Protein AF-A0AAJ7N4I5-F1 (afdb_monomer)

Organism: NCBI:txid156304

Structure (mmCIF, N/CA/C/O backbone):
data_AF-A0AAJ7N4I5-F1
#
_entry.id   AF-A0AAJ7N4I5-F1
#
loop_
_atom_site.group_PDB
_atom_site.id
_atom_site.type_symbol
_atom_site.label_atom_id
_atom_site.label_alt_id
_atom_site.label_comp_id
_atom_site.label_asym_id
_atom_site.label_entity_id
_atom_site.label_seq_id
_atom_site.pdbx_PDB_ins_code
_atom_site.Cartn_x
_atom_site.Cartn_y
_atom_site.Cartn_z
_atom_site.occupancy
_atom_site.B_iso_or_equiv
_atom_site.auth_seq_id
_atom_site.auth_comp_id
_atom_site.auth_asym_id
_atom_site.auth_atom_id
_atom_site.pdbx_PDB_model_num
ATOM 1 N N . MET A 1 1 ? 24.559 5.341 -64.062 1.00 32.59 1 MET A N 1
ATOM 2 C CA . MET A 1 1 ? 24.760 5.492 -62.603 1.00 32.59 1 MET A CA 1
ATOM 3 C C . MET A 1 1 ? 23.692 4.681 -61.893 1.00 32.59 1 MET A C 1
ATOM 5 O O . MET A 1 1 ? 22.527 4.837 -62.234 1.00 32.59 1 MET A O 1
ATOM 9 N N . THR A 1 2 ? 24.059 3.809 -60.958 1.00 41.19 2 THR A N 1
ATOM 10 C CA . THR A 1 2 ? 23.101 3.110 -60.087 1.00 41.19 2 THR A CA 1
ATOM 11 C C . THR A 1 2 ? 22.740 4.010 -58.910 1.00 41.19 2 THR A C 1
ATOM 13 O O . THR A 1 2 ? 23.588 4.263 -58.058 1.00 41.19 2 THR A O 1
ATOM 16 N N . THR A 1 3 ? 21.502 4.506 -58.860 1.00 57.00 3 THR A N 1
ATOM 17 C CA . THR A 1 3 ? 20.978 5.213 -57.681 1.00 57.00 3 THR A CA 1
ATOM 18 C C . THR A 1 3 ? 21.032 4.283 -56.470 1.00 57.00 3 THR A C 1
ATOM 20 O O . THR A 1 3 ? 20.543 3.156 -56.554 1.00 57.00 3 THR A O 1
ATOM 23 N N . ASP A 1 4 ? 21.603 4.733 -55.352 1.00 70.44 4 ASP A N 1
ATOM 24 C CA . ASP A 1 4 ? 21.660 3.922 -54.135 1.00 70.44 4 ASP A CA 1
ATOM 25 C C . ASP A 1 4 ? 20.261 3.785 -53.507 1.00 70.44 4 ASP A C 1
ATOM 27 O O . ASP A 1 4 ? 19.720 4.719 -52.910 1.00 70.44 4 ASP A O 1
ATOM 31 N N . ARG A 1 5 ? 19.668 2.596 -53.659 1.00 81.88 5 ARG A N 1
ATOM 32 C CA . ARG A 1 5 ? 18.361 2.237 -53.086 1.00 81.88 5 ARG A CA 1
ATOM 33 C C . ARG A 1 5 ? 18.464 1.582 -51.703 1.00 81.88 5 ARG A C 1
ATOM 35 O O . ARG A 1 5 ? 17.445 1.195 -51.139 1.00 81.88 5 ARG A O 1
ATOM 42 N N . SER A 1 6 ? 19.662 1.473 -51.119 1.00 82.81 6 SER A N 1
ATOM 43 C CA . SER A 1 6 ? 19.845 0.907 -49.773 1.00 82.81 6 SER A CA 1
ATOM 44 C C . SER A 1 6 ? 19.233 1.776 -48.667 1.00 82.81 6 SER A C 1
ATOM 46 O O . SER A 1 6 ? 18.919 1.265 -47.593 1.00 82.81 6 SER A O 1
ATOM 48 N N . GLY A 1 7 ? 18.979 3.065 -48.934 1.00 84.94 7 GLY A N 1
ATOM 49 C CA . GLY A 1 7 ? 18.394 4.013 -47.979 1.00 84.94 7 GLY A CA 1
ATOM 50 C C . GLY A 1 7 ? 17.093 3.538 -47.315 1.00 84.94 7 GLY A C 1
ATOM 51 O O . GLY A 1 7 ? 16.874 3.803 -46.134 1.00 84.94 7 GLY A O 1
ATOM 52 N N . ILE A 1 8 ? 16.261 2.766 -48.026 1.00 89.69 8 ILE A N 1
ATOM 53 C CA . ILE A 1 8 ? 15.018 2.194 -47.482 1.00 89.69 8 ILE A CA 1
ATOM 54 C C . ILE A 1 8 ? 15.264 1.157 -46.367 1.00 89.69 8 ILE A C 1
ATOM 56 O O . ILE A 1 8 ? 14.435 1.004 -45.470 1.00 89.69 8 ILE A O 1
ATOM 60 N N . LEU A 1 9 ? 16.428 0.493 -46.358 1.00 90.06 9 LEU A N 1
ATOM 61 C CA . LEU A 1 9 ? 16.794 -0.517 -45.357 1.00 90.06 9 LEU A CA 1
ATOM 62 C C . LEU A 1 9 ? 16.989 0.094 -43.961 1.00 90.06 9 LEU A C 1
ATOM 64 O O . LEU A 1 9 ? 16.738 -0.572 -42.956 1.00 90.06 9 LEU A O 1
ATOM 68 N N . TYR A 1 10 ? 17.327 1.385 -43.862 1.00 89.19 10 TYR A N 1
ATOM 69 C CA . TYR A 1 10 ? 17.414 2.082 -42.573 1.00 89.19 10 TYR A CA 1
ATOM 70 C C . TYR A 1 10 ? 16.059 2.185 -41.846 1.00 89.19 10 TYR A C 1
ATOM 72 O O . TYR A 1 10 ? 16.040 2.348 -40.628 1.00 89.19 10 TYR A O 1
ATOM 80 N N . LEU A 1 11 ? 14.925 1.985 -42.535 1.00 90.56 11 LEU A N 1
ATOM 81 C CA . LEU A 1 11 ? 13.595 1.897 -41.909 1.00 90.56 11 LEU A CA 1
ATOM 82 C C . LEU A 1 11 ? 13.373 0.587 -41.130 1.00 90.56 11 LEU A C 1
ATOM 84 O O . LEU A 1 11 ? 12.433 0.503 -40.331 1.00 90.56 11 LEU A O 1
ATOM 88 N N . PHE A 1 12 ? 14.229 -0.419 -41.323 1.00 89.75 12 PHE A N 1
ATOM 89 C CA . PHE A 1 12 ? 14.235 -1.667 -40.553 1.00 89.75 12 PHE A CA 1
ATOM 90 C C . PHE A 1 12 ? 15.075 -1.553 -39.270 1.00 89.75 12 PHE A C 1
ATOM 92 O O . PHE A 1 12 ? 14.897 -2.341 -38.343 1.00 89.75 12 PHE A O 1
ATOM 99 N N . VAL A 1 13 ? 15.960 -0.556 -39.176 1.00 85.75 13 VAL A N 1
ATOM 100 C CA . VAL A 1 13 ? 16.849 -0.363 -38.024 1.00 85.75 13 VAL A CA 1
ATOM 101 C C . VAL A 1 13 ? 16.086 0.271 -36.860 1.00 85.75 13 VAL A C 1
ATOM 103 O O . VAL A 1 13 ? 15.562 1.377 -36.980 1.00 85.75 13 VAL A O 1
ATOM 106 N N . ARG A 1 14 ? 16.072 -0.418 -35.709 1.00 81.19 14 ARG A N 1
ATOM 107 C CA . ARG A 1 14 ? 15.436 0.020 -34.446 1.00 81.19 14 ARG A CA 1
ATOM 108 C C . ARG A 1 14 ? 13.974 0.465 -34.663 1.00 81.19 14 ARG A C 1
ATOM 110 O O . ARG A 1 14 ? 13.643 1.641 -34.512 1.00 81.19 14 ARG A O 1
ATOM 117 N N . PRO A 1 15 ? 13.079 -0.475 -35.030 1.00 84.38 15 PRO A N 1
ATOM 118 C CA . PRO A 1 15 ? 11.791 -0.182 -35.665 1.00 84.38 15 PRO A CA 1
ATOM 119 C C . PRO A 1 15 ? 10.742 0.505 -34.777 1.00 84.38 15 PRO A C 1
ATOM 121 O O . PRO A 1 15 ? 9.676 0.871 -35.277 1.00 84.38 15 PRO A O 1
ATOM 124 N N . THR A 1 16 ? 11.013 0.633 -33.479 1.00 79.81 16 THR A N 1
ATOM 125 C CA . THR A 1 16 ? 10.166 1.289 -32.473 1.00 79.81 16 THR A CA 1
ATOM 126 C C . THR A 1 16 ? 10.606 2.717 -32.145 1.00 79.81 16 THR A C 1
ATOM 128 O O . THR A 1 16 ? 9.898 3.400 -31.417 1.00 79.81 16 THR A O 1
ATOM 131 N N . GLU A 1 17 ? 11.765 3.164 -32.632 1.00 80.00 17 GLU A N 1
ATOM 132 C CA . GLU A 1 17 ? 12.244 4.540 -32.457 1.00 80.00 17 GLU A CA 1
ATOM 133 C C . GLU A 1 17 ? 11.735 5.451 -33.587 1.00 80.00 17 GLU A C 1
ATOM 135 O O . GLU A 1 17 ? 11.661 4.977 -34.727 1.00 80.00 17 GLU A O 1
ATOM 140 N N . PRO A 1 18 ? 11.492 6.752 -33.332 1.00 81.62 18 PRO A N 1
ATOM 141 C CA . PRO A 1 18 ? 11.066 7.699 -34.363 1.00 81.62 18 PRO A CA 1
ATOM 142 C C . PRO A 1 18 ? 12.025 7.785 -35.559 1.00 81.62 18 PRO A C 1
ATOM 144 O O . PRO A 1 18 ? 13.232 7.538 -35.432 1.00 81.62 18 PRO A O 1
ATOM 147 N N . VAL A 1 19 ? 11.507 8.145 -36.735 1.00 85.88 19 VAL A N 1
ATOM 148 C CA . VAL A 1 19 ? 12.253 8.082 -38.005 1.00 85.88 19 VAL A CA 1
ATOM 149 C C . VAL A 1 19 ? 13.378 9.121 -38.111 1.00 85.88 19 VAL A C 1
ATOM 151 O O . VAL A 1 19 ? 14.371 8.875 -38.789 1.00 85.88 19 VAL A O 1
ATOM 154 N N . TYR A 1 20 ? 13.262 10.242 -37.394 1.00 81.38 20 TYR A N 1
ATOM 155 C CA . TYR A 1 20 ? 14.259 11.323 -37.339 1.00 81.38 20 TYR A CA 1
ATOM 156 C C . TYR A 1 20 ? 15.452 11.044 -36.402 1.00 81.38 20 TYR A C 1
ATOM 158 O O . TYR A 1 20 ? 16.427 11.791 -36.405 1.00 81.38 20 TYR A O 1
ATOM 166 N N . VAL A 1 21 ? 15.412 9.970 -35.606 1.00 79.38 21 VAL A N 1
ATOM 167 C CA . VAL A 1 21 ? 16.542 9.563 -34.751 1.00 79.38 21 VAL A CA 1
ATOM 168 C C . VAL A 1 21 ? 17.603 8.842 -35.605 1.00 79.38 21 VAL A C 1
ATOM 170 O O . VAL A 1 21 ? 17.228 7.930 -36.344 1.00 79.38 21 VAL A O 1
ATOM 173 N N . PRO A 1 22 ? 18.913 9.156 -35.494 1.00 81.94 22 PRO A N 1
ATOM 174 C CA . PRO A 1 22 ? 19.962 8.533 -36.309 1.00 81.94 22 PRO A CA 1
ATOM 175 C C . PRO A 1 22 ? 19.956 6.995 -36.289 1.00 81.94 22 PRO A C 1
ATOM 177 O O . PRO A 1 22 ? 19.869 6.363 -35.234 1.00 81.94 22 PRO A O 1
ATOM 180 N N . LYS A 1 23 ? 20.084 6.370 -37.461 1.00 82.25 23 LYS A N 1
ATOM 181 C CA . LYS A 1 23 ? 20.000 4.919 -37.677 1.00 82.25 23 LYS A CA 1
ATOM 182 C C . LYS A 1 23 ? 21.357 4.329 -38.086 1.00 82.25 23 LYS A C 1
ATOM 184 O O . LYS A 1 23 ? 22.049 4.869 -38.948 1.00 82.25 23 LYS A O 1
ATOM 189 N N . GLY A 1 24 ? 21.697 3.184 -37.488 1.00 72.75 24 GLY A N 1
ATOM 190 C CA . GLY A 1 24 ? 22.943 2.444 -37.728 1.00 72.75 24 GLY A CA 1
ATOM 191 C C . GLY A 1 24 ? 24.209 3.160 -37.241 1.00 72.75 24 GLY A C 1
ATOM 192 O O . GLY A 1 24 ? 24.180 4.331 -36.862 1.00 72.75 24 GLY A O 1
ATOM 193 N N . ASP A 1 25 ? 25.339 2.457 -37.285 1.00 66.62 25 ASP A N 1
ATOM 194 C CA . ASP A 1 25 ? 26.619 2.938 -36.734 1.00 66.62 25 ASP A CA 1
ATOM 195 C C . ASP A 1 25 ? 27.165 4.156 -37.497 1.00 66.62 25 ASP A C 1
ATOM 197 O O . ASP A 1 25 ? 27.798 5.039 -36.922 1.00 66.62 25 ASP A O 1
ATOM 201 N N . LYS A 1 26 ? 26.824 4.256 -38.790 1.00 64.69 26 LYS A N 1
ATOM 202 C CA . LYS A 1 26 ? 27.118 5.406 -39.663 1.00 64.69 26 LYS A CA 1
ATOM 203 C C . LYS A 1 26 ? 26.285 6.664 -39.357 1.00 64.69 26 LYS A C 1
ATOM 205 O O . LYS A 1 26 ? 26.442 7.649 -40.071 1.00 64.69 26 LYS A O 1
ATOM 210 N N . LYS A 1 27 ? 25.394 6.634 -38.352 1.00 75.19 27 LYS A N 1
ATOM 211 C CA . LYS A 1 27 ? 24.477 7.729 -37.973 1.00 75.19 27 LYS A CA 1
ATOM 212 C C . LYS A 1 27 ? 23.774 8.342 -39.194 1.00 75.19 27 LYS A C 1
ATOM 214 O O . LYS A 1 27 ? 24.071 9.460 -39.607 1.00 75.19 27 LYS A O 1
ATOM 219 N N . VAL A 1 28 ? 22.846 7.592 -39.783 1.00 81.69 28 VAL A N 1
ATOM 220 C CA . VAL A 1 28 ? 22.062 8.047 -40.942 1.00 81.69 28 VAL A CA 1
ATOM 221 C C . VAL A 1 28 ? 20.715 8.610 -40.488 1.00 81.69 28 VAL A C 1
ATOM 223 O O . VAL A 1 28 ? 20.013 7.953 -39.724 1.00 81.69 28 VAL A O 1
ATOM 226 N N . VAL A 1 29 ? 20.329 9.798 -40.953 1.00 84.50 29 VAL A N 1
ATOM 227 C CA . VAL A 1 29 ? 19.008 10.408 -40.697 1.00 84.50 29 VAL A CA 1
ATOM 228 C C . VAL A 1 29 ? 18.234 10.623 -41.989 1.00 84.50 29 VAL A C 1
ATOM 230 O O . VAL A 1 29 ? 18.813 10.817 -43.060 1.00 84.50 29 VAL A O 1
ATOM 233 N N . PHE A 1 30 ? 16.910 10.622 -41.877 1.00 86.12 30 PHE A N 1
ATOM 234 C CA . PHE A 1 30 ? 16.016 11.013 -42.959 1.00 86.12 30 PHE A CA 1
ATOM 235 C C . PHE A 1 30 ? 15.724 12.514 -42.855 1.00 86.12 30 PHE A C 1
ATOM 237 O O . PHE A 1 30 ? 15.180 12.985 -41.857 1.00 86.12 30 PHE A O 1
ATOM 244 N N . ASP A 1 31 ? 16.086 13.263 -43.892 1.00 85.19 31 ASP A N 1
ATOM 245 C CA . ASP A 1 31 ? 15.895 14.711 -43.992 1.00 85.19 31 ASP A CA 1
ATOM 246 C C . ASP A 1 31 ? 14.430 14.995 -44.363 1.00 85.19 31 ASP A C 1
ATOM 248 O O . ASP A 1 31 ? 14.068 15.115 -45.537 1.00 85.19 31 ASP A O 1
ATOM 252 N N . ILE A 1 32 ? 13.563 14.946 -43.346 1.00 84.81 32 ILE A N 1
ATOM 253 C CA . ILE A 1 32 ? 12.103 14.948 -43.491 1.00 84.81 32 ILE A CA 1
ATOM 254 C C . ILE A 1 32 ? 11.488 16.357 -43.492 1.00 84.81 32 ILE A C 1
ATOM 256 O O . ILE A 1 32 ? 11.890 17.213 -42.704 1.00 84.81 32 ILE A O 1
ATOM 260 N N . PRO A 1 33 ? 10.430 16.598 -44.292 1.00 84.31 33 PRO A N 1
ATOM 261 C CA . PRO A 1 33 ? 9.632 17.818 -44.193 1.00 84.31 33 PRO A CA 1
ATOM 262 C C . PRO A 1 33 ? 9.013 17.976 -42.796 1.00 84.31 33 PRO A C 1
ATOM 264 O O . PRO A 1 33 ? 8.490 17.016 -42.232 1.00 84.31 33 PRO A O 1
ATOM 267 N N . SER A 1 34 ? 8.972 19.197 -42.259 1.00 80.50 34 SER A N 1
ATOM 268 C CA . SER A 1 34 ? 8.418 19.475 -40.920 1.00 80.50 34 SER A CA 1
ATOM 269 C C . SER A 1 34 ? 6.975 18.980 -40.734 1.00 80.50 34 SER A C 1
ATOM 271 O O . SER A 1 34 ? 6.629 18.457 -39.679 1.00 80.50 34 SER A O 1
ATOM 273 N N . HIS A 1 35 ? 6.139 19.046 -41.775 1.00 82.19 35 HIS A N 1
ATOM 274 C CA . HIS A 1 35 ? 4.756 18.556 -41.738 1.00 82.19 35 HIS A CA 1
ATOM 275 C C . HIS A 1 35 ? 4.627 17.014 -41.726 1.00 82.19 35 HIS A C 1
ATOM 277 O O . HIS A 1 35 ? 3.550 16.499 -41.395 1.00 82.19 35 HIS A O 1
ATOM 283 N N . TYR A 1 36 ? 5.707 16.273 -42.027 1.00 84.00 36 TYR A N 1
ATOM 284 C CA . TYR A 1 36 ? 5.765 14.807 -41.917 1.00 84.00 36 TYR A CA 1
ATOM 285 C C . TYR A 1 36 ? 5.976 14.351 -40.464 1.00 84.00 36 TYR A C 1
ATOM 287 O O . TYR A 1 36 ? 5.614 13.217 -40.141 1.00 84.00 36 TYR A O 1
ATOM 295 N N . LEU A 1 37 ? 6.473 15.209 -39.565 1.00 81.38 37 LEU A N 1
ATOM 296 C CA . LEU A 1 37 ? 6.566 14.900 -38.132 1.00 81.38 37 LEU A CA 1
ATOM 297 C C . LEU A 1 37 ? 5.181 14.615 -37.515 1.00 81.38 37 LEU A C 1
ATOM 299 O O . LEU A 1 37 ? 4.167 15.117 -38.025 1.00 81.38 37 LEU A O 1
ATOM 303 N N . PRO A 1 38 ? 5.109 13.821 -36.427 1.00 76.56 38 PRO A N 1
ATOM 304 C CA . PRO A 1 38 ? 3.927 13.746 -35.568 1.00 76.56 38 PRO A CA 1
ATOM 305 C C . PRO A 1 38 ? 3.473 15.144 -35.132 1.00 76.56 38 PRO A C 1
ATOM 307 O O . PRO A 1 38 ? 4.304 16.031 -34.953 1.00 76.56 38 PRO A O 1
ATOM 310 N N . GLU A 1 39 ? 2.164 15.337 -34.956 1.00 76.62 39 GLU A N 1
ATOM 311 C CA . GLU A 1 39 ? 1.541 16.651 -34.721 1.00 76.62 39 GLU A CA 1
ATOM 312 C C . GLU A 1 39 ? 2.237 17.453 -33.615 1.00 76.62 39 GLU A C 1
ATOM 314 O O . GLU A 1 39 ? 2.714 18.562 -33.858 1.00 76.62 39 GLU A O 1
ATOM 319 N N . LYS A 1 40 ? 2.428 16.803 -32.464 1.00 70.44 40 LYS A N 1
ATOM 320 C CA . LYS A 1 40 ? 3.150 17.302 -31.292 1.00 70.44 40 LYS A CA 1
ATOM 321 C C . LYS A 1 40 ? 4.560 17.851 -31.533 1.00 70.44 40 LYS A C 1
ATOM 323 O O . LYS A 1 40 ? 5.070 18.655 -30.761 1.00 70.44 40 LYS A O 1
ATOM 328 N N . HIS A 1 41 ? 5.212 17.427 -32.609 1.00 76.44 41 HIS A N 1
ATOM 329 C CA . HIS A 1 41 ? 6.592 17.785 -32.928 1.00 76.44 41 HIS A CA 1
ATOM 330 C C . HIS A 1 41 ? 6.701 18.790 -34.086 1.00 76.44 41 HIS A C 1
ATOM 332 O O . HIS A 1 41 ? 7.778 19.337 -34.321 1.00 76.44 41 HIS A O 1
ATOM 338 N N . ARG A 1 42 ? 5.598 19.099 -34.785 1.00 79.75 42 ARG A N 1
ATOM 339 C CA . ARG A 1 42 ? 5.587 20.024 -35.935 1.00 79.75 42 ARG A CA 1
ATOM 340 C C . ARG A 1 42 ? 5.999 21.445 -35.563 1.00 79.75 42 ARG A C 1
ATOM 342 O O . ARG A 1 42 ? 6.803 22.052 -36.269 1.00 79.75 42 ARG A O 1
ATOM 349 N N . LEU A 1 43 ? 5.472 21.969 -34.455 1.00 74.88 43 LEU A N 1
ATOM 350 C CA . LEU A 1 43 ? 5.714 23.351 -34.021 1.00 74.88 43 LEU A CA 1
ATOM 351 C C . LEU A 1 43 ? 7.174 23.606 -33.617 1.00 74.88 43 LEU A C 1
ATOM 353 O O . LEU A 1 43 ? 7.624 24.744 -33.655 1.00 74.88 43 LEU A O 1
ATOM 357 N N . ARG A 1 44 ? 7.922 22.551 -33.265 1.00 73.12 44 ARG A N 1
ATOM 358 C CA . ARG A 1 44 ? 9.288 22.631 -32.718 1.00 73.12 44 ARG A CA 1
ATOM 359 C C . ARG A 1 44 ? 10.294 21.786 -33.514 1.00 73.12 44 ARG A C 1
ATOM 361 O O . ARG A 1 44 ? 11.312 21.324 -33.004 1.00 73.12 44 ARG A O 1
ATOM 368 N N . HIS A 1 45 ? 10.001 21.596 -34.801 1.00 76.75 45 HIS A N 1
ATOM 369 C CA . HIS A 1 45 ? 10.812 20.814 -35.736 1.00 76.75 45 HIS A CA 1
ATOM 370 C C . HIS A 1 45 ? 12.245 21.349 -35.891 1.00 76.75 45 HIS A C 1
ATOM 372 O O . HIS A 1 45 ? 13.172 20.568 -36.078 1.00 76.75 45 HIS A O 1
ATOM 378 N N . SER A 1 46 ? 12.437 22.666 -35.788 1.00 74.25 46 SER A N 1
ATOM 379 C CA . SER A 1 46 ? 13.743 23.331 -35.863 1.00 74.25 46 SER A CA 1
ATOM 380 C C . SER A 1 46 ? 14.684 22.891 -34.739 1.00 74.25 46 SER A C 1
ATOM 382 O O . SER A 1 46 ? 15.839 22.567 -35.004 1.00 74.25 46 SER A O 1
ATOM 384 N N . GLU A 1 47 ? 14.181 22.815 -33.504 1.00 74.88 47 GLU A N 1
ATOM 385 C CA . GLU A 1 47 ? 14.921 22.326 -32.334 1.00 74.88 47 GLU A CA 1
ATOM 386 C C . GLU A 1 47 ? 15.251 20.827 -32.450 1.00 74.88 47 GLU A C 1
ATOM 388 O O . GLU A 1 47 ? 16.360 20.395 -32.142 1.00 74.88 47 GLU A O 1
ATOM 393 N N . LEU A 1 48 ? 14.301 20.019 -32.935 1.00 73.69 48 LEU A N 1
ATOM 394 C CA . LEU A 1 48 ? 14.515 18.585 -33.156 1.00 73.69 48 LEU A CA 1
ATOM 395 C C . LEU A 1 48 ? 15.588 18.330 -34.223 1.00 73.69 48 LEU A C 1
ATOM 397 O O . LEU A 1 48 ? 16.509 17.541 -34.003 1.00 73.69 48 LEU A O 1
ATOM 401 N N . PHE A 1 49 ? 15.505 19.012 -35.367 1.00 79.38 49 PHE A N 1
ATOM 402 C CA . PHE A 1 49 ? 16.491 18.860 -36.433 1.00 79.38 49 PHE A CA 1
ATOM 403 C C . PHE A 1 49 ? 17.861 19.422 -36.034 1.00 79.38 49 PHE A C 1
ATOM 405 O O . PHE A 1 49 ? 18.865 18.804 -36.378 1.00 79.38 49 PHE A O 1
ATOM 412 N N . SER A 1 50 ? 17.948 20.513 -35.263 1.00 75.00 50 SER A N 1
ATOM 413 C CA . SER A 1 50 ? 19.248 21.001 -34.773 1.00 75.00 50 SER A CA 1
ATOM 414 C C . SER A 1 50 ? 19.925 20.027 -33.800 1.00 75.00 50 SER A C 1
ATOM 416 O O . SER A 1 50 ? 21.152 19.977 -33.754 1.00 75.00 50 SER A O 1
ATOM 418 N N . HIS A 1 51 ? 19.154 19.205 -33.077 1.00 71.62 51 HIS A N 1
ATOM 419 C CA . HIS A 1 51 ? 19.698 18.175 -32.190 1.00 71.62 51 HIS A CA 1
ATOM 420 C C . HIS A 1 51 ? 20.159 16.904 -32.927 1.00 71.62 51 HIS A C 1
ATOM 422 O O . HIS A 1 51 ? 21.203 16.346 -32.590 1.00 71.62 51 HIS A O 1
ATOM 428 N N . PHE A 1 52 ? 19.398 16.426 -33.920 1.00 71.00 52 PHE A N 1
ATOM 429 C CA . PHE A 1 52 ? 19.677 15.142 -34.586 1.00 71.00 52 PHE A CA 1
ATOM 430 C C . PHE A 1 52 ? 20.407 15.249 -35.933 1.00 71.00 52 PHE A C 1
ATOM 432 O O . PHE A 1 52 ? 21.038 14.278 -36.348 1.00 71.00 52 PHE A O 1
ATOM 439 N N . HIS A 1 53 ? 20.314 16.377 -36.644 1.00 71.62 53 HIS A N 1
ATOM 440 C CA . HIS A 1 53 ? 20.816 16.542 -38.017 1.00 71.62 53 HIS A CA 1
ATOM 441 C C . HIS A 1 53 ? 22.106 17.392 -38.073 1.00 71.62 53 HIS A C 1
ATOM 443 O O . HIS A 1 53 ? 22.279 18.199 -38.992 1.00 71.62 53 HIS A O 1
ATOM 449 N N . ASP A 1 54 ? 23.015 17.212 -37.111 1.00 64.56 54 ASP A N 1
ATOM 450 C CA . ASP A 1 54 ? 24.347 17.838 -37.104 1.00 64.56 54 ASP A CA 1
ATOM 451 C C . ASP A 1 54 ? 25.172 17.512 -38.377 1.00 64.56 54 ASP A C 1
ATOM 453 O O . ASP A 1 54 ? 24.922 16.548 -39.103 1.00 64.56 54 ASP A O 1
ATOM 457 N N . SER A 1 55 ? 26.175 18.349 -38.636 1.00 52.66 55 SER A N 1
ATOM 458 C CA . SER A 1 55 ? 27.215 18.238 -39.663 1.00 52.66 55 SER A CA 1
ATOM 459 C C . SER A 1 55 ? 27.875 16.856 -39.799 1.00 52.66 55 SER A C 1
ATOM 461 O O . SER A 1 55 ? 28.280 16.488 -40.900 1.00 52.66 55 SER A O 1
ATOM 463 N N . THR A 1 56 ? 27.954 16.072 -38.718 1.00 52.34 56 THR A N 1
ATOM 464 C CA . THR A 1 56 ? 28.577 14.734 -38.701 1.00 52.34 56 THR A CA 1
ATOM 465 C C . THR A 1 56 ? 27.656 13.587 -39.151 1.00 52.34 56 THR A C 1
ATOM 467 O O . THR A 1 56 ? 28.062 12.423 -39.131 1.00 52.34 56 THR A O 1
ATOM 470 N N . VAL A 1 57 ? 26.412 13.884 -39.541 1.00 64.56 57 VAL A N 1
ATOM 471 C CA . VAL A 1 57 ? 25.327 12.905 -39.728 1.00 64.56 57 VAL A CA 1
ATOM 472 C C . VAL A 1 57 ? 24.957 12.774 -41.213 1.00 64.56 57 VAL A C 1
ATOM 474 O O . VAL A 1 57 ? 24.677 13.766 -41.885 1.00 64.56 57 VAL A O 1
ATOM 477 N N . SER A 1 58 ? 24.922 11.546 -41.742 1.00 78.00 58 SER A N 1
ATOM 478 C CA . SER A 1 58 ? 24.607 11.294 -43.161 1.00 78.00 58 SER A CA 1
ATOM 479 C C . SER A 1 58 ? 23.106 11.440 -43.437 1.00 78.00 58 SER A C 1
ATOM 481 O O . SER A 1 58 ? 22.296 10.822 -42.749 1.00 78.00 58 SER A O 1
ATOM 483 N N . LYS A 1 59 ? 22.714 12.228 -44.449 1.00 82.69 59 LYS A N 1
ATOM 484 C CA . LYS A 1 59 ? 21.309 12.629 -44.673 1.00 82.69 59 LYS A CA 1
ATOM 485 C C . LYS A 1 59 ? 20.703 12.006 -45.934 1.00 82.69 59 LYS A C 1
ATOM 487 O O . LYS A 1 59 ? 21.152 12.285 -47.044 1.00 82.69 59 LYS A O 1
ATOM 492 N N . ILE A 1 60 ? 19.639 11.219 -45.770 1.00 85.44 60 ILE A N 1
ATOM 493 C CA . ILE A 1 60 ? 18.797 10.719 -46.867 1.00 85.44 60 ILE A CA 1
ATOM 494 C C . ILE A 1 60 ? 17.699 11.754 -47.138 1.00 85.44 60 ILE A C 1
ATOM 496 O O . ILE A 1 60 ? 16.823 11.954 -46.297 1.00 85.44 60 ILE A O 1
ATOM 500 N N . LYS A 1 61 ? 17.727 12.405 -48.307 1.00 85.00 61 LYS A N 1
ATOM 501 C CA . LYS A 1 61 ? 16.718 13.406 -48.698 1.00 85.00 61 LYS A CA 1
ATOM 502 C C . LYS A 1 61 ? 15.362 12.767 -48.992 1.00 85.00 61 LYS A C 1
ATOM 504 O O . LYS A 1 61 ? 15.287 11.810 -49.759 1.00 85.00 61 LYS A O 1
ATOM 509 N N . ILE A 1 62 ? 14.294 13.339 -48.434 1.00 89.56 62 ILE A N 1
ATOM 510 C CA . ILE A 1 62 ? 12.918 12.862 -48.610 1.00 89.56 62 ILE A CA 1
ATOM 511 C C . ILE A 1 62 ? 12.141 13.780 -49.556 1.00 89.56 62 ILE A C 1
ATOM 513 O O . ILE A 1 62 ? 12.024 14.986 -49.340 1.00 89.56 62 ILE A O 1
ATOM 517 N N . LYS A 1 63 ? 11.601 13.194 -50.630 1.00 87.56 63 LYS A N 1
ATOM 518 C CA . LYS A 1 63 ? 10.803 13.888 -51.648 1.00 87.56 63 LYS A CA 1
ATOM 519 C C . LYS A 1 63 ? 9.465 14.321 -51.047 1.00 87.56 63 LYS A C 1
ATOM 521 O O . LYS A 1 63 ? 8.737 13.481 -50.520 1.00 87.56 63 LYS A O 1
ATOM 526 N N . GLN A 1 64 ? 9.106 15.597 -51.163 1.00 86.25 64 GLN A N 1
ATOM 527 C CA . GLN A 1 64 ? 7.758 16.046 -50.804 1.00 86.25 64 GLN A CA 1
ATOM 528 C C . GLN A 1 64 ? 6.742 15.509 -51.819 1.00 86.25 64 GLN A C 1
ATOM 530 O O . GLN A 1 64 ? 6.881 15.717 -53.023 1.00 86.25 64 GLN A O 1
ATOM 535 N N . ILE A 1 65 ? 5.735 14.802 -51.312 1.00 86.31 65 ILE A N 1
ATOM 536 C CA . ILE A 1 65 ? 4.641 14.186 -52.073 1.00 86.31 65 ILE A CA 1
ATOM 537 C C . ILE A 1 65 ? 3.306 14.364 -51.342 1.00 86.31 65 ILE A C 1
ATOM 539 O O . ILE A 1 65 ? 3.277 14.576 -50.125 1.00 86.31 65 ILE A O 1
ATOM 543 N N . THR A 1 66 ? 2.201 14.220 -52.078 1.00 85.50 66 THR A N 1
ATOM 544 C CA . THR A 1 66 ? 0.851 14.111 -51.510 1.00 85.50 66 THR A CA 1
ATOM 545 C C . THR A 1 66 ? 0.771 12.900 -50.580 1.00 85.50 66 THR A C 1
ATOM 547 O O . THR A 1 66 ? 1.090 11.779 -50.971 1.00 85.50 66 THR A O 1
ATOM 550 N N . LEU A 1 67 ? 0.353 13.131 -49.337 1.00 85.56 67 LEU A N 1
ATOM 551 C CA . LEU A 1 67 ? 0.331 12.109 -48.293 1.00 85.56 67 LEU A CA 1
ATOM 552 C C . LEU A 1 67 ? -0.878 11.163 -48.446 1.00 85.56 67 LEU A C 1
ATOM 554 O O . LEU A 1 67 ? -1.980 11.638 -48.729 1.00 85.56 67 LEU A O 1
ATOM 558 N N . PRO A 1 68 ? -0.712 9.841 -48.246 1.00 88.62 68 PRO A N 1
ATOM 559 C CA . PRO A 1 68 ? -1.802 8.878 -48.379 1.00 88.62 68 PRO A CA 1
ATOM 560 C C . PRO A 1 68 ? -2.734 8.870 -47.160 1.00 88.62 68 PRO A C 1
ATOM 562 O O . PRO A 1 68 ? -2.334 9.169 -46.035 1.00 88.62 68 PRO A O 1
ATOM 565 N N . ASP A 1 69 ? -3.977 8.436 -47.376 1.00 88.62 69 ASP A N 1
ATOM 566 C CA . ASP A 1 69 ? -4.965 8.244 -46.311 1.00 88.62 69 ASP A CA 1
ATOM 567 C C . ASP A 1 69 ? -4.601 7.056 -45.400 1.00 88.62 69 ASP A C 1
ATOM 569 O O . ASP A 1 69 ? -4.804 5.888 -45.747 1.00 88.62 69 ASP A O 1
ATOM 573 N N . LEU A 1 70 ? -4.093 7.369 -44.205 1.00 91.50 70 LEU A N 1
ATOM 574 C CA . LEU A 1 70 ? -3.736 6.388 -43.179 1.00 91.50 70 LEU A CA 1
ATOM 575 C C . LEU A 1 70 ? -4.869 6.064 -42.186 1.00 91.50 70 LEU A C 1
ATOM 577 O O . LEU A 1 70 ? -4.631 5.289 -41.259 1.00 91.50 70 LEU A O 1
ATOM 581 N N . ARG A 1 71 ? -6.107 6.560 -42.373 1.00 90.31 71 ARG A N 1
ATOM 582 C CA . ARG A 1 71 ? -7.232 6.319 -41.434 1.00 90.31 71 ARG A CA 1
ATOM 583 C C . ARG A 1 71 ? -7.536 4.841 -41.179 1.00 90.31 71 ARG A C 1
ATOM 585 O O . ARG A 1 71 ? -8.063 4.514 -40.122 1.00 90.31 71 ARG A O 1
ATOM 592 N N . ILE A 1 72 ? -7.221 3.948 -42.124 1.00 90.56 72 ILE A N 1
ATOM 593 C CA . ILE A 1 72 ? -7.332 2.488 -41.948 1.00 90.56 72 ILE A CA 1
ATOM 594 C C . ILE A 1 72 ? -6.039 1.893 -41.345 1.00 90.56 72 ILE A C 1
ATOM 596 O O . ILE A 1 72 ? -6.146 1.249 -40.301 1.00 90.56 72 ILE A O 1
ATOM 600 N N . PRO A 1 73 ? -4.828 2.124 -41.903 1.00 92.12 73 PRO A N 1
ATOM 601 C CA . PRO A 1 73 ? -3.558 1.722 -41.284 1.00 92.12 73 PRO A CA 1
ATOM 602 C C . PRO A 1 73 ? -3.379 2.102 -39.803 1.00 92.12 73 PRO A C 1
ATOM 604 O O . PRO A 1 73 ? -2.801 1.325 -39.046 1.00 92.12 73 PRO A O 1
ATOM 607 N N . MET A 1 74 ? -3.893 3.259 -39.376 1.00 91.69 74 MET A N 1
ATOM 608 C CA . MET A 1 74 ? -3.807 3.758 -37.993 1.00 91.69 74 MET A CA 1
ATOM 609 C C . MET A 1 74 ? -4.879 3.187 -37.044 1.00 91.69 74 MET A C 1
ATOM 611 O O . MET A 1 74 ? -4.847 3.483 -35.855 1.00 91.69 74 MET A O 1
ATOM 615 N N . GLN A 1 75 ? -5.808 2.342 -37.516 1.00 90.81 75 GLN A N 1
ATOM 616 C CA . GLN A 1 75 ? -6.771 1.662 -36.630 1.00 90.81 75 GLN A CA 1
ATOM 617 C C . GLN A 1 75 ? -6.146 0.574 -35.749 1.00 90.81 75 GLN A C 1
ATOM 619 O O . GLN A 1 75 ? -6.777 0.134 -34.787 1.00 90.81 75 GLN A O 1
ATOM 624 N N . LEU A 1 76 ? -4.953 0.097 -36.111 1.00 89.50 76 LEU A N 1
ATOM 625 C CA . LEU A 1 76 ? -4.138 -0.754 -35.258 1.00 89.50 76 LEU A CA 1
ATOM 626 C C . LEU A 1 76 ? -3.168 0.151 -34.501 1.00 89.50 76 LEU A C 1
ATOM 628 O O . LEU A 1 76 ? -2.231 0.680 -35.104 1.00 89.50 76 LEU A O 1
ATOM 632 N N . ASP A 1 77 ? -3.390 0.309 -33.196 1.00 85.38 77 ASP A N 1
ATOM 633 C CA . ASP A 1 77 ? -2.507 1.100 -32.336 1.00 85.38 77 ASP A CA 1
ATOM 634 C C . ASP A 1 77 ? -1.044 0.629 -32.452 1.00 85.38 77 ASP A C 1
ATOM 636 O O . ASP A 1 77 ? -0.759 -0.555 -32.669 1.00 85.38 77 ASP A O 1
ATOM 640 N N . ARG A 1 78 ? -0.097 1.559 -32.273 1.00 87.06 78 ARG A N 1
ATOM 641 C CA . ARG A 1 78 ? 1.340 1.314 -32.439 1.00 87.06 78 ARG A CA 1
ATOM 642 C C . ARG A 1 78 ? 1.912 0.243 -31.508 1.00 87.06 78 ARG A C 1
ATOM 644 O O . ARG A 1 78 ? 2.969 -0.299 -31.825 1.00 87.06 78 ARG A O 1
ATOM 651 N N . ARG A 1 79 ? 1.241 -0.081 -30.399 1.00 76.56 79 ARG A N 1
ATOM 652 C CA . ARG A 1 79 ? 1.680 -1.054 -29.386 1.00 76.56 79 ARG A CA 1
ATOM 653 C C . ARG A 1 79 ? 0.807 -2.316 -29.308 1.00 76.56 79 ARG A C 1
ATOM 655 O O . ARG A 1 79 ? 1.190 -3.262 -28.621 1.00 76.56 79 ARG A O 1
ATOM 662 N N . GLN A 1 80 ? -0.315 -2.387 -30.028 1.00 81.38 80 GLN A N 1
ATOM 663 C CA . GLN A 1 80 ? -1.137 -3.604 -30.109 1.00 81.38 80 GLN A CA 1
ATOM 664 C C . GLN A 1 80 ? -0.418 -4.76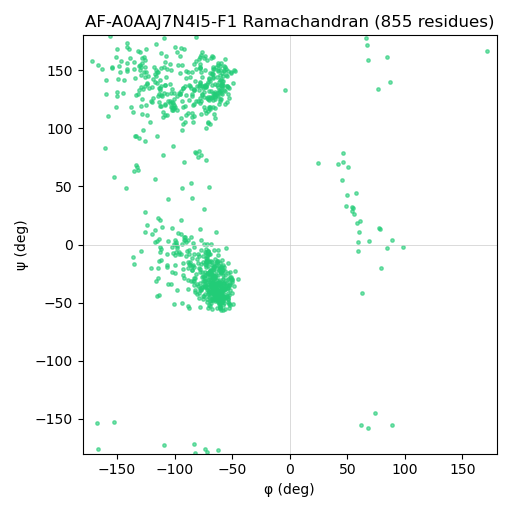1 -30.850 1.00 81.38 80 GLN A C 1
ATOM 666 O O . GLN A 1 80 ? 0.346 -4.518 -31.791 1.00 81.38 80 GLN A O 1
ATOM 671 N N . PRO A 1 81 ? -0.652 -6.040 -30.486 1.00 84.25 81 PRO A N 1
ATOM 672 C CA . PRO A 1 81 ? -0.069 -7.177 -31.201 1.00 84.25 81 PRO A CA 1
ATOM 673 C C . PRO A 1 81 ? -0.602 -7.311 -32.638 1.00 84.25 81 PRO A C 1
ATOM 675 O O . PRO A 1 81 ? -1.763 -7.659 -32.864 1.00 84.25 81 PRO A O 1
ATOM 678 N N . PHE A 1 82 ? 0.260 -7.090 -33.632 1.00 90.62 82 PHE A N 1
ATOM 679 C CA . PHE A 1 82 ? -0.056 -7.400 -35.028 1.00 90.62 82 PHE A CA 1
ATOM 680 C C . PHE A 1 82 ? -0.046 -8.918 -35.265 1.00 90.62 82 PHE A C 1
ATOM 682 O O . PHE A 1 82 ? 0.870 -9.615 -34.832 1.00 90.62 82 PHE A O 1
ATOM 689 N N . SER A 1 83 ? -1.051 -9.430 -35.979 1.00 90.62 83 SER A N 1
ATOM 690 C CA . SER A 1 83 ? -1.163 -10.848 -36.344 1.00 90.62 83 SER A CA 1
ATOM 691 C C . SER A 1 83 ? -2.102 -11.016 -37.534 1.00 90.62 83 SER A C 1
ATOM 693 O O . SER A 1 83 ? -3.232 -10.534 -37.493 1.00 90.62 83 SER A O 1
ATOM 695 N N . LEU A 1 84 ? -1.664 -11.737 -38.569 1.00 90.69 84 LEU A N 1
ATOM 696 C CA . LEU A 1 84 ? -2.465 -12.021 -39.767 1.00 90.69 84 LEU A CA 1
ATOM 697 C C . LEU A 1 84 ? -3.604 -13.022 -39.515 1.00 90.69 84 LEU A C 1
ATOM 699 O O . LEU A 1 84 ? -4.507 -13.147 -40.338 1.00 90.69 84 LEU A O 1
ATOM 703 N N . PHE A 1 85 ? -3.630 -13.707 -38.372 1.00 91.06 85 PHE A N 1
ATOM 704 C CA . PHE A 1 85 ? -4.769 -14.559 -38.027 1.00 91.06 85 PHE A CA 1
ATOM 705 C C . PHE A 1 85 ? -6.014 -13.721 -37.683 1.00 91.06 85 PHE A C 1
ATOM 707 O O . PHE A 1 85 ? -7.133 -14.108 -38.024 1.00 91.06 85 PHE A O 1
ATOM 714 N N . ILE A 1 86 ? -5.830 -12.512 -37.136 1.00 92.25 86 ILE A N 1
ATOM 715 C CA . ILE A 1 86 ? -6.917 -11.586 -36.790 1.00 92.25 86 ILE A CA 1
ATOM 716 C C . ILE A 1 86 ? -7.485 -10.940 -38.076 1.00 92.25 86 ILE A C 1
ATOM 718 O O . ILE A 1 86 ? -6.763 -10.207 -38.763 1.00 92.25 86 ILE A O 1
ATOM 722 N N . PRO A 1 87 ? -8.778 -11.133 -38.422 1.00 93.31 87 PRO A N 1
ATOM 723 C CA . PRO A 1 87 ? -9.341 -10.647 -39.690 1.00 93.31 87 PRO A CA 1
ATOM 724 C C . PRO A 1 87 ? -9.259 -9.125 -39.877 1.00 93.31 87 PRO A C 1
ATOM 726 O O . PRO A 1 87 ? -9.011 -8.652 -40.987 1.00 93.31 87 PRO A O 1
ATOM 729 N N . ARG A 1 88 ? -9.407 -8.347 -38.794 1.00 93.75 88 ARG A N 1
ATOM 730 C CA . ARG A 1 88 ? -9.237 -6.883 -38.818 1.00 93.75 88 ARG A CA 1
ATOM 731 C C . ARG A 1 88 ? -7.811 -6.494 -39.217 1.00 93.75 88 ARG A C 1
ATOM 733 O O . ARG A 1 88 ? -7.629 -5.634 -40.073 1.00 93.75 88 ARG A O 1
ATOM 740 N N . HIS A 1 89 ? -6.806 -7.161 -38.651 1.00 96.12 89 HIS A N 1
ATOM 741 C CA . HIS A 1 89 ? -5.397 -6.870 -38.917 1.00 96.12 89 HIS A CA 1
ATOM 742 C C . HIS A 1 89 ? -4.999 -7.234 -40.353 1.00 96.12 89 HIS A C 1
ATOM 744 O O . HIS A 1 89 ? -4.208 -6.508 -40.945 1.00 96.12 89 HIS A O 1
ATOM 750 N N . ARG A 1 90 ? -5.602 -8.272 -40.959 1.00 95.25 90 ARG A N 1
ATOM 751 C CA . ARG A 1 90 ? -5.449 -8.550 -42.402 1.00 95.25 90 ARG A CA 1
ATOM 752 C C . ARG A 1 90 ? -5.947 -7.406 -43.281 1.00 95.25 90 ARG A C 1
ATOM 754 O O . ARG A 1 90 ? -5.221 -6.994 -44.176 1.00 95.25 90 ARG A O 1
ATOM 761 N N . LYS A 1 91 ? -7.141 -6.860 -43.013 1.00 94.38 91 LYS A N 1
ATOM 762 C CA . LYS A 1 91 ? -7.682 -5.718 -43.780 1.00 94.38 91 LYS A CA 1
ATOM 763 C C . LYS A 1 91 ? -6.798 -4.468 -43.646 1.00 94.38 91 LYS A C 1
ATOM 765 O O . LYS A 1 91 ? -6.557 -3.778 -44.631 1.00 94.38 91 LYS A O 1
ATOM 770 N N . ILE A 1 92 ? -6.275 -4.217 -42.445 1.00 96.25 92 ILE A N 1
ATOM 771 C CA . ILE A 1 92 ? -5.342 -3.114 -42.161 1.00 96.25 92 ILE A CA 1
ATOM 772 C C . ILE A 1 92 ? -3.992 -3.323 -42.881 1.00 96.25 92 ILE A C 1
ATOM 774 O O . ILE A 1 92 ? -3.465 -2.381 -43.469 1.00 96.25 92 ILE A O 1
ATOM 778 N N . ALA A 1 93 ? -3.461 -4.552 -42.892 1.00 96.50 93 ALA A N 1
ATOM 779 C CA . ALA A 1 93 ? -2.224 -4.906 -43.591 1.00 96.50 93 ALA A CA 1
ATOM 780 C C . ALA A 1 93 ? -2.346 -4.802 -45.111 1.00 96.50 93 ALA A C 1
ATOM 782 O O . ALA A 1 93 ? -1.504 -4.156 -45.727 1.00 96.50 93 ALA A O 1
ATOM 783 N N . ALA A 1 94 ? -3.409 -5.364 -45.695 1.00 95.50 94 ALA A N 1
ATOM 784 C CA . ALA A 1 94 ? -3.700 -5.236 -47.120 1.00 95.50 94 ALA A CA 1
ATOM 785 C C . ALA A 1 94 ? -3.731 -3.759 -47.532 1.00 95.50 94 ALA A C 1
ATOM 787 O O . ALA A 1 94 ? -2.984 -3.362 -48.417 1.00 95.50 94 ALA A O 1
ATOM 788 N N . ARG A 1 95 ? -4.460 -2.908 -46.792 1.00 97.00 95 ARG A N 1
ATOM 789 C CA . ARG A 1 95 ? -4.541 -1.480 -47.120 1.00 97.00 95 ARG A CA 1
ATOM 790 C C . ARG A 1 95 ? -3.198 -0.743 -47.044 1.00 97.00 95 ARG A C 1
ATOM 792 O O . ARG A 1 95 ? -2.984 0.188 -47.814 1.00 97.00 95 ARG A O 1
ATOM 799 N N . LEU A 1 96 ? -2.297 -1.127 -46.137 1.00 97.19 96 LEU A N 1
ATOM 800 C CA . LEU A 1 96 ? -0.953 -0.540 -46.083 1.00 97.19 96 LEU A CA 1
ATOM 801 C C . LEU A 1 96 ? -0.051 -1.058 -47.220 1.00 97.19 96 LEU A C 1
ATOM 803 O O . LEU A 1 96 ? 0.733 -0.286 -47.768 1.00 97.19 96 LEU A O 1
ATOM 807 N N . ILE A 1 97 ? -0.202 -2.326 -47.617 1.00 97.44 97 ILE A N 1
ATOM 808 C CA . ILE A 1 97 ? 0.469 -2.897 -48.794 1.00 97.44 97 ILE A CA 1
ATOM 809 C C . ILE A 1 97 ? -0.015 -2.194 -50.070 1.00 97.44 97 ILE A C 1
ATOM 811 O O . ILE A 1 97 ? 0.826 -1.747 -50.841 1.00 97.44 97 ILE A O 1
ATOM 815 N N . ASP A 1 98 ? -1.326 -1.994 -50.258 1.00 96.69 98 ASP A N 1
ATOM 816 C CA . ASP A 1 98 ? -1.893 -1.251 -51.399 1.00 96.69 98 ASP A CA 1
ATOM 817 C C . ASP A 1 98 ? -1.259 0.143 -51.539 1.00 96.69 98 ASP A C 1
ATOM 819 O O . ASP A 1 98 ? -0.912 0.579 -52.637 1.00 96.69 98 ASP A O 1
ATOM 823 N N . ILE A 1 99 ? -1.085 0.840 -50.409 1.00 96.44 99 ILE A N 1
ATOM 824 C CA . ILE A 1 99 ? -0.484 2.177 -50.344 1.00 96.44 99 ILE A CA 1
ATOM 825 C C . ILE A 1 99 ? 0.988 2.149 -50.785 1.00 96.44 99 ILE A C 1
ATOM 827 O O . ILE A 1 99 ? 1.397 3.015 -51.554 1.00 96.44 99 ILE A O 1
ATOM 831 N N . PHE A 1 100 ? 1.780 1.161 -50.355 1.00 96.94 100 PHE A N 1
ATOM 832 C CA . PHE A 1 100 ? 3.180 1.021 -50.780 1.00 96.94 100 PHE A CA 1
ATOM 833 C C . PHE A 1 100 ? 3.323 0.511 -52.228 1.00 96.94 100 PHE A C 1
ATOM 835 O O . PHE A 1 100 ? 4.214 0.952 -52.957 1.00 96.94 100 PHE A O 1
ATOM 842 N N . MET A 1 101 ? 2.446 -0.388 -52.681 1.00 95.62 101 MET A N 1
ATOM 843 C CA . MET A 1 101 ? 2.443 -0.902 -54.056 1.00 95.62 101 MET A CA 1
ATOM 844 C C . MET A 1 101 ? 2.010 0.170 -55.065 1.00 95.62 101 MET A C 1
ATOM 846 O O . MET A 1 101 ? 2.579 0.245 -56.149 1.00 95.62 101 MET A O 1
ATOM 850 N N . GLY A 1 102 ? 1.074 1.051 -54.696 1.00 93.31 102 GLY A N 1
ATOM 851 C CA . GLY A 1 102 ? 0.578 2.134 -55.552 1.00 93.31 102 GLY A CA 1
ATOM 852 C C . GLY A 1 102 ? 1.553 3.295 -55.804 1.00 93.31 102 GLY A C 1
ATOM 853 O O . GLY A 1 102 ? 1.232 4.188 -56.588 1.00 93.31 102 GLY A O 1
ATOM 854 N N . MET A 1 103 ? 2.727 3.324 -55.160 1.00 94.44 103 MET A N 1
ATOM 855 C CA . MET A 1 103 ? 3.720 4.391 -55.359 1.00 94.44 103 MET A CA 1
ATOM 856 C C . MET A 1 103 ? 4.478 4.232 -56.681 1.00 94.44 103 MET A C 1
ATOM 858 O O . MET A 1 103 ? 5.010 3.160 -56.973 1.00 94.44 103 MET A O 1
ATOM 862 N N . LYS A 1 104 ? 4.554 5.300 -57.485 1.00 90.50 104 LYS A N 1
ATOM 863 C CA . LYS A 1 104 ? 5.058 5.224 -58.868 1.00 90.50 104 LYS A CA 1
ATOM 864 C C . LYS A 1 104 ? 6.573 5.052 -58.960 1.00 90.50 104 LYS A C 1
ATOM 866 O O . LYS A 1 104 ? 7.031 4.347 -59.854 1.00 90.50 104 LYS A O 1
ATOM 871 N N . THR A 1 105 ? 7.342 5.657 -58.055 1.00 91.94 105 THR A N 1
ATOM 872 C CA . THR A 1 105 ? 8.810 5.524 -58.022 1.00 91.94 105 THR A CA 1
ATOM 873 C C . THR A 1 105 ? 9.326 5.041 -56.664 1.00 91.94 105 THR A C 1
ATOM 875 O O . THR A 1 105 ? 8.595 5.028 -55.670 1.00 91.94 105 THR A O 1
ATOM 878 N N . TYR A 1 106 ? 10.606 4.662 -56.616 1.00 92.50 106 TYR A N 1
ATOM 879 C CA . TYR A 1 106 ? 11.309 4.317 -55.377 1.00 92.50 106 TYR A CA 1
ATOM 880 C C . TYR A 1 106 ? 11.321 5.492 -54.381 1.00 92.50 106 TYR A C 1
ATOM 882 O O . TYR A 1 106 ? 11.158 5.294 -53.180 1.00 92.50 106 TYR A O 1
ATOM 890 N N . GLU A 1 107 ? 11.458 6.724 -54.873 1.00 91.75 107 GLU A N 1
ATOM 891 C CA . GLU A 1 107 ? 11.460 7.941 -54.058 1.00 91.75 107 GLU A CA 1
ATOM 892 C C . GLU A 1 107 ? 10.070 8.223 -53.467 1.00 91.75 107 GLU A C 1
ATOM 894 O O . GLU A 1 107 ? 9.972 8.616 -52.306 1.00 91.75 107 GLU A O 1
ATOM 899 N N . ASP A 1 108 ? 8.996 7.968 -54.227 1.00 91.88 108 ASP A N 1
ATOM 900 C CA . ASP A 1 108 ? 7.619 8.045 -53.718 1.00 91.88 108 ASP A CA 1
ATOM 901 C C . ASP A 1 108 ? 7.382 7.001 -52.612 1.00 91.88 108 ASP A C 1
ATOM 903 O O . ASP A 1 108 ? 6.856 7.329 -51.545 1.00 91.88 108 ASP A O 1
ATOM 907 N N . LEU A 1 109 ? 7.824 5.753 -52.834 1.00 93.94 109 LEU A N 1
ATOM 908 C CA . LEU A 1 109 ? 7.768 4.684 -51.832 1.00 93.94 109 LEU A CA 1
ATOM 909 C C . LEU A 1 109 ? 8.528 5.078 -50.561 1.00 93.94 109 LEU A C 1
ATOM 911 O O . LEU A 1 109 ? 7.985 4.937 -49.467 1.00 93.94 109 LEU A O 1
ATOM 915 N N . LEU A 1 110 ? 9.761 5.573 -50.695 1.00 93.38 110 LEU A N 1
ATOM 916 C CA . LEU A 1 110 ? 10.607 5.957 -49.568 1.00 93.38 110 LEU A CA 1
ATOM 917 C C . LEU A 1 110 ? 9.953 7.070 -48.738 1.00 93.38 110 LEU A C 1
ATOM 919 O O . LEU A 1 110 ? 9.883 6.954 -47.514 1.00 93.38 110 LEU A O 1
ATOM 923 N N . SER A 1 111 ? 9.408 8.102 -49.389 1.00 92.00 111 SER A N 1
ATOM 924 C CA . SER A 1 111 ? 8.693 9.189 -48.713 1.00 92.00 111 SER A CA 1
ATOM 925 C C . SER A 1 111 ? 7.430 8.721 -47.988 1.00 92.00 111 SER A C 1
ATOM 927 O O . SER A 1 111 ? 7.215 9.104 -46.835 1.00 92.00 111 SER A O 1
ATOM 929 N N . VAL A 1 112 ? 6.614 7.854 -48.604 1.00 93.50 112 VAL A N 1
ATOM 930 C CA . VAL A 1 112 ? 5.440 7.275 -47.930 1.00 93.50 112 VAL A CA 1
ATOM 931 C C . VAL A 1 112 ? 5.852 6.369 -46.770 1.00 93.50 112 VAL A C 1
ATOM 933 O O . VAL A 1 112 ? 5.263 6.457 -45.692 1.00 93.50 112 VAL A O 1
ATOM 936 N N . ALA A 1 113 ? 6.866 5.522 -46.948 1.00 93.69 113 ALA A N 1
ATOM 937 C CA . ALA A 1 113 ? 7.345 4.614 -45.912 1.00 93.69 113 ALA A CA 1
ATOM 938 C C . ALA A 1 113 ? 7.888 5.386 -44.695 1.00 93.69 113 ALA A C 1
ATOM 940 O O . ALA A 1 113 ? 7.538 5.067 -43.558 1.00 93.69 113 ALA A O 1
ATOM 941 N N . VAL A 1 114 ? 8.648 6.461 -44.920 1.00 91.75 114 VAL A N 1
ATOM 942 C CA . VAL A 1 114 ? 9.105 7.385 -43.870 1.00 91.75 114 VAL A CA 1
ATOM 943 C C . VAL A 1 114 ? 7.929 8.064 -43.159 1.00 91.75 114 VAL A C 1
ATOM 945 O O . VAL A 1 114 ? 7.881 8.062 -41.932 1.00 91.75 114 VAL A O 1
ATOM 948 N N . TYR A 1 115 ? 6.932 8.574 -43.890 1.00 91.00 115 TYR A N 1
ATOM 949 C CA . TYR A 1 115 ? 5.745 9.197 -43.288 1.00 91.00 115 TYR A CA 1
ATOM 950 C C . TYR A 1 115 ? 4.900 8.219 -42.447 1.00 91.00 115 TYR A C 1
ATOM 952 O O . TYR A 1 115 ? 4.396 8.577 -41.375 1.00 91.00 115 TYR A O 1
ATOM 960 N N . CYS A 1 116 ? 4.756 6.974 -42.910 1.00 91.75 116 CYS A N 1
ATOM 961 C CA . CYS A 1 116 ? 4.033 5.920 -42.196 1.00 91.75 116 CYS A CA 1
ATOM 962 C C . CYS A 1 116 ? 4.771 5.454 -40.932 1.00 91.75 116 CYS A C 1
ATOM 964 O O . CYS A 1 116 ? 4.119 5.000 -39.987 1.00 91.75 116 CYS A O 1
ATOM 966 N N . ARG A 1 117 ? 6.109 5.562 -40.908 1.00 90.19 117 ARG A N 1
ATOM 967 C CA . ARG A 1 117 ? 7.004 4.944 -39.915 1.00 90.19 117 ARG A CA 1
ATOM 968 C C . ARG A 1 117 ? 6.639 5.230 -38.465 1.00 90.19 117 ARG A C 1
ATOM 970 O O . ARG A 1 117 ? 6.704 4.326 -37.625 1.00 90.19 117 ARG A O 1
ATOM 977 N N . ASP A 1 118 ? 6.216 6.463 -38.213 1.00 87.00 118 ASP A N 1
ATOM 978 C CA . ASP A 1 118 ? 5.925 6.994 -36.880 1.00 87.00 118 ASP A CA 1
ATOM 979 C C . ASP A 1 118 ? 4.418 7.015 -36.566 1.00 87.00 118 ASP A C 1
ATOM 981 O O . ASP A 1 118 ? 4.015 7.404 -35.475 1.00 87.00 118 ASP A O 1
ATOM 985 N N . ARG A 1 119 ? 3.574 6.550 -37.501 1.00 89.44 119 ARG A N 1
ATOM 986 C CA . ARG A 1 119 ? 2.102 6.589 -37.401 1.00 89.44 119 ARG A CA 1
ATOM 987 C C . ARG A 1 119 ? 1.459 5.216 -37.289 1.00 89.44 119 ARG A C 1
ATOM 989 O O . ARG A 1 119 ? 0.558 5.034 -36.478 1.00 89.44 119 ARG A O 1
ATOM 996 N N . VAL A 1 120 ? 1.914 4.247 -38.079 1.00 92.00 120 VAL A N 1
ATOM 997 C CA . VAL A 1 120 ? 1.340 2.891 -38.098 1.00 92.00 120 VAL A CA 1
ATOM 998 C C . VAL A 1 120 ? 2.137 1.952 -37.187 1.00 92.00 120 VAL A C 1
ATOM 1000 O O . VAL A 1 120 ? 3.270 2.251 -36.802 1.00 92.00 120 VAL A O 1
ATOM 1003 N N . ASN A 1 121 ? 1.547 0.819 -36.809 1.00 93.00 121 ASN A N 1
ATOM 1004 C CA . ASN A 1 121 ? 2.184 -0.158 -35.925 1.00 93.00 121 ASN A CA 1
ATOM 1005 C C . ASN A 1 121 ? 3.506 -0.710 -36.508 1.00 93.00 121 ASN A C 1
ATOM 1007 O O . ASN A 1 121 ? 3.501 -1.152 -37.655 1.00 93.00 121 ASN A O 1
ATOM 1011 N N . PRO A 1 122 ? 4.631 -0.743 -35.760 1.00 91.62 122 PRO A N 1
ATOM 1012 C CA . PRO A 1 122 ? 5.928 -1.175 -36.291 1.00 91.62 122 PRO A CA 1
ATOM 1013 C C . PRO A 1 122 ? 5.958 -2.584 -36.893 1.00 91.62 122 PRO A C 1
ATOM 1015 O O . PRO A 1 122 ? 6.688 -2.823 -37.850 1.00 91.62 122 PRO A O 1
ATOM 1018 N N . ASN A 1 123 ? 5.170 -3.522 -36.363 1.00 92.00 123 ASN A N 1
ATOM 1019 C CA . ASN A 1 123 ? 5.121 -4.897 -36.867 1.00 92.00 123 ASN A CA 1
ATOM 1020 C C . ASN A 1 123 ? 4.348 -4.974 -38.189 1.00 92.00 123 ASN A C 1
ATOM 1022 O O . ASN A 1 123 ? 4.811 -5.593 -39.144 1.00 92.00 123 ASN A O 1
ATOM 1026 N N . LEU A 1 124 ? 3.200 -4.292 -38.239 1.00 95.06 124 LEU A N 1
ATOM 1027 C CA . LEU A 1 124 ? 2.406 -4.062 -39.447 1.00 95.06 124 LEU A CA 1
ATOM 1028 C C . LEU A 1 124 ? 3.238 -3.350 -40.527 1.00 95.06 124 LEU A C 1
ATOM 1030 O O . LEU A 1 124 ? 3.215 -3.764 -41.681 1.00 95.06 124 LEU A O 1
ATOM 1034 N N . PHE A 1 125 ? 3.992 -2.316 -40.141 1.00 96.19 125 PHE A N 1
ATOM 1035 C CA . PHE A 1 125 ? 4.866 -1.544 -41.020 1.00 96.19 125 PHE A CA 1
ATOM 1036 C C . PHE A 1 125 ? 5.936 -2.423 -41.664 1.00 96.19 125 PHE A C 1
ATOM 1038 O O . PHE A 1 125 ? 6.020 -2.480 -42.886 1.00 96.19 125 PHE A O 1
ATOM 1045 N N . ILE A 1 126 ? 6.731 -3.130 -40.851 1.00 95.38 126 ILE A N 1
ATOM 1046 C CA . ILE A 1 126 ? 7.816 -3.986 -41.346 1.00 95.38 126 ILE A CA 1
ATOM 1047 C C . ILE A 1 126 ? 7.261 -5.108 -42.225 1.00 95.38 126 ILE A C 1
ATOM 1049 O O . ILE A 1 126 ? 7.833 -5.381 -43.278 1.00 95.38 126 ILE A O 1
ATOM 1053 N N . TYR A 1 127 ? 6.133 -5.719 -41.850 1.00 94.69 127 TYR A N 1
ATOM 1054 C CA . TYR A 1 127 ? 5.473 -6.722 -42.684 1.00 94.69 127 TYR A CA 1
ATOM 1055 C C . TYR A 1 127 ? 5.039 -6.145 -44.041 1.00 94.69 127 TYR A C 1
ATOM 1057 O O . TYR A 1 127 ? 5.446 -6.660 -45.080 1.00 94.69 127 TYR A O 1
ATOM 1065 N N . ALA A 1 128 ? 4.266 -5.055 -44.044 1.00 96.62 128 ALA A N 1
ATOM 1066 C CA . ALA A 1 128 ? 3.752 -4.452 -45.271 1.00 96.62 128 ALA A CA 1
ATOM 1067 C C . ALA A 1 128 ? 4.872 -3.919 -46.179 1.00 96.62 128 ALA A C 1
ATOM 1069 O O . ALA A 1 128 ? 4.806 -4.096 -47.394 1.00 96.62 128 ALA A O 1
ATOM 1070 N N . LEU A 1 129 ? 5.919 -3.318 -45.601 1.00 96.56 129 LEU A N 1
ATOM 1071 C CA . LEU A 1 129 ? 7.080 -2.835 -46.346 1.00 96.56 129 LEU A CA 1
ATOM 1072 C C . LEU A 1 129 ? 7.888 -3.997 -46.938 1.00 96.56 129 LEU A C 1
ATOM 1074 O O . LEU A 1 129 ? 8.285 -3.915 -48.094 1.00 96.56 129 LEU A O 1
ATOM 1078 N N . SER A 1 130 ? 8.078 -5.094 -46.194 1.00 95.19 130 SER A N 1
ATOM 1079 C CA . SER A 1 130 ? 8.762 -6.289 -46.715 1.00 95.19 130 SER A CA 1
ATOM 1080 C C . SER A 1 130 ? 8.005 -6.901 -47.893 1.00 95.19 130 SER A C 1
ATOM 1082 O O . SER A 1 130 ? 8.609 -7.194 -48.919 1.00 95.19 130 SER A O 1
ATOM 1084 N N . VAL A 1 131 ? 6.678 -7.048 -47.778 1.00 94.88 131 VAL A N 1
ATOM 1085 C CA . VAL A 1 131 ? 5.830 -7.553 -48.872 1.00 94.88 131 VAL A CA 1
ATOM 1086 C C . VAL A 1 131 ? 5.903 -6.626 -50.089 1.00 94.88 131 VAL A C 1
ATOM 1088 O O . VAL A 1 131 ? 6.088 -7.105 -51.205 1.00 94.88 131 VAL A O 1
ATOM 1091 N N . ALA A 1 132 ? 5.828 -5.307 -49.889 1.00 95.50 132 ALA A N 1
ATOM 1092 C CA . ALA A 1 132 ? 5.957 -4.351 -50.984 1.00 95.50 132 ALA A CA 1
ATOM 1093 C C . ALA A 1 132 ? 7.337 -4.423 -51.660 1.00 95.50 132 ALA A C 1
ATOM 1095 O O . ALA A 1 132 ? 7.412 -4.474 -52.884 1.00 95.50 132 ALA A O 1
ATOM 1096 N N . MET A 1 133 ? 8.426 -4.493 -50.890 1.00 95.00 133 MET A N 1
ATOM 1097 C CA . MET A 1 133 ? 9.780 -4.607 -51.441 1.00 95.00 133 MET A CA 1
ATOM 1098 C C . MET A 1 133 ? 9.981 -5.903 -52.236 1.00 95.00 133 MET A C 1
ATOM 1100 O O . MET A 1 133 ? 10.543 -5.846 -53.322 1.00 95.00 133 MET A O 1
ATOM 1104 N N . LEU A 1 134 ? 9.476 -7.049 -51.759 1.00 93.75 134 LEU A N 1
ATOM 1105 C CA . LEU A 1 134 ? 9.576 -8.332 -52.475 1.00 93.75 134 LEU A CA 1
ATOM 1106 C C . LEU A 1 134 ? 8.859 -8.330 -53.835 1.00 93.75 134 LEU A C 1
ATOM 1108 O O . LEU A 1 134 ? 9.307 -9.002 -54.762 1.00 93.75 134 LEU A O 1
ATOM 1112 N N . HIS A 1 135 ? 7.746 -7.599 -53.962 1.00 94.25 135 HIS A N 1
ATOM 1113 C CA . HIS A 1 135 ? 6.904 -7.622 -55.164 1.00 94.25 135 HIS A CA 1
ATOM 1114 C C . HIS A 1 135 ? 7.100 -6.429 -56.112 1.00 94.25 135 HIS A C 1
ATOM 1116 O O . HIS A 1 135 ? 6.555 -6.444 -57.217 1.00 94.25 135 HIS A O 1
ATOM 1122 N N . ARG A 1 136 ? 7.875 -5.404 -55.735 1.00 93.50 136 ARG A N 1
ATOM 1123 C CA . ARG A 1 136 ? 8.160 -4.253 -56.605 1.00 93.50 136 ARG A CA 1
ATOM 1124 C C . ARG A 1 136 ? 9.452 -4.442 -57.414 1.00 93.50 136 ARG A C 1
ATOM 1126 O O . ARG A 1 136 ? 10.497 -4.751 -56.839 1.00 93.50 136 ARG A O 1
ATOM 1133 N N . PRO A 1 137 ? 9.453 -4.141 -58.727 1.00 89.19 137 PRO A N 1
ATOM 1134 C CA . PRO A 1 137 ? 10.632 -4.312 -59.582 1.00 89.19 137 PRO A CA 1
ATOM 1135 C C . PRO A 1 137 ? 11.785 -3.345 -59.260 1.00 89.19 137 PRO A C 1
ATOM 1137 O O . PRO A 1 137 ? 12.898 -3.556 -59.732 1.00 89.19 137 PRO A O 1
ATOM 1140 N N . ASP A 1 138 ? 11.545 -2.290 -58.473 1.00 90.81 138 ASP A N 1
ATOM 1141 C CA . ASP A 1 138 ? 12.568 -1.320 -58.066 1.00 90.81 138 ASP A CA 1
ATOM 1142 C C . ASP A 1 138 ? 13.336 -1.708 -56.790 1.00 90.81 138 ASP A C 1
ATOM 1144 O O . ASP A 1 138 ? 14.407 -1.149 -56.541 1.00 90.81 138 ASP A O 1
ATOM 1148 N N . THR A 1 139 ? 12.816 -2.654 -56.002 1.00 91.50 139 THR A N 1
ATOM 1149 C CA . THR A 1 139 ? 13.302 -2.966 -54.645 1.00 91.50 139 THR A CA 1
ATOM 1150 C C . THR A 1 139 ? 13.438 -4.464 -54.339 1.00 91.50 139 THR A C 1
ATOM 1152 O O . THR A 1 139 ? 14.115 -4.798 -53.368 1.00 91.50 139 THR A O 1
ATOM 1155 N N . LYS A 1 140 ? 12.914 -5.359 -55.192 1.00 88.00 140 LYS A N 1
ATOM 1156 C CA . LYS A 1 140 ? 12.993 -6.834 -55.066 1.00 88.00 140 LYS A CA 1
ATOM 1157 C C . LYS A 1 140 ? 14.392 -7.420 -54.840 1.00 88.00 140 LYS A C 1
ATOM 1159 O O . LYS A 1 140 ? 14.518 -8.465 -54.213 1.00 88.00 140 LYS A O 1
ATOM 1164 N N . ASP A 1 141 ? 15.430 -6.758 -55.350 1.00 87.44 141 ASP A N 1
ATOM 1165 C CA . ASP A 1 141 ? 16.818 -7.235 -55.306 1.00 87.44 141 ASP A CA 1
ATOM 1166 C C . ASP A 1 141 ? 17.574 -6.731 -54.051 1.00 87.44 141 ASP A C 1
ATOM 1168 O O . ASP A 1 141 ? 18.773 -6.969 -53.907 1.00 87.44 141 ASP A O 1
ATOM 1172 N N . LEU A 1 142 ? 16.899 -6.014 -53.139 1.00 89.38 142 LEU A N 1
ATOM 1173 C CA . LEU A 1 142 ? 17.483 -5.521 -51.887 1.00 89.38 142 LEU A CA 1
ATOM 1174 C C . LEU A 1 142 ? 17.387 -6.571 -50.760 1.00 89.38 142 LEU A C 1
ATOM 1176 O O . LEU A 1 142 ? 16.317 -7.145 -50.547 1.00 89.38 142 LEU A O 1
ATOM 1180 N N . PRO A 1 143 ? 18.453 -6.780 -49.963 1.00 87.38 143 PRO A N 1
ATOM 1181 C CA . PRO A 1 143 ? 18.446 -7.751 -48.871 1.00 87.38 143 PRO A CA 1
ATOM 1182 C C . PRO A 1 143 ? 17.594 -7.256 -47.691 1.00 87.38 143 PRO A C 1
ATOM 1184 O O . PRO A 1 143 ? 18.038 -6.447 -46.875 1.00 87.38 143 PRO A O 1
ATOM 1187 N N . ILE A 1 144 ? 16.363 -7.760 -47.585 1.00 88.19 144 ILE A N 1
ATOM 1188 C CA . ILE A 1 144 ? 15.462 -7.476 -46.459 1.00 88.19 144 ILE A CA 1
ATOM 1189 C C . ILE A 1 144 ? 16.043 -8.098 -45.173 1.00 88.19 144 ILE A C 1
ATOM 1191 O O . ILE A 1 144 ? 16.271 -9.311 -45.142 1.00 88.19 144 ILE A O 1
ATOM 1195 N N . PRO A 1 145 ? 16.270 -7.321 -44.092 1.00 87.62 145 PRO A N 1
ATOM 1196 C CA . PRO A 1 145 ? 16.838 -7.857 -42.859 1.00 87.62 145 PRO A CA 1
ATOM 1197 C C . PRO A 1 145 ? 15.927 -8.908 -42.199 1.00 87.62 145 PRO A C 1
ATOM 1199 O O . PRO A 1 145 ? 14.717 -8.683 -42.086 1.00 87.62 145 PRO A O 1
ATOM 1202 N N . PRO A 1 146 ? 16.475 -10.035 -41.703 1.00 85.44 146 PRO A N 1
ATOM 1203 C CA . PRO A 1 146 ? 15.682 -11.062 -41.038 1.00 85.44 146 PRO A CA 1
ATOM 1204 C C . PRO A 1 146 ? 15.036 -10.523 -39.756 1.00 85.44 146 PRO A C 1
ATOM 1206 O O . PRO A 1 146 ? 15.632 -9.744 -39.006 1.00 85.44 146 PRO A O 1
ATOM 1209 N N . LEU A 1 147 ? 13.817 -10.986 -39.462 1.00 84.00 147 LEU A N 1
ATOM 1210 C CA . LEU A 1 147 ? 13.025 -10.511 -38.319 1.00 84.00 147 LEU A CA 1
ATOM 1211 C C . LEU A 1 147 ? 13.710 -10.717 -36.957 1.00 84.00 147 LEU A C 1
ATOM 1213 O O . LEU A 1 147 ? 13.380 -10.000 -36.018 1.00 84.00 147 LEU A O 1
ATOM 1217 N N . SER A 1 148 ? 14.682 -11.626 -36.853 1.00 81.94 148 SER A N 1
ATOM 1218 C CA . SER A 1 148 ? 15.517 -11.824 -35.662 1.00 81.94 148 SER A CA 1
ATOM 1219 C C . SER A 1 148 ? 16.493 -10.677 -35.379 1.00 81.94 148 SER A C 1
ATOM 1221 O O . SER A 1 148 ? 16.878 -10.503 -34.228 1.00 81.94 148 SER A O 1
ATOM 1223 N N . LEU A 1 149 ? 16.858 -9.867 -36.379 1.00 82.19 149 LEU A N 1
ATOM 1224 C CA . LEU A 1 149 ? 17.638 -8.634 -36.193 1.00 82.19 149 LEU A CA 1
ATOM 1225 C C . LEU A 1 149 ? 16.739 -7.400 -36.015 1.00 82.19 149 LEU A C 1
ATOM 1227 O O . LEU A 1 149 ? 17.123 -6.448 -35.341 1.00 82.19 149 LEU A O 1
ATOM 1231 N N . VAL A 1 150 ? 15.536 -7.417 -36.599 1.00 82.88 150 VAL A N 1
ATOM 1232 C CA . VAL A 1 150 ? 14.578 -6.294 -36.547 1.00 82.88 150 VAL A CA 1
ATOM 1233 C C . VAL A 1 150 ? 13.765 -6.291 -35.244 1.00 82.88 150 VAL A C 1
ATOM 1235 O O . VAL A 1 150 ? 13.559 -5.236 -34.648 1.00 82.88 150 VAL A O 1
ATOM 1238 N N . PHE A 1 151 ? 13.335 -7.469 -34.784 1.00 82.38 151 PHE A N 1
ATOM 1239 C CA . PHE A 1 151 ? 12.583 -7.704 -33.545 1.00 82.38 151 PHE A CA 1
ATOM 1240 C C . PHE A 1 151 ? 13.213 -8.863 -32.741 1.00 82.38 151 PHE A C 1
ATOM 1242 O O . PHE A 1 151 ? 12.590 -9.920 -32.581 1.00 82.38 151 PHE A O 1
ATOM 1249 N N . PRO A 1 152 ? 14.463 -8.714 -32.252 1.00 80.25 152 PRO A N 1
ATOM 1250 C CA . PRO A 1 152 ? 15.165 -9.769 -31.512 1.00 80.25 152 PRO A CA 1
ATOM 1251 C C . PRO A 1 152 ? 14.424 -10.197 -30.233 1.00 80.25 152 PRO A C 1
ATOM 1253 O O . PRO A 1 152 ? 14.583 -11.326 -29.772 1.00 80.25 152 PRO A O 1
ATOM 1256 N N . ASP A 1 153 ? 13.574 -9.327 -29.683 1.00 72.50 153 ASP A N 1
ATOM 1257 C CA . ASP A 1 153 ? 12.711 -9.555 -28.517 1.00 72.50 153 ASP A CA 1
ATOM 1258 C C . ASP A 1 153 ? 11.693 -10.697 -28.692 1.00 72.50 153 ASP A C 1
ATOM 1260 O O . ASP A 1 153 ? 11.160 -11.197 -27.703 1.00 72.50 153 ASP A O 1
ATOM 1264 N N . LYS A 1 154 ? 11.459 -11.143 -29.933 1.00 77.94 154 LYS A N 1
ATOM 1265 C CA . LYS A 1 154 ? 10.628 -12.314 -30.258 1.00 77.94 154 LYS A CA 1
ATOM 1266 C C . LYS A 1 154 ? 11.390 -13.641 -30.283 1.00 77.94 154 LYS A C 1
ATOM 1268 O O . LYS A 1 154 ? 10.754 -14.689 -30.317 1.00 77.94 154 LYS A O 1
ATOM 1273 N N . TYR A 1 155 ? 12.723 -13.598 -30.316 1.00 81.19 155 TYR A N 1
ATOM 1274 C CA . TYR A 1 155 ? 13.585 -14.766 -30.542 1.00 81.19 155 TYR A CA 1
ATOM 1275 C C . TYR A 1 155 ? 14.561 -15.025 -29.387 1.00 81.19 155 TYR A C 1
ATOM 1277 O O . TYR A 1 155 ? 15.057 -16.139 -29.247 1.00 81.19 155 TYR A O 1
ATOM 1285 N N . LEU A 1 156 ? 14.838 -14.017 -28.553 1.00 81.00 156 LEU A N 1
ATOM 1286 C CA . LEU A 1 156 ? 15.745 -14.110 -27.409 1.00 81.00 156 LEU A CA 1
ATOM 1287 C C . LEU A 1 156 ? 14.997 -13.884 -26.092 1.00 81.00 156 LEU A C 1
ATOM 1289 O O . LEU A 1 156 ? 14.103 -13.042 -25.996 1.00 81.00 156 LEU A O 1
ATOM 1293 N N . ALA A 1 157 ? 15.409 -14.594 -25.040 1.00 68.75 157 ALA A N 1
ATOM 1294 C CA . ALA A 1 157 ? 14.841 -14.428 -23.706 1.00 68.75 157 ALA A CA 1
ATOM 1295 C C . ALA A 1 157 ? 15.018 -12.986 -23.191 1.00 68.75 157 ALA A C 1
ATOM 1297 O O . ALA A 1 157 ? 16.098 -12.398 -23.287 1.00 68.75 157 ALA A O 1
ATOM 1298 N N . ARG A 1 158 ? 13.971 -12.424 -22.572 1.00 64.62 158 ARG A N 1
ATOM 1299 C CA . ARG A 1 158 ? 13.925 -11.012 -22.141 1.00 64.62 158 ARG A CA 1
ATOM 1300 C C . ARG A 1 158 ? 15.116 -10.574 -21.270 1.00 64.62 158 ARG A C 1
ATOM 1302 O O . ARG A 1 158 ? 15.592 -9.448 -21.410 1.00 64.62 158 ARG A O 1
ATOM 1309 N N . GLY A 1 159 ? 15.636 -11.474 -20.430 1.00 56.03 159 GLY A N 1
ATOM 1310 C CA . GLY A 1 159 ? 16.822 -11.266 -19.583 1.00 56.03 159 GLY A CA 1
ATOM 1311 C C . GLY A 1 159 ? 18.167 -11.153 -20.323 1.00 56.03 159 GLY A C 1
ATOM 1312 O O . GLY A 1 159 ? 19.210 -11.011 -19.686 1.00 56.03 159 GLY A O 1
ATOM 1313 N N . VAL A 1 160 ? 18.192 -11.230 -21.657 1.00 69.94 160 VAL A N 1
ATOM 1314 C CA . VAL A 1 160 ? 19.355 -10.839 -22.475 1.00 69.94 160 VAL A CA 1
ATOM 1315 C C . VAL A 1 160 ? 19.391 -9.314 -22.650 1.00 69.94 160 VAL A C 1
ATOM 1317 O O . VAL A 1 160 ? 20.436 -8.692 -22.470 1.00 69.94 160 VAL A O 1
ATOM 1320 N N . PHE A 1 161 ? 18.242 -8.683 -22.913 1.00 66.62 161 PHE A N 1
ATOM 1321 C CA . PHE A 1 161 ? 18.166 -7.251 -23.230 1.00 66.62 161 PHE A CA 1
ATOM 1322 C C . PHE A 1 161 ? 18.422 -6.330 -22.037 1.00 66.62 161 PHE A C 1
ATOM 1324 O O . PHE A 1 161 ? 18.854 -5.199 -22.233 1.00 66.62 161 PHE A O 1
ATOM 1331 N N . SER A 1 162 ? 18.166 -6.772 -20.806 1.00 56.69 162 SER A N 1
ATOM 1332 C CA . SER A 1 162 ? 18.517 -6.007 -19.603 1.00 56.69 162 SER A CA 1
ATOM 1333 C C . SER A 1 162 ? 20.025 -5.969 -19.365 1.00 56.69 162 SER A C 1
ATOM 1335 O O . SER A 1 162 ? 20.557 -4.891 -19.110 1.00 56.69 162 SER A O 1
ATOM 1337 N N . ARG A 1 163 ? 20.723 -7.099 -19.550 1.00 60.34 163 ARG A N 1
ATOM 1338 C CA . ARG A 1 163 ? 22.195 -7.166 -19.508 1.00 60.34 163 ARG A CA 1
ATOM 1339 C C . ARG A 1 163 ? 22.827 -6.286 -20.595 1.00 60.34 163 ARG A C 1
ATOM 1341 O O . ARG A 1 163 ? 23.618 -5.406 -20.279 1.00 60.34 163 ARG A O 1
ATOM 1348 N N . ALA A 1 164 ? 22.369 -6.418 -21.842 1.00 58.19 164 ALA A N 1
ATOM 1349 C CA . ALA A 1 164 ? 22.849 -5.596 -22.959 1.00 58.19 164 ALA A CA 1
ATOM 1350 C C . ALA A 1 164 ? 22.530 -4.088 -22.819 1.00 58.19 164 ALA A C 1
ATOM 1352 O O . ALA A 1 164 ? 23.196 -3.253 -23.427 1.00 58.19 164 ALA A O 1
ATOM 1353 N N . ARG A 1 165 ? 21.510 -3.706 -22.032 1.00 59.69 165 ARG A N 1
ATOM 1354 C CA . ARG A 1 165 ? 21.245 -2.294 -21.695 1.00 59.69 165 ARG A CA 1
ATOM 1355 C C . ARG A 1 165 ? 22.229 -1.768 -20.659 1.00 59.69 165 ARG A C 1
ATOM 1357 O O . ARG A 1 165 ? 22.775 -0.696 -20.880 1.00 59.69 165 ARG A O 1
ATOM 1364 N N . GLU A 1 166 ? 22.467 -2.526 -19.588 1.00 54.16 166 GLU A N 1
ATOM 1365 C CA . GLU A 1 166 ? 23.399 -2.177 -18.505 1.00 54.16 166 GLU A CA 1
ATOM 1366 C C . GLU A 1 166 ? 24.822 -1.919 -19.030 1.00 54.16 166 GLU A C 1
ATOM 1368 O O . GLU A 1 166 ? 25.455 -0.949 -18.632 1.00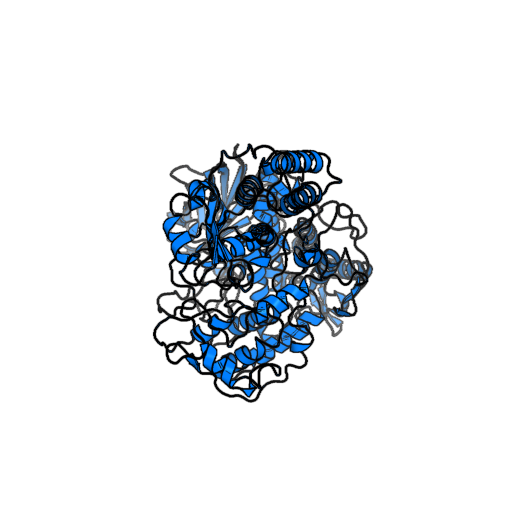 54.16 166 GLU A O 1
ATOM 1373 N N . GLU A 1 167 ? 25.285 -2.711 -20.000 1.00 56.41 167 GLU A N 1
ATOM 1374 C CA . GLU A 1 167 ? 26.592 -2.530 -20.656 1.00 56.41 167 GLU A CA 1
ATOM 1375 C C . GLU A 1 167 ? 26.650 -1.330 -21.620 1.00 56.41 167 GLU A C 1
ATOM 1377 O O . GLU A 1 167 ? 27.733 -0.866 -21.966 1.00 56.41 167 GLU A O 1
ATOM 1382 N N . ALA A 1 168 ? 25.498 -0.804 -22.045 1.00 47.38 168 ALA A N 1
ATOM 1383 C CA . ALA A 1 168 ? 25.395 0.254 -23.048 1.00 47.38 168 ALA A CA 1
ATOM 1384 C C . ALA A 1 168 ? 24.851 1.591 -22.497 1.00 47.38 168 ALA A C 1
ATOM 1386 O O . ALA A 1 168 ? 24.587 2.506 -23.284 1.00 47.38 168 ALA A O 1
ATOM 1387 N N . SER A 1 169 ? 24.618 1.712 -21.187 1.00 45.56 169 SER A N 1
ATOM 1388 C CA . SER A 1 169 ? 24.095 2.920 -20.526 1.00 45.56 169 SER A CA 1
ATOM 1389 C C . SER A 1 169 ? 25.226 3.831 -20.034 1.00 45.56 169 SER A C 1
ATOM 1391 O O . SER A 1 169 ? 25.476 3.948 -18.839 1.00 45.56 169 SER A O 1
ATOM 1393 N N . ILE A 1 170 ? 25.926 4.468 -20.979 1.00 48.25 170 ILE A N 1
ATOM 1394 C CA . ILE A 1 170 ? 27.106 5.310 -20.720 1.00 48.25 170 ILE A CA 1
ATOM 1395 C C . ILE A 1 170 ? 26.911 6.704 -21.373 1.00 48.25 170 ILE A C 1
ATOM 1397 O O . ILE A 1 170 ? 27.084 6.818 -22.590 1.00 48.25 170 ILE A O 1
ATOM 1401 N N . PRO A 1 171 ? 26.484 7.747 -20.619 1.00 40.62 171 PRO A N 1
ATOM 1402 C CA . PRO A 1 171 ? 26.179 9.092 -21.142 1.00 40.62 171 PRO A CA 1
ATOM 1403 C C . PRO A 1 171 ? 27.095 10.225 -20.608 1.00 40.62 171 PRO A C 1
ATOM 1405 O O . PRO A 1 171 ? 27.907 10.026 -19.713 1.00 40.62 171 PRO A O 1
ATOM 1408 N N . ASN A 1 172 ? 26.962 11.439 -21.173 1.00 32.09 172 ASN A N 1
ATOM 1409 C CA . ASN A 1 172 ? 27.973 12.517 -21.110 1.00 32.09 172 ASN A CA 1
ATOM 1410 C C . ASN A 1 172 ? 27.767 13.660 -20.063 1.00 32.09 172 ASN A C 1
ATOM 1412 O O . ASN A 1 172 ? 26.727 13.801 -19.413 1.00 32.09 172 ASN A O 1
ATOM 1416 N N . HIS A 1 173 ? 28.817 14.487 -19.923 1.00 32.03 173 HIS A N 1
ATOM 1417 C CA . HIS A 1 173 ? 29.182 15.419 -18.825 1.00 32.03 173 HIS A CA 1
ATOM 1418 C C . HIS A 1 173 ? 28.260 16.614 -18.458 1.00 32.03 173 HIS A C 1
ATOM 1420 O O . HIS A 1 173 ? 27.192 16.798 -19.041 1.00 32.03 173 HIS A O 1
ATOM 1426 N N . LYS A 1 174 ? 28.739 17.427 -17.480 1.00 32.84 174 LYS A N 1
ATOM 1427 C CA . LYS A 1 174 ? 28.210 18.707 -16.927 1.00 32.84 174 LYS A CA 1
ATOM 1428 C C . LYS A 1 174 ? 27.007 18.539 -15.969 1.00 32.84 174 LYS A C 1
ATOM 1430 O O . LYS A 1 174 ? 26.101 17.792 -16.335 1.00 32.84 174 LYS A O 1
ATOM 1435 N N . THR A 1 175 ? 26.889 19.153 -14.771 1.00 33.31 175 THR A N 1
ATOM 1436 C CA . THR A 1 175 ? 27.776 19.912 -13.813 1.00 33.31 175 THR A CA 1
ATOM 1437 C C . THR A 1 175 ? 26.989 20.023 -12.449 1.00 33.31 175 THR A C 1
ATOM 1439 O O . THR A 1 175 ? 25.899 19.465 -12.404 1.00 33.31 175 THR A O 1
ATOM 1442 N N . ILE A 1 176 ? 27.317 20.668 -11.300 1.00 40.09 176 ILE A N 1
ATOM 1443 C CA . ILE A 1 176 ? 28.392 21.538 -10.736 1.00 40.09 176 ILE A CA 1
ATOM 1444 C C . ILE A 1 176 ? 28.493 21.304 -9.191 1.00 40.09 176 ILE A C 1
ATOM 1446 O O . ILE A 1 176 ? 27.481 20.984 -8.573 1.00 40.09 176 ILE A O 1
ATOM 1450 N N . LYS A 1 177 ? 29.628 21.688 -8.564 1.00 32.03 177 LYS A N 1
ATOM 1451 C CA . LYS A 1 177 ? 29.851 21.971 -7.110 1.00 32.03 177 LYS A CA 1
ATOM 1452 C C . LYS A 1 177 ? 29.771 20.784 -6.120 1.00 32.03 177 LYS A C 1
ATOM 1454 O O . LYS A 1 177 ? 29.203 19.741 -6.404 1.00 32.03 177 LYS A O 1
ATOM 1459 N N . MET A 1 178 ? 30.382 20.958 -4.938 1.00 31.02 178 MET A N 1
ATOM 1460 C CA . MET A 1 178 ? 30.467 19.962 -3.850 1.00 31.02 178 MET A CA 1
ATOM 1461 C C . MET A 1 178 ? 29.746 20.418 -2.571 1.00 31.02 178 MET A C 1
ATOM 1463 O O . MET A 1 178 ? 29.743 21.609 -2.267 1.00 31.02 178 MET A O 1
ATOM 1467 N N . THR A 1 179 ? 29.225 19.460 -1.795 1.00 34.56 179 THR A N 1
ATOM 1468 C CA . THR A 1 179 ? 28.663 19.630 -0.438 1.00 34.56 179 THR A CA 1
ATOM 1469 C C . THR A 1 179 ? 28.923 18.374 0.405 1.00 34.56 179 THR A C 1
ATOM 1471 O O . THR A 1 179 ? 28.946 17.272 -0.139 1.00 34.56 179 THR A O 1
ATOM 1474 N N . THR A 1 180 ? 29.091 18.522 1.722 1.00 41.78 180 THR A N 1
ATOM 1475 C CA . THR A 1 180 ? 29.295 17.418 2.683 1.00 41.78 180 THR A CA 1
ATOM 1476 C C . THR A 1 180 ? 28.056 17.224 3.556 1.00 41.78 180 THR A C 1
ATOM 1478 O O . THR A 1 180 ? 27.766 18.084 4.382 1.00 41.78 180 THR A O 1
ATOM 1481 N N . ASP A 1 181 ? 27.340 16.111 3.382 1.00 62.47 181 ASP A N 1
ATOM 1482 C CA . ASP A 1 181 ? 26.054 15.840 4.041 1.00 62.47 181 ASP A CA 1
ATOM 1483 C C . ASP A 1 181 ? 25.792 14.317 4.178 1.00 62.47 181 ASP A C 1
ATOM 1485 O O . ASP A 1 181 ? 26.276 13.513 3.374 1.00 62.47 181 ASP A O 1
ATOM 1489 N N . ARG A 1 182 ? 25.018 13.913 5.197 1.00 70.94 182 ARG A N 1
ATOM 1490 C CA . ARG A 1 182 ? 24.582 12.526 5.460 1.00 70.94 182 ARG A CA 1
ATOM 1491 C C . ARG A 1 182 ? 23.469 12.045 4.517 1.00 70.94 182 ARG A C 1
ATOM 1493 O O . ARG A 1 182 ? 23.221 10.845 4.443 1.00 70.94 182 ARG A O 1
ATOM 1500 N N . SER A 1 183 ? 22.870 12.930 3.716 1.00 77.19 183 SER A N 1
ATOM 1501 C CA . SER A 1 183 ? 22.020 12.540 2.574 1.00 77.19 183 SER A CA 1
ATOM 1502 C C . SER A 1 183 ? 22.743 11.680 1.523 1.00 77.19 183 SER A C 1
ATOM 1504 O O . SER A 1 183 ? 22.089 11.063 0.685 1.00 77.19 183 SER A O 1
ATOM 1506 N N . GLY A 1 184 ? 24.081 11.578 1.568 1.00 82.19 184 GLY A N 1
ATOM 1507 C CA . GLY A 1 184 ? 24.887 10.795 0.624 1.00 82.19 184 GLY A CA 1
ATOM 1508 C C . GLY A 1 184 ? 24.421 9.345 0.411 1.00 82.19 184 GLY A C 1
ATOM 1509 O O . GLY A 1 184 ? 24.519 8.828 -0.702 1.00 82.19 184 GLY A O 1
ATOM 1510 N N . ILE A 1 185 ? 23.849 8.702 1.434 1.00 88.56 185 ILE A N 1
ATOM 1511 C CA . ILE A 1 185 ? 23.295 7.342 1.337 1.00 88.56 185 ILE A CA 1
ATOM 1512 C C . ILE A 1 185 ? 22.029 7.257 0.459 1.00 88.56 185 ILE A C 1
ATOM 1514 O O . ILE A 1 185 ? 21.774 6.224 -0.160 1.00 88.56 185 ILE A O 1
ATOM 1518 N N . LEU A 1 186 ? 21.271 8.351 0.313 1.00 88.19 186 LEU A N 1
ATOM 1519 C CA . LEU A 1 186 ? 20.038 8.409 -0.486 1.00 88.19 186 LEU A CA 1
ATOM 1520 C C . LEU A 1 186 ? 20.304 8.268 -1.994 1.00 88.19 186 LEU A C 1
ATOM 1522 O O . LEU A 1 186 ? 19.457 7.760 -2.727 1.00 88.19 186 LEU A O 1
ATOM 1526 N N . TYR A 1 187 ? 21.508 8.609 -2.471 1.00 88.12 187 TYR A N 1
ATOM 1527 C CA . TYR A 1 187 ? 21.914 8.353 -3.861 1.00 88.12 187 TYR A CA 1
ATOM 1528 C C . TYR A 1 187 ? 21.979 6.852 -4.208 1.00 88.12 187 TYR A C 1
ATOM 1530 O O . TYR A 1 187 ? 21.972 6.505 -5.389 1.00 88.12 187 TYR A O 1
ATOM 1538 N N . LEU A 1 188 ? 22.001 5.946 -3.219 1.00 91.69 188 LEU A N 1
ATOM 1539 C CA . LEU A 1 188 ? 21.957 4.498 -3.455 1.00 91.69 188 LEU A CA 1
ATOM 1540 C C . LEU A 1 188 ? 20.571 4.014 -3.917 1.00 91.69 188 LEU A C 1
ATOM 1542 O O . LEU A 1 188 ? 20.496 3.003 -4.619 1.00 91.69 188 LEU A O 1
ATOM 1546 N N . PHE A 1 189 ? 19.506 4.750 -3.582 1.00 90.69 189 PHE A N 1
ATOM 1547 C CA . PHE A 1 189 ? 18.128 4.487 -4.015 1.00 90.69 189 PHE A CA 1
ATOM 1548 C C . PHE A 1 189 ? 17.864 4.940 -5.454 1.00 90.69 189 PHE A C 1
ATOM 1550 O O . PHE A 1 189 ? 16.978 4.407 -6.120 1.00 90.69 189 PHE A O 1
ATOM 1557 N N . VAL A 1 190 ? 18.652 5.891 -5.960 1.00 87.94 190 VAL A N 1
ATOM 1558 C CA . VAL A 1 190 ? 18.572 6.337 -7.352 1.00 87.94 190 VAL A CA 1
ATOM 1559 C C . VAL A 1 190 ? 18.990 5.188 -8.272 1.00 87.94 190 VAL A C 1
ATOM 1561 O O . VAL A 1 190 ? 20.062 4.597 -8.109 1.00 87.94 190 VAL A O 1
ATOM 1564 N N . ARG A 1 191 ? 18.130 4.886 -9.249 1.00 88.00 191 ARG A N 1
ATOM 1565 C CA . ARG A 1 191 ? 18.313 3.894 -10.322 1.00 88.00 191 ARG A CA 1
ATOM 1566 C C . ARG A 1 191 ? 18.945 2.575 -9.841 1.00 88.00 191 ARG A C 1
ATOM 1568 O O . ARG A 1 191 ? 20.090 2.275 -10.203 1.00 88.00 191 ARG A O 1
ATOM 1575 N N . PRO A 1 192 ? 18.234 1.754 -9.039 1.00 88.75 192 PRO A N 1
ATOM 1576 C CA . PRO A 1 192 ? 18.816 0.603 -8.331 1.00 88.75 192 PRO A CA 1
ATOM 1577 C C . PRO A 1 192 ? 19.490 -0.451 -9.222 1.00 88.75 192 PRO A C 1
ATOM 1579 O O . PRO A 1 192 ? 20.332 -1.215 -8.754 1.00 88.75 192 PRO A O 1
ATOM 1582 N N . THR A 1 193 ? 19.132 -0.517 -10.509 1.00 87.50 193 THR A N 1
ATOM 1583 C CA . THR A 1 193 ? 19.730 -1.459 -11.466 1.00 87.50 193 THR A CA 1
ATOM 1584 C C . THR A 1 193 ? 21.029 -0.976 -12.109 1.00 87.50 193 THR A C 1
ATOM 1586 O O . THR A 1 193 ? 21.773 -1.826 -12.595 1.00 87.50 193 THR A O 1
ATOM 1589 N N . GLU A 1 194 ? 21.314 0.331 -12.142 1.00 86.00 194 GLU A N 1
ATOM 1590 C CA . GLU A 1 194 ? 22.621 0.843 -12.593 1.00 86.00 194 GLU A CA 1
ATOM 1591 C C . GLU A 1 194 ? 23.732 0.432 -11.615 1.00 86.00 194 GLU A C 1
ATOM 1593 O O . GLU A 1 194 ? 23.454 0.331 -10.418 1.00 86.00 194 GLU A O 1
ATOM 1598 N N . PRO A 1 195 ? 24.994 0.298 -12.055 1.00 86.62 195 PRO A N 1
ATOM 1599 C CA . PRO A 1 195 ? 26.140 0.206 -11.151 1.00 86.62 195 PRO A CA 1
ATOM 1600 C C . PRO A 1 195 ? 26.341 1.467 -10.288 1.00 86.62 195 PRO A C 1
ATOM 1602 O O . PRO A 1 195 ? 25.922 2.572 -10.654 1.00 86.62 195 PRO A O 1
ATOM 1605 N N . VAL A 1 196 ? 27.001 1.320 -9.137 1.00 87.50 196 VAL A N 1
ATOM 1606 C CA . VAL A 1 196 ? 27.190 2.386 -8.133 1.00 87.50 196 VAL A CA 1
ATOM 1607 C C . VAL A 1 196 ? 28.288 3.393 -8.505 1.00 87.50 196 VAL A C 1
ATOM 1609 O O . VAL A 1 196 ? 28.247 4.532 -8.053 1.00 87.50 196 VAL A O 1
ATOM 1612 N N . TYR A 1 197 ? 29.219 3.016 -9.388 1.00 83.19 197 TYR A N 1
ATOM 1613 C CA . TYR A 1 197 ? 30.245 3.913 -9.951 1.00 83.19 197 TYR A CA 1
ATOM 1614 C C . TYR A 1 197 ? 29.732 4.823 -11.086 1.00 83.19 197 TYR A C 1
ATOM 1616 O O . TYR A 1 197 ? 30.437 5.732 -11.515 1.00 83.19 197 TYR A O 1
ATOM 1624 N N . VAL A 1 198 ? 28.510 4.598 -11.583 1.00 84.19 198 VAL A N 1
ATOM 1625 C CA . VAL A 1 198 ? 27.859 5.490 -12.559 1.00 84.19 198 VAL A CA 1
ATOM 1626 C C . VAL A 1 198 ? 27.260 6.695 -11.812 1.00 84.19 198 VAL A C 1
ATOM 1628 O O . VAL A 1 198 ? 26.609 6.471 -10.789 1.00 84.19 198 VAL A O 1
ATOM 1631 N N . PRO A 1 199 ? 27.407 7.945 -12.297 1.00 82.44 199 PRO A N 1
ATOM 1632 C CA . PRO A 1 199 ? 26.837 9.140 -11.665 1.00 82.44 199 PRO A CA 1
ATOM 1633 C C . PRO A 1 199 ? 25.343 9.031 -11.309 1.00 82.44 199 PRO A C 1
ATOM 1635 O O . PRO A 1 199 ? 24.545 8.523 -12.096 1.00 82.44 199 PRO A O 1
ATOM 1638 N N . LYS A 1 200 ? 24.950 9.536 -10.132 1.00 82.25 200 LYS A N 1
ATOM 1639 C CA . LYS A 1 200 ? 23.591 9.443 -9.570 1.00 82.25 200 LYS A CA 1
ATOM 1640 C C . LYS A 1 200 ? 22.939 10.818 -9.391 1.00 82.25 200 LYS A C 1
ATOM 1642 O O . LYS A 1 200 ? 23.570 11.778 -8.946 1.00 82.25 200 LYS A O 1
ATOM 1647 N N . GLY A 1 201 ? 21.644 10.892 -9.703 1.00 74.06 201 GLY A N 1
ATOM 1648 C CA . GLY A 1 201 ? 20.842 12.121 -9.656 1.00 74.06 201 GLY A CA 1
ATOM 1649 C C . GLY A 1 201 ? 21.267 13.169 -10.694 1.00 74.06 201 GLY A C 1
ATOM 1650 O O . GLY A 1 201 ? 22.231 12.986 -11.436 1.00 74.06 201 GLY A O 1
ATOM 1651 N N . ASP A 1 202 ? 20.562 14.300 -10.750 1.00 69.38 202 ASP A N 1
ATOM 1652 C CA . ASP A 1 202 ? 20.824 15.349 -11.760 1.00 69.38 202 ASP A CA 1
ATOM 1653 C C . ASP A 1 202 ? 22.107 16.130 -11.456 1.00 69.38 202 ASP A C 1
ATOM 1655 O O . ASP A 1 202 ? 22.790 16.587 -12.369 1.00 69.38 202 ASP A O 1
ATOM 1659 N N . LYS A 1 203 ? 22.488 16.178 -10.170 1.00 68.62 203 LYS A N 1
ATOM 1660 C CA . LYS A 1 203 ? 23.804 16.620 -9.681 1.00 68.62 203 LYS A CA 1
ATOM 1661 C C . LYS A 1 203 ? 24.961 15.693 -10.107 1.00 68.62 203 LYS A C 1
ATOM 1663 O O . LYS A 1 203 ? 26.112 16.016 -9.828 1.00 68.62 203 LYS A O 1
ATOM 1668 N N . LYS A 1 204 ? 24.671 14.557 -10.766 1.00 75.81 204 LYS A N 1
ATOM 1669 C CA . LYS A 1 204 ? 25.641 13.569 -11.281 1.00 75.81 204 LYS A CA 1
ATOM 1670 C C . LYS A 1 204 ? 26.678 13.143 -10.230 1.00 75.81 204 LYS A C 1
ATOM 1672 O O . LYS A 1 204 ? 27.860 13.037 -10.532 1.00 75.81 204 LYS A O 1
ATOM 1677 N N . VAL A 1 205 ? 26.237 12.908 -8.996 1.00 80.12 205 VAL A N 1
ATOM 1678 C CA . VAL A 1 205 ? 27.114 12.596 -7.857 1.00 80.12 205 VAL A CA 1
ATOM 1679 C C . VAL A 1 205 ? 27.699 11.196 -7.996 1.00 80.12 205 VAL A C 1
ATOM 1681 O O . VAL A 1 205 ? 26.999 10.259 -8.374 1.00 80.12 205 VAL A O 1
ATOM 1684 N N . VAL A 1 206 ? 28.986 11.051 -7.692 1.00 85.12 206 VAL A N 1
ATOM 1685 C CA . VAL A 1 206 ? 29.730 9.790 -7.805 1.00 85.12 206 VAL A CA 1
ATOM 1686 C C . VAL A 1 206 ? 30.244 9.368 -6.436 1.00 85.12 206 VAL A C 1
ATOM 1688 O O . VAL A 1 206 ? 30.681 10.194 -5.636 1.00 85.12 206 VAL A O 1
ATOM 1691 N N . PHE A 1 207 ? 30.223 8.067 -6.168 1.00 87.19 207 PHE A N 1
ATOM 1692 C CA . PHE A 1 207 ? 30.902 7.495 -5.013 1.00 87.19 207 PHE A CA 1
ATOM 1693 C C . PHE A 1 207 ? 32.372 7.237 -5.367 1.00 87.19 207 PHE A C 1
ATOM 1695 O O . PHE A 1 207 ? 32.674 6.594 -6.371 1.00 87.19 207 PHE A O 1
ATOM 1702 N N . ASP A 1 208 ? 33.298 7.729 -4.548 1.00 86.62 208 ASP A N 1
ATOM 1703 C CA . ASP A 1 208 ? 34.739 7.556 -4.748 1.00 86.62 208 ASP A CA 1
ATOM 1704 C C . ASP A 1 208 ? 35.161 6.173 -4.222 1.00 86.62 208 ASP A C 1
ATOM 1706 O O . ASP A 1 208 ? 35.589 6.002 -3.079 1.00 86.62 208 ASP A O 1
ATOM 1710 N N . ILE A 1 209 ? 34.882 5.158 -5.042 1.00 87.12 209 ILE A N 1
ATOM 1711 C CA . ILE A 1 209 ? 34.908 3.734 -4.690 1.00 87.12 209 ILE A CA 1
ATOM 1712 C C . ILE A 1 209 ? 36.338 3.163 -4.782 1.00 87.12 209 ILE A C 1
ATOM 1714 O O . ILE A 1 209 ? 36.989 3.320 -5.816 1.00 87.12 209 ILE A O 1
ATOM 1718 N N . PRO A 1 210 ? 36.823 2.407 -3.776 1.00 86.69 210 PRO A N 1
ATOM 1719 C CA . PRO A 1 210 ? 38.086 1.674 -3.874 1.00 86.69 210 PRO A CA 1
ATOM 1720 C C . PRO A 1 210 ? 38.082 0.690 -5.055 1.00 86.69 210 PRO A C 1
ATOM 1722 O O . PRO A 1 210 ? 37.124 -0.057 -5.235 1.00 86.69 210 PRO A O 1
ATOM 1725 N N . SER A 1 211 ? 39.164 0.596 -5.833 1.00 84.69 211 SER A N 1
ATOM 1726 C CA . SER A 1 211 ? 39.211 -0.272 -7.030 1.00 84.69 211 SER A CA 1
ATOM 1727 C C . SER A 1 211 ? 38.879 -1.748 -6.744 1.00 84.69 211 SER A C 1
ATOM 1729 O O . SER A 1 211 ? 38.230 -2.408 -7.555 1.00 84.69 211 SER A O 1
ATOM 1731 N N . HIS A 1 212 ? 39.231 -2.260 -5.560 1.00 86.12 212 HIS A N 1
ATOM 1732 C CA . HIS A 1 212 ? 38.904 -3.623 -5.131 1.00 86.12 212 HIS A CA 1
ATOM 1733 C C . HIS A 1 212 ? 37.416 -3.828 -4.760 1.00 86.12 212 HIS A C 1
ATOM 1735 O O . HIS A 1 212 ? 36.944 -4.971 -4.751 1.00 86.12 212 HIS A O 1
ATOM 1741 N N . TYR A 1 213 ? 36.649 -2.754 -4.523 1.00 88.38 213 TYR A N 1
ATOM 1742 C CA . TYR A 1 213 ? 35.193 -2.806 -4.317 1.00 88.38 213 TYR A CA 1
ATOM 1743 C C . TYR A 1 213 ? 34.429 -2.984 -5.636 1.00 88.38 213 TYR A C 1
ATOM 1745 O O . TYR A 1 213 ? 33.278 -3.421 -5.602 1.00 88.38 213 TYR A O 1
ATOM 1753 N N . LEU A 1 214 ? 35.039 -2.742 -6.802 1.00 85.62 214 LEU A N 1
ATOM 1754 C CA . LEU A 1 214 ? 34.396 -3.033 -8.087 1.00 85.62 214 LEU A CA 1
ATOM 1755 C C . LEU A 1 214 ? 34.092 -4.538 -8.247 1.00 85.62 214 LEU A C 1
ATOM 1757 O O . LEU A 1 214 ? 34.834 -5.376 -7.714 1.00 85.62 214 LEU A O 1
ATOM 1761 N N . PRO A 1 215 ? 33.024 -4.906 -8.986 1.00 82.94 215 PRO A N 1
ATOM 1762 C CA . PRO A 1 215 ? 32.802 -6.277 -9.438 1.00 82.94 215 PRO A CA 1
ATOM 1763 C C . PRO A 1 215 ? 34.009 -6.802 -10.222 1.00 82.94 215 PRO A C 1
ATOM 1765 O O . PRO A 1 215 ? 34.655 -6.052 -10.952 1.00 82.94 215 PRO A O 1
ATOM 1768 N N . GLU A 1 216 ? 34.302 -8.096 -10.103 1.00 80.88 216 GLU A N 1
ATOM 1769 C CA . GLU A 1 216 ? 35.546 -8.700 -10.600 1.00 80.88 216 GLU A CA 1
ATOM 1770 C C . GLU A 1 216 ? 35.825 -8.416 -12.084 1.00 80.88 216 GLU A C 1
ATOM 1772 O O . GLU A 1 216 ? 36.896 -7.906 -12.414 1.00 80.88 216 GLU A O 1
ATOM 1777 N N . LYS A 1 217 ? 34.807 -8.582 -12.942 1.00 77.69 217 LYS A N 1
ATOM 1778 C CA . LYS A 1 217 ? 34.825 -8.245 -14.381 1.00 77.69 217 LYS A CA 1
ATOM 1779 C C . LYS A 1 217 ? 35.238 -6.801 -14.724 1.00 77.69 217 LYS A C 1
ATOM 1781 O O . LYS A 1 217 ? 35.520 -6.504 -15.881 1.00 77.69 217 LYS A O 1
ATOM 1786 N N . HIS A 1 218 ? 35.239 -5.894 -13.749 1.00 79.88 218 HIS A N 1
ATOM 1787 C CA . HIS A 1 218 ? 35.548 -4.473 -13.914 1.00 79.88 218 HIS A CA 1
ATOM 1788 C C . HIS A 1 218 ? 36.837 -4.038 -13.196 1.00 79.88 218 HIS A C 1
ATOM 1790 O O . HIS A 1 218 ? 37.373 -2.981 -13.520 1.00 79.88 218 HIS A O 1
ATOM 1796 N N . ARG A 1 219 ? 37.392 -4.853 -12.283 1.00 80.75 219 ARG A N 1
ATOM 1797 C CA . ARG A 1 219 ? 38.608 -4.515 -11.512 1.00 80.75 219 ARG A CA 1
ATOM 1798 C C . ARG A 1 219 ? 39.826 -4.242 -12.399 1.00 80.75 219 ARG A C 1
ATOM 1800 O O . ARG A 1 219 ? 40.564 -3.294 -12.148 1.00 80.75 219 ARG A O 1
ATOM 1807 N N . LEU A 1 220 ? 40.012 -5.032 -13.458 1.00 78.69 220 LEU A N 1
ATOM 1808 C CA . LEU A 1 220 ? 41.140 -4.880 -14.390 1.00 78.69 220 LEU A CA 1
ATOM 1809 C C . LEU A 1 220 ? 41.069 -3.590 -15.229 1.00 78.69 220 LEU A C 1
ATOM 1811 O O . LEU A 1 220 ? 42.099 -3.123 -15.697 1.00 78.69 220 LEU A O 1
ATOM 1815 N N . ARG A 1 221 ? 39.879 -2.993 -15.383 1.00 79.88 221 ARG A N 1
ATOM 1816 C CA . ARG A 1 221 ? 39.639 -1.761 -16.164 1.00 79.88 221 ARG A CA 1
ATOM 1817 C C . ARG A 1 221 ? 39.202 -0.585 -15.281 1.00 79.88 221 ARG A C 1
ATOM 1819 O O . ARG A 1 221 ? 38.570 0.353 -15.758 1.00 79.88 221 ARG A O 1
ATOM 1826 N N . HIS A 1 222 ? 39.523 -0.625 -13.985 1.00 78.69 222 HIS A N 1
ATOM 1827 C CA . HIS A 1 222 ? 39.104 0.403 -13.027 1.00 78.69 222 HIS A CA 1
ATOM 1828 C C . HIS A 1 222 ? 39.631 1.801 -13.382 1.00 78.69 222 HIS A C 1
ATOM 1830 O O . HIS A 1 222 ? 38.922 2.778 -13.189 1.00 78.69 222 HIS A O 1
ATOM 1836 N N . SER A 1 223 ? 40.839 1.901 -13.941 1.00 75.94 223 SER A N 1
ATOM 1837 C CA . SER A 1 223 ? 41.431 3.160 -14.405 1.00 75.94 223 SER A CA 1
ATOM 1838 C C . SER A 1 223 ? 40.642 3.774 -15.564 1.00 75.94 223 SER A C 1
ATOM 1840 O O . SER A 1 223 ? 40.360 4.969 -15.543 1.00 75.94 223 SER A O 1
ATOM 1842 N N . GLU A 1 224 ? 40.211 2.967 -16.535 1.00 79.81 224 GLU A N 1
ATOM 1843 C CA . GLU A 1 224 ? 39.365 3.405 -17.653 1.00 79.81 224 GLU A CA 1
ATOM 1844 C C . GLU A 1 224 ? 37.969 3.817 -17.164 1.00 79.81 224 GLU A C 1
ATOM 1846 O O . GLU A 1 224 ? 37.476 4.886 -17.509 1.00 79.81 224 GLU A O 1
ATOM 1851 N N . LEU A 1 225 ? 37.347 3.009 -16.299 1.00 75.75 225 LEU A N 1
ATOM 1852 C CA . LEU A 1 225 ? 36.023 3.299 -15.739 1.00 75.75 225 LEU A CA 1
ATOM 1853 C C . LEU A 1 225 ? 36.033 4.568 -14.872 1.00 75.75 225 LEU A C 1
ATOM 1855 O O . LEU A 1 225 ? 35.168 5.428 -15.023 1.00 75.75 225 LEU A O 1
ATOM 1859 N N . PHE A 1 226 ? 37.022 4.722 -13.991 1.00 79.56 226 PHE A N 1
ATOM 1860 C CA . PHE A 1 226 ? 37.133 5.901 -13.134 1.00 79.56 226 PHE A CA 1
ATOM 1861 C C . PHE A 1 226 ? 37.572 7.146 -13.911 1.00 79.56 226 PHE A C 1
ATOM 1863 O O . PHE A 1 226 ? 37.051 8.217 -13.635 1.00 79.56 226 PHE A O 1
ATOM 1870 N N . SER A 1 227 ? 38.437 7.052 -14.923 1.00 76.12 227 SER A N 1
ATOM 1871 C CA . SER A 1 227 ? 38.718 8.216 -15.787 1.00 76.12 227 SER A CA 1
ATOM 1872 C C . SER A 1 227 ? 37.511 8.629 -16.639 1.00 76.12 227 SER A C 1
ATOM 1874 O O . SER A 1 227 ? 37.363 9.812 -16.933 1.00 76.12 227 SER A O 1
ATOM 1876 N N . HIS A 1 228 ? 36.613 7.696 -16.974 1.00 72.56 228 HIS A N 1
ATOM 1877 C CA . HIS A 1 228 ? 35.371 7.998 -17.688 1.00 72.56 228 HIS A CA 1
ATOM 1878 C C . HIS A 1 228 ? 34.278 8.623 -16.796 1.00 72.56 228 HIS A C 1
ATOM 1880 O O . HIS A 1 228 ? 33.573 9.527 -17.239 1.00 72.56 228 HIS A O 1
ATOM 1886 N N . PHE A 1 229 ? 34.123 8.170 -15.544 1.00 70.31 229 PHE A N 1
ATOM 1887 C CA . PHE A 1 229 ? 33.037 8.623 -14.655 1.00 70.31 229 PHE A CA 1
ATOM 1888 C C . PHE A 1 229 ? 33.470 9.593 -13.536 1.00 70.31 229 PHE A C 1
ATOM 1890 O O . PHE A 1 229 ? 32.699 10.475 -13.161 1.00 70.31 229 PHE A O 1
ATOM 1897 N N . HIS A 1 230 ? 34.682 9.462 -12.986 1.00 67.19 230 HIS A N 1
ATOM 1898 C CA . HIS A 1 230 ? 35.162 10.211 -11.814 1.00 67.19 230 HIS A CA 1
ATOM 1899 C C . HIS A 1 230 ? 35.921 11.490 -12.223 1.00 67.19 230 HIS A C 1
ATOM 1901 O O . HIS A 1 230 ? 37.003 11.771 -11.696 1.00 67.19 230 HIS A O 1
ATOM 1907 N N . ASP A 1 231 ? 35.360 12.301 -13.123 1.00 61.84 231 ASP A N 1
ATOM 1908 C CA . ASP A 1 231 ? 35.928 13.613 -13.468 1.00 61.84 231 ASP A CA 1
ATOM 1909 C C . ASP A 1 231 ? 36.124 14.505 -12.219 1.00 61.84 231 ASP A C 1
ATOM 1911 O O . ASP A 1 231 ? 35.422 14.409 -11.209 1.00 61.84 231 ASP A O 1
ATOM 1915 N N . SER A 1 232 ? 37.119 15.382 -12.303 1.00 48.94 232 SER A N 1
ATOM 1916 C CA . SER A 1 232 ? 37.441 16.461 -11.371 1.00 48.94 232 SER A CA 1
ATOM 1917 C C . SER A 1 232 ? 36.257 17.366 -11.001 1.00 48.94 232 SER A C 1
ATOM 1919 O O . SER A 1 232 ? 36.230 17.893 -9.891 1.00 48.94 232 SER A O 1
ATOM 1921 N N . THR A 1 233 ? 35.275 17.541 -11.896 1.00 45.09 233 THR A N 1
ATOM 1922 C CA . THR A 1 233 ? 34.147 18.474 -11.702 1.00 45.09 233 THR A CA 1
ATOM 1923 C C . THR A 1 233 ? 32.943 17.883 -10.960 1.00 45.09 233 THR A C 1
ATOM 1925 O O . THR A 1 233 ? 32.013 18.616 -10.612 1.00 45.09 233 THR A O 1
ATOM 1928 N N . VAL A 1 234 ? 32.946 16.570 -10.717 1.00 60.72 234 VAL A N 1
ATOM 1929 C CA . VAL A 1 234 ? 31.837 15.833 -10.100 1.00 60.72 234 VAL A CA 1
ATOM 1930 C C . VAL A 1 234 ? 31.873 15.947 -8.573 1.00 60.72 234 VAL A C 1
ATOM 1932 O O . VAL A 1 234 ? 32.933 15.849 -7.957 1.00 60.72 234 VAL A O 1
ATOM 1935 N N . SER A 1 235 ? 30.704 16.088 -7.935 1.00 72.31 235 SER A N 1
ATOM 1936 C CA . SER A 1 235 ? 30.597 15.924 -6.482 1.00 72.31 235 SER A CA 1
ATOM 1937 C C . SER A 1 235 ? 30.878 14.470 -6.097 1.00 72.31 235 SER A C 1
ATOM 1939 O O . SER A 1 235 ? 30.172 13.561 -6.539 1.00 72.31 235 SER A O 1
ATOM 1941 N N . LYS A 1 236 ? 31.926 14.255 -5.295 1.00 79.31 236 LYS A N 1
ATOM 1942 C CA . LYS A 1 236 ? 32.400 12.923 -4.902 1.00 79.31 236 LYS A CA 1
ATOM 1943 C C . LYS A 1 236 ? 32.102 12.629 -3.437 1.00 79.31 236 LYS A C 1
ATOM 1945 O O . LYS A 1 236 ? 32.611 13.308 -2.545 1.00 79.31 236 LYS A O 1
ATOM 1950 N N . ILE A 1 237 ? 31.331 11.574 -3.192 1.00 84.81 237 ILE A N 1
ATOM 1951 C CA . ILE A 1 237 ? 31.112 11.010 -1.858 1.00 84.81 237 ILE A CA 1
ATOM 1952 C C . ILE A 1 237 ? 32.264 10.043 -1.569 1.00 84.81 237 ILE A C 1
ATOM 1954 O O . ILE A 1 237 ? 32.356 8.984 -2.188 1.00 84.81 237 ILE A O 1
ATOM 1958 N N . LYS A 1 238 ? 33.159 10.404 -0.643 1.00 86.56 238 LYS A N 1
ATOM 1959 C CA . LYS A 1 238 ? 34.310 9.564 -0.270 1.00 86.56 238 LYS A CA 1
ATOM 1960 C C . LYS A 1 238 ? 33.866 8.296 0.458 1.00 86.56 238 LYS A C 1
ATOM 1962 O O . LYS A 1 238 ? 33.112 8.378 1.424 1.00 86.56 238 LYS A O 1
ATOM 1967 N N . ILE A 1 239 ? 34.390 7.142 0.044 1.00 90.69 239 ILE A N 1
ATOM 1968 C CA . ILE A 1 239 ? 34.102 5.852 0.679 1.00 90.69 239 ILE A CA 1
ATOM 1969 C C . ILE A 1 239 ? 35.251 5.433 1.599 1.00 90.69 239 ILE A C 1
ATOM 1971 O O . ILE A 1 239 ? 36.380 5.204 1.162 1.00 90.69 239 ILE A O 1
ATOM 1975 N N . LYS A 1 240 ? 34.946 5.310 2.895 1.00 88.94 240 LYS A N 1
ATOM 1976 C CA . LYS A 1 240 ? 35.843 4.756 3.917 1.00 88.94 240 LYS A CA 1
ATOM 1977 C C . LYS A 1 240 ? 36.149 3.294 3.587 1.00 88.94 240 LYS A C 1
ATOM 1979 O O . LYS A 1 240 ? 35.226 2.508 3.402 1.00 88.94 240 LYS A O 1
ATOM 1984 N N . GLN A 1 241 ? 37.420 2.901 3.537 1.00 91.56 241 GLN A N 1
ATOM 1985 C CA . GLN A 1 241 ? 37.770 1.485 3.387 1.00 91.56 241 GLN A CA 1
ATOM 1986 C C . GLN A 1 241 ? 37.531 0.748 4.710 1.00 91.56 241 GLN A C 1
ATOM 1988 O O . GLN A 1 241 ? 38.023 1.172 5.755 1.00 91.56 241 GLN A O 1
ATOM 1993 N N . ILE A 1 242 ? 36.771 -0.345 4.649 1.00 91.75 242 ILE A N 1
ATOM 1994 C CA . ILE A 1 242 ? 36.450 -1.219 5.785 1.00 91.75 242 ILE A CA 1
ATOM 1995 C C . ILE A 1 242 ? 36.797 -2.679 5.476 1.00 91.75 242 ILE A C 1
ATOM 1997 O O . ILE A 1 242 ? 36.886 -3.074 4.309 1.00 91.75 242 ILE A O 1
ATOM 2001 N N . THR A 1 243 ? 36.921 -3.501 6.522 1.00 90.19 243 THR A N 1
ATOM 2002 C CA . THR A 1 243 ? 36.900 -4.964 6.394 1.00 90.19 243 THR A CA 1
ATOM 2003 C C . THR A 1 243 ? 35.552 -5.399 5.821 1.00 90.19 243 THR A C 1
ATOM 2005 O O . THR A 1 243 ? 34.503 -5.118 6.396 1.00 90.19 243 THR A O 1
ATOM 2008 N N . LEU A 1 244 ? 35.579 -6.074 4.673 1.00 91.44 244 LEU A N 1
ATOM 2009 C CA . LEU A 1 244 ? 34.373 -6.478 3.954 1.00 91.44 244 LEU A CA 1
ATOM 2010 C C . LEU A 1 244 ? 33.649 -7.633 4.673 1.00 91.44 244 LEU A C 1
ATOM 2012 O O . LEU A 1 244 ? 34.311 -8.581 5.100 1.00 91.44 244 LEU A O 1
ATOM 2016 N N . PRO A 1 245 ? 32.308 -7.598 4.793 1.00 92.06 245 PRO A N 1
ATOM 2017 C CA . PRO A 1 245 ? 31.545 -8.667 5.429 1.00 92.06 245 PRO A CA 1
ATOM 2018 C C . PRO A 1 245 ? 31.380 -9.886 4.515 1.00 92.06 245 PRO A C 1
ATOM 2020 O O . PRO A 1 245 ? 31.474 -9.807 3.287 1.00 92.06 245 PRO A O 1
ATOM 2023 N N . ASP A 1 246 ? 31.022 -11.014 5.125 1.00 92.94 246 ASP A N 1
ATOM 2024 C CA . ASP A 1 246 ? 30.607 -12.214 4.406 1.00 92.94 246 ASP A CA 1
ATOM 2025 C C . ASP A 1 246 ? 29.222 -12.036 3.754 1.00 92.94 246 ASP A C 1
ATOM 2027 O O . ASP A 1 246 ? 28.186 -12.102 4.423 1.00 92.94 246 ASP A O 1
ATOM 2031 N N . LEU A 1 247 ? 29.218 -11.845 2.431 1.00 94.69 247 LEU A N 1
ATOM 2032 C CA . LEU A 1 247 ? 28.012 -11.744 1.604 1.00 94.69 247 LEU A CA 1
ATOM 2033 C C . LEU A 1 247 ? 27.538 -13.085 1.013 1.00 94.69 247 LEU A C 1
ATOM 2035 O O . LEU A 1 247 ? 26.593 -13.073 0.225 1.00 94.69 247 LEU A O 1
ATOM 2039 N N . ARG A 1 248 ? 28.130 -14.237 1.378 1.00 94.81 248 ARG A N 1
ATOM 2040 C CA . ARG A 1 248 ? 27.774 -15.544 0.779 1.00 94.81 248 ARG A CA 1
ATOM 2041 C C . ARG A 1 248 ? 26.279 -15.854 0.838 1.00 94.81 248 ARG A C 1
ATOM 2043 O O . ARG A 1 248 ? 25.769 -16.414 -0.120 1.00 94.81 248 ARG A O 1
ATOM 2050 N N . ILE A 1 249 ? 25.588 -15.476 1.918 1.00 94.88 249 ILE A N 1
ATOM 2051 C CA . ILE A 1 249 ? 24.132 -15.657 2.073 1.00 94.88 249 ILE A CA 1
ATOM 2052 C C . ILE A 1 249 ? 23.335 -14.594 1.280 1.00 94.88 249 ILE A C 1
ATOM 2054 O O . ILE A 1 249 ? 22.541 -14.997 0.433 1.00 94.88 249 ILE A O 1
ATOM 2058 N N . PRO A 1 250 ? 23.557 -13.267 1.442 1.00 95.62 250 PRO A N 1
ATOM 2059 C CA . PRO A 1 250 ? 22.934 -12.238 0.595 1.00 95.62 250 PRO A CA 1
ATOM 2060 C C . PRO A 1 250 ? 23.064 -12.457 -0.923 1.00 95.62 250 PRO A C 1
ATOM 2062 O O . PRO A 1 250 ? 22.179 -12.058 -1.675 1.00 95.62 250 PRO A O 1
ATOM 2065 N N . MET A 1 251 ? 24.147 -13.096 -1.377 1.00 95.19 251 MET A N 1
ATOM 2066 C CA . MET A 1 251 ? 24.408 -13.406 -2.790 1.00 95.19 251 MET A CA 1
ATOM 2067 C C . MET A 1 251 ? 23.829 -14.756 -3.263 1.00 95.19 251 MET A C 1
ATOM 2069 O O . MET A 1 251 ? 24.022 -15.117 -4.420 1.00 95.19 251 MET A O 1
ATOM 2073 N N . GLN A 1 252 ? 23.090 -15.497 -2.422 1.00 94.75 252 GLN A N 1
ATOM 2074 C CA . GLN A 1 252 ? 22.339 -16.691 -2.854 1.00 94.75 252 GLN A CA 1
ATOM 2075 C C . GLN A 1 252 ? 21.102 -16.360 -3.701 1.00 94.75 252 GLN A C 1
ATOM 2077 O O . GLN A 1 252 ? 20.534 -17.268 -4.308 1.00 94.75 252 GLN A O 1
ATOM 2082 N N . LEU A 1 253 ? 20.664 -15.098 -3.707 1.00 94.94 253 LEU A N 1
ATOM 2083 C CA . LEU A 1 253 ? 19.626 -14.578 -4.591 1.00 94.94 253 LEU A CA 1
ATOM 2084 C C . LEU A 1 253 ? 20.304 -13.803 -5.725 1.00 94.94 253 LEU A C 1
ATOM 2086 O O . LEU A 1 253 ? 20.942 -12.777 -5.475 1.00 94.94 253 LEU A O 1
ATOM 2090 N N . ASP A 1 254 ? 20.165 -14.278 -6.964 1.00 93.06 254 ASP A N 1
ATOM 2091 C CA . ASP A 1 254 ? 20.789 -13.644 -8.128 1.00 93.06 254 ASP A CA 1
ATOM 2092 C C . ASP A 1 254 ? 20.293 -12.201 -8.327 1.00 93.06 254 ASP A C 1
ATOM 2094 O O . ASP A 1 254 ? 19.140 -11.856 -8.037 1.00 93.06 254 ASP A O 1
ATOM 2098 N N . ARG A 1 255 ? 21.154 -11.345 -8.893 1.00 91.44 255 ARG A N 1
ATOM 2099 C CA . ARG A 1 255 ? 20.875 -9.916 -9.099 1.00 91.44 255 ARG A CA 1
ATOM 2100 C C . ARG A 1 255 ? 19.690 -9.650 -10.047 1.00 91.44 255 ARG A C 1
ATOM 2102 O O . ARG A 1 255 ? 19.187 -8.526 -10.084 1.00 91.44 255 ARG A O 1
ATOM 2109 N N . ARG A 1 256 ? 19.225 -10.655 -10.799 1.00 89.88 256 ARG A N 1
ATOM 2110 C CA . ARG A 1 256 ? 18.087 -10.601 -11.732 1.00 89.88 256 ARG A CA 1
ATOM 2111 C C . ARG A 1 256 ? 16.949 -11.577 -11.381 1.00 89.88 256 ARG A C 1
ATOM 2113 O O . ARG A 1 256 ? 16.002 -11.687 -12.157 1.00 89.88 256 ARG A O 1
ATOM 2120 N N . GLN A 1 257 ? 16.972 -12.239 -10.224 1.00 91.88 257 GLN A N 1
ATOM 2121 C CA . GLN A 1 257 ? 15.809 -12.989 -9.723 1.00 91.88 257 GLN A CA 1
ATOM 2122 C C . GLN A 1 257 ? 14.736 -12.053 -9.109 1.00 91.88 257 GLN A C 1
ATOM 2124 O O . GLN A 1 257 ? 15.058 -10.961 -8.634 1.00 91.88 257 GLN A O 1
ATOM 2129 N N . PRO A 1 258 ? 13.444 -12.426 -9.117 1.00 93.06 258 PRO A N 1
ATOM 2130 C CA . PRO A 1 258 ? 12.417 -11.749 -8.318 1.00 93.06 258 PRO A CA 1
ATOM 2131 C C . PRO A 1 258 ? 12.636 -11.938 -6.806 1.00 93.06 258 PRO A C 1
ATOM 2133 O O . PRO A 1 258 ? 13.172 -12.954 -6.377 1.00 93.06 258 PRO A O 1
ATOM 2136 N N . PHE A 1 259 ? 12.202 -10.970 -5.994 1.00 96.56 259 PHE A N 1
ATOM 2137 C CA . PHE A 1 259 ? 12.321 -10.981 -4.528 1.00 96.56 259 PHE A CA 1
ATOM 2138 C C . PHE A 1 259 ? 10.944 -10.820 -3.877 1.00 96.56 259 PHE A C 1
ATOM 2140 O O . PHE A 1 259 ? 10.151 -9.998 -4.327 1.00 96.56 259 PHE A O 1
ATOM 2147 N N . SER A 1 260 ? 10.688 -11.580 -2.814 1.00 96.94 260 SER A N 1
ATOM 2148 C CA . SER A 1 260 ? 9.417 -11.637 -2.080 1.00 96.94 260 SER A CA 1
ATOM 2149 C C . SER A 1 260 ? 9.699 -11.946 -0.613 1.00 96.94 260 SER A C 1
ATOM 2151 O O . SER A 1 260 ? 10.578 -12.758 -0.346 1.00 96.94 260 SER A O 1
ATOM 2153 N N . LEU A 1 261 ? 8.952 -11.354 0.323 1.00 96.19 261 LEU A N 1
ATOM 2154 C CA . LEU A 1 261 ? 9.065 -11.663 1.757 1.00 96.19 261 LEU A CA 1
ATOM 2155 C C . LEU A 1 261 ? 8.236 -12.885 2.180 1.00 96.19 261 LEU A C 1
ATOM 2157 O O . LEU A 1 261 ? 8.548 -13.513 3.189 1.00 96.19 261 LEU A O 1
ATOM 2161 N N . PHE A 1 262 ? 7.244 -13.297 1.387 1.00 96.81 262 PHE A N 1
ATOM 2162 C CA . PHE A 1 262 ? 6.483 -14.517 1.667 1.00 96.81 262 PHE A CA 1
ATOM 2163 C C . PHE A 1 262 ? 7.355 -15.773 1.511 1.00 96.81 262 PHE A C 1
ATOM 2165 O O . PHE A 1 262 ? 7.245 -16.703 2.311 1.00 96.81 262 PHE A O 1
ATOM 2172 N N . ILE A 1 263 ? 8.294 -15.764 0.556 1.00 95.88 263 ILE A N 1
ATOM 2173 C CA . ILE A 1 263 ? 9.245 -16.857 0.301 1.00 95.88 263 ILE A CA 1
ATOM 2174 C C . ILE A 1 263 ? 10.205 -17.049 1.501 1.00 95.88 263 ILE A C 1
ATOM 2176 O O . ILE A 1 263 ? 11.008 -16.150 1.781 1.00 95.88 263 ILE A O 1
ATOM 2180 N N . PRO A 1 264 ? 10.211 -18.216 2.185 1.00 92.19 264 PRO A N 1
ATOM 2181 C CA . PRO A 1 264 ? 11.029 -18.435 3.385 1.00 92.19 264 PRO A CA 1
ATOM 2182 C C . PRO A 1 264 ? 12.536 -18.246 3.160 1.00 92.19 264 PRO A C 1
ATOM 2184 O O . PRO A 1 264 ? 13.211 -17.626 3.986 1.00 92.19 264 PRO A O 1
ATOM 2187 N N . ARG A 1 265 ? 13.070 -18.709 2.019 1.00 94.56 265 ARG A N 1
ATOM 2188 C CA . ARG A 1 265 ? 14.478 -18.503 1.635 1.00 94.56 265 ARG A CA 1
ATOM 2189 C C . ARG A 1 265 ? 14.848 -17.019 1.566 1.00 94.56 265 ARG A C 1
ATOM 2191 O O . ARG A 1 265 ? 15.888 -16.599 2.072 1.00 94.56 265 ARG A O 1
ATOM 2198 N N . HIS A 1 266 ? 13.981 -16.204 0.972 1.00 96.50 266 HIS A N 1
ATOM 2199 C CA . HIS A 1 266 ? 14.211 -14.773 0.796 1.00 96.50 266 HIS A CA 1
ATOM 2200 C C . HIS A 1 266 ? 14.175 -14.003 2.121 1.00 96.50 266 HIS A C 1
ATOM 2202 O O . HIS A 1 266 ? 14.975 -13.082 2.281 1.00 96.50 266 HIS A O 1
ATOM 2208 N N . ARG A 1 267 ? 13.346 -14.410 3.099 1.00 93.75 267 ARG A N 1
ATOM 2209 C CA . ARG A 1 267 ? 13.379 -13.844 4.465 1.00 93.75 267 ARG A CA 1
ATOM 2210 C C . ARG A 1 267 ? 14.749 -14.024 5.114 1.00 93.75 267 ARG A C 1
ATOM 2212 O O . ARG A 1 267 ? 15.323 -13.051 5.591 1.00 93.75 267 ARG A O 1
ATOM 2219 N N . LYS A 1 268 ? 15.308 -15.241 5.072 1.00 92.88 268 LYS A N 1
ATOM 2220 C CA . LYS A 1 268 ? 16.640 -15.562 5.630 1.00 92.88 268 LYS A CA 1
ATOM 2221 C C . LYS A 1 268 ? 17.739 -14.702 4.992 1.00 92.88 268 LYS A C 1
ATOM 2223 O O . LYS A 1 268 ? 18.590 -14.148 5.687 1.00 92.88 268 LYS A O 1
ATOM 2228 N N . ILE A 1 269 ? 17.686 -14.559 3.667 1.00 96.56 269 ILE A N 1
ATOM 2229 C CA . ILE A 1 269 ? 18.612 -13.740 2.871 1.00 96.56 269 ILE A CA 1
ATOM 2230 C C . ILE A 1 269 ? 18.478 -12.243 3.222 1.00 96.56 269 ILE A C 1
ATOM 2232 O O . ILE A 1 269 ? 19.493 -11.559 3.372 1.00 96.56 269 ILE A O 1
ATOM 2236 N N . ALA A 1 270 ? 17.251 -11.743 3.410 1.00 97.06 270 ALA A N 1
ATOM 2237 C CA . ALA A 1 270 ? 16.974 -10.362 3.803 1.00 97.06 270 ALA A CA 1
ATOM 2238 C C . ALA A 1 270 ? 17.413 -10.050 5.238 1.00 97.06 270 ALA A C 1
ATOM 2240 O O . ALA A 1 270 ? 18.160 -9.094 5.437 1.00 97.06 270 ALA A O 1
ATOM 2241 N N . ALA A 1 271 ? 17.030 -10.880 6.212 1.00 94.56 271 ALA A N 1
ATOM 2242 C CA . ALA A 1 271 ? 17.436 -10.743 7.609 1.00 94.56 271 ALA A CA 1
ATOM 2243 C C . ALA A 1 271 ? 18.966 -10.685 7.739 1.00 94.56 271 ALA A C 1
ATOM 2245 O O . ALA A 1 271 ? 19.497 -9.774 8.370 1.00 94.56 271 ALA A O 1
ATOM 2246 N N . ARG A 1 272 ? 19.697 -11.561 7.031 1.00 95.81 272 ARG A N 1
ATOM 2247 C CA . ARG A 1 272 ? 21.166 -11.545 7.049 1.00 95.81 272 ARG A CA 1
ATOM 2248 C C . ARG A 1 272 ? 21.775 -10.270 6.453 1.00 95.81 272 ARG A C 1
ATOM 2250 O O . ARG A 1 272 ? 22.821 -9.834 6.929 1.00 95.81 272 ARG A O 1
ATOM 2257 N N . LEU A 1 273 ? 21.169 -9.670 5.426 1.00 97.31 273 LEU A N 1
ATOM 2258 C CA . LEU A 1 273 ? 21.645 -8.391 4.882 1.00 97.31 273 LEU A CA 1
ATOM 2259 C C . LEU A 1 273 ? 21.320 -7.218 5.826 1.00 97.31 273 LEU A C 1
ATOM 2261 O O . LEU A 1 273 ? 22.149 -6.323 5.987 1.00 97.31 273 LEU A O 1
ATOM 2265 N N . ILE A 1 274 ? 20.164 -7.260 6.496 1.00 96.06 274 ILE A N 1
ATOM 2266 C CA . ILE A 1 274 ? 19.775 -6.296 7.535 1.00 96.06 274 ILE A CA 1
ATOM 2267 C C . ILE A 1 274 ? 20.746 -6.366 8.721 1.00 96.06 274 ILE A C 1
ATOM 2269 O O . ILE A 1 274 ? 21.290 -5.332 9.096 1.00 96.06 274 ILE A O 1
ATOM 2273 N N . ASP A 1 275 ? 21.052 -7.554 9.255 1.00 94.31 275 ASP A N 1
ATOM 2274 C CA . ASP A 1 275 ? 22.029 -7.732 10.345 1.00 94.31 275 ASP A CA 1
ATOM 2275 C C . ASP A 1 275 ? 23.410 -7.148 9.988 1.00 94.31 275 ASP A C 1
ATOM 2277 O O . ASP A 1 275 ? 24.067 -6.540 10.833 1.00 94.31 275 ASP A O 1
ATOM 2281 N N . ILE A 1 276 ? 23.852 -7.291 8.731 1.00 96.06 276 ILE A N 1
ATOM 2282 C CA . ILE A 1 276 ? 25.118 -6.711 8.252 1.00 96.06 276 ILE A CA 1
ATOM 2283 C C . ILE A 1 276 ? 25.072 -5.177 8.287 1.00 96.06 276 ILE A C 1
ATOM 2285 O O . ILE A 1 276 ? 26.031 -4.559 8.742 1.00 96.06 276 ILE A O 1
ATOM 2289 N N . PHE A 1 277 ? 23.977 -4.552 7.847 1.00 96.75 277 PHE A N 1
ATOM 2290 C CA . PHE A 1 277 ? 23.822 -3.092 7.881 1.00 96.75 277 PHE A CA 1
ATOM 2291 C C . PHE A 1 277 ? 23.609 -2.545 9.305 1.00 96.75 277 PHE A C 1
ATOM 2293 O O . PHE A 1 277 ? 24.154 -1.496 9.656 1.00 96.75 277 PHE A O 1
ATOM 2300 N N . MET A 1 278 ? 22.879 -3.262 10.161 1.00 91.56 278 MET A N 1
ATOM 2301 C CA . MET A 1 278 ? 22.702 -2.907 11.574 1.00 91.56 278 MET A CA 1
ATOM 2302 C C . MET A 1 278 ? 24.013 -3.034 12.362 1.00 91.56 278 MET A C 1
ATOM 2304 O O . MET A 1 278 ? 24.315 -2.173 13.183 1.00 91.56 278 MET A O 1
ATOM 2308 N N . GLY A 1 279 ? 24.836 -4.046 12.067 1.00 91.62 279 GLY A N 1
ATOM 2309 C CA . GLY A 1 279 ? 26.117 -4.296 12.737 1.00 91.62 279 GLY A CA 1
ATOM 2310 C C . GLY A 1 279 ? 27.260 -3.323 12.406 1.00 91.62 279 GLY A C 1
ATOM 2311 O O . GLY A 1 279 ? 28.342 -3.447 12.983 1.00 91.62 279 GLY A O 1
ATOM 2312 N N . MET A 1 280 ? 27.070 -2.365 11.491 1.00 93.12 280 MET A N 1
ATOM 2313 C CA . MET A 1 280 ? 28.088 -1.351 11.176 1.00 93.12 280 MET A CA 1
ATOM 2314 C C . MET A 1 280 ? 28.208 -0.299 12.286 1.00 93.12 280 MET A C 1
ATOM 2316 O O . MET A 1 280 ? 27.201 0.184 12.806 1.00 93.12 280 MET A O 1
ATOM 2320 N N . LYS A 1 281 ? 29.436 0.094 12.644 1.00 89.38 281 LYS A N 1
ATOM 2321 C CA . LYS A 1 281 ? 29.679 0.950 13.820 1.00 89.38 281 LYS A CA 1
ATOM 2322 C C . LYS A 1 281 ? 29.324 2.419 13.597 1.00 89.38 281 LYS A C 1
ATOM 2324 O O . LYS A 1 281 ? 28.825 3.049 14.522 1.00 89.38 281 LYS A O 1
ATOM 2329 N N . THR A 1 282 ? 29.562 2.957 12.402 1.00 88.19 282 THR A N 1
ATOM 2330 C CA . THR A 1 282 ? 29.236 4.352 12.058 1.00 88.19 282 THR A CA 1
ATOM 2331 C C . THR A 1 282 ? 28.501 4.460 10.722 1.00 88.19 282 THR A C 1
ATOM 2333 O O . THR A 1 282 ? 28.499 3.521 9.921 1.00 88.19 282 THR A O 1
ATOM 2336 N N . TYR A 1 283 ? 27.926 5.633 10.455 1.00 90.88 283 TYR A N 1
ATOM 2337 C CA . TYR A 1 283 ? 27.317 5.985 9.172 1.00 90.88 283 TYR A CA 1
ATOM 2338 C C . TYR A 1 283 ? 28.279 5.769 7.987 1.00 90.88 283 TYR A C 1
ATOM 2340 O O . TYR A 1 283 ? 27.866 5.296 6.932 1.00 90.88 283 TYR A O 1
ATOM 2348 N N . GLU A 1 284 ? 29.575 6.047 8.151 1.00 91.06 284 GLU A N 1
ATOM 2349 C CA . GLU A 1 284 ? 30.581 5.857 7.098 1.00 91.06 284 GLU A CA 1
ATOM 2350 C C . GLU A 1 284 ? 30.876 4.371 6.838 1.00 91.06 284 GLU A C 1
ATOM 2352 O O . GLU A 1 284 ? 31.141 3.993 5.695 1.00 91.06 284 GLU A O 1
ATOM 2357 N N . ASP A 1 285 ? 30.799 3.522 7.872 1.00 91.88 285 ASP A N 1
ATOM 2358 C CA . ASP A 1 285 ? 30.888 2.063 7.722 1.00 91.88 285 ASP A CA 1
ATOM 2359 C C . ASP A 1 285 ? 29.641 1.517 7.008 1.00 91.88 285 ASP A C 1
ATOM 2361 O O . ASP A 1 285 ? 29.767 0.735 6.063 1.00 91.88 285 ASP A O 1
ATOM 2365 N N . LEU A 1 286 ? 28.444 1.986 7.396 1.00 95.12 286 LEU A N 1
ATOM 2366 C CA . LEU A 1 286 ? 27.174 1.671 6.730 1.00 95.12 286 LEU A CA 1
ATOM 2367 C C . LEU A 1 286 ? 27.206 2.059 5.246 1.00 95.12 286 LEU A C 1
ATOM 2369 O O . LEU A 1 286 ? 26.887 1.244 4.383 1.00 95.12 286 LEU A O 1
ATOM 2373 N N . LEU A 1 287 ? 27.604 3.293 4.943 1.00 95.00 287 LEU A N 1
ATOM 2374 C CA . LEU A 1 287 ? 27.683 3.811 3.582 1.00 95.00 287 LEU A CA 1
ATOM 2375 C C . LEU A 1 287 ? 28.663 2.990 2.733 1.00 95.00 287 LEU A C 1
ATOM 2377 O O . LEU A 1 287 ? 28.357 2.646 1.590 1.00 95.00 287 LEU A O 1
ATOM 2381 N N . SER A 1 288 ? 29.814 2.630 3.306 1.00 94.06 288 SER A N 1
ATOM 2382 C CA . SER A 1 288 ? 30.830 1.817 2.641 1.00 94.06 288 SER A CA 1
ATOM 2383 C C . SER A 1 288 ? 30.343 0.401 2.324 1.00 94.06 288 SER A C 1
ATOM 2385 O O . SER A 1 288 ? 30.436 -0.045 1.173 1.00 94.06 288 SER A O 1
ATOM 2387 N N . VAL A 1 289 ? 29.738 -0.292 3.298 1.00 96.50 289 VAL A N 1
ATOM 2388 C CA . VAL A 1 289 ? 29.191 -1.636 3.065 1.00 96.50 289 VAL A CA 1
ATOM 2389 C C . VAL A 1 289 ? 27.996 -1.607 2.109 1.00 96.50 289 VAL A C 1
ATOM 2391 O O . VAL A 1 289 ? 27.884 -2.480 1.250 1.00 96.50 289 VAL A O 1
ATOM 2394 N N . ALA A 1 290 ? 27.134 -0.589 2.183 1.00 96.75 290 ALA A N 1
ATOM 2395 C CA . ALA A 1 290 ? 25.992 -0.448 1.286 1.00 96.75 290 ALA A CA 1
ATOM 2396 C C . ALA A 1 290 ? 26.450 -0.240 -0.169 1.00 96.75 290 ALA A C 1
ATOM 2398 O O . ALA A 1 290 ? 25.968 -0.931 -1.068 1.00 96.75 290 ALA A O 1
ATOM 2399 N N . VAL A 1 291 ? 27.449 0.620 -0.401 1.00 95.06 291 VAL A N 1
ATOM 2400 C CA . VAL A 1 291 ? 28.098 0.791 -1.714 1.00 95.06 291 VAL A CA 1
ATOM 2401 C C . VAL A 1 291 ? 28.715 -0.519 -2.215 1.00 95.06 291 VAL A C 1
ATOM 2403 O O . VAL A 1 291 ? 28.517 -0.879 -3.375 1.00 95.06 291 VAL A O 1
ATOM 2406 N N . TYR A 1 292 ? 29.402 -1.279 -1.356 1.00 94.44 292 TYR A N 1
ATOM 2407 C CA . TYR A 1 292 ? 29.969 -2.579 -1.732 1.00 94.44 292 TYR A CA 1
ATOM 2408 C C . TYR A 1 292 ? 28.897 -3.624 -2.104 1.00 94.44 292 TYR A C 1
ATOM 2410 O O . TYR A 1 292 ? 29.079 -4.388 -3.060 1.00 94.44 292 TYR A O 1
ATOM 2418 N N . CYS A 1 293 ? 27.774 -3.654 -1.381 1.00 95.44 293 CYS A N 1
ATOM 2419 C CA . CYS A 1 293 ? 26.671 -4.592 -1.604 1.00 95.44 293 CYS A CA 1
ATOM 2420 C C . CYS A 1 293 ? 25.859 -4.294 -2.873 1.00 95.44 293 CYS A C 1
ATOM 2422 O O . CYS A 1 293 ? 25.458 -5.234 -3.561 1.00 95.44 293 CYS A O 1
ATOM 2424 N N . ARG A 1 294 ? 25.612 -3.014 -3.190 1.00 93.06 294 ARG A N 1
ATOM 2425 C CA . ARG A 1 294 ? 24.634 -2.558 -4.204 1.00 93.06 294 ARG A CA 1
ATOM 2426 C C . ARG A 1 294 ? 24.812 -3.172 -5.602 1.00 93.06 294 ARG A C 1
ATOM 2428 O O . ARG A 1 294 ? 23.831 -3.466 -6.286 1.00 93.06 294 ARG A O 1
ATOM 2435 N N . ASP A 1 295 ? 26.055 -3.416 -6.007 1.00 89.56 295 ASP A N 1
ATOM 2436 C CA . ASP A 1 295 ? 26.390 -3.982 -7.323 1.00 89.56 295 ASP A CA 1
ATOM 2437 C C . ASP A 1 295 ? 26.531 -5.520 -7.310 1.00 89.56 295 ASP A C 1
ATOM 2439 O O . ASP A 1 295 ? 26.815 -6.125 -8.345 1.00 89.56 295 ASP A O 1
ATOM 2443 N N . ARG A 1 296 ? 26.336 -6.163 -6.148 1.00 91.81 296 ARG A N 1
ATOM 2444 C CA . ARG A 1 296 ? 26.517 -7.610 -5.921 1.00 91.81 296 ARG A CA 1
ATOM 2445 C C . ARG A 1 296 ? 25.228 -8.343 -5.577 1.00 91.81 296 ARG A C 1
ATOM 2447 O O . ARG A 1 296 ? 25.008 -9.433 -6.092 1.00 91.81 296 ARG A O 1
ATOM 2454 N N . VAL A 1 297 ? 24.408 -7.771 -4.698 1.00 95.62 297 VAL A N 1
ATOM 2455 C CA . VAL A 1 297 ? 23.151 -8.387 -4.243 1.00 95.62 297 VAL A CA 1
ATOM 2456 C C . VAL A 1 297 ? 21.973 -7.940 -5.116 1.00 95.62 297 VAL A C 1
ATOM 2458 O O . VAL A 1 297 ? 22.081 -7.011 -5.919 1.00 95.62 297 VAL A O 1
ATOM 2461 N N . ASN A 1 298 ? 20.829 -8.606 -4.971 1.00 97.06 298 ASN A N 1
ATOM 2462 C CA . ASN A 1 298 ? 19.613 -8.272 -5.708 1.00 97.06 298 ASN A CA 1
ATOM 2463 C C . ASN A 1 298 ? 19.095 -6.845 -5.397 1.00 97.06 298 ASN A C 1
ATOM 2465 O O . ASN A 1 298 ? 19.030 -6.487 -4.222 1.00 97.06 298 ASN A O 1
ATOM 2469 N N . PRO A 1 299 ? 18.681 -6.023 -6.389 1.00 96.12 299 PRO A N 1
ATOM 2470 C CA . PRO A 1 299 ? 18.286 -4.634 -6.137 1.00 96.12 299 PRO A CA 1
ATOM 2471 C C . PRO A 1 299 ? 17.045 -4.478 -5.250 1.00 96.12 299 PRO A C 1
ATOM 2473 O O . PRO A 1 299 ? 16.999 -3.555 -4.442 1.00 96.12 299 PRO A O 1
ATOM 2476 N N . ASN A 1 300 ? 16.050 -5.369 -5.354 1.00 96.75 300 ASN A N 1
ATOM 2477 C CA . ASN A 1 300 ? 14.858 -5.306 -4.497 1.00 96.75 300 ASN A CA 1
ATOM 2478 C C . ASN A 1 300 ? 15.223 -5.617 -3.036 1.00 96.75 300 ASN A C 1
ATOM 2480 O O . ASN A 1 300 ? 14.862 -4.869 -2.131 1.00 96.75 300 ASN A O 1
ATOM 2484 N N . LEU A 1 301 ? 15.993 -6.693 -2.837 1.00 97.62 301 LEU A N 1
ATOM 2485 C CA . LEU A 1 301 ? 16.572 -7.098 -1.552 1.00 97.62 301 LEU A CA 1
ATOM 2486 C C . LEU A 1 301 ? 17.429 -5.978 -0.941 1.00 97.62 301 LEU A C 1
ATOM 2488 O O . LEU A 1 301 ? 17.302 -5.692 0.246 1.00 97.62 301 LEU A O 1
ATOM 2492 N N . PHE A 1 302 ? 18.281 -5.339 -1.749 1.00 98.00 302 PHE A N 1
ATOM 2493 C CA . PHE A 1 302 ? 19.156 -4.246 -1.326 1.00 98.00 302 PHE A CA 1
ATOM 2494 C C . PHE A 1 302 ? 18.358 -3.055 -0.798 1.00 98.00 302 PHE A C 1
ATOM 2496 O O . PHE A 1 302 ? 18.589 -2.617 0.325 1.00 98.00 302 PHE A O 1
AT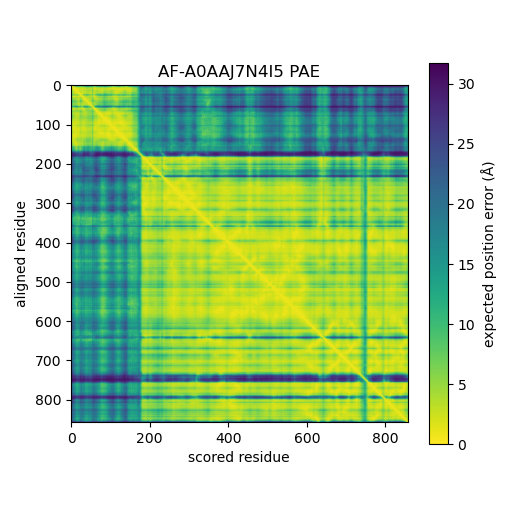OM 2503 N N . ILE A 1 303 ? 17.404 -2.557 -1.592 1.00 96.94 303 ILE A N 1
ATOM 2504 C CA . ILE A 1 303 ? 16.571 -1.409 -1.224 1.00 96.94 303 ILE A CA 1
ATOM 2505 C C . ILE A 1 303 ? 15.728 -1.729 0.012 1.00 96.94 303 ILE A C 1
ATOM 2507 O O . ILE A 1 303 ? 15.665 -0.899 0.914 1.00 96.94 303 ILE A O 1
ATOM 2511 N N . TYR A 1 304 ? 15.142 -2.927 0.105 1.00 96.81 304 TYR A N 1
ATOM 2512 C CA . TYR A 1 304 ? 14.407 -3.354 1.298 1.00 96.81 304 TYR A CA 1
ATOM 2513 C C . TYR A 1 304 ? 15.304 -3.381 2.545 1.00 96.81 304 TYR A C 1
ATOM 2515 O O . TYR A 1 304 ? 15.006 -2.707 3.528 1.00 96.81 304 TYR A O 1
ATOM 2523 N N . ALA A 1 305 ? 16.435 -4.093 2.499 1.00 97.31 305 ALA A N 1
ATOM 2524 C CA . ALA A 1 305 ? 17.327 -4.231 3.648 1.00 97.31 305 ALA A CA 1
ATOM 2525 C C . ALA A 1 305 ? 17.948 -2.892 4.082 1.00 97.31 305 ALA A C 1
ATOM 2527 O O . ALA A 1 305 ? 18.065 -2.631 5.279 1.00 97.31 305 ALA A O 1
ATOM 2528 N N . LEU A 1 306 ? 18.310 -2.029 3.125 1.00 96.31 306 LEU A N 1
ATOM 2529 C CA . LEU A 1 306 ? 18.818 -0.685 3.403 1.00 96.31 306 LEU A CA 1
ATOM 2530 C C . LEU A 1 306 ? 17.731 0.207 4.016 1.00 96.31 306 LEU A C 1
ATOM 2532 O O . LEU A 1 306 ? 18.010 0.911 4.980 1.00 96.31 306 LEU A O 1
ATOM 2536 N N . SER A 1 307 ? 16.492 0.132 3.518 1.00 93.94 307 SER A N 1
ATOM 2537 C CA . SER A 1 307 ? 15.351 0.863 4.087 1.00 93.94 307 SER A CA 1
ATOM 2538 C C . SER A 1 307 ? 15.080 0.442 5.532 1.00 93.94 307 SER A C 1
ATOM 2540 O O . SER A 1 307 ? 14.981 1.298 6.407 1.00 93.94 307 SER A O 1
ATOM 2542 N N . VAL A 1 308 ? 15.035 -0.868 5.813 1.00 92.00 308 VAL A N 1
ATOM 2543 C CA . VAL A 1 308 ? 14.870 -1.375 7.186 1.00 92.00 308 VAL A CA 1
ATOM 2544 C C . VAL A 1 308 ? 16.030 -0.916 8.073 1.00 92.00 308 VAL A C 1
ATOM 2546 O O . VAL A 1 308 ? 15.781 -0.412 9.163 1.00 92.00 308 VAL A O 1
ATOM 2549 N N . ALA A 1 309 ? 17.284 -1.011 7.622 1.00 92.38 309 ALA A N 1
ATOM 2550 C CA . ALA A 1 309 ? 18.419 -0.532 8.410 1.00 92.38 309 ALA A CA 1
ATOM 2551 C C . ALA A 1 309 ? 18.332 0.980 8.695 1.00 92.38 309 ALA A C 1
ATOM 2553 O O . ALA A 1 309 ? 18.529 1.405 9.832 1.00 92.38 309 ALA A O 1
ATOM 2554 N N . MET A 1 310 ? 17.962 1.792 7.700 1.00 89.88 310 MET A N 1
ATOM 2555 C CA . MET A 1 310 ? 17.803 3.237 7.873 1.00 89.88 310 MET A CA 1
ATOM 2556 C C . MET A 1 310 ? 16.670 3.609 8.838 1.00 89.88 310 MET A C 1
ATOM 2558 O O . MET A 1 310 ? 16.822 4.570 9.591 1.00 89.88 310 MET A O 1
ATOM 2562 N N . LEU A 1 311 ? 15.582 2.828 8.882 1.00 85.31 311 LEU A N 1
ATOM 2563 C CA . LEU A 1 311 ? 14.503 3.022 9.855 1.00 85.31 311 LEU A CA 1
ATOM 2564 C C . LEU A 1 311 ? 14.926 2.752 11.309 1.00 85.31 311 LEU A C 1
ATOM 2566 O O . LEU A 1 311 ? 14.361 3.377 12.202 1.00 85.31 311 LEU A O 1
ATOM 2570 N N . HIS A 1 312 ? 15.899 1.869 11.554 1.00 84.75 312 HIS A N 1
ATOM 2571 C CA . HIS A 1 312 ? 16.208 1.368 12.904 1.00 84.75 312 HIS A CA 1
ATOM 2572 C C . HIS A 1 312 ? 17.558 1.832 13.472 1.00 84.75 312 HIS A C 1
ATOM 2574 O O . HIS A 1 312 ? 17.811 1.664 14.665 1.00 84.75 312 HIS A O 1
ATOM 2580 N N . ARG A 1 313 ? 18.450 2.406 12.656 1.00 85.50 313 ARG A N 1
ATOM 2581 C CA . ARG A 1 313 ? 19.737 2.929 13.138 1.00 85.50 313 ARG A CA 1
ATOM 2582 C C . ARG A 1 313 ? 19.625 4.372 13.653 1.00 85.50 313 ARG A C 1
ATOM 2584 O O . ARG A 1 313 ? 19.105 5.233 12.939 1.00 85.50 313 ARG A O 1
ATOM 2591 N N . PRO A 1 314 ? 20.213 4.701 14.821 1.00 83.75 314 PRO A N 1
ATOM 2592 C CA . PRO A 1 314 ? 20.131 6.042 15.404 1.00 83.75 314 PRO A CA 1
ATOM 2593 C C . PRO A 1 314 ? 20.921 7.115 14.634 1.00 83.75 314 PRO A C 1
ATOM 2595 O O . PRO A 1 314 ? 20.705 8.297 14.880 1.00 83.75 314 PRO A O 1
ATOM 2598 N N . ASP A 1 315 ? 21.821 6.735 13.717 1.00 82.75 315 ASP A N 1
ATOM 2599 C CA . ASP A 1 315 ? 22.635 7.655 12.906 1.00 82.75 315 ASP A CA 1
ATOM 2600 C C . ASP A 1 315 ? 22.037 7.987 11.524 1.00 82.75 315 ASP A C 1
ATOM 2602 O O . ASP A 1 315 ? 22.528 8.896 10.851 1.00 82.75 315 ASP A O 1
ATOM 2606 N N . THR A 1 316 ? 20.960 7.301 11.122 1.00 84.31 316 THR A N 1
ATOM 2607 C CA . THR A 1 316 ? 20.234 7.534 9.857 1.00 84.31 316 THR A CA 1
ATOM 2608 C C . THR A 1 316 ? 18.725 7.706 10.015 1.00 84.31 316 THR A C 1
ATOM 2610 O O . THR A 1 316 ? 18.060 8.004 9.026 1.00 84.31 316 THR A O 1
ATOM 2613 N N . LYS A 1 317 ? 18.171 7.522 11.221 1.00 75.75 317 LYS A N 1
ATOM 2614 C CA . LYS A 1 317 ? 16.719 7.498 11.467 1.00 75.75 317 LYS A CA 1
ATOM 2615 C C . LYS A 1 317 ? 15.954 8.726 10.951 1.00 75.75 317 LYS A C 1
ATOM 2617 O O . LYS A 1 317 ? 14.791 8.578 10.580 1.00 75.75 317 LYS A O 1
ATOM 2622 N N . ASP A 1 318 ? 16.600 9.888 10.912 1.00 74.81 318 ASP A N 1
ATOM 2623 C CA . ASP A 1 318 ? 16.006 11.175 10.533 1.00 74.81 318 ASP A CA 1
ATOM 2624 C C . ASP A 1 318 ? 16.114 11.460 9.014 1.00 74.81 318 ASP A C 1
ATOM 2626 O O . ASP A 1 318 ? 15.699 12.518 8.550 1.00 74.81 318 ASP A O 1
ATOM 2630 N N . LEU A 1 319 ? 16.667 10.529 8.220 1.00 77.94 319 LEU A N 1
ATOM 2631 C CA . LEU A 1 319 ? 16.741 10.638 6.758 1.00 77.94 319 LEU A CA 1
ATOM 2632 C C . LEU A 1 319 ? 15.437 10.136 6.098 1.00 77.94 319 LEU A C 1
ATOM 2634 O O . LEU A 1 319 ? 15.020 9.007 6.377 1.00 77.94 319 LEU A O 1
ATOM 2638 N N . PRO A 1 320 ? 14.814 10.902 5.180 1.00 76.12 320 PRO A N 1
ATOM 2639 C CA . PRO A 1 320 ? 13.587 10.484 4.507 1.00 76.12 320 PRO A CA 1
ATOM 2640 C C . PRO A 1 320 ? 13.862 9.344 3.519 1.00 76.12 320 PRO A C 1
ATOM 2642 O O . PRO A 1 320 ? 14.716 9.458 2.636 1.00 76.12 320 PRO A O 1
ATOM 2645 N N . ILE A 1 321 ? 13.114 8.243 3.633 1.00 82.88 321 ILE A N 1
ATOM 2646 C CA . ILE A 1 321 ? 13.218 7.121 2.693 1.00 82.88 321 ILE A CA 1
ATOM 2647 C C . ILE A 1 321 ? 12.468 7.479 1.396 1.00 82.88 321 ILE A C 1
ATOM 2649 O O . ILE A 1 321 ? 11.291 7.840 1.460 1.00 82.88 321 ILE A O 1
ATOM 2653 N N . PRO A 1 322 ? 13.107 7.383 0.212 1.00 84.75 322 PRO A N 1
ATOM 2654 C CA . PRO A 1 322 ? 12.450 7.675 -1.059 1.00 84.75 322 PRO A CA 1
ATOM 2655 C C . PRO A 1 322 ? 11.285 6.702 -1.328 1.00 84.75 322 PRO A C 1
ATOM 2657 O O . PRO A 1 322 ? 11.507 5.488 -1.283 1.00 84.75 322 PRO A O 1
ATOM 2660 N N . PRO A 1 323 ? 10.070 7.188 -1.658 1.00 86.00 323 PRO A N 1
ATOM 2661 C CA . PRO A 1 323 ? 8.920 6.326 -1.925 1.00 86.00 323 PRO A CA 1
ATOM 2662 C C . PRO A 1 323 ? 9.200 5.276 -3.004 1.00 86.00 323 PRO A C 1
ATOM 2664 O O . PRO A 1 323 ? 9.756 5.581 -4.064 1.00 86.00 323 PRO A O 1
ATOM 2667 N N . LEU A 1 324 ? 8.766 4.031 -2.772 1.00 91.00 324 LEU A N 1
ATOM 2668 C CA . LEU A 1 324 ? 9.057 2.911 -3.676 1.00 91.00 324 LEU A CA 1
ATOM 2669 C C . LEU A 1 324 ? 8.491 3.110 -5.097 1.00 91.00 324 LEU A C 1
ATOM 2671 O O . LEU A 1 324 ? 8.983 2.497 -6.039 1.00 91.00 324 LEU A O 1
ATOM 2675 N N . SER A 1 325 ? 7.498 3.984 -5.268 1.00 90.94 325 SER A N 1
ATOM 2676 C CA . SER A 1 325 ? 6.958 4.421 -6.561 1.00 90.94 325 SER A CA 1
ATOM 2677 C C . SER A 1 325 ? 7.998 5.139 -7.422 1.00 90.94 325 SER A C 1
ATOM 2679 O O . SER A 1 325 ? 8.023 4.934 -8.632 1.00 90.94 325 SER A O 1
ATOM 2681 N N . LEU A 1 326 ? 8.897 5.917 -6.813 1.00 87.56 326 LEU A N 1
ATOM 2682 C CA . LEU A 1 326 ? 10.018 6.560 -7.501 1.00 87.56 326 LEU A CA 1
ATOM 2683 C C . LEU A 1 326 ? 11.185 5.589 -7.718 1.00 87.56 326 LEU A C 1
ATOM 2685 O O . LEU A 1 326 ? 11.875 5.688 -8.729 1.00 87.56 326 LEU A O 1
ATOM 2689 N N . VAL A 1 327 ? 11.408 4.652 -6.789 1.00 90.00 327 VAL A N 1
ATOM 2690 C CA . VAL A 1 327 ? 12.546 3.709 -6.805 1.00 90.00 327 VAL A CA 1
ATOM 2691 C C . VAL A 1 327 ? 12.326 2.538 -7.776 1.00 90.00 327 VAL A C 1
ATOM 2693 O O . VAL A 1 327 ? 13.214 2.216 -8.566 1.00 90.00 327 VAL A O 1
ATOM 2696 N N . PHE A 1 328 ? 11.137 1.928 -7.744 1.00 94.12 328 PHE A N 1
ATOM 2697 C CA . PHE A 1 328 ? 10.687 0.828 -8.608 1.00 94.12 328 PHE A CA 1
ATOM 2698 C C . PHE A 1 328 ? 9.267 1.105 -9.150 1.00 94.12 328 PHE A C 1
ATOM 2700 O O . PHE A 1 328 ? 8.310 0.404 -8.793 1.00 94.12 328 PHE A O 1
ATOM 2707 N N . PRO A 1 329 ? 9.092 2.110 -10.034 1.00 93.44 329 PRO A N 1
ATOM 2708 C CA . PRO A 1 329 ? 7.793 2.426 -10.640 1.00 93.44 329 PRO A CA 1
ATOM 2709 C C . PRO A 1 329 ? 7.161 1.239 -11.386 1.00 93.44 329 PRO A C 1
ATOM 2711 O O . PRO A 1 329 ? 5.954 1.227 -11.619 1.00 93.44 329 PRO A O 1
ATOM 2714 N N . ASP A 1 330 ? 7.938 0.219 -11.757 1.00 93.38 330 ASP A N 1
ATOM 2715 C CA . ASP A 1 330 ? 7.482 -0.995 -12.442 1.00 93.38 330 ASP A CA 1
ATOM 2716 C C . ASP A 1 330 ? 6.627 -1.948 -11.592 1.00 93.38 330 ASP A C 1
ATOM 2718 O O . ASP A 1 330 ? 6.014 -2.867 -12.138 1.00 93.38 330 ASP A O 1
ATOM 2722 N N . LYS A 1 331 ? 6.514 -1.695 -10.282 1.00 95.62 331 LYS A N 1
ATOM 2723 C CA . LYS A 1 331 ? 5.495 -2.315 -9.417 1.00 95.62 331 LYS A CA 1
ATOM 2724 C C . LYS A 1 331 ? 4.139 -1.592 -9.462 1.00 95.62 331 LYS A C 1
ATOM 2726 O O . LYS A 1 331 ? 3.120 -2.162 -9.084 1.00 95.62 331 LYS A O 1
ATOM 2731 N N . TYR A 1 332 ? 4.111 -0.349 -9.941 1.00 94.56 332 TYR A N 1
ATOM 2732 C CA . TYR A 1 332 ? 2.946 0.537 -9.853 1.00 94.56 332 TYR A CA 1
ATOM 2733 C C . TYR A 1 332 ? 2.335 0.874 -11.218 1.00 94.56 332 TYR A C 1
ATOM 2735 O O . TYR A 1 332 ? 1.132 1.107 -11.306 1.00 94.56 332 TYR A O 1
ATOM 2743 N N . LEU A 1 333 ? 3.141 0.879 -12.284 1.00 93.12 333 LEU A N 1
ATOM 2744 C CA . LEU A 1 333 ? 2.749 1.351 -13.613 1.00 93.12 333 LEU A CA 1
ATOM 2745 C C . LEU A 1 333 ? 2.747 0.228 -14.657 1.00 93.12 333 LEU A C 1
ATOM 2747 O O . LEU A 1 333 ? 3.663 -0.593 -14.728 1.00 93.12 333 LEU A O 1
ATOM 2751 N N . ALA A 1 334 ? 1.738 0.225 -15.531 1.00 90.62 334 ALA A N 1
ATOM 2752 C CA . ALA A 1 334 ? 1.620 -0.761 -16.599 1.00 90.62 334 ALA A CA 1
ATOM 2753 C C . ALA A 1 334 ? 2.815 -0.711 -17.571 1.00 90.62 334 ALA A C 1
ATOM 2755 O O . ALA A 1 334 ? 3.289 0.356 -17.972 1.00 90.62 334 ALA A O 1
ATOM 2756 N N . ARG A 1 335 ? 3.267 -1.881 -18.040 1.00 84.12 335 ARG A N 1
ATOM 2757 C CA . ARG A 1 335 ? 4.475 -2.050 -18.879 1.00 84.12 335 ARG A CA 1
ATOM 2758 C C . ARG A 1 335 ? 4.559 -1.148 -20.119 1.00 84.12 335 ARG A C 1
ATOM 2760 O O . ARG A 1 335 ? 5.653 -0.823 -20.582 1.00 84.12 335 ARG A O 1
ATOM 2767 N N . GLY A 1 336 ? 3.410 -0.737 -20.663 1.00 83.69 336 GLY A N 1
ATOM 2768 C CA . GLY A 1 336 ? 3.320 0.152 -21.824 1.00 83.69 336 GLY A CA 1
ATOM 2769 C C . GLY A 1 336 ? 3.878 1.555 -21.562 1.00 83.69 336 GLY A C 1
ATOM 2770 O O . GLY A 1 336 ? 4.417 2.173 -22.487 1.00 83.69 336 GLY A O 1
ATOM 2771 N N . VAL A 1 337 ? 3.817 2.032 -20.312 1.00 89.19 337 VAL A N 1
ATOM 2772 C CA . VAL A 1 337 ? 4.345 3.334 -19.874 1.00 89.19 337 VAL A CA 1
ATOM 2773 C C . VAL A 1 337 ? 5.853 3.396 -20.113 1.00 89.19 337 VAL A C 1
ATOM 2775 O O . VAL A 1 337 ? 6.316 4.254 -20.863 1.00 89.19 337 VAL A O 1
ATOM 2778 N N . PHE A 1 338 ? 6.616 2.411 -19.628 1.00 87.88 338 PHE A N 1
ATOM 2779 C CA . PHE A 1 338 ? 8.077 2.352 -19.805 1.00 87.88 338 PHE A CA 1
ATOM 2780 C C . PHE A 1 338 ? 8.532 2.263 -21.265 1.00 87.88 338 PHE A C 1
ATOM 2782 O O . PHE A 1 338 ? 9.691 2.551 -21.569 1.00 87.88 338 PHE A O 1
ATOM 2789 N N . SER A 1 339 ? 7.647 1.869 -22.185 1.00 83.75 339 SER A N 1
ATOM 2790 C CA . SER A 1 339 ? 7.951 1.901 -23.616 1.00 83.75 339 SER A CA 1
ATOM 2791 C C . SER A 1 339 ? 7.843 3.303 -24.217 1.00 83.75 339 SER A C 1
ATOM 2793 O O . SER A 1 339 ? 8.610 3.596 -25.122 1.00 83.75 339 SER A O 1
ATOM 2795 N N . ARG A 1 340 ? 6.933 4.171 -23.736 1.00 84.88 340 ARG A N 1
ATOM 2796 C CA . ARG A 1 340 ? 6.899 5.599 -24.136 1.00 84.88 340 ARG A CA 1
ATOM 2797 C C . ARG A 1 340 ? 7.887 6.439 -23.333 1.00 84.88 340 ARG A C 1
ATOM 2799 O O . ARG A 1 340 ? 8.513 7.313 -23.902 1.00 84.88 340 ARG A O 1
ATOM 2806 N N . ALA A 1 341 ? 8.160 6.087 -22.080 1.00 87.25 341 ALA A N 1
ATOM 2807 C CA . ALA A 1 341 ? 9.195 6.745 -21.283 1.00 87.25 341 ALA A CA 1
ATOM 2808 C C . ALA A 1 341 ? 10.589 6.677 -21.948 1.00 87.25 341 ALA A C 1
ATOM 2810 O O . ALA A 1 341 ? 11.326 7.654 -21.938 1.00 87.25 341 ALA A O 1
ATOM 2811 N N . ARG A 1 342 ? 10.923 5.559 -22.614 1.00 83.69 342 ARG A N 1
ATOM 2812 C CA . ARG A 1 342 ? 12.139 5.425 -23.449 1.00 83.69 342 ARG A CA 1
ATOM 2813 C C . ARG A 1 342 ? 12.064 6.177 -24.786 1.00 83.69 342 ARG A C 1
ATOM 2815 O O . ARG A 1 342 ? 13.102 6.570 -25.305 1.00 83.69 342 ARG A O 1
ATOM 2822 N N . GLU A 1 343 ? 10.864 6.344 -25.339 1.00 81.12 343 GLU A N 1
ATOM 2823 C CA . GLU A 1 343 ? 10.594 7.075 -26.586 1.00 81.12 343 GLU A CA 1
ATOM 2824 C C . GLU A 1 343 ? 10.801 8.582 -26.342 1.00 81.12 343 GLU A C 1
ATOM 2826 O O . GLU A 1 343 ? 11.691 9.178 -26.947 1.00 81.12 343 GLU A O 1
ATOM 2831 N N . GLU A 1 344 ? 10.118 9.155 -25.345 1.00 83.50 344 GLU A N 1
ATOM 2832 C CA . GLU A 1 344 ? 10.284 10.552 -24.911 1.00 83.50 344 GLU A CA 1
ATOM 2833 C C . GLU A 1 344 ? 11.689 10.842 -24.366 1.00 83.50 344 GLU A C 1
ATOM 2835 O O . GLU A 1 344 ? 12.228 11.920 -24.592 1.00 83.50 344 GLU A O 1
ATOM 2840 N N . ALA A 1 345 ? 12.350 9.891 -23.696 1.00 82.00 345 ALA A N 1
ATOM 2841 C CA . ALA A 1 345 ? 13.723 10.113 -23.242 1.00 82.00 345 ALA A CA 1
ATOM 2842 C C . ALA A 1 345 ? 14.717 10.331 -24.390 1.00 82.00 345 ALA A C 1
ATOM 2844 O O . ALA A 1 345 ? 15.676 11.082 -24.215 1.00 82.00 345 ALA A O 1
ATOM 2845 N N . SER A 1 346 ? 14.482 9.725 -25.561 1.00 77.06 346 SER A N 1
ATOM 2846 C CA . SER A 1 346 ? 15.316 9.964 -26.746 1.00 77.06 346 SER A CA 1
ATOM 2847 C C . SER A 1 346 ? 15.217 11.404 -27.268 1.00 77.06 346 SER A C 1
ATOM 2849 O O . SER A 1 346 ? 16.111 11.854 -27.978 1.00 77.06 346 SER A O 1
ATOM 2851 N N . ILE A 1 347 ? 14.163 12.133 -26.886 1.00 79.12 347 ILE A N 1
ATOM 2852 C CA . ILE A 1 347 ? 13.896 13.525 -27.246 1.00 79.12 347 ILE A CA 1
ATOM 2853 C C . ILE A 1 347 ? 14.610 14.462 -26.242 1.00 79.12 347 ILE A C 1
ATOM 2855 O O . ILE A 1 347 ? 14.688 14.137 -25.047 1.00 79.12 347 ILE A O 1
ATOM 2859 N N . PRO A 1 348 ? 15.142 15.626 -26.678 1.00 77.62 348 PRO A N 1
ATOM 2860 C CA . PRO A 1 348 ? 15.746 16.611 -25.778 1.00 77.62 348 PRO A CA 1
ATOM 2861 C C . PRO A 1 348 ? 14.803 17.038 -24.650 1.00 77.62 348 PRO A C 1
ATOM 2863 O O . PRO A 1 348 ? 13.600 17.160 -24.854 1.00 77.62 348 PRO A O 1
ATOM 2866 N N . VAL A 1 349 ? 15.349 17.296 -23.458 1.00 78.94 349 VAL A N 1
ATOM 2867 C CA . VAL A 1 349 ? 14.573 17.519 -22.219 1.00 78.94 349 VAL A CA 1
ATOM 2868 C C . VAL A 1 349 ? 13.507 18.609 -22.369 1.00 78.94 349 VAL A C 1
ATOM 2870 O O . VAL A 1 349 ? 12.382 18.435 -21.915 1.00 78.94 349 VAL A O 1
ATOM 2873 N N . ASN A 1 350 ? 13.839 19.708 -23.047 1.00 78.94 350 ASN A N 1
ATOM 2874 C CA . ASN A 1 350 ? 12.946 20.846 -23.263 1.00 78.94 350 ASN A CA 1
ATOM 2875 C C . ASN A 1 350 ? 11.817 20.574 -24.280 1.00 78.94 350 ASN A C 1
ATOM 2877 O O . ASN A 1 350 ? 10.962 21.437 -24.463 1.00 78.94 350 ASN A O 1
ATOM 2881 N N . LEU A 1 351 ? 11.840 19.430 -24.971 1.00 79.50 351 LEU A N 1
ATOM 2882 C CA . LEU A 1 351 ? 10.926 19.011 -26.043 1.00 79.50 351 LEU A CA 1
ATOM 2883 C C . LEU A 1 351 ? 10.037 17.811 -25.658 1.00 79.50 351 LEU A C 1
ATOM 2885 O O . LEU A 1 351 ? 9.232 17.375 -26.481 1.00 79.50 351 LEU A O 1
ATOM 2889 N N . ARG A 1 352 ? 10.199 17.257 -24.449 1.00 84.50 352 ARG A N 1
ATOM 2890 C CA . ARG A 1 352 ? 9.435 16.092 -23.973 1.00 84.50 352 ARG A CA 1
ATOM 2891 C C . ARG A 1 352 ? 8.031 16.482 -23.530 1.00 84.50 352 ARG A C 1
ATOM 2893 O O . ARG A 1 352 ? 7.821 17.583 -23.029 1.00 84.50 352 ARG A O 1
ATOM 2900 N N . GLU A 1 353 ? 7.104 15.539 -23.633 1.00 86.62 353 GLU A N 1
ATOM 2901 C CA . GLU A 1 353 ? 5.751 15.673 -23.087 1.00 86.62 353 GLU A CA 1
ATOM 2902 C C . GLU A 1 353 ? 5.540 14.785 -21.857 1.00 86.62 353 GLU A C 1
ATOM 2904 O O . GLU A 1 353 ? 6.204 13.756 -21.692 1.00 86.62 353 GLU A O 1
ATOM 2909 N N . THR A 1 354 ? 4.571 15.152 -21.013 1.00 89.00 354 THR A N 1
ATOM 2910 C CA . THR A 1 354 ? 4.080 14.259 -19.961 1.00 89.00 354 THR A CA 1
ATOM 2911 C C . THR A 1 354 ? 3.342 13.069 -20.582 1.00 89.00 354 THR A C 1
ATOM 2913 O O . THR A 1 354 ? 2.548 13.206 -21.508 1.00 89.00 354 THR A O 1
ATOM 2916 N N . ILE A 1 355 ? 3.598 11.876 -20.052 1.00 90.25 355 ILE A N 1
ATOM 2917 C CA . ILE A 1 355 ? 3.009 10.621 -20.516 1.00 90.25 355 ILE A CA 1
ATOM 2918 C C . ILE A 1 355 ? 1.731 10.315 -19.721 1.00 90.25 355 ILE A C 1
ATOM 2920 O O . ILE A 1 355 ? 1.806 9.829 -18.592 1.00 90.25 355 ILE A O 1
ATOM 2924 N N . ASP A 1 356 ? 0.559 10.533 -20.318 1.00 88.75 356 ASP A N 1
ATOM 2925 C CA . ASP A 1 356 ? -0.729 10.254 -19.662 1.00 88.75 356 ASP A CA 1
ATOM 2926 C C . ASP A 1 356 ? -0.977 8.747 -19.495 1.00 88.75 356 ASP A C 1
ATOM 2928 O O . ASP A 1 356 ? -1.046 7.996 -20.475 1.00 88.75 356 ASP A O 1
ATOM 2932 N N . ILE A 1 357 ? -1.100 8.276 -18.257 1.00 87.00 357 ILE A N 1
ATOM 2933 C CA . ILE A 1 357 ? -1.449 6.897 -17.900 1.00 87.00 357 ILE A CA 1
ATOM 2934 C C . ILE A 1 357 ? -2.971 6.758 -17.945 1.00 87.00 357 ILE A C 1
ATOM 2936 O O . ILE A 1 357 ? -3.689 7.584 -17.390 1.00 87.00 357 ILE A O 1
ATOM 2940 N N . SER A 1 358 ? -3.479 5.699 -18.582 1.00 81.75 358 SER A N 1
ATOM 2941 C CA . SER A 1 358 ? -4.916 5.433 -18.551 1.00 81.75 358 SER A CA 1
ATOM 2942 C C . SER A 1 358 ? -5.306 4.869 -17.181 1.00 81.75 358 SER A C 1
ATOM 2944 O O . SER A 1 358 ? -4.659 3.968 -16.647 1.00 81.75 358 SER A O 1
ATOM 2946 N N . LYS A 1 359 ? -6.403 5.390 -16.627 1.00 75.94 359 LYS A N 1
ATOM 2947 C CA . LYS A 1 359 ? -7.006 4.948 -15.359 1.00 75.94 359 LYS A CA 1
ATOM 2948 C C . LYS A 1 359 ? -7.485 3.481 -15.388 1.00 75.94 359 LYS A C 1
ATOM 2950 O O . LYS A 1 359 ? -7.775 2.916 -14.339 1.00 75.94 359 LYS A O 1
ATOM 2955 N N . TYR A 1 360 ? -7.578 2.872 -16.574 1.00 80.56 360 TYR A N 1
ATOM 2956 C CA . TYR A 1 360 ? -8.236 1.587 -16.826 1.00 80.56 360 TYR A CA 1
ATOM 2957 C C . TYR A 1 360 ? -7.386 0.677 -17.738 1.00 80.56 360 TYR A C 1
ATOM 2959 O O . TYR A 1 360 ? -7.777 0.331 -18.850 1.00 80.56 360 TYR A O 1
ATOM 2967 N N . ASP A 1 361 ? -6.193 0.288 -17.269 1.00 83.00 361 ASP A N 1
ATOM 2968 C CA . ASP A 1 361 ? -5.233 -0.526 -18.045 1.00 83.00 361 ASP A CA 1
ATOM 2969 C C . ASP A 1 361 ? -5.359 -2.053 -17.818 1.00 83.00 361 ASP A C 1
ATOM 2971 O O . ASP A 1 361 ? -4.893 -2.858 -18.635 1.00 83.00 361 ASP A O 1
ATOM 2975 N N . THR A 1 362 ? -5.958 -2.496 -16.707 1.00 93.38 362 THR A N 1
ATOM 2976 C CA . THR A 1 362 ? -5.960 -3.913 -16.288 1.00 93.38 362 THR A CA 1
ATOM 2977 C C . THR A 1 362 ? -7.110 -4.749 -16.843 1.00 93.38 362 THR A C 1
ATOM 2979 O O . THR A 1 362 ? -6.908 -5.940 -17.096 1.00 93.38 362 THR A O 1
ATOM 2982 N N . ALA A 1 363 ? -8.279 -4.169 -17.092 1.00 94.88 363 ALA A N 1
ATOM 2983 C CA . ALA A 1 363 ? -9.418 -4.847 -17.706 1.00 94.88 363 ALA A CA 1
ATOM 2984 C C . ALA A 1 363 ? -10.302 -3.824 -18.447 1.00 94.88 363 ALA A C 1
ATOM 2986 O O . ALA A 1 363 ? -9.801 -2.824 -18.946 1.00 94.88 363 ALA A O 1
ATOM 2987 N N . THR A 1 364 ? -11.597 -4.108 -18.576 1.00 93.31 364 THR A N 1
ATOM 2988 C CA . THR A 1 364 ? -12.632 -3.192 -19.088 1.00 93.31 364 THR A CA 1
ATOM 2989 C C . THR A 1 364 ? -13.894 -3.401 -18.250 1.00 93.31 364 THR A C 1
ATOM 2991 O O . THR A 1 364 ? -13.964 -4.399 -17.536 1.00 93.31 364 THR A O 1
ATOM 2994 N N . ASP A 1 365 ? -14.914 -2.550 -18.373 1.00 91.88 365 ASP A N 1
ATOM 2995 C CA . ASP A 1 365 ? -16.159 -2.641 -17.580 1.00 91.88 365 ASP A CA 1
ATOM 2996 C C . ASP A 1 365 ? -16.992 -3.929 -17.786 1.00 91.88 365 ASP A C 1
ATOM 2998 O O . ASP A 1 365 ? -17.985 -4.143 -17.089 1.00 91.88 365 ASP A O 1
ATOM 3002 N N . VAL A 1 366 ? -16.590 -4.803 -18.719 1.00 93.88 366 VAL A N 1
ATOM 3003 C CA . VAL A 1 366 ? -17.093 -6.186 -18.837 1.00 93.88 366 VAL A CA 1
ATOM 3004 C C . VAL A 1 366 ? -16.672 -7.039 -17.629 1.00 93.88 366 VAL A C 1
ATOM 3006 O O . VAL A 1 366 ? -17.409 -7.930 -17.217 1.00 93.88 366 VAL A O 1
ATOM 3009 N N . GLU A 1 367 ? -15.506 -6.754 -17.043 1.00 96.75 367 GLU A N 1
ATOM 3010 C CA . GLU A 1 367 ? -15.053 -7.329 -15.777 1.00 96.75 367 GLU A CA 1
ATOM 3011 C C . GLU A 1 367 ? -15.639 -6.513 -14.617 1.00 96.75 367 GLU A C 1
ATOM 3013 O O . GLU A 1 367 ? -15.300 -5.344 -14.419 1.00 96.75 367 GLU A O 1
ATOM 3018 N N . VAL A 1 368 ? -16.527 -7.121 -13.831 1.00 96.31 368 VAL A N 1
ATOM 3019 C CA . VAL A 1 368 ? -17.253 -6.431 -12.753 1.00 96.31 368 VAL A CA 1
ATOM 3020 C C . VAL A 1 368 ? -16.324 -5.948 -11.637 1.00 96.31 368 VAL A C 1
ATOM 3022 O O . VAL A 1 368 ? -16.551 -4.872 -11.082 1.00 96.31 368 VAL A O 1
ATOM 3025 N N . GLU A 1 369 ? -15.231 -6.667 -11.366 1.00 97.44 369 GLU A N 1
ATOM 3026 C CA . GLU A 1 369 ? -14.210 -6.265 -10.389 1.00 97.44 369 GLU A CA 1
ATOM 3027 C C . GLU A 1 369 ? -13.340 -5.092 -10.877 1.00 97.44 369 GLU A C 1
ATOM 3029 O O . GLU A 1 369 ? -12.621 -4.468 -10.088 1.00 97.44 369 GLU A O 1
ATOM 3034 N N . HIS A 1 370 ? -13.415 -4.720 -12.161 1.00 96.88 370 HIS A N 1
ATOM 3035 C CA . HIS A 1 370 ? -12.713 -3.549 -12.690 1.00 96.88 370 HIS A CA 1
ATOM 3036 C C . HIS A 1 370 ? -13.309 -2.228 -12.184 1.00 96.88 370 HIS A C 1
ATOM 3038 O O . HIS A 1 370 ? -12.590 -1.238 -12.060 1.00 96.88 370 HIS A O 1
ATOM 3044 N N . ARG A 1 371 ? -14.587 -2.209 -11.775 1.00 97.06 371 ARG A N 1
ATOM 3045 C CA . ARG A 1 371 ? -15.244 -0.991 -11.265 1.00 97.06 371 ARG A CA 1
ATOM 3046 C C . ARG A 1 371 ? -14.541 -0.375 -10.052 1.00 97.06 371 ARG A C 1
ATOM 3048 O O . ARG A 1 371 ? -14.595 0.839 -9.885 1.00 97.06 371 ARG A O 1
ATOM 3055 N N . VAL A 1 372 ? -13.879 -1.199 -9.233 1.00 97.81 372 VAL A N 1
ATOM 3056 C CA . VAL A 1 372 ? -13.089 -0.795 -8.050 1.00 97.81 372 VAL A CA 1
ATOM 3057 C C . VAL A 1 372 ? -11.570 -0.803 -8.301 1.00 97.81 372 VAL A C 1
ATOM 3059 O O . VAL A 1 372 ? -10.782 -0.697 -7.362 1.00 97.81 372 VAL A O 1
ATOM 3062 N N . ALA A 1 373 ? -11.131 -0.880 -9.566 1.00 97.75 373 ALA A N 1
ATOM 3063 C CA . ALA A 1 373 ? -9.713 -0.806 -9.937 1.00 97.75 373 ALA A CA 1
ATOM 3064 C C . ALA A 1 373 ? -9.044 0.483 -9.437 1.00 97.75 373 ALA A C 1
ATOM 3066 O O . ALA A 1 373 ? -7.925 0.421 -8.947 1.00 97.75 373 ALA A O 1
ATOM 3067 N N . TYR A 1 374 ? -9.755 1.619 -9.449 1.00 97.62 374 TYR A N 1
ATOM 3068 C CA . TYR A 1 374 ? -9.252 2.905 -8.935 1.00 97.62 374 TYR A CA 1
ATOM 3069 C C . TYR A 1 374 ? -8.824 2.873 -7.457 1.00 97.62 374 TYR A C 1
ATOM 3071 O O . TYR A 1 374 ? -8.137 3.785 -7.021 1.00 97.62 374 TYR A O 1
ATOM 3079 N N . TRP A 1 375 ? -9.257 1.867 -6.688 1.00 98.19 375 TRP A N 1
ATOM 3080 C CA . TRP A 1 375 ? -8.855 1.656 -5.299 1.00 98.19 375 TRP A CA 1
ATOM 3081 C C . TRP A 1 375 ? -7.786 0.563 -5.216 1.00 98.19 375 TRP A C 1
ATOM 3083 O O . TRP A 1 375 ? -6.709 0.792 -4.674 1.00 98.19 375 TRP A O 1
ATOM 3093 N N . ARG A 1 376 ? -8.037 -0.609 -5.827 1.00 98.44 376 ARG A N 1
ATOM 3094 C CA . ARG A 1 376 ? -7.090 -1.747 -5.839 1.00 98.44 376 ARG A CA 1
ATOM 3095 C C . ARG A 1 376 ? -5.720 -1.366 -6.411 1.00 98.44 376 ARG A C 1
ATOM 3097 O O . ARG A 1 376 ? -4.682 -1.845 -5.959 1.00 98.44 376 ARG A O 1
ATOM 3104 N N . GLU A 1 377 ? -5.721 -0.532 -7.444 1.00 97.81 377 GLU A N 1
ATOM 3105 C CA . GLU A 1 377 ? -4.557 -0.202 -8.265 1.00 97.81 377 GLU A CA 1
ATOM 3106 C C . GLU A 1 377 ? -4.005 1.209 -7.979 1.00 97.81 377 GLU A C 1
ATOM 3108 O O . GLU A 1 377 ? -3.015 1.598 -8.610 1.00 97.81 377 GLU A O 1
ATOM 3113 N N . ASP A 1 378 ? -4.576 1.931 -6.999 1.00 97.62 378 ASP A N 1
ATOM 3114 C CA . ASP A 1 378 ? -4.067 3.224 -6.517 1.00 97.62 378 ASP A CA 1
ATOM 3115 C C . ASP A 1 378 ? -2.632 3.095 -5.992 1.00 97.62 378 ASP A C 1
ATOM 3117 O O . ASP A 1 378 ? -2.256 2.131 -5.314 1.00 97.62 378 ASP A O 1
ATOM 3121 N N . ILE A 1 379 ? -1.806 4.083 -6.330 1.00 95.94 379 ILE A N 1
ATOM 3122 C CA . ILE A 1 379 ? -0.377 4.051 -6.027 1.00 95.94 379 ILE A CA 1
ATOM 3123 C C . ILE A 1 379 ? -0.136 4.349 -4.540 1.00 95.94 379 ILE A C 1
ATOM 3125 O O . ILE A 1 379 ? 0.718 3.704 -3.939 1.00 95.94 379 ILE A O 1
ATOM 3129 N N . GLY A 1 380 ? -0.918 5.242 -3.924 1.00 95.56 380 GLY A N 1
ATOM 3130 C CA . GLY A 1 380 ? -0.807 5.584 -2.504 1.00 95.56 380 GLY A CA 1
ATOM 3131 C C . GLY A 1 380 ? -1.224 4.446 -1.572 1.00 95.56 380 GLY A C 1
ATOM 3132 O O . GLY A 1 380 ? -0.526 4.165 -0.602 1.00 95.56 380 GLY A O 1
ATOM 3133 N N . ILE A 1 381 ? -2.304 3.730 -1.890 1.00 98.00 381 ILE A N 1
ATOM 3134 C CA . ILE A 1 381 ? -2.777 2.572 -1.115 1.00 98.00 381 ILE A CA 1
ATOM 3135 C C . ILE A 1 381 ? -1.746 1.432 -1.159 1.00 98.00 381 ILE A C 1
ATOM 3137 O O . ILE A 1 381 ? -1.374 0.888 -0.119 1.00 98.00 381 ILE A O 1
ATOM 3141 N N . ASN A 1 382 ? -1.214 1.112 -2.345 1.00 98.19 382 ASN A N 1
ATOM 3142 C CA . ASN A 1 382 ? -0.172 0.087 -2.478 1.00 98.19 382 ASN A CA 1
ATOM 3143 C C . ASN A 1 382 ? 1.154 0.522 -1.806 1.00 98.19 382 ASN A C 1
ATOM 3145 O O . ASN A 1 382 ? 1.858 -0.317 -1.242 1.00 98.19 382 ASN A O 1
ATOM 3149 N N . LEU A 1 383 ? 1.479 1.824 -1.804 1.00 95.25 383 LEU A N 1
ATOM 3150 C CA . LEU A 1 383 ? 2.604 2.374 -1.036 1.00 95.25 383 LEU A CA 1
ATOM 3151 C C . LEU A 1 383 ? 2.385 2.262 0.476 1.00 95.25 383 LEU A C 1
ATOM 3153 O O . LEU A 1 383 ? 3.327 1.901 1.176 1.00 95.25 383 LEU A O 1
ATOM 3157 N N . HIS A 1 384 ? 1.185 2.551 0.988 1.00 96.25 384 HIS A N 1
ATOM 3158 C CA . HIS A 1 384 ? 0.864 2.432 2.412 1.00 96.25 384 HIS A CA 1
ATOM 3159 C C . HIS A 1 384 ? 1.103 1.004 2.912 1.00 96.25 384 HIS A C 1
ATOM 3161 O O . HIS A 1 384 ? 1.864 0.810 3.856 1.00 96.25 384 HIS A O 1
ATOM 3167 N N . HIS A 1 385 ? 0.536 0.004 2.233 1.00 98.19 385 HIS A N 1
ATOM 3168 C CA . HIS A 1 385 ? 0.689 -1.409 2.595 1.00 98.19 385 HIS A CA 1
ATOM 3169 C C . HIS A 1 385 ? 2.151 -1.892 2.497 1.00 98.19 385 HIS A C 1
ATOM 3171 O O . HIS A 1 385 ? 2.619 -2.630 3.369 1.00 98.19 385 HIS A O 1
ATOM 3177 N N . TRP A 1 386 ? 2.928 -1.418 1.511 1.00 95.88 386 TRP A N 1
ATOM 3178 C CA . TRP A 1 386 ? 4.369 -1.696 1.472 1.00 95.88 386 TRP A CA 1
ATOM 3179 C C . TRP A 1 386 ? 5.131 -1.059 2.646 1.00 95.88 386 TRP A C 1
ATOM 3181 O O . TRP A 1 386 ? 5.921 -1.745 3.294 1.00 95.88 386 TRP A O 1
ATOM 3191 N N . HIS A 1 387 ? 4.890 0.222 2.953 1.00 92.69 387 HIS A N 1
ATOM 3192 C CA . HIS A 1 387 ? 5.547 0.900 4.076 1.00 92.69 387 HIS A CA 1
ATOM 3193 C C . HIS A 1 387 ? 5.119 0.331 5.435 1.00 92.69 387 HIS A C 1
ATOM 3195 O O . HIS A 1 387 ? 5.948 0.250 6.338 1.00 92.69 387 HIS A O 1
ATOM 3201 N N . TRP A 1 388 ? 3.872 -0.120 5.583 1.00 95.25 388 TRP A N 1
ATOM 3202 C CA . TRP A 1 388 ? 3.402 -0.763 6.809 1.00 95.25 388 TRP A CA 1
ATOM 3203 C C . TRP A 1 388 ? 4.206 -2.034 7.102 1.00 95.25 388 TRP A C 1
ATOM 3205 O O . TRP A 1 388 ? 4.819 -2.146 8.162 1.00 95.25 388 TRP A O 1
ATOM 3215 N N . HIS A 1 389 ? 4.333 -2.936 6.123 1.00 95.88 389 HIS A N 1
ATOM 3216 C CA . HIS A 1 389 ? 5.159 -4.141 6.260 1.00 95.88 389 HIS A CA 1
ATOM 3217 C C . HIS A 1 389 ? 6.678 -3.872 6.286 1.00 95.88 389 HIS A C 1
ATOM 3219 O O . HIS A 1 389 ? 7.441 -4.750 6.685 1.00 95.88 389 HIS A O 1
ATOM 3225 N N . LEU A 1 390 ? 7.136 -2.680 5.885 1.00 91.62 390 LEU A N 1
ATOM 3226 C CA . LEU A 1 390 ? 8.523 -2.232 6.064 1.00 91.62 390 LEU A CA 1
ATOM 3227 C C . LEU A 1 390 ? 8.803 -1.795 7.515 1.00 91.62 390 LEU A C 1
ATOM 3229 O O . LEU A 1 390 ? 9.891 -2.051 8.032 1.00 91.62 390 LEU A O 1
ATOM 3233 N N . VAL A 1 391 ? 7.836 -1.138 8.167 1.00 90.56 391 VAL A N 1
ATOM 3234 C CA . VAL A 1 391 ? 7.916 -0.711 9.577 1.00 90.56 391 VAL A CA 1
ATOM 3235 C C . VAL A 1 391 ? 7.660 -1.886 10.529 1.00 90.56 391 VAL A C 1
ATOM 3237 O O . VAL A 1 391 ? 8.342 -2.006 11.548 1.00 90.56 391 VAL A O 1
ATOM 3240 N N . TYR A 1 392 ? 6.733 -2.781 10.172 1.00 93.56 392 TYR A N 1
ATOM 3241 C CA . TYR A 1 392 ? 6.310 -3.946 10.956 1.00 93.56 392 TYR A CA 1
ATOM 3242 C C . TYR A 1 392 ? 6.614 -5.291 10.253 1.00 93.56 392 TYR A C 1
ATOM 3244 O O . TYR A 1 392 ? 5.696 -6.093 10.047 1.00 93.56 392 TYR A O 1
ATOM 3252 N N . PRO A 1 393 ? 7.882 -5.572 9.879 1.00 92.81 393 PRO A N 1
ATOM 3253 C CA . PRO A 1 393 ? 8.250 -6.802 9.181 1.00 92.81 393 PRO A CA 1
ATOM 3254 C C . PRO A 1 393 ? 8.067 -8.026 10.084 1.00 92.81 393 PRO A C 1
ATOM 3256 O O . PRO A 1 393 ? 8.346 -7.966 11.277 1.00 92.81 393 PRO A O 1
ATOM 3259 N N . HIS A 1 394 ? 7.644 -9.154 9.513 1.00 91.81 394 HIS A N 1
ATOM 3260 C CA . HIS A 1 394 ? 7.286 -10.355 10.280 1.00 91.81 394 HIS A CA 1
ATOM 3261 C C . HIS A 1 394 ? 8.474 -11.269 10.638 1.00 91.81 394 HIS A C 1
ATOM 3263 O O . HIS A 1 394 ? 8.402 -12.023 11.607 1.00 91.81 394 HIS A O 1
ATOM 3269 N N . ASP A 1 395 ? 9.586 -11.185 9.899 1.00 90.75 395 ASP A N 1
ATOM 3270 C CA . ASP A 1 395 ? 10.818 -11.950 10.134 1.00 90.75 395 ASP A CA 1
ATOM 3271 C C . ASP A 1 395 ? 12.055 -11.055 9.942 1.00 90.75 395 ASP A C 1
ATOM 3273 O O . ASP A 1 395 ? 12.287 -10.527 8.852 1.00 90.75 395 ASP A O 1
ATOM 3277 N N . SER A 1 396 ? 12.849 -10.876 11.002 1.00 90.62 396 SER A N 1
ATOM 3278 C CA . SER A 1 396 ? 14.114 -10.122 11.013 1.00 90.62 396 SER A CA 1
ATOM 3279 C C . SER A 1 396 ? 14.869 -10.414 12.326 1.00 90.62 396 SER A C 1
ATOM 3281 O O . SER A 1 396 ? 14.674 -11.461 12.941 1.00 90.62 396 SER A O 1
ATOM 3283 N N . ASN A 1 397 ? 15.711 -9.490 12.789 1.00 89.19 397 ASN A N 1
ATOM 3284 C CA . ASN A 1 397 ? 16.192 -9.466 14.168 1.00 89.19 397 ASN A CA 1
ATOM 3285 C C . ASN A 1 397 ? 15.033 -9.147 15.142 1.00 89.19 397 ASN A C 1
ATOM 3287 O O . ASN A 1 397 ? 14.148 -8.352 14.811 1.00 89.19 397 ASN A O 1
ATOM 3291 N N . ILE A 1 398 ? 15.039 -9.707 16.358 1.00 90.44 398 ILE A N 1
ATOM 3292 C CA . ILE A 1 398 ? 13.952 -9.501 17.335 1.00 90.44 398 ILE A CA 1
ATOM 3293 C C . ILE A 1 398 ? 13.784 -8.024 17.726 1.00 90.44 398 ILE A C 1
ATOM 3295 O O . ILE A 1 398 ? 12.660 -7.573 17.919 1.00 90.44 398 ILE A O 1
ATOM 3299 N N . THR A 1 399 ? 14.868 -7.243 17.749 1.00 88.50 399 THR A N 1
ATOM 3300 C CA . THR A 1 399 ? 14.835 -5.790 18.014 1.00 88.50 399 THR A CA 1
ATOM 3301 C C . THR A 1 399 ? 14.153 -4.974 16.909 1.00 88.50 399 THR A C 1
ATOM 3303 O O . THR A 1 399 ? 13.809 -3.816 17.125 1.00 88.50 399 THR A O 1
ATOM 3306 N N . ILE A 1 400 ? 13.945 -5.568 15.730 1.00 90.12 400 ILE A N 1
ATOM 3307 C CA . ILE A 1 400 ? 13.276 -4.949 14.580 1.00 90.12 400 ILE A CA 1
ATOM 3308 C C . ILE A 1 400 ? 11.803 -5.375 14.517 1.00 90.12 400 ILE A C 1
ATOM 3310 O O . ILE A 1 400 ? 10.945 -4.542 14.223 1.00 90.12 400 ILE A O 1
ATOM 3314 N N . VAL A 1 401 ? 11.495 -6.645 14.812 1.00 94.19 401 VAL A N 1
ATOM 3315 C CA . VAL A 1 401 ? 10.118 -7.175 14.744 1.00 94.19 401 VAL A CA 1
ATOM 3316 C C . VAL A 1 401 ? 9.299 -6.874 16.004 1.00 94.19 401 VAL A C 1
ATOM 3318 O O . VAL A 1 401 ? 8.100 -6.620 15.897 1.00 94.19 401 VAL A O 1
ATOM 3321 N N . ASN A 1 402 ? 9.915 -6.872 17.191 1.00 96.00 402 ASN A N 1
ATOM 3322 C CA . ASN A 1 402 ? 9.213 -6.686 18.464 1.00 96.00 402 ASN A CA 1
ATOM 3323 C C . ASN A 1 402 ? 8.846 -5.212 18.718 1.00 96.00 402 ASN A C 1
ATOM 3325 O O . ASN A 1 402 ? 9.509 -4.508 19.479 1.00 96.00 402 ASN A O 1
ATOM 3329 N N . LYS A 1 403 ? 7.792 -4.752 18.038 1.00 93.94 403 LYS A N 1
ATOM 3330 C CA . LYS A 1 403 ? 7.147 -3.448 18.234 1.00 93.94 403 LYS A CA 1
ATOM 3331 C C . LYS A 1 403 ? 5.843 -3.601 19.006 1.00 93.94 403 LYS A C 1
ATOM 3333 O O . LYS A 1 403 ? 5.162 -4.617 18.880 1.00 93.94 403 LYS A O 1
ATOM 3338 N N . ASP A 1 404 ? 5.495 -2.558 19.756 1.00 95.81 404 ASP A N 1
ATOM 3339 C CA . ASP A 1 404 ? 4.285 -2.505 20.574 1.00 95.81 404 ASP A CA 1
ATOM 3340 C C . ASP A 1 404 ? 3.027 -2.847 19.760 1.00 95.81 404 ASP A C 1
ATOM 3342 O O . ASP A 1 404 ? 2.780 -2.254 18.707 1.00 95.81 404 ASP A O 1
ATOM 3346 N N . ARG A 1 405 ? 2.265 -3.832 20.255 1.00 97.44 405 ARG A N 1
ATOM 3347 C CA . ARG A 1 405 ? 0.949 -4.264 19.747 1.00 97.44 405 ARG A CA 1
ATOM 3348 C C . ARG A 1 405 ? 0.887 -4.510 18.229 1.00 97.44 405 ARG A C 1
ATOM 3350 O O . ARG A 1 405 ? -0.133 -4.261 17.583 1.00 97.44 405 ARG A O 1
ATOM 3357 N N . ARG A 1 406 ? 1.986 -4.978 17.620 1.00 97.75 406 ARG A N 1
ATOM 3358 C CA . ARG A 1 406 ? 2.094 -5.086 16.153 1.00 97.75 406 ARG A CA 1
ATOM 3359 C C . ARG A 1 406 ? 1.268 -6.209 15.517 1.00 97.75 406 ARG A C 1
ATOM 3361 O O . ARG A 1 406 ? 1.012 -6.153 14.318 1.00 97.75 406 ARG A O 1
ATOM 3368 N N . GLY A 1 407 ? 0.850 -7.211 16.287 1.00 98.50 407 GLY A N 1
ATOM 3369 C CA . GLY A 1 407 ? -0.109 -8.234 15.868 1.00 98.50 407 GLY A CA 1
ATOM 3370 C C . GLY A 1 407 ? -1.546 -7.708 15.906 1.00 98.50 407 GLY A C 1
ATOM 3371 O O . GLY A 1 407 ? -2.312 -7.947 14.975 1.00 98.50 407 GLY A O 1
ATOM 3372 N N . GLU A 1 408 ? -1.895 -6.906 16.914 1.00 98.81 408 GLU A N 1
ATOM 3373 C CA . GLU A 1 408 ? -3.185 -6.205 16.942 1.00 98.81 408 GLU A CA 1
ATOM 3374 C C . GLU A 1 408 ? -3.266 -5.171 15.810 1.00 98.81 408 GLU A C 1
ATOM 3376 O O . GLU A 1 408 ? -4.294 -5.067 15.143 1.00 98.81 408 GLU A O 1
ATOM 3381 N N . LEU A 1 409 ? -2.165 -4.469 15.524 1.00 98.50 409 LEU A N 1
ATOM 3382 C CA . LEU A 1 409 ? -2.078 -3.540 14.398 1.00 98.50 409 LEU A CA 1
ATOM 3383 C C . LEU A 1 409 ? -2.121 -4.260 13.039 1.00 98.50 409 LEU A C 1
ATOM 3385 O O . LEU A 1 409 ? -2.712 -3.728 12.101 1.00 98.50 409 LEU A O 1
ATOM 3389 N N . PHE A 1 410 ? -1.556 -5.474 12.934 1.00 98.75 410 PHE A N 1
ATOM 3390 C CA . PHE A 1 410 ? -1.711 -6.334 11.752 1.00 98.75 410 PHE A CA 1
ATOM 3391 C C . PHE A 1 410 ? -3.188 -6.662 11.503 1.00 98.75 410 PHE A C 1
ATOM 3393 O O . PHE A 1 410 ? -3.653 -6.505 10.375 1.00 98.75 410 PHE A O 1
ATOM 3400 N N . TYR A 1 411 ? -3.929 -7.060 12.544 1.00 98.69 411 TYR A N 1
ATOM 3401 C CA . TYR A 1 411 ? -5.384 -7.223 12.470 1.00 98.69 411 TYR A CA 1
ATOM 3402 C C . TYR A 1 411 ? -6.059 -5.913 12.042 1.00 98.69 411 TYR A C 1
ATOM 3404 O O . TYR A 1 411 ? -6.773 -5.887 11.043 1.00 98.69 411 TYR A O 1
ATOM 3412 N N . TYR A 1 412 ? -5.823 -4.817 12.767 1.00 98.75 412 TYR A N 1
ATOM 3413 C CA . TYR A 1 412 ? -6.635 -3.611 12.637 1.00 98.75 412 TYR A CA 1
ATOM 3414 C C . TYR A 1 412 ? -6.433 -2.873 11.313 1.00 98.75 412 TYR A C 1
ATOM 3416 O O . TYR A 1 412 ? -7.410 -2.452 10.693 1.00 98.75 412 TYR A O 1
ATOM 3424 N N . MET A 1 413 ? -5.189 -2.755 10.840 1.00 98.62 413 MET A N 1
ATOM 3425 C CA . MET A 1 413 ? -4.891 -2.118 9.555 1.00 98.62 413 MET A CA 1
ATOM 3426 C C . MET A 1 413 ? -5.591 -2.867 8.408 1.00 98.62 413 MET A C 1
ATOM 3428 O O . MET A 1 413 ? -6.263 -2.244 7.582 1.00 98.62 413 MET A O 1
ATOM 3432 N N . HIS A 1 414 ? -5.547 -4.205 8.413 1.00 98.81 414 HIS A N 1
ATOM 3433 C CA . HIS A 1 414 ? -6.252 -5.021 7.425 1.00 98.81 414 HIS A CA 1
ATOM 3434 C C . HIS A 1 414 ? -7.779 -5.005 7.617 1.00 98.81 414 HIS A C 1
ATOM 3436 O O . HIS A 1 414 ? -8.502 -4.882 6.632 1.00 98.81 414 HIS A O 1
ATOM 3442 N N . GLN A 1 415 ? -8.303 -5.027 8.846 1.00 98.69 415 GLN A N 1
ATOM 3443 C CA . GLN A 1 415 ? -9.744 -4.903 9.115 1.00 98.69 415 GLN A CA 1
ATOM 3444 C C . GLN A 1 415 ? -10.299 -3.579 8.561 1.00 98.69 415 GLN A C 1
ATOM 3446 O O . GLN A 1 415 ? -11.305 -3.567 7.849 1.00 98.69 415 GLN A O 1
ATOM 3451 N N . GLN A 1 416 ? -9.604 -2.466 8.801 1.00 98.75 416 GLN A N 1
ATOM 3452 C CA . GLN A 1 416 ? -9.979 -1.148 8.289 1.00 98.75 416 GLN A CA 1
ATOM 3453 C C . GLN A 1 416 ? -9.853 -1.053 6.766 1.00 98.75 416 GLN A C 1
ATOM 3455 O O . GLN A 1 416 ? -10.720 -0.482 6.102 1.00 98.75 416 GLN A O 1
ATOM 3460 N N . MET A 1 417 ? -8.823 -1.672 6.189 1.00 98.38 417 MET A N 1
ATOM 3461 C CA . MET A 1 417 ? -8.667 -1.837 4.744 1.00 98.38 417 MET A CA 1
ATOM 3462 C C . MET A 1 417 ? -9.841 -2.622 4.130 1.00 98.38 417 MET A C 1
ATOM 3464 O O . MET A 1 417 ? -10.375 -2.218 3.093 1.00 98.38 417 MET A O 1
ATOM 3468 N N . MET A 1 418 ? -10.307 -3.685 4.793 1.00 98.50 418 MET A N 1
ATOM 3469 C CA . MET A 1 418 ? -11.464 -4.482 4.376 1.00 98.50 418 MET A CA 1
ATOM 3470 C C . MET A 1 418 ? -12.793 -3.730 4.529 1.00 98.50 418 MET A C 1
ATOM 3472 O O . MET A 1 418 ? -13.638 -3.797 3.630 1.00 98.50 418 MET A O 1
ATOM 3476 N N . ALA A 1 419 ? -12.979 -2.967 5.608 1.00 98.75 419 ALA A N 1
ATOM 3477 C CA . ALA A 1 419 ? -14.135 -2.092 5.804 1.00 98.75 419 ALA A CA 1
ATOM 3478 C C . ALA A 1 419 ? -14.204 -1.004 4.714 1.00 98.75 419 ALA A C 1
ATOM 3480 O O . ALA A 1 419 ? -15.233 -0.850 4.049 1.00 98.75 419 ALA A O 1
ATOM 3481 N N . ARG A 1 420 ? -13.078 -0.323 4.445 1.00 98.81 420 ARG A N 1
ATOM 3482 C CA . ARG A 1 420 ? -12.936 0.673 3.367 1.00 98.81 420 ARG A CA 1
ATOM 3483 C C . ARG A 1 420 ? -13.239 0.063 1.996 1.00 98.81 420 ARG A C 1
ATOM 3485 O O . ARG A 1 420 ? -14.087 0.593 1.281 1.00 98.81 420 ARG A O 1
ATOM 3492 N N . TYR A 1 421 ? -12.642 -1.081 1.655 1.00 98.81 421 TYR A N 1
ATOM 3493 C CA . TYR A 1 421 ? -12.900 -1.761 0.380 1.00 98.81 421 TYR A CA 1
ATOM 3494 C C . TYR A 1 421 ? -14.371 -2.178 0.214 1.00 98.81 421 TYR A C 1
ATOM 3496 O O . TYR A 1 421 ? -14.954 -1.987 -0.853 1.00 98.81 421 TYR A O 1
ATOM 3504 N N . ASN A 1 422 ? -15.021 -2.689 1.266 1.00 98.69 422 ASN A N 1
ATOM 3505 C CA . ASN A 1 422 ? -16.444 -3.032 1.216 1.00 98.69 422 ASN A CA 1
ATOM 3506 C C . ASN A 1 422 ? -17.345 -1.804 0.984 1.00 98.69 422 ASN A C 1
ATOM 3508 O O . ASN A 1 422 ? -18.298 -1.897 0.206 1.00 98.69 422 ASN A O 1
ATOM 3512 N N . CYS A 1 423 ? -17.022 -0.643 1.561 1.00 98.31 423 CYS A N 1
ATOM 3513 C CA . CYS A 1 423 ? -17.714 0.612 1.250 1.00 98.31 423 CYS A CA 1
ATOM 3514 C C . CYS A 1 423 ? -17.595 0.983 -0.239 1.00 98.31 423 CYS A C 1
ATOM 3516 O O . CYS A 1 423 ? -18.598 1.338 -0.861 1.00 98.31 423 CYS A O 1
ATOM 3518 N N . GLU A 1 424 ? -16.420 0.822 -0.856 1.00 98.62 424 GLU A N 1
ATOM 3519 C CA . GLU A 1 424 ? -16.238 1.061 -2.298 1.00 98.62 424 GLU A CA 1
ATOM 3520 C C . GLU A 1 424 ? -17.043 0.086 -3.167 1.00 98.62 424 GLU A C 1
ATOM 3522 O O . GLU A 1 424 ? -17.608 0.479 -4.193 1.00 98.62 424 GLU A O 1
ATOM 3527 N N . ARG A 1 425 ? -17.154 -1.184 -2.762 1.00 98.56 425 ARG A N 1
ATOM 3528 C CA . ARG A 1 425 ? -17.993 -2.172 -3.462 1.00 98.56 425 ARG A CA 1
ATOM 3529 C C . ARG A 1 425 ? -19.459 -1.728 -3.477 1.00 98.56 425 ARG A C 1
ATOM 3531 O O . ARG A 1 425 ? -20.046 -1.623 -4.557 1.00 98.56 425 ARG A O 1
ATOM 3538 N N . LEU A 1 426 ? -19.999 -1.337 -2.318 1.00 98.12 426 LEU A N 1
ATOM 3539 C CA . LEU A 1 426 ? -21.362 -0.799 -2.183 1.00 98.12 426 LEU A CA 1
ATOM 3540 C C . LEU A 1 426 ? -21.569 0.506 -2.980 1.00 98.12 426 LEU A C 1
ATOM 3542 O O . LEU A 1 426 ? -22.650 0.727 -3.543 1.00 98.12 426 LEU A O 1
ATOM 3546 N N . CYS A 1 427 ? -20.534 1.346 -3.094 1.00 97.81 427 CYS A N 1
ATOM 3547 C CA . CYS A 1 427 ? -20.534 2.532 -3.956 1.00 97.81 427 CYS A CA 1
ATOM 3548 C C . CYS A 1 427 ? -20.673 2.163 -5.446 1.00 97.81 427 CYS A C 1
ATOM 3550 O O . CYS A 1 427 ? -21.515 2.724 -6.145 1.00 97.81 427 CYS A O 1
ATOM 3552 N N . ASN A 1 428 ? -19.934 1.158 -5.928 1.00 97.25 428 ASN A N 1
ATOM 3553 C CA . ASN A 1 428 ? -19.883 0.776 -7.349 1.00 97.25 428 ASN A CA 1
ATOM 3554 C C . ASN A 1 428 ? -20.857 -0.359 -7.742 1.00 97.25 428 ASN A C 1
ATOM 3556 O O . ASN A 1 428 ? -20.690 -1.010 -8.783 1.00 97.25 428 ASN A O 1
ATOM 3560 N N . ARG A 1 429 ? -21.909 -0.568 -6.935 1.00 95.38 429 ARG A N 1
ATOM 3561 C CA . ARG A 1 429 ? -22.974 -1.565 -7.161 1.00 95.38 429 ARG A CA 1
ATOM 3562 C C . ARG A 1 429 ? -22.418 -2.996 -7.282 1.00 95.38 429 ARG A C 1
ATOM 3564 O O . ARG A 1 429 ? -22.795 -3.745 -8.183 1.00 95.38 429 ARG A O 1
ATOM 3571 N N . LEU A 1 430 ? -21.497 -3.336 -6.381 1.00 97.12 430 LEU A N 1
ATOM 3572 C CA . LEU A 1 430 ? -21.000 -4.683 -6.101 1.00 97.12 430 LEU A CA 1
ATOM 3573 C C . LEU A 1 430 ? -21.402 -5.059 -4.666 1.00 97.12 430 LEU A C 1
ATOM 3575 O O . LEU A 1 430 ? -21.467 -4.192 -3.795 1.00 97.12 430 LEU A O 1
ATOM 3579 N N . GLY A 1 431 ? -21.646 -6.344 -4.404 1.00 96.69 431 GLY A N 1
ATOM 3580 C CA . GLY A 1 431 ? -21.858 -6.815 -3.031 1.00 96.69 431 GLY A CA 1
ATOM 3581 C C . GLY A 1 431 ? -20.566 -6.852 -2.218 1.00 96.69 431 GLY A C 1
ATOM 3582 O O . GLY A 1 431 ? -19.483 -6.863 -2.811 1.00 96.69 431 GLY A O 1
ATOM 3583 N N . ARG A 1 432 ? -20.661 -6.907 -0.881 1.00 97.75 432 ARG A N 1
ATOM 3584 C CA . ARG A 1 432 ? -19.519 -7.173 0.010 1.00 97.75 432 ARG A CA 1
ATOM 3585 C C . ARG A 1 432 ? -18.715 -8.383 -0.463 1.00 97.75 432 ARG A C 1
ATOM 3587 O O . ARG A 1 432 ? -19.225 -9.303 -1.102 1.00 97.75 432 ARG A O 1
ATOM 3594 N N . VAL A 1 433 ? -17.424 -8.352 -0.166 1.00 97.69 433 VAL A N 1
ATOM 3595 C CA . VAL A 1 433 ? -16.475 -9.396 -0.553 1.00 97.69 433 VAL A CA 1
ATOM 3596 C C . VAL A 1 433 ? -16.895 -10.776 -0.015 1.00 97.69 433 VAL A C 1
ATOM 3598 O O . VAL A 1 433 ? -17.223 -10.931 1.160 1.00 97.69 433 VAL A O 1
ATOM 3601 N N . LYS A 1 434 ? -16.869 -11.811 -0.867 1.00 97.81 434 LYS A N 1
ATOM 3602 C CA . LYS A 1 434 ? -17.064 -13.202 -0.423 1.00 97.81 434 LYS A CA 1
ATOM 3603 C C . LYS A 1 434 ? -15.752 -13.715 0.174 1.00 97.81 434 LYS A C 1
ATOM 3605 O O . LYS A 1 434 ? -14.747 -13.748 -0.535 1.00 97.81 434 LYS A O 1
ATOM 3610 N N . ARG A 1 435 ? -15.762 -14.188 1.424 1.00 97.62 435 ARG A N 1
ATOM 3611 C CA . ARG A 1 435 ? -14.612 -14.871 2.052 1.00 97.62 435 ARG A CA 1
ATOM 3612 C C . ARG A 1 435 ? -14.078 -16.012 1.165 1.00 97.62 435 ARG A C 1
ATOM 3614 O O . ARG A 1 435 ? -14.842 -16.646 0.426 1.00 97.62 435 ARG A O 1
ATOM 3621 N N . PHE A 1 436 ? -12.777 -16.286 1.206 1.00 97.81 436 PHE A N 1
ATOM 3622 C CA . PHE A 1 436 ? -12.171 -17.448 0.545 1.00 97.81 436 PHE A CA 1
ATOM 3623 C C . PHE A 1 436 ? -11.897 -18.544 1.582 1.00 97.81 436 PHE A C 1
ATOM 3625 O O . PHE A 1 436 ? -10.808 -18.618 2.136 1.00 97.81 436 PHE A O 1
ATOM 3632 N N . ILE A 1 437 ? -12.924 -19.354 1.869 1.00 96.12 437 ILE A N 1
ATOM 3633 C CA . ILE A 1 437 ? -12.921 -20.368 2.947 1.00 96.12 437 ILE A CA 1
ATOM 3634 C C . ILE A 1 437 ? -12.709 -21.811 2.461 1.00 96.12 437 ILE A C 1
ATOM 3636 O O . ILE A 1 437 ? -12.251 -22.650 3.229 1.00 96.12 437 ILE A O 1
ATOM 3640 N N . ASN A 1 438 ? -13.029 -22.103 1.194 1.00 96.44 438 ASN A N 1
ATOM 3641 C CA . ASN A 1 438 ? -12.754 -23.391 0.562 1.00 96.44 438 ASN A CA 1
ATOM 3642 C C . ASN A 1 438 ? -11.650 -23.205 -0.480 1.00 96.44 438 ASN A C 1
ATOM 3644 O O . ASN A 1 438 ? -11.860 -22.585 -1.521 1.00 96.44 438 ASN A O 1
ATOM 3648 N N . TRP A 1 439 ? -10.470 -23.740 -0.185 1.00 97.69 439 TRP A N 1
ATOM 3649 C CA . TRP A 1 439 ? -9.260 -23.546 -0.988 1.00 97.69 439 TRP A CA 1
ATOM 3650 C C . TRP A 1 439 ? -9.117 -24.561 -2.121 1.00 97.69 439 TRP A C 1
ATOM 3652 O O . TRP A 1 439 ? -8.222 -24.436 -2.951 1.00 97.69 439 TRP A O 1
ATOM 3662 N N . ARG A 1 440 ? -10.031 -25.536 -2.184 1.00 97.00 440 ARG A N 1
ATOM 3663 C CA . ARG A 1 440 ? -10.104 -26.568 -3.225 1.00 97.00 440 ARG A CA 1
ATOM 3664 C C . ARG A 1 440 ? -11.143 -26.232 -4.308 1.00 97.00 440 ARG A C 1
ATOM 3666 O O . ARG A 1 440 ? -11.223 -26.925 -5.317 1.00 97.00 440 ARG A O 1
ATOM 3673 N N . GLU A 1 441 ? -11.916 -25.157 -4.124 1.00 96.25 441 GLU A N 1
ATOM 3674 C CA . GLU A 1 441 ? -12.808 -24.588 -5.143 1.00 96.25 441 GLU A CA 1
ATOM 3675 C C . GLU A 1 441 ? -12.032 -23.765 -6.198 1.00 96.25 441 GLU A C 1
ATOM 3677 O O . GLU A 1 441 ? -11.041 -23.108 -5.866 1.00 96.25 441 GLU A O 1
ATOM 3682 N N . PRO A 1 442 ? -12.494 -23.724 -7.464 1.00 98.06 442 PRO A N 1
ATOM 3683 C CA . PRO A 1 442 ? -11.983 -22.789 -8.464 1.00 98.06 442 PRO A CA 1
ATOM 3684 C C . PRO A 1 442 ? -12.205 -21.329 -8.055 1.00 98.06 442 PRO A C 1
ATOM 3686 O O . PRO A 1 442 ? -13.313 -20.934 -7.697 1.00 98.06 442 PRO A O 1
ATOM 3689 N N . ILE A 1 443 ? -11.167 -20.503 -8.180 1.00 98.25 443 ILE A N 1
ATOM 3690 C CA . ILE A 1 443 ? -11.224 -19.057 -7.949 1.00 98.25 443 ILE A CA 1
ATOM 3691 C C . ILE A 1 443 ? -11.886 -18.387 -9.168 1.00 98.25 443 ILE A C 1
ATOM 3693 O O . ILE A 1 443 ? -11.289 -18.397 -10.250 1.00 98.25 443 ILE A O 1
ATOM 3697 N N . PRO A 1 444 ? -13.096 -17.803 -9.055 1.00 97.12 444 PRO A N 1
ATOM 3698 C CA . PRO A 1 444 ? -13.765 -17.188 -10.199 1.00 97.12 444 PRO A CA 1
ATOM 3699 C C . PRO A 1 444 ? -13.123 -15.854 -10.606 1.00 97.12 444 PRO A C 1
ATOM 3701 O O . PRO A 1 444 ? -13.095 -15.537 -11.794 1.00 97.12 444 PRO A O 1
ATOM 3704 N N . GLU A 1 445 ? -12.567 -15.087 -9.664 1.00 97.81 445 GLU A N 1
ATOM 3705 C CA . GLU A 1 445 ? -11.948 -13.793 -9.955 1.00 97.81 445 GLU A CA 1
ATOM 3706 C C . GLU A 1 445 ? -10.601 -13.978 -10.671 1.00 97.81 445 GLU A C 1
ATOM 3708 O O . GLU A 1 445 ? -9.620 -14.446 -10.081 1.00 97.81 445 GLU A O 1
ATOM 3713 N N . ALA A 1 446 ? -10.520 -13.570 -11.937 1.00 97.88 446 ALA A N 1
ATOM 3714 C CA . ALA A 1 446 ? -9.261 -13.498 -12.674 1.00 97.88 446 ALA A CA 1
ATOM 3715 C C . ALA A 1 446 ? -8.491 -12.212 -12.340 1.00 97.88 446 ALA A C 1
ATOM 3717 O O . ALA A 1 446 ? -9.082 -11.202 -11.957 1.00 97.88 446 ALA A O 1
ATOM 3718 N N . TYR A 1 447 ? -7.174 -12.205 -12.559 1.00 98.50 447 TYR A N 1
ATOM 3719 C CA . TYR A 1 447 ? -6.411 -10.959 -12.564 1.00 98.50 447 TYR A CA 1
ATOM 3720 C C . TYR A 1 447 ? -5.194 -11.000 -13.495 1.00 98.50 447 TYR A C 1
ATOM 3722 O O . TYR A 1 447 ? -4.383 -11.925 -13.464 1.00 98.50 447 TYR A O 1
ATOM 3730 N N . PHE A 1 448 ? -5.060 -9.961 -14.327 1.00 98.00 448 PHE A N 1
ATOM 3731 C CA . PHE A 1 448 ? -4.019 -9.822 -15.349 1.00 98.00 448 PHE A CA 1
ATOM 3732 C C . PHE A 1 448 ? -3.266 -8.491 -15.152 1.00 98.00 448 PHE A C 1
ATOM 3734 O O . PHE A 1 448 ? -3.644 -7.494 -15.776 1.00 98.00 448 PHE A O 1
ATOM 3741 N N . PRO A 1 449 ? -2.192 -8.447 -14.341 1.00 96.44 449 PRO A N 1
ATOM 3742 C CA . PRO A 1 449 ? -1.669 -7.209 -13.743 1.00 96.44 449 PRO A CA 1
ATOM 3743 C C . PRO A 1 449 ? -1.041 -6.189 -14.707 1.00 96.44 449 PRO A C 1
ATOM 3745 O O . PRO A 1 449 ? -0.853 -5.041 -14.328 1.00 96.44 449 PRO A O 1
ATOM 3748 N N . LYS A 1 450 ? -0.674 -6.583 -15.936 1.00 95.19 450 LYS A N 1
ATOM 3749 C CA . LYS A 1 450 ? 0.024 -5.748 -16.952 1.00 95.19 450 LYS A CA 1
ATOM 3750 C C . LYS A 1 450 ? 1.394 -5.170 -16.542 1.00 95.19 450 LYS A C 1
ATOM 3752 O O . LYS A 1 450 ? 2.007 -4.464 -17.347 1.00 95.19 450 LYS A O 1
ATOM 3757 N N . LEU A 1 451 ? 1.885 -5.478 -15.344 1.00 94.56 451 LEU A N 1
ATOM 3758 C CA . LEU A 1 451 ? 3.214 -5.112 -14.855 1.00 94.56 451 LEU A CA 1
ATOM 3759 C C . LEU A 1 451 ? 4.303 -6.000 -15.493 1.00 94.56 451 LEU A C 1
ATOM 3761 O O . LEU A 1 451 ? 4.112 -7.205 -15.670 1.00 94.56 451 LEU A O 1
ATOM 3765 N N . ASP A 1 452 ? 5.472 -5.417 -15.765 1.00 90.94 452 ASP A N 1
ATOM 3766 C CA . ASP A 1 452 ? 6.697 -6.111 -16.197 1.00 90.94 452 ASP A CA 1
ATOM 3767 C C . ASP A 1 452 ? 7.846 -5.648 -15.282 1.00 90.94 452 ASP A C 1
ATOM 3769 O O . ASP A 1 452 ? 8.170 -4.463 -15.287 1.00 90.94 452 ASP A O 1
ATOM 3773 N N . SER A 1 453 ? 8.493 -6.552 -14.538 1.00 91.06 453 SER A N 1
ATOM 3774 C CA . SER A 1 453 ? 9.614 -6.188 -13.658 1.00 91.06 453 SER A CA 1
ATOM 3775 C C . SER A 1 453 ? 10.841 -5.745 -14.460 1.00 91.06 453 SER A C 1
ATOM 3777 O O . SER A 1 453 ? 11.353 -6.492 -15.300 1.00 91.06 453 SER A O 1
ATOM 3779 N N . LEU A 1 454 ? 11.376 -4.563 -14.157 1.00 88.38 454 LEU A N 1
ATOM 3780 C CA . LEU A 1 454 ? 12.611 -4.038 -14.748 1.00 88.38 454 LEU A CA 1
ATOM 3781 C C . LEU A 1 454 ? 13.860 -4.722 -14.177 1.00 88.38 454 LEU A C 1
ATOM 3783 O O . LEU A 1 454 ? 14.836 -4.916 -14.904 1.00 88.38 454 LEU A O 1
ATOM 3787 N N . VAL A 1 455 ? 13.820 -5.140 -12.906 1.00 89.81 455 VAL A N 1
ATOM 3788 C CA . VAL A 1 455 ? 14.911 -5.893 -12.266 1.00 89.81 455 VAL A CA 1
ATOM 3789 C C . VAL A 1 455 ? 15.043 -7.280 -12.893 1.00 89.81 455 VAL A C 1
ATOM 3791 O O . VAL A 1 455 ? 16.117 -7.610 -13.401 1.00 89.81 455 VAL A O 1
ATOM 3794 N N . ALA A 1 456 ? 13.953 -8.058 -12.907 1.00 88.81 456 ALA A N 1
ATOM 3795 C CA . ALA A 1 456 ? 13.956 -9.456 -13.350 1.00 88.81 456 ALA A CA 1
ATOM 3796 C C . ALA A 1 456 ? 13.678 -9.652 -14.851 1.00 88.81 456 ALA A C 1
ATOM 3798 O O . ALA A 1 456 ? 13.853 -10.744 -15.387 1.00 88.81 456 ALA A O 1
ATOM 3799 N N . SER A 1 457 ? 13.268 -8.596 -15.562 1.00 87.94 457 SER A N 1
ATOM 3800 C CA . SER A 1 457 ? 12.957 -8.620 -17.004 1.00 87.94 457 SER A CA 1
ATOM 3801 C C . SER A 1 457 ? 11.811 -9.566 -17.406 1.00 87.94 457 SER A C 1
ATOM 3803 O O . SER A 1 457 ? 11.698 -9.933 -18.577 1.00 87.94 457 SER A O 1
ATOM 3805 N N . ARG A 1 458 ? 10.945 -9.949 -16.462 1.00 87.25 458 ARG A N 1
ATOM 3806 C CA . ARG A 1 458 ? 9.777 -10.822 -16.671 1.00 87.25 458 ARG A CA 1
ATOM 3807 C C . ARG A 1 458 ? 8.467 -10.053 -16.493 1.00 87.25 458 ARG A C 1
ATOM 3809 O O . ARG A 1 458 ? 8.407 -9.085 -15.742 1.00 87.25 458 ARG A O 1
ATOM 3816 N N . THR A 1 459 ? 7.419 -10.502 -17.176 1.00 90.69 459 THR A N 1
ATOM 3817 C CA . THR A 1 459 ? 6.025 -10.189 -16.819 1.00 90.69 459 THR A CA 1
ATOM 3818 C C . THR A 1 459 ? 5.728 -10.651 -15.400 1.00 90.69 459 THR A C 1
ATOM 3820 O O . THR A 1 459 ? 6.193 -11.721 -15.016 1.00 90.69 459 THR A O 1
ATOM 3823 N N . TRP A 1 460 ? 4.893 -9.920 -14.665 1.00 95.75 460 TRP A N 1
ATOM 3824 C CA . TRP A 1 460 ? 4.224 -10.501 -13.501 1.00 95.75 460 TRP A CA 1
ATOM 3825 C C . TRP A 1 460 ? 3.167 -11.511 -13.985 1.00 95.75 460 TRP A C 1
ATOM 3827 O O . TRP A 1 460 ? 2.329 -11.132 -14.815 1.00 95.75 460 TRP A O 1
ATOM 3837 N N . PRO A 1 461 ? 3.194 -12.776 -13.524 1.00 97.06 461 PRO A N 1
ATOM 3838 C CA . PRO A 1 461 ? 2.196 -13.774 -13.894 1.00 97.06 461 PRO A CA 1
ATOM 3839 C C . PRO A 1 461 ? 0.761 -13.349 -13.565 1.00 97.06 461 PRO A C 1
ATOM 3841 O O . PRO A 1 461 ? 0.505 -12.607 -12.614 1.00 97.06 461 PRO A O 1
ATOM 3844 N N . ALA A 1 462 ? -0.176 -13.839 -14.373 1.00 97.12 462 ALA A N 1
ATOM 3845 C CA . ALA A 1 462 ? -1.608 -13.597 -14.240 1.00 97.12 462 ALA A CA 1
ATOM 3846 C C . ALA A 1 462 ? -2.326 -14.845 -13.711 1.00 97.12 462 ALA A C 1
ATOM 3848 O O . ALA A 1 462 ? -1.915 -15.967 -14.011 1.00 97.12 462 ALA A O 1
ATOM 3849 N N . ARG A 1 463 ? -3.441 -14.653 -12.998 1.00 98.00 463 ARG A N 1
ATOM 3850 C CA . ARG A 1 463 ? -4.357 -15.739 -12.626 1.00 98.00 463 ARG A CA 1
ATOM 3851 C C . ARG A 1 463 ? -5.559 -15.736 -13.584 1.00 98.00 463 ARG A C 1
ATOM 3853 O O . ARG A 1 463 ? -6.288 -14.742 -13.605 1.00 98.00 463 ARG A O 1
ATOM 3860 N N . PRO A 1 464 ? -5.792 -16.801 -14.370 1.00 97.19 464 PRO A N 1
ATOM 3861 C CA . PRO A 1 464 ? -7.002 -16.928 -15.181 1.00 97.19 464 PRO A CA 1
ATOM 3862 C C . PRO A 1 464 ? -8.231 -17.263 -14.316 1.00 97.19 464 PRO A C 1
ATOM 3864 O O . PRO A 1 464 ? -8.099 -17.773 -13.203 1.00 97.19 464 PRO A O 1
ATOM 3867 N N . THR A 1 465 ? -9.429 -17.020 -14.854 1.00 96.94 465 THR A N 1
ATOM 3868 C CA . THR A 1 465 ? -10.705 -17.479 -14.277 1.00 96.94 465 THR A CA 1
ATOM 3869 C C . THR A 1 465 ? -10.675 -18.986 -14.027 1.00 96.94 465 THR A C 1
ATOM 3871 O O . THR A 1 465 ? -10.261 -19.749 -14.899 1.00 96.94 465 THR A O 1
ATOM 3874 N N . GLY A 1 466 ? -11.149 -19.424 -12.861 1.00 96.88 466 GLY A N 1
ATOM 3875 C CA . GLY A 1 466 ? -11.257 -20.840 -12.513 1.00 96.88 466 GLY A CA 1
ATOM 3876 C C . GLY A 1 466 ? -9.937 -21.500 -12.102 1.00 96.88 466 GLY A C 1
ATOM 3877 O O . GLY A 1 466 ? -9.869 -22.726 -12.051 1.00 96.88 466 GLY A O 1
ATOM 3878 N N . ALA A 1 467 ? -8.888 -20.727 -11.805 1.00 97.69 467 ALA A N 1
ATOM 3879 C CA . ALA A 1 467 ? -7.659 -21.273 -11.234 1.00 97.69 467 ALA A CA 1
ATOM 3880 C C . ALA A 1 467 ? -7.939 -21.930 -9.867 1.00 97.69 467 ALA A C 1
ATOM 3882 O O . ALA A 1 467 ? -8.576 -21.326 -9.007 1.00 97.69 467 ALA A O 1
ATOM 3883 N N . VAL A 1 468 ? -7.454 -23.155 -9.664 1.00 97.81 468 VAL A N 1
ATOM 3884 C CA . VAL A 1 468 ? -7.602 -23.921 -8.413 1.00 97.81 468 VAL A CA 1
ATOM 3885 C C . VAL A 1 468 ? -6.245 -23.971 -7.719 1.00 97.81 468 VAL A C 1
ATOM 3887 O O . VAL A 1 468 ? -5.237 -24.195 -8.395 1.00 97.81 468 VAL A O 1
ATOM 3890 N N . LEU A 1 469 ? -6.204 -23.784 -6.396 1.00 98.06 469 LEU A N 1
ATOM 3891 C CA . LEU A 1 469 ? -4.966 -23.969 -5.638 1.00 98.06 469 LEU A CA 1
ATOM 3892 C C . LEU A 1 469 ? -4.495 -25.427 -5.686 1.00 98.06 469 LEU A C 1
ATOM 3894 O O . LEU A 1 469 ? -5.278 -26.362 -5.862 1.00 98.06 469 LEU A O 1
ATOM 3898 N N . ARG A 1 470 ? -3.183 -25.602 -5.557 1.00 97.25 470 ARG A N 1
ATOM 3899 C CA . ARG A 1 470 ? -2.493 -26.891 -5.568 1.00 97.25 470 ARG A CA 1
ATOM 3900 C C . ARG A 1 470 ? -1.377 -26.852 -4.542 1.00 97.25 470 ARG A C 1
ATOM 3902 O O . ARG A 1 470 ? -0.877 -25.773 -4.225 1.00 97.25 470 ARG A O 1
ATOM 3909 N N . ASP A 1 471 ? -0.997 -28.029 -4.080 1.00 98.25 471 ASP A N 1
ATOM 3910 C CA . ASP A 1 471 ? 0.127 -28.230 -3.174 1.00 98.25 471 ASP A CA 1
ATOM 3911 C C . ASP A 1 471 ? 1.414 -27.691 -3.823 1.00 98.25 471 ASP A C 1
ATOM 3913 O O . ASP A 1 471 ? 1.642 -27.858 -5.029 1.00 98.25 471 ASP A O 1
ATOM 3917 N N . VAL A 1 472 ? 2.214 -26.961 -3.046 1.00 97.94 472 VAL A N 1
ATOM 3918 C CA . VAL A 1 472 ? 3.360 -26.191 -3.543 1.00 97.94 472 VAL A CA 1
ATOM 3919 C C . VAL A 1 472 ? 4.632 -26.984 -3.270 1.00 97.94 472 VAL A C 1
ATOM 3921 O O . VAL A 1 472 ? 4.897 -27.354 -2.132 1.00 97.94 472 VAL A O 1
ATOM 3924 N N . ASN A 1 473 ? 5.436 -27.235 -4.303 1.00 97.19 473 ASN A N 1
ATOM 3925 C CA . ASN A 1 473 ? 6.681 -28.009 -4.227 1.00 97.19 473 ASN A CA 1
ATOM 3926 C C . ASN A 1 473 ? 7.799 -27.261 -4.962 1.00 97.19 473 ASN A C 1
ATOM 3928 O O . ASN A 1 473 ? 8.259 -27.652 -6.036 1.00 97.19 473 ASN A O 1
ATOM 3932 N N . ARG A 1 474 ? 8.188 -26.108 -4.414 1.00 95.06 474 ARG A N 1
ATOM 3933 C CA . ARG A 1 474 ? 9.156 -25.184 -5.015 1.00 95.06 474 ARG A CA 1
ATOM 3934 C C . ARG A 1 474 ? 10.438 -25.194 -4.199 1.00 95.06 474 ARG A C 1
ATOM 3936 O O . ARG A 1 474 ? 10.754 -24.253 -3.471 1.00 95.06 474 ARG A O 1
ATOM 3943 N N . GLN A 1 475 ? 11.220 -26.257 -4.389 1.00 90.31 475 GLN A N 1
ATOM 3944 C CA . GLN A 1 475 ? 12.523 -26.457 -3.741 1.00 90.31 475 GLN A CA 1
ATOM 3945 C C . GLN A 1 475 ? 13.472 -25.257 -3.916 1.00 90.31 475 GLN A C 1
ATOM 3947 O O . GLN A 1 475 ? 14.205 -24.914 -2.993 1.00 90.31 475 GLN A O 1
ATOM 3952 N N . VAL A 1 476 ? 13.420 -24.574 -5.068 1.00 88.38 476 VAL A N 1
ATOM 3953 C CA . VAL A 1 476 ? 14.207 -23.355 -5.338 1.00 88.38 476 VAL A CA 1
ATOM 3954 C C . VAL A 1 476 ? 13.883 -22.196 -4.388 1.00 88.38 476 VAL A C 1
ATOM 3956 O O . VAL A 1 476 ? 14.773 -21.411 -4.066 1.00 88.38 476 VAL A O 1
ATOM 3959 N N . ASP A 1 477 ? 12.644 -22.119 -3.904 1.00 90.94 477 ASP A N 1
ATOM 3960 C CA . ASP A 1 477 ? 12.128 -21.066 -3.025 1.00 90.94 477 ASP A CA 1
ATOM 3961 C C . ASP A 1 477 ? 12.142 -21.501 -1.536 1.00 90.94 477 ASP A C 1
ATOM 3963 O O . ASP A 1 477 ? 11.774 -20.729 -0.651 1.00 90.94 477 ASP A O 1
ATOM 3967 N N . GLU A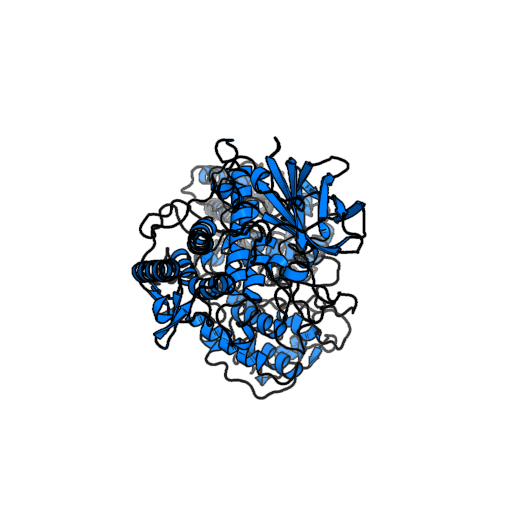 1 478 ? 12.581 -22.735 -1.242 1.00 90.81 478 GLU A N 1
ATOM 3968 C CA . GLU A 1 478 ? 12.404 -23.426 0.052 1.00 90.81 478 GLU A CA 1
ATOM 3969 C C . GLU A 1 478 ? 10.929 -23.483 0.509 1.00 90.81 478 GLU A C 1
ATOM 3971 O O . GLU A 1 478 ? 10.632 -23.447 1.704 1.00 90.81 478 GLU A O 1
ATOM 3976 N N . ALA A 1 479 ? 9.995 -23.566 -0.445 1.00 91.75 479 ALA A N 1
ATOM 3977 C CA . ALA A 1 479 ? 8.555 -23.583 -0.199 1.00 91.75 479 ALA A CA 1
ATOM 3978 C C . ALA A 1 479 ? 7.948 -24.924 -0.639 1.00 91.75 479 ALA A C 1
ATOM 3980 O O . ALA A 1 479 ? 7.590 -25.096 -1.803 1.00 91.75 479 ALA A O 1
ATOM 3981 N N . ASN A 1 480 ? 7.840 -25.861 0.308 1.00 95.19 480 ASN A N 1
ATOM 3982 C CA . ASN A 1 480 ? 7.201 -27.164 0.124 1.00 95.19 480 ASN A CA 1
ATOM 3983 C C . ASN A 1 480 ? 6.097 -27.324 1.185 1.00 95.19 480 ASN A C 1
ATOM 3985 O O . ASN A 1 480 ? 6.430 -27.385 2.369 1.00 95.19 480 ASN A O 1
ATOM 3989 N N . PHE A 1 481 ? 4.821 -27.327 0.788 1.00 97.00 481 PHE A N 1
ATOM 3990 C CA . PHE A 1 481 ? 3.670 -27.476 1.691 1.00 97.00 481 PHE A CA 1
ATOM 3991 C C . PHE A 1 481 ? 2.392 -27.864 0.939 1.00 97.00 481 PHE A C 1
ATOM 3993 O O . PHE A 1 481 ? 2.186 -27.451 -0.207 1.00 97.00 481 PHE A O 1
ATOM 4000 N N . ASP A 1 482 ? 1.499 -28.576 1.620 1.00 97.38 482 ASP A N 1
ATOM 4001 C CA . ASP A 1 482 ? 0.211 -28.986 1.067 1.00 97.38 482 ASP A CA 1
ATOM 4002 C C . ASP A 1 482 ? -0.891 -27.975 1.415 1.00 97.38 482 ASP A C 1
ATOM 4004 O O . ASP A 1 482 ? -0.870 -27.320 2.461 1.00 97.38 482 ASP A O 1
ATOM 4008 N N . ILE A 1 483 ? -1.950 -27.909 0.604 1.00 98.19 483 ILE A N 1
ATOM 4009 C CA . ILE A 1 483 ? -3.179 -27.175 0.962 1.00 98.19 483 ILE A CA 1
ATOM 4010 C C . ILE A 1 483 ? -3.799 -27.758 2.247 1.00 98.19 483 ILE A C 1
ATOM 4012 O O . ILE A 1 483 ? -4.452 -27.041 3.006 1.00 98.19 483 ILE A O 1
ATOM 4016 N N . GLN A 1 484 ? -3.524 -29.034 2.549 1.00 98.19 484 GLN A N 1
ATOM 4017 C CA . GLN A 1 484 ? -3.922 -29.663 3.809 1.00 98.19 484 GLN A CA 1
ATOM 4018 C C . GLN A 1 484 ? -3.143 -29.145 5.032 1.00 98.19 484 GLN A C 1
ATOM 4020 O O . GLN A 1 484 ? -3.671 -29.197 6.141 1.00 98.19 484 GLN A O 1
ATOM 4025 N N . ASP A 1 485 ? -1.923 -28.618 4.875 1.00 98.06 485 ASP A N 1
ATOM 4026 C CA . ASP A 1 485 ? -1.209 -27.983 5.992 1.00 98.06 485 ASP A CA 1
ATOM 4027 C C . ASP A 1 485 ? -1.894 -26.672 6.394 1.00 98.06 485 ASP A C 1
ATOM 4029 O O . ASP A 1 485 ? -2.102 -26.434 7.584 1.00 98.06 485 ASP A O 1
ATOM 4033 N N . LEU A 1 486 ? -2.351 -25.881 5.411 1.00 98.31 486 LEU A N 1
ATOM 4034 C CA . LEU A 1 486 ? -3.155 -24.678 5.656 1.00 98.31 486 LEU A CA 1
ATOM 4035 C C . LEU A 1 486 ? -4.446 -25.018 6.414 1.00 98.31 486 LEU A C 1
ATOM 4037 O O . LEU A 1 486 ? -4.803 -24.331 7.372 1.00 98.31 486 LEU A O 1
ATOM 4041 N N . GLU A 1 487 ? -5.151 -26.075 5.990 1.00 98.56 487 GLU A N 1
ATOM 4042 C CA . GLU A 1 487 ? -6.400 -26.531 6.625 1.00 98.56 487 GLU A CA 1
ATOM 4043 C C . GLU A 1 487 ? -6.139 -26.928 8.086 1.00 98.56 487 GLU A C 1
ATOM 4045 O O . GLU A 1 487 ? -6.839 -26.479 8.993 1.00 98.56 487 GLU A O 1
ATOM 4050 N N . ARG A 1 488 ? -5.055 -27.673 8.329 1.00 98.38 488 ARG A N 1
ATOM 4051 C CA . ARG A 1 488 ? -4.634 -28.115 9.666 1.00 98.38 488 ARG A CA 1
ATOM 4052 C C . ARG A 1 488 ? -4.212 -26.954 10.574 1.00 98.38 488 ARG A C 1
ATOM 4054 O O . ARG A 1 488 ? -4.423 -27.031 11.782 1.00 98.38 488 ARG A O 1
ATOM 4061 N N . TRP A 1 489 ? -3.616 -25.893 10.027 1.00 98.62 489 TRP A N 1
ATOM 4062 C CA . TRP A 1 489 ? -3.278 -24.676 10.776 1.00 98.62 489 TRP A CA 1
ATOM 4063 C C . TRP A 1 489 ? -4.522 -23.862 11.137 1.00 98.62 489 TRP A C 1
ATOM 4065 O O . TRP A 1 489 ? -4.680 -23.499 12.300 1.00 98.62 489 TRP A O 1
ATOM 4075 N N . ARG A 1 490 ? -5.436 -23.644 10.181 1.00 98.44 490 ARG A N 1
ATOM 4076 C CA . ARG A 1 490 ? -6.738 -22.991 10.411 1.00 98.44 490 ARG A CA 1
ATOM 4077 C C . ARG A 1 490 ? -7.506 -23.658 11.552 1.00 98.44 490 ARG A C 1
ATOM 4079 O O . ARG A 1 490 ? -7.943 -22.973 12.471 1.00 98.44 490 ARG A O 1
ATOM 4086 N N . ASP A 1 491 ? -7.637 -24.981 11.510 1.00 98.44 491 ASP A N 1
ATOM 4087 C CA . ASP A 1 491 ? -8.466 -25.713 12.473 1.00 98.44 491 ASP A CA 1
ATOM 4088 C C . ASP A 1 491 ? -7.886 -25.639 13.899 1.00 98.44 491 ASP A C 1
ATOM 4090 O O . ASP A 1 491 ? -8.627 -25.428 14.857 1.00 98.44 491 ASP A O 1
ATOM 4094 N N . ARG A 1 492 ? -6.551 -25.676 14.038 1.00 98.44 492 ARG A N 1
ATOM 4095 C CA . ARG A 1 492 ? -5.844 -25.447 15.315 1.00 98.44 492 ARG A CA 1
ATOM 4096 C C . ARG A 1 492 ? -5.953 -24.010 15.828 1.00 98.44 492 ARG A C 1
ATOM 4098 O O . ARG A 1 492 ? -5.930 -23.792 17.036 1.00 98.44 492 ARG A O 1
ATOM 4105 N N . ILE A 1 493 ? -6.030 -23.026 14.932 1.00 98.62 493 ILE A N 1
ATOM 4106 C CA . ILE A 1 493 ? -6.222 -21.618 15.305 1.00 98.62 493 ILE A CA 1
ATOM 4107 C C . ILE A 1 493 ? -7.644 -21.416 15.846 1.00 98.62 493 ILE A C 1
ATOM 4109 O O . ILE A 1 493 ? -7.792 -20.845 16.924 1.00 98.62 493 ILE A O 1
ATOM 4113 N N . TYR A 1 494 ? -8.672 -21.963 15.186 1.00 98.56 494 TYR A N 1
ATOM 4114 C CA . TYR A 1 494 ? -10.036 -21.965 15.729 1.00 98.56 494 TYR A CA 1
ATOM 4115 C C . TYR A 1 494 ? -10.135 -22.728 17.063 1.00 98.56 494 TYR A C 1
ATOM 4117 O O . TYR A 1 494 ? -10.787 -22.248 17.986 1.00 98.56 494 TYR A O 1
ATOM 4125 N N . GLU A 1 495 ? -9.454 -23.870 17.221 1.00 98.06 495 GLU A N 1
ATOM 4126 C CA . GLU A 1 495 ? -9.386 -24.589 18.506 1.00 98.06 495 GLU A CA 1
ATOM 4127 C C . GLU A 1 495 ? -8.785 -23.719 19.627 1.00 98.06 495 GLU A C 1
ATOM 4129 O O . GLU A 1 495 ? -9.323 -23.668 20.736 1.00 98.06 495 GLU A O 1
ATOM 4134 N N . ALA A 1 496 ? -7.703 -22.987 19.349 1.00 98.06 496 ALA A N 1
ATOM 4135 C CA . ALA A 1 496 ? -7.075 -22.101 20.327 1.00 98.06 496 ALA A CA 1
ATOM 4136 C C . ALA A 1 496 ? -7.955 -20.891 20.698 1.00 98.06 496 ALA A C 1
ATOM 4138 O O . ALA A 1 496 ? -7.994 -20.506 21.868 1.00 98.06 496 ALA A O 1
ATOM 4139 N N . ILE A 1 497 ? -8.698 -20.334 19.732 1.00 98.38 497 ILE A N 1
ATOM 4140 C CA . ILE A 1 497 ? -9.695 -19.277 19.970 1.00 98.38 497 ILE A CA 1
ATOM 4141 C C . ILE A 1 497 ? -10.821 -19.810 20.866 1.00 98.38 497 ILE A C 1
ATOM 4143 O O . ILE A 1 497 ? -11.061 -19.269 21.944 1.00 98.38 497 ILE A O 1
ATOM 4147 N N . HIS A 1 498 ? -11.466 -20.917 20.485 1.00 97.00 498 HIS A N 1
ATOM 4148 C CA . HIS A 1 498 ? -12.612 -21.464 21.223 1.00 97.00 498 HIS A CA 1
ATOM 4149 C C . HIS A 1 498 ? -12.243 -22.051 22.597 1.00 97.00 498 HIS A C 1
ATOM 4151 O O . HIS A 1 498 ? -13.098 -22.136 23.476 1.00 97.00 498 HIS A O 1
ATOM 4157 N N . THR A 1 499 ? -10.978 -22.431 22.816 1.00 96.50 499 THR A N 1
ATOM 4158 C CA . THR A 1 499 ? -10.452 -22.820 24.141 1.00 96.50 499 THR A CA 1
ATOM 4159 C C . THR A 1 499 ? -9.770 -21.667 24.893 1.00 96.50 499 THR A C 1
ATOM 4161 O O . THR A 1 499 ? -9.139 -21.896 25.931 1.00 96.50 499 THR A O 1
ATOM 4164 N N . GLY A 1 500 ? -9.875 -20.432 24.385 1.00 96.88 500 GLY A N 1
ATOM 4165 C CA . GLY A 1 500 ? -9.383 -19.203 25.016 1.00 96.88 500 GLY A CA 1
ATOM 4166 C C . GLY A 1 500 ? -7.883 -19.186 25.322 1.00 96.88 500 GLY A C 1
ATOM 4167 O O . GLY A 1 500 ? -7.443 -18.425 26.185 1.00 96.88 500 GLY A O 1
ATOM 4168 N N . SER A 1 501 ? -7.082 -20.056 24.699 1.00 97.50 501 SER A N 1
ATOM 4169 C CA . SER A 1 501 ? -5.663 -20.209 25.026 1.00 97.50 501 SER A CA 1
ATOM 4170 C C . SER A 1 501 ? -4.845 -20.865 23.915 1.00 97.50 501 SER A C 1
ATOM 4172 O O . SER A 1 501 ? -5.268 -21.828 23.281 1.00 97.50 501 SER A O 1
ATOM 4174 N N . VAL A 1 502 ? -3.618 -20.377 23.735 1.00 97.81 502 VAL A N 1
ATOM 4175 C CA . VAL A 1 502 ? -2.623 -20.924 22.803 1.00 97.81 502 VAL A CA 1
ATOM 4176 C C . VAL A 1 502 ? -1.515 -21.643 23.570 1.00 97.81 502 VAL A C 1
ATOM 4178 O O . VAL A 1 502 ? -1.100 -21.225 24.646 1.00 97.81 502 VAL A O 1
ATOM 4181 N N . ILE A 1 503 ? -1.010 -22.735 23.009 1.00 97.62 503 ILE A N 1
ATOM 4182 C CA . ILE A 1 503 ? 0.109 -23.518 23.555 1.00 97.62 503 ILE A CA 1
ATOM 4183 C C . ILE A 1 503 ? 1.436 -23.041 22.945 1.00 97.62 503 ILE A C 1
ATOM 4185 O O . ILE A 1 503 ? 1.583 -23.055 21.720 1.00 97.62 503 ILE A O 1
ATOM 4189 N N . ASN A 1 504 ? 2.405 -22.644 23.778 1.00 96.81 504 ASN A N 1
ATOM 4190 C CA . ASN A 1 504 ? 3.731 -22.197 23.329 1.00 96.81 504 ASN A CA 1
ATOM 4191 C C . ASN A 1 504 ? 4.703 -23.365 23.035 1.00 96.81 504 ASN A C 1
ATOM 4193 O O . ASN A 1 504 ? 4.348 -24.538 23.165 1.00 96.81 504 ASN A O 1
ATOM 4197 N N . THR A 1 505 ? 5.941 -23.072 22.623 1.00 96.56 505 THR A N 1
ATOM 4198 C CA . THR A 1 505 ? 6.964 -24.091 22.291 1.00 96.56 505 THR A CA 1
ATOM 4199 C C . THR A 1 505 ? 7.409 -24.991 23.450 1.00 96.56 505 THR A C 1
ATOM 4201 O O . THR A 1 505 ? 8.008 -26.032 23.188 1.00 96.56 505 THR A O 1
ATOM 4204 N N . LYS A 1 506 ? 7.108 -24.646 24.708 1.00 96.44 506 LYS A N 1
ATOM 4205 C CA . LYS A 1 506 ? 7.373 -25.494 25.885 1.00 96.44 506 LYS A CA 1
ATOM 4206 C C . LYS A 1 506 ? 6.162 -26.333 26.319 1.00 96.44 506 LYS A C 1
ATOM 4208 O O . LYS A 1 506 ? 6.286 -27.129 27.244 1.00 96.44 506 LYS A O 1
ATOM 4213 N N . GLY A 1 507 ? 4.991 -26.128 25.711 1.00 94.25 507 GLY A N 1
ATOM 4214 C CA . GLY A 1 507 ? 3.727 -26.723 26.161 1.00 94.25 507 GLY A CA 1
ATOM 4215 C C . GLY A 1 507 ? 2.958 -25.897 27.204 1.00 94.25 507 GLY A C 1
ATOM 4216 O O . GLY A 1 507 ? 1.916 -26.345 27.676 1.00 94.25 507 GLY A O 1
ATOM 4217 N N . GLU A 1 508 ? 3.424 -24.694 27.560 1.00 96.50 508 GLU A N 1
ATOM 4218 C CA . GLU A 1 508 ? 2.713 -23.798 28.483 1.00 96.50 508 GLU A CA 1
ATOM 4219 C C . GLU A 1 508 ? 1.491 -23.180 27.764 1.00 96.50 508 GLU A C 1
ATOM 4221 O O . GLU A 1 508 ? 1.607 -22.734 26.617 1.00 96.50 508 GLU A O 1
ATOM 4226 N N . ARG A 1 509 ? 0.322 -23.129 28.424 1.00 96.50 509 ARG A N 1
ATOM 4227 C CA . ARG A 1 509 ? -0.865 -22.412 27.916 1.00 96.50 509 ARG A CA 1
ATOM 4228 C C . ARG A 1 509 ? -0.757 -20.917 28.226 1.00 96.50 509 ARG A C 1
ATOM 4230 O O . ARG A 1 509 ? -0.669 -20.532 29.388 1.00 96.50 509 ARG A O 1
ATOM 4237 N N . ILE A 1 510 ? -0.837 -20.091 27.189 1.00 96.81 510 ILE A N 1
ATOM 4238 C CA . ILE A 1 510 ? -0.970 -18.634 27.260 1.00 96.81 510 ILE A CA 1
ATOM 4239 C C . ILE A 1 510 ? -2.449 -18.296 27.003 1.00 96.81 510 ILE A C 1
ATOM 4241 O O . ILE A 1 510 ? -2.967 -18.686 25.953 1.00 96.81 510 ILE A O 1
ATOM 4245 N N . PRO A 1 511 ? -3.157 -17.610 27.918 1.00 97.00 511 PRO A N 1
ATOM 4246 C CA . PRO A 1 511 ? -4.548 -17.219 27.699 1.00 97.00 511 PRO A CA 1
ATOM 4247 C C . PRO A 1 511 ? -4.660 -16.117 26.637 1.00 97.00 511 PRO A C 1
ATOM 4249 O O . PRO A 1 511 ? -3.846 -15.194 26.597 1.00 97.00 511 PRO A O 1
ATOM 4252 N N . LEU A 1 512 ? -5.703 -16.178 25.810 1.00 96.69 512 LEU A N 1
ATOM 4253 C CA . LEU A 1 512 ? -6.061 -15.113 24.873 1.00 96.69 512 LEU A CA 1
ATOM 4254 C C . LEU A 1 512 ? -6.868 -14.041 25.622 1.00 96.69 512 LEU A C 1
ATOM 4256 O O . LEU A 1 512 ? -8.095 -14.021 25.588 1.00 96.69 512 LEU A O 1
ATOM 4260 N N . THR A 1 513 ? -6.163 -13.180 26.360 1.00 94.38 513 THR A N 1
ATOM 4261 C CA . THR A 1 513 ? -6.773 -12.148 27.216 1.00 94.38 513 THR A CA 1
ATOM 4262 C C . THR A 1 513 ? -7.513 -11.078 26.406 1.00 94.38 513 THR A C 1
ATOM 4264 O O . THR A 1 513 ? -7.240 -10.854 25.226 1.00 94.38 513 THR A O 1
ATOM 4267 N N . GLU A 1 514 ? -8.407 -10.345 27.074 1.00 91.94 514 GLU A N 1
ATOM 4268 C CA . GLU A 1 514 ? -9.127 -9.193 26.510 1.00 91.94 514 GLU A CA 1
ATOM 4269 C C . GLU A 1 514 ? -8.198 -8.114 25.918 1.00 91.94 514 GLU A C 1
ATOM 4271 O O . GLU A 1 514 ? -8.570 -7.428 24.963 1.00 91.94 514 GLU A O 1
ATOM 4276 N N . LYS A 1 515 ? -6.994 -7.973 26.484 1.00 90.69 515 LYS A N 1
ATOM 4277 C CA . LYS A 1 515 ? -6.003 -6.962 26.112 1.00 90.69 515 LYS A CA 1
ATOM 4278 C C . LYS A 1 515 ? -4.995 -7.477 25.084 1.00 90.69 515 LYS A C 1
ATOM 4280 O O . LYS A 1 515 ? -4.764 -6.829 24.071 1.00 90.69 515 LYS A O 1
ATOM 4285 N N . ASP A 1 516 ? -4.395 -8.632 25.352 1.00 94.19 516 ASP A N 1
ATOM 4286 C CA . ASP A 1 516 ? -3.194 -9.112 24.659 1.00 94.19 516 ASP A CA 1
ATOM 4287 C C . ASP A 1 516 ? -3.512 -10.262 23.686 1.00 94.19 516 ASP A C 1
ATOM 4289 O O . ASP A 1 516 ? -2.738 -10.545 22.773 1.00 94.19 516 ASP A O 1
ATOM 4293 N N . GLY A 1 517 ? -4.675 -10.914 23.830 1.00 97.31 517 GLY A N 1
ATOM 4294 C CA . GLY A 1 517 ? -5.067 -12.070 23.023 1.00 97.31 517 GLY A CA 1
ATOM 4295 C C . GLY A 1 517 ? -5.142 -11.776 21.525 1.00 97.31 517 GLY A C 1
ATOM 4296 O O . GLY A 1 517 ? -4.694 -12.592 20.727 1.00 97.31 517 GLY A O 1
ATOM 4297 N N . ILE A 1 518 ? -5.630 -10.593 21.133 1.00 98.38 518 ILE A N 1
ATOM 4298 C CA . ILE A 1 518 ? -5.666 -10.178 19.720 1.00 98.38 518 ILE A CA 1
ATOM 4299 C C . ILE A 1 518 ? -4.258 -9.924 19.148 1.00 98.38 518 ILE A C 1
ATOM 4301 O O . ILE A 1 518 ? -4.027 -10.193 17.972 1.00 98.38 518 ILE A O 1
ATOM 4305 N N . ASP A 1 519 ? -3.292 -9.491 19.966 1.00 98.62 519 ASP A N 1
ATOM 4306 C CA . ASP A 1 519 ? -1.904 -9.311 19.525 1.00 98.62 519 ASP A CA 1
ATOM 4307 C C . ASP A 1 519 ? -1.170 -10.648 19.372 1.00 98.62 519 ASP A C 1
ATOM 4309 O O . ASP A 1 519 ? -0.534 -10.906 18.346 1.00 98.62 519 ASP A O 1
ATOM 4313 N N . VAL A 1 520 ? -1.333 -11.544 20.350 1.00 98.56 520 VAL A N 1
ATOM 4314 C CA . VAL A 1 520 ? -0.840 -12.927 20.274 1.00 98.56 520 VAL A CA 1
ATOM 4315 C C . VAL A 1 520 ? -1.416 -13.626 19.040 1.00 98.56 520 VAL A C 1
ATOM 4317 O O . VAL A 1 520 ? -0.668 -14.231 18.271 1.00 98.56 520 VAL A O 1
ATOM 4320 N N . LEU A 1 521 ? -2.723 -13.490 18.801 1.00 98.44 521 LEU A N 1
ATOM 4321 C CA . LEU A 1 521 ? -3.407 -14.061 17.644 1.00 98.44 521 LEU A CA 1
ATOM 4322 C C . LEU A 1 521 ? -2.934 -13.429 16.322 1.00 98.44 521 LEU A C 1
ATOM 4324 O O . LEU A 1 521 ? -2.695 -14.148 15.354 1.00 98.44 521 LEU A O 1
ATOM 4328 N N . GLY A 1 522 ? -2.711 -12.112 16.279 1.00 98.56 522 GLY A N 1
ATOM 4329 C CA . GLY A 1 522 ? -2.159 -11.414 15.112 1.00 98.56 522 GLY A CA 1
ATOM 4330 C C . GLY A 1 522 ? -0.768 -11.908 14.719 1.00 98.56 522 GLY A C 1
ATOM 4331 O O . GLY A 1 522 ? -0.499 -12.182 13.548 1.00 98.56 522 GLY A O 1
ATOM 4332 N N . ASN A 1 523 ? 0.098 -12.113 15.713 1.00 98.69 523 ASN A N 1
ATOM 4333 C CA . ASN A 1 523 ? 1.415 -12.710 15.507 1.00 98.69 523 ASN A CA 1
ATOM 4334 C C . ASN A 1 523 ? 1.340 -14.192 15.092 1.00 98.69 523 ASN A C 1
ATOM 4336 O O . ASN A 1 523 ? 2.225 -14.651 14.370 1.00 98.69 523 ASN A O 1
ATOM 4340 N N . ILE A 1 524 ? 0.290 -14.925 15.484 1.00 98.69 524 ILE A N 1
ATOM 4341 C CA . ILE A 1 524 ? 0.032 -16.305 15.042 1.00 98.69 524 ILE A CA 1
ATOM 4342 C C . ILE A 1 524 ? -0.422 -16.376 13.580 1.00 98.69 524 ILE A C 1
ATOM 4344 O O . ILE A 1 524 ? 0.126 -17.186 12.836 1.00 98.69 524 ILE A O 1
ATOM 4348 N N . LEU A 1 525 ? -1.407 -15.573 13.160 1.00 98.19 525 LEU A N 1
ATOM 4349 C CA . LEU A 1 525 ? -2.004 -15.722 11.826 1.00 98.19 525 LEU A CA 1
ATOM 4350 C C . LEU A 1 525 ? -1.064 -15.311 10.694 1.00 98.19 525 LEU A C 1
ATOM 4352 O O . LEU A 1 525 ? -1.061 -15.980 9.660 1.00 98.19 525 LEU A O 1
ATOM 4356 N N . GLU A 1 526 ? -0.309 -14.218 10.867 1.00 98.44 526 GLU A N 1
ATOM 4357 C CA . GLU A 1 526 ? 0.476 -13.600 9.790 1.00 98.44 526 GLU A CA 1
ATOM 4358 C C . GLU A 1 526 ? 1.415 -14.590 9.067 1.00 98.44 526 GLU A C 1
ATOM 4360 O O . GLU A 1 526 ? 1.299 -14.722 7.851 1.00 98.44 526 GLU A O 1
ATOM 4365 N N . SER A 1 527 ? 2.317 -15.340 9.708 1.00 96.94 527 SER A N 1
ATOM 4366 C CA . SER A 1 527 ? 2.763 -15.296 11.111 1.00 96.94 527 SER A CA 1
ATOM 4367 C C . SER A 1 527 ? 4.058 -14.490 11.267 1.00 96.94 527 SER A C 1
ATOM 4369 O O . SER A 1 527 ? 4.896 -14.460 10.359 1.00 96.94 527 SER A O 1
ATOM 4371 N N . SER A 1 528 ? 4.296 -13.929 12.453 1.00 97.12 528 SER A N 1
ATOM 4372 C CA . SER A 1 528 ? 5.570 -13.288 12.799 1.00 97.12 528 SER A CA 1
ATOM 4373 C C . SER A 1 528 ? 6.492 -14.218 13.595 1.00 97.12 528 SER A C 1
ATOM 4375 O O . SER A 1 528 ? 6.064 -15.234 14.149 1.00 97.12 528 SER A O 1
ATOM 4377 N N . MET A 1 529 ? 7.772 -13.854 13.713 1.00 95.38 529 MET A N 1
ATOM 4378 C CA . MET A 1 529 ? 8.726 -14.544 14.594 1.00 95.38 529 MET A CA 1
ATOM 4379 C C . MET A 1 529 ? 8.356 -14.479 16.090 1.00 95.38 529 MET A C 1
ATOM 4381 O O . MET A 1 529 ? 8.995 -15.152 16.895 1.00 95.38 529 MET A O 1
ATOM 4385 N N . LEU A 1 530 ? 7.354 -13.671 16.461 1.00 97.38 530 LEU A N 1
ATOM 4386 C CA . LEU A 1 530 ? 6.812 -13.555 17.820 1.00 97.38 530 LEU A CA 1
ATOM 4387 C C . LEU A 1 530 ? 5.663 -14.551 18.074 1.00 97.38 530 LEU A C 1
ATOM 4389 O O . LEU A 1 530 ? 5.178 -14.644 19.199 1.00 97.38 530 LEU A O 1
ATOM 4393 N N . SER A 1 531 ? 5.223 -15.302 17.054 1.00 97.81 531 SER A N 1
ATOM 4394 C CA . SER A 1 531 ? 4.246 -16.386 17.208 1.00 97.81 531 SER A CA 1
ATOM 4395 C C . SER A 1 531 ? 4.726 -17.393 18.267 1.00 97.81 531 SER A C 1
ATOM 4397 O O . SER A 1 531 ? 5.806 -17.975 18.107 1.00 97.81 531 SER A O 1
ATOM 4399 N N . PRO A 1 532 ? 3.944 -17.660 19.333 1.00 97.62 532 PRO A N 1
ATOM 4400 C CA . PRO A 1 532 ? 4.385 -18.477 20.462 1.00 97.62 532 PRO A CA 1
ATOM 4401 C C . PRO A 1 532 ? 4.642 -19.943 20.095 1.00 97.62 532 PRO A C 1
ATOM 4403 O O . PRO A 1 532 ? 5.318 -20.634 20.860 1.00 97.62 532 PRO A O 1
ATOM 4406 N N . ASN A 1 533 ? 4.115 -20.435 18.961 1.00 97.88 533 ASN A N 1
ATOM 4407 C CA . ASN A 1 533 ? 4.435 -21.765 18.436 1.00 97.88 533 ASN A CA 1
ATOM 4408 C C . ASN A 1 533 ? 4.119 -21.932 16.929 1.00 97.88 533 ASN A C 1
ATOM 4410 O O . ASN A 1 533 ? 3.099 -22.519 16.554 1.00 97.88 533 ASN A O 1
ATOM 4414 N N . ARG A 1 534 ? 5.037 -21.502 16.049 1.00 96.00 534 ARG A N 1
ATOM 4415 C CA . ARG A 1 534 ? 4.950 -21.751 14.590 1.00 96.00 534 ARG A CA 1
ATOM 4416 C C . ARG A 1 534 ? 4.842 -23.239 14.205 1.00 96.00 534 ARG A C 1
ATOM 4418 O O . ARG A 1 534 ? 4.307 -23.537 13.145 1.00 96.00 534 ARG A O 1
ATOM 4425 N N . ASN A 1 535 ? 5.270 -24.188 15.047 1.00 95.88 535 ASN A N 1
ATOM 4426 C CA . ASN A 1 535 ? 5.142 -25.623 14.739 1.00 95.88 535 ASN A CA 1
ATOM 4427 C C . ASN A 1 535 ? 3.697 -26.137 14.906 1.00 95.88 535 ASN A C 1
ATOM 4429 O O . ASN A 1 535 ? 3.304 -27.107 14.253 1.00 95.88 535 ASN A O 1
ATOM 4433 N N . ILE A 1 536 ? 2.897 -25.501 15.771 1.00 97.19 536 ILE A N 1
ATOM 4434 C CA . ILE A 1 536 ? 1.473 -25.825 15.941 1.00 97.19 536 ILE A CA 1
ATOM 4435 C C . ILE A 1 536 ? 0.625 -25.024 14.947 1.00 97.19 536 ILE A C 1
ATOM 4437 O O . ILE A 1 536 ? -0.127 -25.633 14.183 1.00 97.19 536 ILE A O 1
ATOM 4441 N N . TYR A 1 537 ? 0.762 -23.695 14.927 1.00 98.19 537 TYR A N 1
ATOM 4442 C CA . TYR A 1 537 ? -0.149 -22.801 14.192 1.00 98.19 537 TYR A CA 1
ATOM 4443 C C . TYR A 1 537 ? 0.341 -22.382 12.797 1.00 98.19 537 TYR A C 1
ATOM 4445 O O . TYR A 1 537 ? -0.422 -21.792 12.038 1.00 98.19 537 TYR A O 1
ATOM 4453 N N . GLY A 1 538 ? 1.586 -22.702 12.436 1.00 97.00 538 GLY A N 1
ATOM 4454 C CA . GLY A 1 538 ? 2.113 -22.479 11.091 1.00 97.00 538 GLY A CA 1
ATOM 4455 C C . GLY A 1 538 ? 2.429 -21.025 10.750 1.00 97.00 538 GLY A C 1
ATOM 4456 O O . GLY A 1 538 ? 2.908 -20.261 11.586 1.00 97.00 538 GLY A O 1
ATOM 4457 N N . ASP A 1 539 ? 2.195 -20.688 9.480 1.00 97.19 539 ASP A N 1
ATOM 4458 C CA . ASP A 1 539 ? 2.479 -19.388 8.859 1.00 97.19 539 ASP A CA 1
ATOM 4459 C C . ASP A 1 539 ? 1.350 -19.018 7.869 1.00 97.19 539 ASP A C 1
ATOM 4461 O O . ASP A 1 539 ? 1.582 -18.741 6.690 1.00 97.19 539 ASP A O 1
ATOM 4465 N N . LEU A 1 540 ? 0.100 -19.140 8.344 1.00 98.44 540 LEU A N 1
ATOM 4466 C CA . LEU A 1 540 ? -1.110 -19.305 7.527 1.00 98.44 540 LEU A CA 1
ATOM 4467 C C . LEU A 1 540 ? -1.322 -18.196 6.486 1.00 98.44 540 LEU A C 1
ATOM 4469 O O . LEU A 1 540 ? -1.439 -18.508 5.299 1.00 98.44 540 LEU A O 1
ATOM 4473 N N . HIS A 1 541 ? -1.360 -16.921 6.889 1.00 98.75 541 HIS A N 1
ATOM 4474 C CA . HIS A 1 541 ? -1.596 -15.802 5.966 1.00 98.75 541 HIS A CA 1
ATOM 4475 C C . HIS A 1 541 ? -0.509 -15.722 4.877 1.00 98.75 541 HIS A C 1
ATOM 4477 O O . HIS A 1 541 ? -0.838 -15.661 3.687 1.00 98.75 541 HIS A O 1
ATOM 4483 N N . ASN A 1 542 ? 0.766 -15.807 5.268 1.00 98.31 542 ASN A N 1
ATOM 4484 C CA . ASN A 1 542 ? 1.918 -15.767 4.367 1.00 98.31 542 ASN A CA 1
ATOM 4485 C C . ASN A 1 542 ? 1.926 -16.935 3.369 1.00 98.31 542 ASN A C 1
ATOM 4487 O O . ASN A 1 542 ? 2.220 -16.750 2.185 1.00 98.31 542 ASN A O 1
ATOM 4491 N N . PHE A 1 543 ? 1.585 -18.145 3.817 1.00 98.06 543 PHE A N 1
ATOM 4492 C CA . PHE A 1 543 ? 1.550 -19.323 2.950 1.00 98.06 543 PHE A CA 1
ATOM 4493 C C . PHE A 1 543 ? 0.311 -19.338 2.036 1.00 98.06 543 PHE A C 1
ATOM 4495 O O . PHE A 1 543 ? 0.401 -19.798 0.897 1.00 98.06 543 PHE A O 1
ATOM 4502 N N . GLY A 1 544 ? -0.805 -18.728 2.449 1.00 98.38 544 GLY A N 1
ATOM 4503 C CA . GLY A 1 544 ? -1.920 -18.419 1.548 1.00 98.38 544 GLY A CA 1
ATOM 4504 C C . GLY A 1 544 ? -1.511 -17.472 0.413 1.00 98.38 544 GLY A C 1
ATOM 4505 O O . GLY A 1 544 ? -1.800 -17.745 -0.753 1.00 98.38 544 GLY A O 1
ATOM 4506 N N . HIS A 1 545 ? -0.743 -16.417 0.718 1.00 98.69 545 HIS A N 1
ATOM 4507 C CA . HIS A 1 545 ? -0.123 -15.551 -0.297 1.00 98.69 545 HIS A CA 1
ATOM 4508 C C . HIS A 1 545 ? 0.839 -16.322 -1.226 1.00 98.69 545 HIS A C 1
ATOM 4510 O O . HIS A 1 545 ? 0.827 -16.103 -2.443 1.00 98.69 545 HIS A O 1
ATOM 4516 N N . MET A 1 546 ? 1.624 -17.274 -0.704 1.00 97.50 546 MET A N 1
ATOM 4517 C CA . MET A 1 546 ? 2.457 -18.166 -1.528 1.00 97.50 546 MET A CA 1
ATOM 4518 C C . MET A 1 546 ? 1.626 -19.032 -2.483 1.00 97.50 546 MET A C 1
ATOM 4520 O O . MET A 1 546 ? 1.893 -19.029 -3.686 1.00 97.50 546 MET A O 1
ATOM 4524 N N . ALA A 1 547 ? 0.597 -19.728 -1.993 1.00 98.25 547 ALA A N 1
ATOM 4525 C CA . ALA A 1 547 ? -0.255 -20.582 -2.822 1.00 98.25 547 ALA A CA 1
ATOM 4526 C C . ALA A 1 547 ? -0.991 -19.768 -3.905 1.00 98.25 547 ALA A C 1
ATOM 4528 O O . ALA A 1 547 ? -0.949 -20.107 -5.089 1.00 98.25 547 ALA A O 1
ATOM 4529 N N . LEU A 1 548 ? -1.593 -18.633 -3.528 1.00 98.56 548 LEU A N 1
ATOM 4530 C CA . LEU A 1 548 ? -2.314 -17.740 -4.444 1.00 98.56 548 LEU A CA 1
ATOM 4531 C C . LEU A 1 548 ? -1.411 -17.100 -5.505 1.00 98.56 548 LEU A C 1
ATOM 4533 O O . LEU A 1 548 ? -1.849 -16.886 -6.636 1.00 98.56 548 LEU A O 1
ATOM 4537 N N . SER A 1 549 ? -0.154 -16.799 -5.169 1.00 98.12 549 SER A N 1
ATOM 4538 C CA . SER A 1 549 ? 0.797 -16.206 -6.114 1.00 98.12 549 SER A CA 1
ATOM 4539 C C . SER A 1 549 ? 1.475 -17.231 -7.030 1.00 98.12 549 SER A C 1
ATOM 4541 O O . SER A 1 549 ? 1.801 -16.890 -8.168 1.00 98.12 549 SER A O 1
ATOM 4543 N N . THR A 1 550 ? 1.642 -18.481 -6.589 1.00 97.75 550 THR A N 1
ATOM 4544 C CA . THR A 1 550 ? 2.294 -19.560 -7.360 1.00 97.75 550 THR A CA 1
ATOM 4545 C C . THR A 1 550 ? 1.322 -20.512 -8.067 1.00 97.75 550 THR A C 1
ATOM 4547 O O . THR A 1 550 ? 1.772 -21.380 -8.805 1.00 97.75 550 THR A O 1
ATOM 4550 N N . VAL A 1 551 ? 0.002 -20.305 -7.952 1.00 97.81 551 VAL A N 1
ATOM 4551 C CA . VAL A 1 551 ? -1.088 -21.136 -8.527 1.00 97.81 551 VAL A CA 1
ATOM 4552 C C . VAL A 1 551 ? -0.941 -21.537 -10.012 1.00 97.81 551 VAL A C 1
ATOM 4554 O O . VAL A 1 551 ? -1.530 -22.520 -10.455 1.00 97.81 551 VAL A O 1
ATOM 4557 N N . HIS A 1 552 ? -0.159 -20.793 -10.796 1.00 97.56 552 HIS A N 1
ATOM 4558 C CA . HIS A 1 552 ? 0.090 -21.040 -12.220 1.00 97.56 552 HIS A CA 1
ATOM 4559 C C . HIS A 1 552 ? 1.344 -21.902 -12.505 1.00 97.56 552 HIS A C 1
ATOM 4561 O O . HIS A 1 552 ? 1.487 -22.402 -13.618 1.00 97.56 552 HIS A O 1
ATOM 4567 N N . ASP A 1 553 ? 2.240 -22.068 -11.527 1.00 97.88 553 ASP A N 1
ATOM 4568 C CA . ASP A 1 553 ? 3.492 -22.845 -11.592 1.00 97.88 553 ASP A CA 1
ATOM 4569 C C . ASP A 1 553 ? 3.883 -23.373 -10.181 1.00 97.88 553 ASP A C 1
ATOM 4571 O O . ASP A 1 553 ? 4.944 -23.024 -9.649 1.00 97.88 553 ASP A O 1
ATOM 4575 N N . PRO A 1 554 ? 3.019 -24.165 -9.509 1.00 97.62 554 PRO A N 1
ATOM 4576 C CA . PRO A 1 554 ? 3.161 -24.493 -8.083 1.00 97.62 554 PRO A CA 1
ATOM 4577 C C . PRO A 1 554 ? 4.309 -25.465 -7.765 1.00 97.62 554 PRO A C 1
ATOM 4579 O O . PRO A 1 554 ? 4.652 -25.635 -6.602 1.00 97.62 554 PRO A O 1
ATOM 4582 N N . ASP A 1 555 ? 4.933 -26.081 -8.770 1.00 96.69 555 ASP A N 1
ATOM 4583 C CA . ASP A 1 555 ? 6.084 -26.988 -8.634 1.00 96.69 555 ASP A CA 1
ATOM 4584 C C . ASP A 1 555 ? 7.301 -26.554 -9.476 1.00 96.69 555 ASP A C 1
ATOM 4586 O O . ASP A 1 555 ? 8.218 -27.332 -9.729 1.00 96.69 555 ASP A O 1
ATOM 4590 N N . HIS A 1 556 ? 7.313 -25.294 -9.924 1.00 96.44 556 HIS A N 1
ATOM 4591 C CA . HIS A 1 556 ? 8.378 -24.677 -10.724 1.00 96.44 556 HIS A CA 1
ATOM 4592 C C . HIS A 1 556 ? 8.667 -25.331 -12.095 1.00 96.44 556 HIS A C 1
ATOM 4594 O O . HIS A 1 556 ? 9.650 -24.978 -12.755 1.00 96.44 556 HIS A O 1
ATOM 4600 N N . ARG A 1 557 ? 7.815 -26.250 -12.578 1.00 95.88 557 ARG A N 1
ATOM 4601 C CA . ARG A 1 557 ? 8.001 -26.957 -13.862 1.00 95.88 557 ARG A CA 1
ATOM 4602 C C . ARG A 1 557 ? 8.069 -26.030 -15.082 1.00 95.88 557 ARG A C 1
ATOM 4604 O O . ARG A 1 557 ? 8.621 -26.416 -16.112 1.00 95.88 557 ARG A O 1
ATOM 4611 N N . HIS A 1 558 ? 7.498 -24.828 -14.992 1.00 95.50 558 HIS A N 1
ATOM 4612 C CA . HIS A 1 558 ? 7.504 -23.818 -16.053 1.00 95.50 558 HIS A CA 1
ATOM 4613 C C . HIS A 1 558 ? 8.566 -22.727 -15.843 1.00 95.50 558 HIS A C 1
ATOM 4615 O O . HIS A 1 558 ? 8.675 -21.811 -16.658 1.00 95.50 558 HIS A O 1
ATOM 4621 N N . LEU A 1 559 ? 9.390 -22.849 -14.795 1.00 94.00 559 LEU A N 1
ATOM 4622 C CA . LEU A 1 559 ? 10.434 -21.896 -14.416 1.00 94.00 559 LEU A CA 1
ATOM 4623 C C . LEU A 1 559 ? 9.907 -20.464 -14.218 1.00 94.00 559 LEU A C 1
ATOM 4625 O O . LEU A 1 559 ? 10.636 -19.501 -14.484 1.00 94.00 559 LEU A O 1
ATOM 4629 N N . GLU A 1 560 ? 8.658 -20.302 -13.777 1.00 94.38 560 GLU A N 1
ATOM 4630 C CA . GLU A 1 560 ? 8.046 -19.008 -13.473 1.00 94.38 560 GLU A CA 1
ATOM 4631 C C . GLU A 1 560 ? 8.161 -18.645 -11.985 1.00 94.38 560 GLU A C 1
ATOM 4633 O O . GLU A 1 560 ? 8.624 -19.417 -11.135 1.00 94.38 560 GLU A O 1
ATOM 4638 N N . SER A 1 561 ? 7.826 -17.390 -11.692 1.00 92.12 561 SER A N 1
ATOM 4639 C CA . SER A 1 561 ? 7.908 -16.782 -10.363 1.00 92.12 561 SER A CA 1
ATOM 4640 C C . SER A 1 561 ? 6.516 -16.546 -9.770 1.00 92.12 561 SER A C 1
ATOM 4642 O O . SER A 1 561 ? 5.516 -16.971 -10.327 1.00 92.12 561 SER A O 1
ATOM 4644 N N . PHE A 1 562 ? 6.429 -15.861 -8.638 1.00 96.69 562 PHE A N 1
ATOM 4645 C CA . PHE A 1 562 ? 5.159 -15.473 -8.031 1.00 96.69 562 PHE A CA 1
ATOM 4646 C C . PHE A 1 562 ? 4.434 -14.384 -8.850 1.00 96.69 562 PHE A C 1
ATOM 4648 O O . PHE A 1 562 ? 5.050 -13.469 -9.398 1.00 96.69 562 PHE A O 1
ATOM 4655 N N . GLY A 1 563 ? 3.101 -14.467 -8.913 1.00 98.06 563 GLY A N 1
ATOM 4656 C CA . GLY A 1 563 ? 2.219 -13.370 -9.329 1.00 98.06 563 GLY A CA 1
ATOM 4657 C C . GLY A 1 563 ? 2.125 -12.260 -8.271 1.00 98.06 563 GLY A C 1
ATOM 4658 O O . GLY A 1 563 ? 2.746 -12.343 -7.214 1.00 98.06 563 GLY A O 1
ATOM 4659 N N . VAL A 1 564 ? 1.318 -11.223 -8.523 1.00 98.50 564 VAL A N 1
ATOM 4660 C CA . VAL A 1 564 ? 1.275 -10.000 -7.681 1.00 98.50 564 VAL A CA 1
ATOM 4661 C C . VAL A 1 564 ? 0.939 -10.219 -6.201 1.00 98.50 564 VAL A C 1
ATOM 4663 O O . VAL A 1 564 ? 1.388 -9.437 -5.369 1.00 98.50 564 VAL A O 1
ATOM 4666 N N . MET A 1 565 ? 0.222 -11.294 -5.852 1.00 98.62 565 MET A N 1
ATOM 4667 C CA . MET A 1 565 ? -0.013 -11.695 -4.455 1.00 98.62 565 MET A CA 1
ATOM 4668 C C . MET A 1 565 ? 1.286 -11.986 -3.680 1.00 98.62 565 MET A C 1
ATOM 4670 O O . MET A 1 565 ? 1.278 -11.965 -2.455 1.00 98.62 565 MET A O 1
ATOM 4674 N N . GLY A 1 566 ? 2.401 -12.232 -4.374 1.00 97.88 566 GLY A N 1
ATOM 4675 C CA . GLY A 1 566 ? 3.704 -12.538 -3.788 1.00 97.88 566 GLY A CA 1
ATOM 4676 C C . GLY A 1 566 ? 4.563 -11.322 -3.422 1.00 97.88 566 GLY A C 1
ATOM 4677 O O . GLY A 1 566 ? 5.717 -11.515 -3.053 1.00 97.88 566 GLY A O 1
ATOM 4678 N N . ASP A 1 567 ? 4.069 -10.086 -3.513 1.00 98.25 567 ASP A N 1
ATOM 4679 C CA . ASP A 1 567 ? 4.820 -8.883 -3.117 1.00 98.25 567 ASP A CA 1
ATOM 4680 C C . ASP A 1 567 ? 3.885 -7.835 -2.500 1.00 98.25 567 ASP A C 1
ATOM 4682 O O . ASP A 1 567 ? 2.858 -7.478 -3.080 1.00 98.25 567 ASP A O 1
ATOM 4686 N N . ASN A 1 568 ? 4.252 -7.312 -1.328 1.00 96.69 568 ASN A N 1
ATOM 4687 C CA . ASN A 1 568 ? 3.437 -6.363 -0.568 1.00 96.69 568 ASN A CA 1
ATOM 4688 C C . ASN A 1 568 ? 3.202 -5.052 -1.342 1.00 96.69 568 ASN A C 1
ATOM 4690 O O . ASN A 1 568 ? 2.172 -4.416 -1.159 1.00 96.69 568 ASN A O 1
ATOM 4694 N N . ALA A 1 569 ? 4.093 -4.671 -2.261 1.00 97.38 569 ALA A N 1
ATOM 4695 C CA . ALA A 1 569 ? 3.889 -3.502 -3.122 1.00 97.38 569 ALA A CA 1
ATOM 4696 C C . ALA A 1 569 ? 2.895 -3.737 -4.284 1.00 97.38 569 ALA A C 1
ATOM 4698 O O . ALA A 1 569 ? 2.611 -2.802 -5.035 1.00 97.38 569 ALA A O 1
ATOM 4699 N N . THR A 1 570 ? 2.389 -4.965 -4.473 1.00 98.25 570 THR A N 1
ATOM 4700 C CA . THR A 1 570 ? 1.456 -5.302 -5.568 1.00 98.25 570 THR A CA 1
ATOM 4701 C C . THR A 1 570 ? 0.253 -6.158 -5.173 1.00 98.25 570 THR A C 1
ATOM 4703 O O . THR A 1 570 ? -0.697 -6.221 -5.950 1.00 98.25 570 THR A O 1
ATOM 4706 N N . ALA A 1 571 ? 0.265 -6.819 -4.013 1.00 98.69 571 ALA A N 1
ATOM 4707 C CA . ALA A 1 571 ? -0.765 -7.777 -3.602 1.00 98.69 571 ALA A CA 1
ATOM 4708 C C . ALA A 1 571 ? -2.186 -7.188 -3.624 1.00 98.69 571 ALA A C 1
ATOM 4710 O O . ALA A 1 571 ? -3.082 -7.781 -4.224 1.00 98.69 571 ALA A O 1
ATOM 4711 N N . MET A 1 572 ? -2.370 -5.974 -3.094 1.00 98.56 572 MET A N 1
ATOM 4712 C CA . MET A 1 572 ? -3.659 -5.267 -3.080 1.00 98.56 572 MET A CA 1
ATOM 4713 C C . MET A 1 572 ? -4.258 -5.013 -4.473 1.00 98.56 572 MET A C 1
ATOM 4715 O O . MET A 1 572 ? -5.464 -4.792 -4.601 1.00 98.56 572 MET A O 1
ATOM 4719 N N . ARG A 1 573 ? -3.458 -5.072 -5.543 1.00 98.56 573 ARG A N 1
ATOM 4720 C CA . ARG A 1 573 ? -3.971 -4.931 -6.913 1.00 98.56 573 ARG A CA 1
ATOM 4721 C C . ARG A 1 573 ? -4.923 -6.063 -7.293 1.00 98.56 573 ARG A C 1
ATOM 4723 O O . ARG A 1 573 ? -5.778 -5.864 -8.149 1.00 98.56 573 ARG A O 1
ATOM 4730 N N . ASP A 1 574 ? -4.800 -7.233 -6.678 1.00 98.75 574 ASP A N 1
ATOM 4731 C CA . ASP A 1 574 ? -5.548 -8.430 -7.047 1.00 98.75 574 ASP A CA 1
ATOM 4732 C C . ASP A 1 574 ? -6.889 -8.546 -6.287 1.00 98.75 574 ASP A C 1
ATOM 4734 O O . ASP A 1 574 ? -6.887 -8.501 -5.057 1.00 98.75 574 ASP A O 1
ATOM 4738 N N . PRO A 1 575 ? -8.043 -8.760 -6.954 1.00 98.69 575 PRO A N 1
ATOM 4739 C CA . PRO A 1 575 ? -9.315 -9.046 -6.281 1.00 98.69 575 PRO A CA 1
ATOM 4740 C C . PRO A 1 575 ? -9.263 -10.192 -5.251 1.00 98.69 575 PRO A C 1
ATOM 4742 O O . PRO A 1 575 ? -10.034 -10.174 -4.290 1.00 98.69 575 PRO A O 1
ATOM 4745 N N . ILE A 1 576 ? -8.359 -11.171 -5.404 1.00 98.69 576 ILE A N 1
ATOM 4746 C CA . ILE A 1 576 ? -8.254 -12.300 -4.463 1.00 98.69 576 ILE A CA 1
ATOM 4747 C C . ILE A 1 576 ? -7.632 -11.907 -3.118 1.00 98.69 576 ILE A C 1
ATOM 4749 O O . ILE A 1 576 ? -7.928 -12.560 -2.119 1.00 98.69 576 ILE A O 1
ATOM 4753 N N . PHE A 1 577 ? -6.845 -10.822 -3.067 1.00 98.88 577 PHE A N 1
ATOM 4754 C CA . PHE A 1 577 ? -6.281 -10.273 -1.828 1.00 98.88 577 PHE A CA 1
ATOM 4755 C C . PHE A 1 577 ? -7.384 -10.037 -0.799 1.00 98.88 577 PHE A C 1
ATOM 4757 O O . PHE A 1 577 ? -7.341 -10.560 0.308 1.00 98.88 577 PHE A O 1
ATOM 4764 N N . TYR A 1 578 ? -8.441 -9.346 -1.218 1.00 98.81 578 TYR A N 1
ATOM 4765 C CA . TYR A 1 578 ? -9.593 -9.010 -0.387 1.00 98.81 578 TYR A CA 1
ATOM 4766 C C . TYR A 1 578 ? -10.379 -10.237 0.051 1.00 98.81 578 TYR A C 1
ATOM 4768 O O . TYR A 1 578 ? -10.927 -10.255 1.144 1.00 98.81 578 TYR A O 1
ATOM 4776 N N . ARG A 1 579 ? -10.455 -11.279 -0.782 1.00 98.75 579 ARG A N 1
ATOM 4777 C CA . ARG A 1 579 ? -11.149 -12.518 -0.409 1.00 98.75 579 ARG A CA 1
ATOM 4778 C C . ARG A 1 579 ? -10.346 -13.352 0.589 1.00 98.75 579 ARG A C 1
ATOM 4780 O O . ARG A 1 579 ? -10.954 -14.023 1.423 1.00 98.75 579 ARG A O 1
ATOM 4787 N N . TRP A 1 580 ? -9.015 -13.291 0.512 1.00 98.88 580 TRP A N 1
ATOM 4788 C CA . TRP A 1 580 ? -8.104 -13.876 1.495 1.00 98.88 580 TRP A CA 1
ATOM 4789 C C . TRP A 1 580 ? -8.145 -13.104 2.815 1.00 98.88 580 TRP A C 1
ATOM 4791 O O . TRP A 1 580 ? -8.453 -13.683 3.852 1.00 98.88 580 TRP A O 1
ATOM 4801 N N . HIS A 1 581 ? -7.965 -11.784 2.773 1.00 98.81 581 HIS A N 1
ATOM 4802 C CA . HIS A 1 581 ? -8.034 -10.921 3.954 1.00 98.81 581 HIS A CA 1
ATOM 4803 C C . HIS A 1 581 ? -9.427 -10.878 4.592 1.00 98.81 581 HIS A C 1
ATOM 4805 O O . HIS A 1 581 ? -9.518 -10.790 5.806 1.00 98.81 581 HIS A O 1
ATOM 4811 N N . ALA A 1 582 ? -10.510 -11.084 3.835 1.00 98.75 582 ALA A N 1
ATOM 4812 C CA . ALA A 1 582 ? -11.846 -11.305 4.401 1.00 98.75 582 ALA A CA 1
ATOM 4813 C C . ALA A 1 582 ? -11.998 -12.638 5.155 1.00 98.75 582 ALA A C 1
ATOM 4815 O O . ALA A 1 582 ? -12.906 -12.758 5.966 1.00 98.75 582 ALA A O 1
ATOM 4816 N N . PHE A 1 583 ? -11.174 -13.652 4.872 1.00 98.69 583 PHE A N 1
ATOM 4817 C CA . PHE A 1 583 ? -11.096 -14.862 5.699 1.00 98.69 583 PHE A CA 1
ATOM 4818 C C . PHE A 1 583 ? -10.185 -14.635 6.920 1.00 98.69 583 PHE A C 1
ATOM 4820 O O . PHE A 1 583 ? -10.526 -15.059 8.016 1.00 98.69 583 PHE A O 1
ATOM 4827 N N . ILE A 1 584 ? -9.066 -13.922 6.759 1.00 98.75 584 ILE A N 1
ATOM 4828 C CA . ILE A 1 584 ? -8.148 -13.607 7.866 1.00 98.75 584 ILE A CA 1
ATOM 4829 C C . ILE A 1 584 ? -8.806 -12.686 8.914 1.00 98.75 584 ILE A C 1
ATOM 4831 O O . ILE A 1 584 ? -8.737 -12.9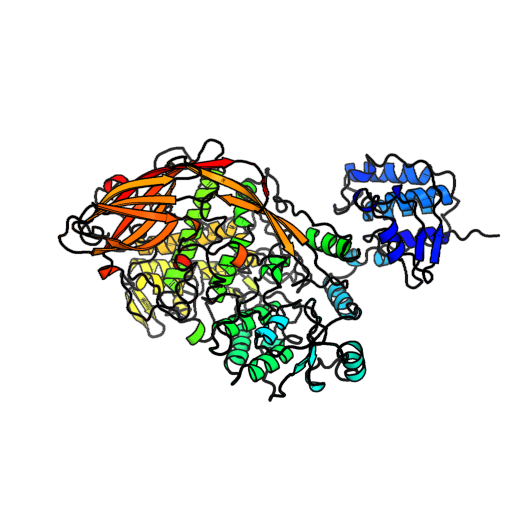91 10.101 1.00 98.75 584 ILE A O 1
ATOM 4835 N N . ASP A 1 585 ? -9.501 -11.621 8.494 1.00 98.62 585 ASP A N 1
ATOM 4836 C CA . ASP A 1 585 ? -10.324 -10.768 9.371 1.00 98.62 585 ASP A CA 1
ATOM 4837 C C . ASP A 1 585 ? -11.389 -11.593 10.098 1.00 98.62 585 ASP A C 1
ATOM 4839 O O . ASP A 1 585 ? -11.504 -11.514 11.309 1.00 98.62 585 ASP A O 1
ATOM 4843 N N . ASP A 1 586 ? -12.107 -12.462 9.392 1.00 98.06 586 ASP A N 1
ATOM 4844 C CA . ASP A 1 586 ? -13.150 -13.324 9.957 1.00 98.06 586 ASP A CA 1
ATOM 4845 C C . ASP A 1 586 ? -12.633 -14.258 11.070 1.00 98.06 586 ASP A C 1
ATOM 4847 O O . ASP A 1 586 ? -13.284 -14.374 12.104 1.00 98.06 586 ASP A O 1
ATOM 4851 N N . VAL A 1 587 ? -11.418 -14.811 10.957 1.00 98.56 587 VAL A N 1
ATOM 4852 C CA . VAL A 1 587 ? -10.773 -15.547 12.067 1.00 98.56 587 VAL A CA 1
ATOM 4853 C C . VAL A 1 587 ? -10.452 -14.629 13.261 1.00 98.56 587 VAL A C 1
ATOM 4855 O O . VAL A 1 587 ? -10.569 -15.055 14.410 1.00 98.56 587 VAL A O 1
ATOM 4858 N N . PHE A 1 588 ? -10.088 -13.361 13.032 1.00 98.56 588 PHE A N 1
ATOM 4859 C CA . PHE A 1 588 ? -9.949 -12.379 14.116 1.00 98.56 588 PHE A CA 1
ATOM 4860 C C . PHE A 1 588 ? -11.302 -11.958 14.715 1.00 98.56 588 PHE A C 1
ATOM 4862 O O . PHE A 1 588 ? -11.372 -11.716 15.921 1.00 98.56 588 PHE A O 1
ATOM 4869 N N . GLN A 1 589 ? -12.372 -11.895 13.914 1.00 97.56 589 GLN A N 1
ATOM 4870 C CA . GLN A 1 589 ? -13.724 -11.588 14.385 1.00 97.56 589 GLN A CA 1
ATOM 4871 C C . GLN A 1 589 ? -14.271 -12.697 15.289 1.00 97.56 589 GLN A C 1
ATOM 4873 O O . GLN A 1 589 ? -14.823 -12.374 16.333 1.00 97.56 589 GLN A O 1
ATOM 4878 N N . GLU A 1 590 ? -14.044 -13.976 14.969 1.00 97.44 590 GLU A N 1
ATOM 4879 C CA . GLU A 1 590 ? -14.413 -15.093 15.857 1.00 97.44 590 GLU A CA 1
ATOM 4880 C C . GLU A 1 590 ? -13.738 -14.958 17.240 1.00 97.44 590 GLU A C 1
ATOM 4882 O O . GLU A 1 590 ? -14.384 -15.180 18.260 1.00 97.44 590 GLU A O 1
ATOM 4887 N N . HIS A 1 591 ? -12.484 -14.481 17.323 1.00 97.69 591 HIS A N 1
ATOM 4888 C CA . HIS A 1 591 ? -11.874 -14.122 18.619 1.00 97.69 591 HIS A CA 1
ATOM 4889 C C . HIS A 1 591 ? -12.519 -12.885 19.258 1.00 97.69 591 HIS A C 1
ATOM 4891 O O . HIS A 1 591 ? -12.878 -12.924 20.436 1.00 97.69 591 HIS A O 1
ATOM 4897 N N . LYS A 1 592 ? -12.715 -11.792 18.507 1.00 97.50 592 LYS A N 1
ATOM 4898 C CA . LYS A 1 592 ? -13.368 -10.566 19.014 1.00 97.50 592 LYS A CA 1
ATOM 4899 C C . LYS A 1 592 ? -14.782 -10.809 19.550 1.00 97.50 592 LYS A C 1
ATOM 4901 O O . LYS A 1 592 ? -15.186 -10.127 20.491 1.00 97.50 592 LYS A O 1
ATOM 4906 N N . ASP A 1 593 ? -15.492 -11.792 19.011 1.00 95.31 593 ASP A N 1
ATOM 4907 C CA . ASP A 1 593 ? -16.836 -12.178 19.433 1.00 95.31 593 ASP A CA 1
ATOM 4908 C C . ASP A 1 593 ? -16.842 -13.082 20.688 1.00 95.31 593 ASP A C 1
ATOM 4910 O O . ASP A 1 593 ? -17.883 -13.196 21.337 1.00 95.31 593 ASP A O 1
ATOM 4914 N N . THR A 1 594 ? -15.690 -13.632 21.113 1.00 95.44 594 THR A N 1
ATOM 4915 C CA . THR A 1 594 ? -15.534 -14.251 22.452 1.00 95.44 594 THR A CA 1
ATOM 4916 C C . THR A 1 594 ? -15.308 -13.234 23.578 1.00 95.44 594 THR A C 1
ATOM 4918 O O . THR A 1 594 ? -15.446 -13.581 24.754 1.00 95.44 594 THR A O 1
ATOM 4921 N N . LEU A 1 595 ? -14.950 -11.984 23.255 1.00 96.00 595 LEU A N 1
ATOM 4922 C CA . LEU A 1 595 ? -14.604 -10.974 24.258 1.00 96.00 595 LEU A CA 1
ATOM 4923 C C . LEU A 1 595 ? -15.835 -10.442 25.013 1.00 96.00 595 LEU A C 1
ATOM 4925 O O . LEU A 1 595 ? -16.919 -10.318 24.435 1.00 96.00 595 LEU A O 1
ATOM 4929 N N . PRO A 1 596 ? -15.679 -10.030 26.289 1.00 95.88 596 PRO A N 1
ATOM 4930 C CA . PRO A 1 596 ? -16.752 -9.373 27.019 1.00 95.88 596 PRO A CA 1
ATOM 4931 C C . PRO A 1 596 ? -17.176 -8.079 26.313 1.00 95.88 596 PRO A C 1
ATOM 4933 O O . PRO A 1 596 ? -16.355 -7.238 25.926 1.00 95.88 596 PRO A O 1
ATOM 4936 N N . LYS A 1 597 ? -18.492 -7.927 26.162 1.00 96.25 597 LYS A N 1
ATOM 4937 C CA . LYS A 1 597 ? -19.149 -6.733 25.623 1.00 96.25 597 LYS A CA 1
ATOM 4938 C C . LYS A 1 597 ? -18.801 -5.525 26.488 1.00 96.25 597 LYS A C 1
ATOM 4940 O O . LYS A 1 597 ? -18.865 -5.623 27.711 1.00 96.25 597 LYS A O 1
ATOM 4945 N N . TYR A 1 598 ? -18.499 -4.387 25.866 1.00 97.38 598 TYR A N 1
ATOM 4946 C CA . TYR A 1 598 ? -18.229 -3.165 26.621 1.00 97.38 598 TYR A CA 1
ATOM 4947 C C . TYR A 1 598 ? -19.444 -2.743 27.459 1.00 97.38 598 TYR A C 1
ATOM 4949 O O . TYR A 1 598 ? -20.570 -2.705 26.952 1.00 97.38 598 TYR A O 1
ATOM 4957 N N . THR A 1 599 ? -19.217 -2.426 28.735 1.00 96.25 599 THR A N 1
ATOM 4958 C CA . THR A 1 599 ? -20.281 -2.007 29.662 1.00 96.25 599 THR A CA 1
ATOM 4959 C C . THR A 1 599 ? -20.768 -0.579 29.363 1.00 96.25 599 THR A C 1
ATOM 4961 O O . THR A 1 599 ? -20.381 0.033 28.365 1.00 96.25 599 THR A O 1
ATOM 4964 N N . VAL A 1 600 ? -21.676 -0.023 30.174 1.00 95.44 600 VAL A N 1
ATOM 4965 C CA . VAL A 1 600 ? -22.043 1.400 30.031 1.00 95.44 600 VAL A CA 1
ATOM 4966 C C . VAL A 1 600 ? -20.907 2.278 30.549 1.00 95.44 600 VAL A C 1
ATOM 4968 O O . VAL A 1 600 ? -20.515 3.224 29.880 1.00 95.44 600 VAL A O 1
ATOM 4971 N N . GLU A 1 601 ? -20.319 1.899 31.678 1.00 94.88 601 GLU A N 1
ATOM 4972 C CA . GLU A 1 601 ? -19.252 2.605 32.392 1.00 94.88 601 GLU A CA 1
ATOM 4973 C C . GLU A 1 601 ? -17.951 2.645 31.584 1.00 94.88 601 GLU A C 1
ATOM 4975 O O . GLU A 1 601 ? -17.238 3.639 31.620 1.00 94.88 601 GLU A O 1
ATOM 4980 N N . GLN A 1 602 ? -17.659 1.589 30.815 1.00 95.69 602 GLN A N 1
ATOM 4981 C CA . GLN A 1 602 ? -16.505 1.559 29.913 1.00 95.69 602 GLN A CA 1
ATOM 4982 C C . GLN A 1 602 ? -16.667 2.470 28.687 1.00 95.69 602 GLN A C 1
ATOM 4984 O O . GLN A 1 602 ? -15.649 2.840 28.107 1.00 95.69 602 GLN A O 1
ATOM 4989 N N . LEU A 1 603 ? -17.907 2.774 28.271 1.00 97.25 603 LEU A N 1
ATOM 4990 C CA . LEU A 1 603 ? -18.234 3.520 27.045 1.00 97.25 603 LEU A CA 1
ATOM 4991 C C . LEU A 1 603 ? -18.624 4.983 27.296 1.00 97.25 603 LEU A C 1
ATOM 4993 O O . LEU A 1 603 ? -18.349 5.826 26.444 1.00 97.25 603 LEU A O 1
ATOM 4997 N N . ASP A 1 604 ? -19.278 5.292 28.414 1.00 96.31 604 ASP A N 1
ATOM 4998 C CA . ASP A 1 604 ? -19.713 6.647 28.762 1.00 96.31 604 ASP A CA 1
ATOM 4999 C C . ASP A 1 604 ? -18.547 7.522 29.264 1.00 96.31 604 ASP A C 1
ATOM 5001 O O . ASP A 1 604 ? -17.467 7.036 29.592 1.00 96.31 604 ASP A O 1
ATOM 5005 N N . PHE A 1 605 ? -18.754 8.837 29.325 1.00 97.44 605 PHE A N 1
ATOM 5006 C CA . PHE A 1 605 ? -17.788 9.784 29.888 1.00 97.44 605 PHE A CA 1
ATOM 5007 C C . PHE A 1 605 ? -18.553 10.743 30.798 1.00 97.44 605 PHE A C 1
ATOM 5009 O O . PHE A 1 605 ? -19.147 11.718 30.341 1.00 97.44 605 PHE A O 1
ATOM 5016 N N . LEU A 1 606 ? -18.602 10.415 32.093 1.00 95.94 606 LEU A N 1
ATOM 5017 C CA . LEU A 1 606 ? -19.595 10.978 33.009 1.00 95.94 606 LEU A CA 1
ATOM 5018 C C . LEU A 1 606 ? -19.573 12.518 33.044 1.00 95.94 606 LEU A C 1
ATOM 5020 O O . LEU A 1 606 ? -18.569 13.154 33.385 1.00 95.94 606 LEU A O 1
ATOM 5024 N N . GLY A 1 607 ? -20.724 13.103 32.711 1.00 95.75 607 GLY A N 1
ATOM 5025 C CA . GLY A 1 607 ? -20.937 14.548 32.634 1.00 95.75 607 GLY A CA 1
ATOM 5026 C C . GLY A 1 607 ? -20.536 15.194 31.302 1.00 95.75 607 GLY A C 1
ATOM 5027 O O . GLY A 1 607 ? -20.767 16.387 31.148 1.00 95.75 607 GLY A O 1
ATOM 5028 N N . VAL A 1 608 ? -19.984 14.454 30.338 1.00 98.12 608 VAL A N 1
ATOM 5029 C CA . VAL A 1 608 ? -19.633 14.957 29.000 1.00 98.12 608 VAL A CA 1
ATOM 5030 C C . VAL A 1 608 ? -20.678 14.501 27.981 1.00 98.12 608 VAL A C 1
ATOM 5032 O O . VAL A 1 608 ? -20.874 13.311 27.759 1.00 98.12 608 VAL A O 1
ATOM 5035 N N . GLU A 1 609 ? -21.357 15.457 27.348 1.00 98.19 609 GLU A N 1
ATOM 5036 C CA . GLU A 1 609 ? -22.519 15.209 26.489 1.00 98.19 609 GLU A CA 1
ATOM 5037 C C . GLU A 1 609 ? -22.363 15.881 25.121 1.00 98.19 609 GLU A C 1
ATOM 5039 O O . GLU A 1 609 ? -22.168 17.096 25.047 1.00 98.19 609 GLU A O 1
ATOM 5044 N N . ILE A 1 610 ? -22.482 15.128 24.021 1.00 98.38 610 ILE A N 1
ATOM 5045 C CA . ILE A 1 610 ? -22.395 15.710 22.672 1.00 98.38 610 ILE A CA 1
ATOM 5046 C C . ILE A 1 610 ? -23.760 16.282 22.258 1.00 98.38 610 ILE A C 1
ATOM 5048 O O . ILE A 1 610 ? -24.692 15.557 21.887 1.00 98.38 610 ILE A O 1
ATOM 5052 N N . ALA A 1 611 ? -23.869 17.609 22.280 1.00 97.50 611 ALA A N 1
ATOM 5053 C CA . ALA A 1 611 ? -25.071 18.346 21.912 1.00 97.50 611 ALA A CA 1
ATOM 5054 C C . ALA A 1 611 ? -25.359 18.257 20.403 1.00 97.50 611 ALA A C 1
ATOM 5056 O O . ALA A 1 611 ? -26.470 17.878 20.024 1.00 97.50 611 ALA A O 1
ATOM 5057 N N . ASP A 1 612 ? -24.360 18.508 19.550 1.00 97.69 612 ASP A N 1
ATOM 5058 C CA . ASP A 1 612 ? -24.494 18.471 18.086 1.00 97.69 612 ASP A CA 1
ATOM 5059 C C . ASP A 1 612 ? -23.202 18.024 17.378 1.00 97.69 612 ASP A C 1
ATOM 5061 O O . ASP A 1 612 ? -22.100 18.221 17.897 1.00 97.69 612 ASP A O 1
ATOM 5065 N N . ILE A 1 613 ? -23.346 17.445 16.179 1.00 97.88 613 ILE A N 1
ATOM 5066 C CA . ILE A 1 613 ? -22.241 17.198 15.245 1.00 97.88 613 ILE A CA 1
ATOM 5067 C C . ILE A 1 613 ? -22.616 17.630 13.826 1.00 97.88 613 ILE A C 1
ATOM 5069 O O . ILE A 1 613 ? -23.618 17.196 13.256 1.00 97.88 613 ILE A O 1
ATOM 5073 N N . LYS A 1 614 ? -21.748 18.438 13.219 1.00 96.00 614 LYS A N 1
ATOM 5074 C CA . LYS A 1 614 ? -21.899 18.944 11.856 1.00 96.00 614 LYS A CA 1
ATOM 5075 C C . LYS A 1 614 ? -20.627 18.688 11.059 1.00 96.00 614 LYS A C 1
ATOM 5077 O O . LYS A 1 614 ? -19.525 18.966 11.522 1.00 96.00 614 LYS A O 1
ATOM 5082 N N . LEU A 1 615 ? -20.784 18.220 9.828 1.00 97.00 615 LEU A N 1
ATOM 5083 C CA . LEU A 1 615 ? -19.734 18.211 8.814 1.00 97.00 615 LEU A CA 1
ATOM 5084 C C . LEU A 1 615 ? -20.020 19.344 7.819 1.00 97.00 615 LEU A C 1
ATOM 5086 O O . LEU A 1 615 ? -21.176 19.554 7.458 1.00 97.00 615 LEU A O 1
ATOM 5090 N N . THR A 1 616 ? -19.008 20.096 7.385 1.00 97.19 616 THR A N 1
ATOM 5091 C CA . THR A 1 616 ? -19.184 21.181 6.400 1.00 97.19 616 THR A CA 1
ATOM 5092 C C . THR A 1 616 ? -18.147 21.089 5.281 1.00 97.19 616 THR A C 1
ATOM 5094 O O . THR A 1 616 ? -16.949 21.011 5.553 1.00 97.19 616 THR A O 1
ATOM 5097 N N . THR A 1 617 ? -18.605 21.136 4.026 1.00 95.44 617 THR A N 1
ATOM 5098 C CA . THR A 1 617 ? -17.771 21.077 2.812 1.00 95.44 617 THR A CA 1
ATOM 5099 C C . THR A 1 617 ? -18.257 22.130 1.819 1.00 95.44 617 THR A C 1
ATOM 5101 O O . THR A 1 617 ? -19.373 22.012 1.317 1.00 95.44 617 THR A O 1
ATOM 5104 N N . ASN A 1 618 ? -17.446 23.156 1.530 1.00 91.12 618 ASN A N 1
ATOM 5105 C CA . ASN A 1 618 ? -17.837 24.318 0.710 1.00 91.12 618 ASN A CA 1
ATOM 5106 C C . ASN A 1 618 ? -19.229 24.859 1.104 1.00 91.12 618 ASN A C 1
ATOM 5108 O O . ASN A 1 618 ? -20.158 24.869 0.296 1.00 91.12 618 ASN A O 1
ATOM 5112 N N . ASP A 1 619 ? -19.379 25.185 2.392 1.00 88.88 619 ASP A N 1
ATOM 5113 C CA . ASP A 1 619 ? -20.612 25.621 3.071 1.00 88.88 619 ASP A CA 1
ATOM 5114 C C . ASP A 1 619 ? -21.807 24.645 3.053 1.00 88.88 619 ASP A C 1
ATOM 5116 O O . ASP A 1 619 ? -22.788 24.862 3.769 1.00 88.88 619 ASP A O 1
ATOM 5120 N N . GLN A 1 620 ? -21.729 23.517 2.337 1.00 93.81 620 GLN A N 1
ATOM 5121 C CA . GLN A 1 620 ? -22.771 22.489 2.358 1.00 93.81 620 GLN A CA 1
ATOM 5122 C C . GLN A 1 620 ? -22.681 21.652 3.647 1.00 93.81 620 GLN A C 1
ATOM 5124 O O . GLN A 1 620 ? -21.631 21.058 3.918 1.00 93.81 620 GLN A O 1
ATOM 5129 N N . PRO A 1 621 ? -23.761 21.564 4.448 1.00 96.00 621 PRO A N 1
ATOM 5130 C CA . PRO A 1 621 ? -23.790 20.729 5.639 1.00 96.00 621 PRO A CA 1
ATOM 5131 C C . PRO A 1 621 ? -23.957 19.249 5.271 1.00 96.00 621 PRO A C 1
ATOM 5133 O O . PRO A 1 621 ? -24.799 18.890 4.450 1.00 96.00 621 PRO A O 1
ATOM 5136 N N . ASN A 1 622 ? -23.192 18.386 5.934 1.00 96.88 622 ASN A N 1
ATOM 5137 C CA . ASN A 1 622 ? -23.302 16.925 5.911 1.00 96.88 622 ASN A CA 1
ATOM 5138 C C . ASN A 1 622 ? -23.228 16.279 4.507 1.00 96.88 622 ASN A C 1
ATOM 5140 O O . ASN A 1 622 ? -23.712 15.165 4.289 1.00 96.88 622 ASN A O 1
ATOM 5144 N N . VAL A 1 623 ? -22.569 16.946 3.555 1.00 97.75 623 VAL A N 1
ATOM 5145 C CA . VAL A 1 623 ? -22.245 16.410 2.226 1.00 97.75 623 VAL A CA 1
ATOM 5146 C C . VAL A 1 623 ? -20.733 16.292 2.097 1.00 97.75 623 VAL A C 1
ATOM 5148 O O . VAL A 1 623 ? -20.028 17.268 2.301 1.00 97.75 623 VAL A O 1
ATOM 5151 N N . LEU A 1 624 ? -20.246 15.114 1.712 1.00 98.25 624 LEU A N 1
ATOM 5152 C CA . LEU A 1 624 ? -18.850 14.882 1.347 1.00 98.25 624 LEU A CA 1
ATOM 5153 C C . LEU A 1 624 ? -18.743 14.813 -0.176 1.00 98.25 624 LEU A C 1
ATOM 5155 O O . LEU A 1 624 ? -19.401 13.983 -0.801 1.00 98.25 624 LEU A O 1
ATOM 5159 N N . ASN A 1 625 ? -17.924 15.676 -0.776 1.00 97.69 625 ASN A N 1
ATOM 5160 C CA . ASN A 1 625 ? -17.760 15.755 -2.228 1.00 97.69 625 ASN A CA 1
ATOM 5161 C C . ASN A 1 625 ? -16.452 15.084 -2.665 1.00 97.69 625 ASN A C 1
ATOM 5163 O O . ASN A 1 625 ? -15.388 15.356 -2.111 1.00 97.69 625 ASN A O 1
ATOM 5167 N N . THR A 1 626 ? -16.543 14.213 -3.669 1.00 98.38 626 THR A N 1
ATOM 5168 C CA . THR A 1 626 ? -15.425 13.425 -4.215 1.00 98.38 626 THR A CA 1
ATOM 5169 C C . THR A 1 626 ? -15.365 13.546 -5.734 1.00 98.38 626 THR A C 1
ATOM 5171 O O . THR A 1 626 ? -16.386 13.771 -6.387 1.00 98.38 626 THR A O 1
ATOM 5174 N N . PHE A 1 627 ? -14.166 13.441 -6.302 1.00 97.88 627 PHE A N 1
ATOM 5175 C CA . PHE A 1 627 ? -13.897 13.675 -7.724 1.00 97.88 627 PHE A CA 1
ATOM 5176 C C . PHE A 1 627 ? -12.629 12.942 -8.187 1.00 97.88 627 PHE A C 1
ATOM 5178 O O . PHE A 1 627 ? -11.978 12.255 -7.399 1.00 97.88 627 PHE A O 1
ATOM 5185 N N . TRP A 1 628 ? -12.278 13.054 -9.470 1.00 97.62 628 TRP A N 1
ATOM 5186 C CA . TRP A 1 628 ? -10.982 12.596 -9.975 1.00 97.62 628 TRP A CA 1
ATOM 5187 C C . TRP A 1 628 ? -9.958 13.735 -9.925 1.00 97.62 628 TRP A C 1
ATOM 5189 O O . TRP A 1 628 ? -10.260 14.839 -10.372 1.00 97.62 628 TRP A O 1
ATOM 5199 N N . THR A 1 629 ? -8.734 13.461 -9.477 1.00 95.31 629 THR A N 1
ATOM 5200 C CA . THR A 1 629 ? -7.586 14.365 -9.650 1.00 95.31 629 THR A CA 1
ATOM 5201 C C . THR A 1 629 ? -6.566 13.744 -10.591 1.00 95.31 629 THR A C 1
ATOM 5203 O O . THR A 1 629 ? -6.342 12.533 -10.558 1.00 95.31 629 THR A O 1
ATOM 5206 N N . GLU A 1 630 ? -5.961 14.570 -11.442 1.00 93.12 630 GLU A N 1
ATOM 5207 C CA . GLU A 1 630 ? -4.759 14.212 -12.194 1.00 93.12 630 GLU A CA 1
ATOM 5208 C C . GLU A 1 630 ? -3.516 14.806 -11.532 1.00 93.12 630 GLU A C 1
ATOM 5210 O O . GLU A 1 630 ? -3.472 16.006 -11.268 1.00 93.12 630 GLU A O 1
ATOM 5215 N N . SER A 1 631 ? -2.511 13.955 -11.321 1.00 90.62 631 SER A N 1
ATOM 5216 C CA . SER A 1 631 ? -1.228 14.289 -10.693 1.00 90.62 631 SER A CA 1
ATOM 5217 C C . SER A 1 631 ? -0.061 13.777 -11.544 1.00 90.62 631 SER A C 1
ATOM 5219 O O . SER A 1 631 ? -0.214 12.810 -12.297 1.00 90.62 631 SER A O 1
ATOM 5221 N N . GLU A 1 632 ? 1.115 14.404 -11.439 1.00 89.38 632 GLU A N 1
ATOM 5222 C CA . GLU A 1 632 ? 2.317 14.029 -12.204 1.00 89.38 632 GLU A CA 1
ATOM 5223 C C . GLU A 1 632 ? 3.414 13.369 -11.334 1.00 89.38 632 GLU A C 1
ATOM 5225 O O . GLU A 1 632 ? 3.512 13.607 -10.135 1.00 89.38 632 GLU A O 1
ATOM 5230 N N . MET A 1 633 ? 4.258 12.523 -11.939 1.00 86.62 633 MET A N 1
ATOM 5231 C CA . MET A 1 633 ? 5.375 11.811 -11.288 1.00 86.62 633 MET A CA 1
ATOM 5232 C C . MET A 1 633 ? 6.571 11.684 -12.247 1.00 86.62 633 MET A C 1
ATOM 5234 O O . MET A 1 633 ? 6.376 11.415 -13.430 1.00 86.62 633 MET A O 1
ATOM 5238 N N . ASP A 1 634 ? 7.811 11.824 -11.769 1.00 85.44 634 ASP A N 1
ATOM 5239 C CA . ASP A 1 634 ? 9.025 11.674 -12.593 1.00 85.44 634 ASP A CA 1
ATOM 5240 C C . ASP A 1 634 ? 9.674 10.282 -12.467 1.00 85.44 634 ASP A C 1
ATOM 5242 O O . ASP A 1 634 ? 10.204 9.905 -11.421 1.00 85.44 634 ASP A O 1
ATOM 5246 N N . LEU A 1 635 ? 9.700 9.529 -13.572 1.00 87.38 635 LEU A N 1
ATOM 5247 C CA . LEU A 1 635 ? 10.265 8.175 -13.627 1.00 87.38 635 LEU A CA 1
ATOM 5248 C C . LEU A 1 635 ? 11.800 8.124 -13.638 1.00 87.38 635 LEU A C 1
ATOM 5250 O O . LEU A 1 635 ? 12.377 7.050 -13.445 1.00 87.38 635 LEU A O 1
ATOM 5254 N N . SER A 1 636 ? 12.481 9.241 -13.910 1.00 82.81 636 SER A N 1
ATOM 5255 C CA . SER A 1 636 ? 13.938 9.256 -14.130 1.00 82.81 636 SER A CA 1
ATOM 5256 C C . SER A 1 636 ? 14.774 9.014 -12.860 1.00 82.81 636 SER A C 1
ATOM 5258 O O . SER A 1 636 ? 15.989 8.797 -12.960 1.00 82.81 636 SER A O 1
ATOM 5260 N N . TYR A 1 637 ? 14.117 8.994 -11.690 1.00 83.62 637 TYR A N 1
ATOM 5261 C CA . TYR A 1 637 ? 14.686 8.606 -10.397 1.00 83.62 637 TYR A CA 1
ATOM 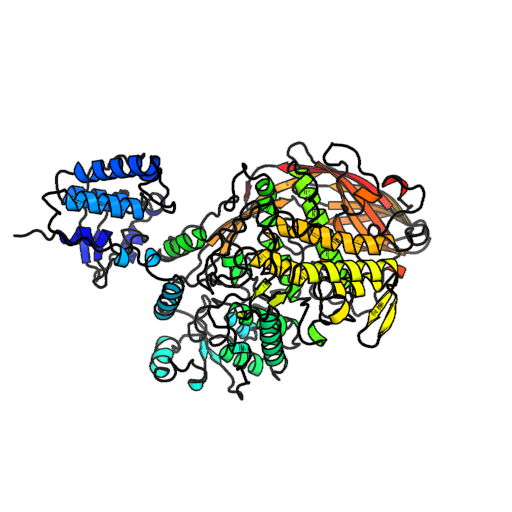5262 C C . TYR A 1 637 ? 15.006 7.103 -10.330 1.00 83.62 637 TYR A C 1
ATOM 5264 O O . TYR A 1 637 ? 16.129 6.731 -9.996 1.00 83.62 637 TYR A O 1
ATOM 5272 N N . GLY A 1 638 ? 14.041 6.231 -10.642 1.00 83.19 638 GLY A N 1
ATOM 5273 C CA . GLY A 1 638 ? 14.193 4.771 -10.550 1.00 83.19 638 GLY A CA 1
ATOM 5274 C C . GLY A 1 638 ? 14.642 4.109 -11.850 1.00 83.19 638 GLY A C 1
ATOM 5275 O O . GLY A 1 638 ? 15.284 3.059 -11.826 1.00 83.19 638 GLY A O 1
ATOM 5276 N N . VAL A 1 639 ? 14.345 4.727 -12.996 1.00 82.56 639 VAL A N 1
ATOM 5277 C CA . VAL A 1 639 ? 14.593 4.143 -14.319 1.00 82.56 639 VAL A CA 1
ATOM 5278 C C . VAL A 1 639 ? 15.697 4.902 -15.052 1.00 82.56 639 VAL A C 1
ATOM 5280 O O . VAL A 1 639 ? 15.630 6.120 -15.223 1.00 82.56 639 VAL A O 1
ATOM 5283 N N . ASP A 1 640 ? 16.703 4.170 -15.541 1.00 70.88 640 ASP A N 1
ATOM 5284 C CA . ASP A 1 640 ? 17.621 4.710 -16.542 1.00 70.88 640 ASP A CA 1
ATOM 5285 C C . ASP A 1 640 ? 16.994 4.697 -17.944 1.00 70.88 640 ASP A C 1
ATOM 5287 O O . ASP A 1 640 ? 16.410 3.705 -18.396 1.00 70.88 640 ASP A O 1
ATOM 5291 N N . PHE A 1 641 ? 17.188 5.808 -18.648 1.00 64.62 641 PHE A N 1
ATOM 5292 C CA . PHE A 1 641 ? 16.779 6.015 -20.030 1.00 64.62 641 PHE A CA 1
ATOM 5293 C C . PHE A 1 641 ? 17.941 6.452 -20.946 1.00 64.62 641 PHE A C 1
ATOM 5295 O O . PHE A 1 641 ? 17.697 6.846 -22.086 1.00 64.62 641 PHE A O 1
ATOM 5302 N N . LYS A 1 642 ? 19.196 6.387 -20.473 1.00 63.69 642 LYS A N 1
ATOM 5303 C CA . LYS A 1 642 ? 20.441 6.900 -21.086 1.00 63.69 642 LYS A CA 1
ATOM 5304 C C . LYS A 1 642 ? 20.512 8.415 -21.273 1.00 63.69 642 LYS A C 1
ATOM 5306 O O . LYS A 1 642 ? 21.551 9.010 -21.015 1.00 63.69 642 LYS A O 1
ATOM 5311 N N . ALA A 1 643 ? 19.432 9.057 -21.702 1.00 63.53 643 ALA A N 1
ATOM 5312 C CA . ALA A 1 643 ? 19.321 10.506 -21.661 1.00 63.53 643 ALA A CA 1
ATOM 5313 C C . ALA A 1 643 ? 18.992 10.973 -20.234 1.00 63.53 643 ALA A C 1
ATOM 5315 O O . ALA A 1 643 ? 18.177 10.367 -19.537 1.00 63.53 643 ALA A O 1
ATOM 5316 N N . HIS A 1 644 ? 19.615 12.070 -19.804 1.00 65.12 644 HIS A N 1
ATOM 5317 C CA . HIS A 1 644 ? 19.312 12.715 -18.524 1.00 65.12 644 HIS A CA 1
ATOM 5318 C C . HIS A 1 644 ? 18.062 13.617 -18.620 1.00 65.12 644 HIS A C 1
ATOM 5320 O O . HIS A 1 644 ? 17.462 13.763 -19.691 1.00 65.12 644 HIS A O 1
ATOM 5326 N N . GLY A 1 645 ? 17.680 14.222 -17.491 1.00 73.12 645 GLY A N 1
ATOM 5327 C CA . GLY A 1 645 ? 16.489 15.064 -17.342 1.00 73.12 645 GLY A CA 1
ATOM 5328 C C . GLY A 1 645 ? 15.205 14.266 -17.066 1.00 73.12 645 GLY A C 1
ATOM 5329 O O . GLY A 1 645 ? 15.173 13.063 -17.343 1.00 73.12 645 GLY A O 1
ATOM 5330 N N . PRO A 1 646 ? 14.156 14.926 -16.542 1.00 81.06 646 PRO A N 1
ATOM 5331 C CA . PRO A 1 646 ? 12.925 14.283 -16.088 1.00 81.06 646 PRO A CA 1
ATOM 5332 C C . PRO A 1 646 ? 12.167 13.553 -17.203 1.00 81.06 646 PRO A C 1
ATOM 5334 O O . PRO A 1 646 ? 12.255 13.912 -18.382 1.00 81.06 646 PRO A O 1
ATOM 5337 N N . ILE A 1 647 ? 11.390 12.545 -16.802 1.00 86.69 647 ILE A N 1
ATOM 5338 C CA . ILE A 1 647 ? 10.416 11.825 -17.630 1.00 86.69 647 ILE A CA 1
ATOM 5339 C C . ILE A 1 647 ? 9.106 11.769 -16.845 1.00 86.69 647 ILE A C 1
ATOM 5341 O O . ILE A 1 647 ? 8.898 10.866 -16.031 1.00 86.69 647 ILE A O 1
ATOM 5345 N N . ARG A 1 648 ? 8.246 12.768 -17.062 1.00 89.19 648 ARG A N 1
ATOM 5346 C CA . ARG A 1 648 ? 6.983 12.912 -16.335 1.00 89.19 648 ARG A CA 1
ATOM 5347 C C . ARG A 1 648 ? 5.921 11.948 -16.879 1.00 89.19 648 ARG A C 1
ATOM 5349 O O . ARG A 1 648 ? 5.756 11.807 -18.091 1.00 89.19 648 ARG A O 1
ATOM 5356 N N . VAL A 1 649 ? 5.176 11.312 -15.982 1.00 90.81 649 VAL A N 1
ATOM 5357 C CA . VAL A 1 649 ? 3.907 10.625 -16.263 1.00 90.81 649 VAL A CA 1
ATOM 5358 C C . VAL A 1 649 ? 2.775 11.341 -15.536 1.00 90.81 649 VAL A C 1
ATOM 5360 O O . VAL A 1 649 ? 3.009 11.859 -14.449 1.00 90.81 649 VAL A O 1
ATOM 5363 N N . ARG A 1 650 ? 1.563 11.336 -16.097 1.00 92.12 650 ARG A N 1
ATOM 5364 C CA . ARG A 1 650 ? 0.340 11.810 -15.427 1.00 92.12 650 ARG A CA 1
ATOM 5365 C C . ARG A 1 650 ? -0.536 10.619 -15.075 1.00 92.12 650 ARG A C 1
ATOM 5367 O O . ARG A 1 650 ? -0.666 9.716 -15.897 1.00 92.12 650 ARG A O 1
ATOM 5374 N N . PHE A 1 651 ? -1.125 10.596 -13.887 1.00 92.19 651 PHE A N 1
ATOM 5375 C CA . PHE A 1 651 ? -2.033 9.537 -13.448 1.00 92.19 651 PHE A CA 1
ATOM 5376 C C . PHE A 1 651 ? -3.279 10.126 -12.787 1.00 92.19 651 PHE A C 1
ATOM 5378 O O . PHE A 1 651 ? -3.202 11.126 -12.076 1.00 92.19 651 PHE A O 1
ATOM 5385 N N . THR A 1 652 ? -4.428 9.491 -13.020 1.00 94.12 652 THR A N 1
ATOM 5386 C CA . THR A 1 652 ? -5.703 9.876 -12.407 1.00 94.12 652 THR A CA 1
ATOM 5387 C C . THR A 1 652 ? -5.967 9.039 -11.156 1.00 94.12 652 THR A C 1
ATOM 5389 O O . THR A 1 652 ? -5.945 7.810 -11.230 1.00 94.12 652 THR A O 1
ATOM 5392 N N . HIS A 1 653 ? -6.289 9.679 -10.035 1.00 95.44 653 HIS A N 1
ATOM 5393 C CA . HIS A 1 653 ? -6.695 9.030 -8.782 1.00 95.44 653 HIS A CA 1
ATOM 5394 C C . HIS A 1 653 ? -7.993 9.645 -8.235 1.00 95.44 653 HIS A C 1
ATOM 5396 O O . HIS A 1 653 ? -8.437 10.698 -8.699 1.00 95.44 653 HIS A O 1
ATOM 5402 N N . LEU A 1 654 ? -8.643 8.971 -7.280 1.00 97.69 654 LEU A N 1
ATOM 5403 C CA . LEU A 1 654 ? -9.758 9.557 -6.523 1.00 97.69 654 LEU A CA 1
ATOM 5404 C C . LEU A 1 654 ? -9.228 10.702 -5.644 1.00 97.69 654 LEU A C 1
ATOM 5406 O O . LEU A 1 654 ? -8.065 10.683 -5.242 1.00 97.69 654 LEU A O 1
ATOM 5410 N N . ASN A 1 655 ? -10.064 11.692 -5.354 1.00 97.62 655 ASN A N 1
ATOM 5411 C CA . ASN A 1 655 ? -9.782 12.735 -4.377 1.00 97.62 655 ASN A CA 1
ATOM 5412 C C . ASN A 1 655 ? -11.083 13.239 -3.725 1.00 97.62 655 ASN A C 1
ATOM 5414 O O . ASN A 1 655 ? -12.184 12.933 -4.198 1.00 97.62 655 ASN A O 1
ATOM 5418 N N . HIS A 1 656 ? -10.967 14.023 -2.652 1.00 97.44 656 HIS A N 1
ATOM 5419 C CA . HIS A 1 656 ? -12.095 14.635 -1.951 1.00 97.44 656 HIS A CA 1
ATOM 5420 C C . HIS A 1 656 ? -11.872 16.135 -1.712 1.00 97.44 656 HIS A C 1
ATOM 5422 O O . HIS A 1 656 ? -10.741 16.602 -1.620 1.00 97.44 656 HIS A O 1
ATOM 5428 N N . THR A 1 657 ? -12.955 16.906 -1.591 1.00 97.19 657 THR A N 1
ATOM 5429 C CA . THR A 1 657 ? -12.875 18.305 -1.138 1.00 97.19 657 THR A CA 1
ATOM 5430 C C . THR A 1 657 ? -12.522 18.322 0.347 1.00 97.19 657 THR A C 1
ATOM 5432 O O . THR A 1 657 ? -13.053 17.503 1.100 1.00 97.19 657 THR A O 1
ATOM 5435 N N . GLU A 1 658 ? -11.660 19.239 0.794 1.00 97.44 658 GLU A N 1
ATOM 5436 C CA . GLU A 1 658 ? -11.412 19.431 2.228 1.00 97.44 658 GLU A CA 1
ATOM 5437 C C . GLU A 1 658 ? -12.698 19.792 2.983 1.00 97.44 658 GLU A C 1
ATOM 5439 O O . GLU A 1 658 ? -13.608 20.431 2.448 1.00 97.44 658 GLU A O 1
ATOM 5444 N N . PHE A 1 659 ? -12.791 19.354 4.236 1.00 98.31 659 PHE A N 1
ATOM 5445 C CA . PHE A 1 659 ? -13.989 19.530 5.046 1.00 98.31 659 PHE A CA 1
ATOM 5446 C C . PHE A 1 659 ? -13.670 19.718 6.528 1.00 98.31 659 PHE A C 1
ATOM 5448 O O . PHE A 1 659 ? -12.608 19.328 7.015 1.00 98.31 659 PHE A O 1
ATOM 5455 N N . LEU A 1 660 ? -14.615 20.330 7.240 1.00 98.38 660 LEU A N 1
ATOM 5456 C CA . LEU A 1 660 ? -14.515 20.637 8.662 1.00 98.38 660 LEU A CA 1
ATOM 5457 C C . LEU A 1 660 ? -15.535 19.809 9.451 1.00 98.38 660 LEU A C 1
ATOM 5459 O O . LEU A 1 660 ? -16.726 19.829 9.129 1.00 98.38 660 LEU A O 1
ATOM 5463 N N . TYR A 1 661 ? -15.081 19.133 10.504 1.00 98.56 661 TYR A N 1
ATOM 5464 C CA . TYR A 1 661 ? -15.946 18.681 11.588 1.00 98.56 661 TYR A CA 1
ATOM 5465 C C . TYR A 1 661 ? -16.146 19.829 12.580 1.00 98.56 661 TYR A C 1
ATOM 5467 O O . TYR A 1 661 ? -15.179 20.457 13.015 1.00 98.56 661 TYR A O 1
ATOM 5475 N N . THR A 1 662 ? -17.390 20.058 12.986 1.00 98.38 662 THR A N 1
ATOM 5476 C CA . THR A 1 662 ? -17.754 20.889 14.133 1.00 98.38 662 THR A CA 1
ATOM 5477 C C . THR A 1 662 ? -18.511 20.014 15.125 1.00 98.38 662 THR A C 1
ATOM 5479 O O . THR A 1 662 ? -19.529 19.418 14.772 1.00 98.38 662 THR A O 1
ATOM 5482 N N . ILE A 1 663 ? -18.012 19.921 16.355 1.00 98.62 663 ILE A N 1
ATOM 5483 C CA . ILE A 1 663 ? -18.603 19.124 17.436 1.00 98.62 663 ILE A CA 1
ATOM 5484 C C . ILE A 1 663 ? -18.922 20.082 18.582 1.00 98.62 663 ILE A C 1
ATOM 5486 O O . ILE A 1 663 ? -18.027 20.774 19.071 1.00 98.62 663 ILE A O 1
ATOM 5490 N N . VAL A 1 664 ? -20.183 20.126 19.008 1.00 98.50 664 VAL A N 1
ATOM 5491 C CA . VAL A 1 664 ? -20.617 20.899 20.178 1.00 98.50 664 VAL A CA 1
ATOM 5492 C C . VAL A 1 664 ? -20.810 19.926 21.333 1.00 98.50 664 VAL A C 1
ATOM 5494 O O . VAL A 1 664 ? -21.627 19.008 21.244 1.00 98.50 664 VAL A O 1
ATOM 5497 N N . VAL A 1 665 ? -20.043 20.103 22.407 1.00 98.44 665 VAL A N 1
ATOM 5498 C CA . VAL A 1 665 ? -20.033 19.212 23.574 1.00 98.44 665 VAL A CA 1
ATOM 5499 C C . VAL A 1 665 ? -20.150 20.019 24.864 1.00 98.44 665 VAL A C 1
ATOM 5501 O O . VAL A 1 665 ? -19.448 21.007 25.061 1.00 98.44 665 VAL A O 1
ATOM 5504 N N . ASN A 1 666 ? -21.039 19.591 25.754 1.00 98.25 666 ASN A N 1
ATOM 5505 C CA . ASN A 1 666 ? -21.246 20.189 27.064 1.00 98.25 666 ASN A CA 1
ATOM 5506 C C . ASN A 1 666 ? -20.532 19.353 28.133 1.00 98.25 666 ASN A C 1
ATOM 5508 O O . ASN A 1 666 ? -20.844 18.175 28.310 1.00 98.25 666 ASN A O 1
ATOM 5512 N N . ASN A 1 667 ? -19.590 19.956 28.855 1.00 98.12 667 ASN A N 1
ATOM 5513 C CA . ASN A 1 667 ? -18.997 19.377 30.055 1.00 98.12 667 ASN A CA 1
ATOM 5514 C C . ASN A 1 667 ? -19.768 19.888 31.280 1.00 98.12 667 ASN A C 1
ATOM 5516 O O . ASN A 1 667 ? -19.523 20.984 31.780 1.00 98.12 667 ASN A O 1
ATOM 5520 N N . ARG A 1 668 ? -20.692 19.069 31.780 1.00 97.00 668 ARG A N 1
ATOM 5521 C CA . ARG A 1 668 ? -21.514 19.328 32.971 1.00 97.00 668 ARG A CA 1
ATOM 5522 C C . ARG A 1 668 ? -20.738 19.187 34.295 1.00 97.00 668 ARG A C 1
ATOM 5524 O O . ARG A 1 668 ? -21.339 19.338 35.355 1.00 97.00 668 ARG A O 1
ATOM 5531 N N . ASN A 1 669 ? -19.439 18.865 34.262 1.00 95.88 669 ASN A N 1
ATOM 5532 C CA . ASN A 1 669 ? -18.579 18.845 35.449 1.00 95.88 669 ASN A CA 1
ATOM 5533 C C . ASN A 1 669 ? -18.085 20.264 35.789 1.00 95.88 669 ASN A C 1
ATOM 5535 O O . ASN A 1 669 ? -17.863 21.080 34.899 1.00 95.88 669 ASN A O 1
ATOM 5539 N N . ASN A 1 670 ? -17.816 20.526 37.071 1.00 95.62 670 ASN A N 1
ATOM 5540 C CA . ASN A 1 670 ? -17.272 21.812 37.539 1.00 95.62 670 ASN A CA 1
ATOM 5541 C C . ASN A 1 670 ? -15.783 22.025 37.192 1.00 95.62 670 ASN A C 1
ATOM 5543 O O . ASN A 1 670 ? -15.245 23.101 37.440 1.00 95.62 670 ASN A O 1
ATOM 5547 N N . GLU A 1 671 ? -15.112 21.011 36.641 1.00 96.31 671 GLU A N 1
ATOM 5548 C CA . GLU A 1 671 ? -13.673 21.001 36.362 1.00 96.31 671 GLU A CA 1
ATOM 5549 C C . GLU A 1 671 ? -13.388 20.661 34.888 1.00 96.31 671 GLU A C 1
ATOM 5551 O O . GLU A 1 671 ? -14.183 19.950 34.253 1.00 96.31 671 GLU A O 1
ATOM 5556 N N . PRO A 1 672 ? -12.259 21.127 34.318 1.00 97.25 672 PRO A N 1
ATOM 5557 C CA . PRO A 1 672 ? -11.859 20.746 32.971 1.00 97.25 672 PRO A CA 1
ATOM 5558 C C . PRO A 1 672 ? -11.590 19.238 32.869 1.00 97.25 672 PRO A C 1
ATOM 5560 O O . PRO A 1 672 ? -10.826 18.683 33.657 1.00 97.25 672 PRO A O 1
ATOM 5563 N N . ARG A 1 673 ? -12.173 18.567 31.870 1.00 97.38 673 ARG A N 1
ATOM 5564 C CA . ARG A 1 673 ? -11.968 17.129 31.617 1.00 97.38 673 ARG A CA 1
ATOM 5565 C C . ARG A 1 673 ? -11.225 16.928 30.299 1.00 97.38 673 ARG A C 1
ATOM 5567 O O . ARG A 1 673 ? -11.561 17.548 29.293 1.00 97.38 673 ARG A O 1
ATOM 5574 N N . LYS A 1 674 ? -10.217 16.053 30.284 1.00 97.69 674 LYS A N 1
ATOM 5575 C CA . LYS A 1 674 ? -9.511 15.655 29.055 1.00 97.69 674 LYS A CA 1
ATOM 5576 C C . LYS A 1 674 ? -10.173 14.405 28.475 1.00 97.69 674 LYS A C 1
ATOM 5578 O O . LYS A 1 674 ? -10.455 13.471 29.218 1.00 97.69 674 LYS A O 1
ATOM 5583 N N . GLY A 1 675 ? -10.407 14.385 27.167 1.00 97.81 675 GLY A N 1
ATOM 5584 C CA . GLY A 1 675 ? -11.015 13.253 26.465 1.00 97.81 675 GLY A CA 1
ATOM 5585 C C . GLY A 1 675 ? -10.369 12.979 25.112 1.00 97.81 675 GLY A C 1
ATOM 5586 O O . GLY A 1 675 ? -9.608 13.805 24.603 1.00 97.81 675 GLY A O 1
ATOM 5587 N N . THR A 1 676 ? -10.692 11.835 24.515 1.00 98.56 676 THR A N 1
ATOM 5588 C CA . THR A 1 676 ? -10.256 11.473 23.157 1.00 98.56 676 THR A CA 1
ATOM 5589 C C . THR A 1 676 ? -11.446 11.492 22.214 1.00 98.56 676 THR A C 1
ATOM 5591 O O . THR A 1 676 ? -12.356 10.673 22.336 1.00 98.56 676 THR A O 1
ATOM 5594 N N . VAL A 1 677 ? -11.435 12.415 21.254 1.00 98.75 677 VAL A N 1
ATOM 5595 C CA . VAL A 1 677 ? -12.392 12.444 20.147 1.00 98.75 677 VAL A CA 1
ATOM 5596 C C . VAL A 1 677 ? -12.063 11.291 19.201 1.00 98.75 677 VAL A C 1
ATOM 5598 O O . VAL A 1 677 ? -10.927 11.166 18.741 1.00 98.75 677 VAL A O 1
ATOM 5601 N N . ARG A 1 678 ? -13.057 10.454 18.901 1.00 98.75 678 ARG A N 1
ATOM 5602 C CA . ARG A 1 678 ? -12.968 9.306 17.988 1.00 98.75 678 ARG A CA 1
ATOM 5603 C C . ARG A 1 678 ? -14.054 9.455 16.924 1.00 98.75 678 ARG A C 1
ATOM 5605 O O . ARG A 1 678 ? -15.235 9.528 17.268 1.00 98.75 678 ARG A O 1
ATOM 5612 N N . ILE A 1 679 ? -13.666 9.532 15.652 1.00 98.88 679 ILE A N 1
ATOM 5613 C CA . ILE A 1 679 ? -14.571 9.797 14.525 1.00 98.88 679 ILE A CA 1
ATOM 5614 C C . ILE A 1 679 ? -14.560 8.616 13.555 1.00 98.88 679 ILE A C 1
ATOM 5616 O O . ILE A 1 679 ? -13.509 8.233 13.039 1.00 98.88 679 ILE A O 1
ATOM 5620 N N . PHE A 1 680 ? -15.747 8.089 13.257 1.00 98.88 680 PHE A N 1
ATOM 5621 C CA . PHE A 1 680 ? -15.962 7.010 12.294 1.00 98.88 680 PHE A CA 1
ATOM 5622 C C . PHE A 1 680 ? -17.057 7.387 11.289 1.00 98.88 680 PHE A C 1
ATOM 5624 O O . PHE A 1 680 ? -17.982 8.133 11.620 1.00 98.88 680 PHE A O 1
ATOM 5631 N N . ILE A 1 681 ? -17.007 6.824 10.079 1.00 98.62 681 ILE A N 1
ATOM 5632 C CA . ILE A 1 681 ? -18.183 6.756 9.195 1.00 98.62 681 ILE A CA 1
ATOM 5633 C C . ILE A 1 681 ? -18.487 5.305 8.818 1.00 98.62 681 ILE A C 1
ATOM 5635 O O . ILE A 1 681 ? -17.573 4.510 8.620 1.00 98.62 681 ILE A O 1
ATOM 5639 N N . GLY A 1 682 ? -19.766 4.958 8.684 1.00 97.94 682 GLY A N 1
ATOM 5640 C CA . GLY A 1 682 ? -20.204 3.626 8.250 1.00 97.94 682 GLY A CA 1
ATOM 5641 C C . GLY A 1 682 ? -21.324 3.697 7.209 1.00 97.94 682 GLY A C 1
ATOM 5642 O O . GLY A 1 682 ? -22.097 4.658 7.212 1.00 97.94 682 GLY A O 1
ATOM 5643 N N . PRO A 1 683 ? -21.449 2.719 6.296 1.00 97.75 683 PRO A N 1
ATOM 5644 C CA . PRO A 1 683 ? -22.545 2.679 5.333 1.00 97.75 683 PRO A CA 1
ATOM 5645 C C . PRO A 1 683 ? -23.877 2.483 6.070 1.00 97.75 683 PRO A C 1
ATOM 5647 O O . PRO A 1 683 ? -23.956 1.705 7.022 1.00 97.75 683 PRO A O 1
ATOM 5650 N N . LYS A 1 684 ? -24.930 3.196 5.654 1.00 96.06 684 LYS A N 1
ATOM 5651 C CA . LYS A 1 684 ? -26.252 3.107 6.301 1.00 96.06 684 LYS A CA 1
ATOM 5652 C C . LYS A 1 684 ? -27.045 1.870 5.860 1.00 96.06 684 LYS A C 1
ATOM 5654 O O . LYS A 1 684 ? -27.785 1.284 6.648 1.00 96.06 684 LYS A O 1
ATOM 5659 N N . GLU A 1 685 ? -26.898 1.503 4.591 1.00 95.31 685 GLU A N 1
ATOM 5660 C CA . GLU A 1 685 ? -27.740 0.546 3.869 1.00 95.31 685 GLU A CA 1
ATOM 5661 C C . GLU A 1 685 ? -26.871 -0.521 3.180 1.00 95.31 685 GLU A C 1
ATOM 5663 O O . GLU A 1 685 ? -25.756 -0.233 2.732 1.00 95.31 685 GLU A O 1
ATOM 5668 N N . ASP A 1 686 ? -27.382 -1.750 3.110 1.00 94.25 686 ASP A N 1
ATOM 5669 C CA . ASP A 1 686 ? -26.707 -2.917 2.538 1.00 94.25 686 ASP A CA 1
ATOM 5670 C C . ASP A 1 686 ? -26.843 -3.014 1.004 1.00 94.25 686 ASP A C 1
ATOM 5672 O O . ASP A 1 686 ? -27.350 -2.114 0.331 1.00 94.25 686 ASP A O 1
ATOM 5676 N N . GLU A 1 687 ? -26.403 -4.136 0.425 1.00 93.31 687 GLU A N 1
ATOM 5677 C CA . GLU A 1 687 ? -26.498 -4.429 -1.014 1.00 93.31 687 GLU A CA 1
ATOM 5678 C C . GLU A 1 687 ? -27.907 -4.298 -1.608 1.00 93.31 687 GLU A C 1
ATOM 5680 O O . GLU A 1 687 ? -28.054 -4.112 -2.816 1.00 93.31 687 GLU A O 1
ATOM 5685 N N . ARG A 1 688 ? -28.934 -4.449 -0.770 1.00 93.38 688 ARG A N 1
ATOM 5686 C CA . ARG A 1 688 ? -30.353 -4.495 -1.130 1.00 93.38 688 ARG A CA 1
ATOM 5687 C C . ARG A 1 688 ? -31.056 -3.166 -0.833 1.00 93.38 688 ARG A C 1
ATOM 5689 O O . ARG A 1 688 ? -32.249 -3.055 -1.096 1.00 93.38 688 ARG A O 1
ATOM 5696 N N . GLY A 1 689 ? -30.345 -2.184 -0.270 1.00 91.69 689 GLY A N 1
ATOM 5697 C CA . GLY A 1 689 ? -30.927 -0.948 0.258 1.00 91.69 689 GLY A CA 1
ATOM 5698 C C . GLY A 1 689 ? -31.573 -1.108 1.640 1.00 91.69 689 GLY A C 1
ATOM 5699 O O . GLY A 1 689 ? -32.314 -0.226 2.067 1.00 91.69 689 GLY A O 1
ATOM 5700 N N . MET A 1 690 ? -31.328 -2.218 2.347 1.00 95.19 690 MET A N 1
ATOM 5701 C CA . MET A 1 690 ? -31.876 -2.440 3.688 1.00 95.19 690 MET A CA 1
ATOM 5702 C C . MET A 1 690 ? -30.944 -1.847 4.755 1.00 95.19 690 MET A C 1
ATOM 5704 O O . MET A 1 690 ? -29.733 -2.047 4.658 1.00 95.19 690 MET A O 1
ATOM 5708 N N . PRO A 1 691 ? -31.454 -1.160 5.796 1.00 95.44 691 PRO A N 1
ATOM 5709 C CA . PRO A 1 691 ? -30.616 -0.661 6.885 1.00 95.44 691 PRO A CA 1
ATOM 5710 C C . PRO A 1 691 ? -29.847 -1.783 7.595 1.00 95.44 691 PRO A C 1
ATOM 5712 O O . PRO A 1 691 ? -30.422 -2.828 7.908 1.00 95.44 691 PRO A O 1
ATOM 5715 N N . PHE A 1 692 ? -28.565 -1.556 7.887 1.00 95.38 692 PHE A N 1
ATOM 5716 C CA . PHE A 1 692 ? -27.756 -2.510 8.652 1.00 95.38 692 PHE A CA 1
ATOM 5717 C C . PHE A 1 692 ? -28.199 -2.607 10.123 1.00 95.38 692 PHE A C 1
ATOM 5719 O O . PHE A 1 692 ? -28.591 -1.615 10.742 1.00 95.38 692 PHE A O 1
ATOM 5726 N N . THR A 1 693 ? -28.061 -3.796 10.719 1.00 95.44 693 THR A N 1
ATOM 5727 C CA . THR A 1 693 ? -28.041 -3.937 12.187 1.00 95.44 693 THR A CA 1
ATOM 5728 C C . THR A 1 693 ? -26.664 -3.561 12.740 1.00 95.44 693 THR A C 1
ATOM 5730 O O . THR A 1 693 ? -25.672 -3.614 12.013 1.00 95.44 693 THR A O 1
ATOM 5733 N N . TYR A 1 694 ? -26.567 -3.233 14.035 1.00 95.69 694 TYR A N 1
ATOM 5734 C CA . TYR A 1 694 ? -25.287 -2.861 14.662 1.00 95.69 694 TYR A CA 1
ATOM 5735 C C . TYR A 1 694 ? -24.187 -3.902 14.397 1.00 95.69 694 TYR A C 1
ATOM 5737 O O . TYR A 1 694 ? -23.133 -3.553 13.876 1.00 95.69 694 TYR A O 1
ATOM 5745 N N . SER A 1 695 ? -24.437 -5.187 14.676 1.00 94.00 695 SER A N 1
ATOM 5746 C CA . SER A 1 695 ? -23.431 -6.249 14.500 1.00 94.00 695 SER A CA 1
ATOM 5747 C C . SER A 1 695 ? -23.014 -6.472 13.040 1.00 94.00 695 SER A C 1
ATOM 5749 O O . SER A 1 695 ? -21.949 -7.026 12.796 1.00 94.00 695 SER A O 1
ATOM 5751 N N . GLN A 1 696 ? -23.812 -6.027 12.062 1.00 93.62 696 GLN A N 1
ATOM 5752 C CA . GLN A 1 696 ? -23.419 -6.009 10.647 1.00 93.62 696 GLN A CA 1
ATOM 5753 C C . GLN A 1 696 ? -22.646 -4.736 10.272 1.00 93.62 696 GLN A C 1
ATOM 5755 O O . GLN A 1 696 ? -21.794 -4.780 9.387 1.00 93.62 696 GLN A O 1
ATOM 5760 N N . GLN A 1 697 ? -22.951 -3.611 10.925 1.00 96.69 697 GLN A N 1
ATOM 5761 C CA . GLN A 1 697 ? -22.345 -2.307 10.664 1.00 96.69 697 GLN A CA 1
ATOM 5762 C C . GLN A 1 697 ? -21.000 -2.115 11.381 1.00 96.69 697 GLN A C 1
ATOM 5764 O O . GLN A 1 697 ? -20.156 -1.401 10.848 1.00 96.69 697 GLN A O 1
ATOM 5769 N N . LYS A 1 698 ? -20.765 -2.757 12.542 1.00 96.12 698 LYS A N 1
ATOM 5770 C CA . LYS A 1 698 ? -19.545 -2.569 13.360 1.00 96.12 698 LYS A CA 1
ATOM 5771 C C . LYS A 1 698 ? -18.267 -2.794 12.534 1.00 96.12 698 LYS A C 1
ATOM 5773 O O . LYS A 1 698 ? -17.411 -1.920 12.468 1.00 96.12 698 LYS A O 1
ATOM 5778 N N . ASN A 1 699 ? -18.223 -3.886 11.765 1.00 96.31 699 ASN A N 1
ATOM 5779 C CA . ASN A 1 699 ? -17.091 -4.253 10.901 1.00 96.31 699 ASN A CA 1
ATOM 5780 C C . ASN A 1 699 ? -17.028 -3.444 9.584 1.00 96.31 699 ASN A C 1
ATOM 5782 O O . ASN A 1 699 ? -16.185 -3.716 8.733 1.00 96.31 699 ASN A O 1
ATOM 5786 N N . LEU A 1 700 ? -17.921 -2.465 9.396 1.00 98.06 700 LEU A N 1
ATOM 5787 C CA . LEU A 1 700 ? -17.947 -1.520 8.273 1.00 98.06 700 LEU A CA 1
ATOM 5788 C C . LEU A 1 700 ? -17.756 -0.060 8.731 1.00 98.06 700 LEU A C 1
ATOM 5790 O O . LEU A 1 700 ? -17.794 0.843 7.893 1.00 98.06 700 LEU A O 1
ATOM 5794 N N . MET A 1 701 ? -17.548 0.182 10.031 1.00 98.50 701 MET A N 1
ATOM 5795 C CA . MET A 1 701 ? -17.143 1.487 10.550 1.00 98.50 701 MET A CA 1
ATOM 5796 C C . MET A 1 701 ? -15.675 1.738 10.211 1.00 98.50 701 MET A C 1
ATOM 5798 O O . MET A 1 701 ? -14.787 1.024 10.680 1.00 98.50 701 MET A O 1
ATOM 5802 N N . ILE A 1 702 ? -15.421 2.760 9.395 1.00 98.56 702 ILE A N 1
ATOM 5803 C CA . ILE A 1 702 ? -14.068 3.178 9.031 1.00 98.56 702 ILE A CA 1
ATOM 5804 C C . ILE A 1 702 ? -13.637 4.355 9.908 1.00 98.56 702 ILE A C 1
ATOM 5806 O O . ILE A 1 702 ? -14.364 5.343 10.022 1.00 98.56 702 ILE A O 1
ATOM 5810 N N . GLU A 1 703 ? -12.473 4.241 10.548 1.00 98.88 703 GLU A N 1
ATOM 5811 C CA . GLU A 1 703 ? -11.860 5.314 11.334 1.00 98.88 703 GLU A CA 1
ATOM 5812 C C . GLU A 1 703 ? -11.491 6.460 10.392 1.00 98.88 703 GLU A C 1
ATOM 5814 O O . GLU A 1 703 ? -10.898 6.247 9.327 1.00 98.88 703 GLU A O 1
ATOM 5819 N N . MET A 1 704 ? -11.875 7.673 10.778 1.00 98.75 704 MET A N 1
ATOM 5820 C CA . MET A 1 704 ? -11.666 8.895 10.004 1.00 98.75 704 MET A CA 1
ATOM 5821 C C . MET A 1 704 ? -10.751 9.882 10.721 1.00 98.75 704 MET A C 1
ATOM 5823 O O . MET A 1 704 ? -10.044 10.628 10.046 1.00 98.75 704 MET A O 1
ATOM 5827 N N . ASP A 1 705 ? -10.763 9.906 12.056 1.00 98.56 705 ASP A N 1
ATOM 5828 C CA . ASP A 1 705 ? -9.838 10.684 12.884 1.00 98.56 705 ASP A CA 1
ATOM 5829 C C . ASP A 1 705 ? -9.894 10.237 14.356 1.00 98.56 705 ASP A C 1
ATOM 5831 O O . ASP A 1 705 ? -10.929 9.760 14.834 1.00 98.56 705 ASP A O 1
ATOM 5835 N N . LYS A 1 706 ? -8.797 10.452 15.084 1.00 97.75 706 LYS A N 1
ATOM 5836 C CA . LYS A 1 706 ? -8.661 10.187 16.520 1.00 97.75 706 LYS A CA 1
ATOM 5837 C C . LYS A 1 706 ? -7.655 11.152 17.148 1.00 97.75 706 LYS A C 1
ATOM 5839 O O . LYS A 1 706 ? -6.483 11.139 16.769 1.00 97.75 706 LYS A O 1
ATOM 5844 N N . PHE A 1 707 ? -8.093 11.978 18.099 1.00 96.81 707 PHE A N 1
ATOM 5845 C CA . PHE A 1 707 ? -7.263 13.022 18.719 1.00 96.81 707 PHE A CA 1
ATOM 5846 C C . PHE A 1 707 ? -7.729 13.390 20.136 1.00 96.81 707 PHE A C 1
ATOM 5848 O O . PHE A 1 707 ? -8.903 13.264 20.472 1.00 96.81 707 PHE A O 1
ATOM 5855 N N . ALA A 1 708 ? -6.808 13.866 20.977 1.00 96.19 708 ALA A N 1
ATOM 5856 C CA . ALA A 1 708 ? -7.119 14.308 22.337 1.00 96.19 708 ALA A CA 1
ATOM 5857 C C . ALA A 1 708 ? -7.608 15.768 22.377 1.00 96.19 708 ALA A C 1
ATOM 5859 O O . ALA A 1 708 ? -7.151 16.605 21.599 1.00 96.19 708 ALA A O 1
ATOM 5860 N N . VAL A 1 709 ? -8.492 16.084 23.325 1.00 97.62 709 VAL A N 1
ATOM 5861 C CA . VAL A 1 709 ? -9.044 17.427 23.563 1.00 97.62 709 VAL A CA 1
ATOM 5862 C C . VAL A 1 709 ? -9.199 17.697 25.064 1.00 97.62 709 VAL A C 1
ATOM 5864 O O . VAL A 1 709 ? -9.424 16.774 25.847 1.00 97.62 709 VAL A O 1
ATOM 5867 N N . THR A 1 710 ? -9.104 18.963 25.472 1.00 98.12 710 THR A N 1
ATOM 5868 C CA . THR A 1 710 ? -9.424 19.416 26.837 1.00 98.12 710 THR A CA 1
ATOM 5869 C C . THR A 1 710 ? -10.728 20.205 26.806 1.00 98.12 710 THR A C 1
ATOM 5871 O O . THR A 1 710 ? -10.811 21.217 26.114 1.00 98.12 710 THR A O 1
ATOM 5874 N N . LEU A 1 711 ? -11.730 19.749 27.555 1.00 98.12 711 LEU A N 1
ATOM 5875 C CA . LEU A 1 711 ? -13.057 20.352 27.648 1.00 98.12 711 LEU A CA 1
ATOM 5876 C C . LEU A 1 711 ? -13.148 21.203 28.916 1.00 98.12 711 LEU A C 1
ATOM 5878 O O . LEU A 1 711 ? -13.044 20.675 30.022 1.00 98.12 711 LEU A O 1
ATOM 5882 N N . GLN A 1 712 ? -13.368 22.507 28.771 1.00 98.19 712 GLN A N 1
ATOM 5883 C CA . GLN A 1 712 ? -13.662 23.404 29.895 1.00 98.19 712 GLN A CA 1
ATOM 5884 C C . GLN A 1 712 ? -15.080 23.141 30.433 1.00 98.19 712 GLN A C 1
ATOM 5886 O O . GLN A 1 712 ? -15.890 22.582 29.696 1.00 98.19 712 GLN A O 1
ATOM 5891 N N . PRO A 1 713 ? -15.421 23.509 31.680 1.00 98.25 713 PRO A N 1
ATOM 5892 C CA . PRO A 1 713 ? -16.802 23.461 32.168 1.00 98.25 713 PRO A CA 1
ATOM 5893 C C . PRO A 1 713 ? -17.775 24.233 31.259 1.00 98.25 713 PRO A C 1
ATOM 5895 O O . PRO A 1 713 ? -17.475 25.348 30.832 1.00 98.25 713 PRO A O 1
ATOM 5898 N N . GLY A 1 714 ? -18.946 23.655 30.984 1.00 97.56 714 GLY A N 1
ATOM 5899 C CA . GLY A 1 714 ? -19.957 24.208 30.076 1.00 97.56 714 GLY A CA 1
ATOM 5900 C C . GLY A 1 714 ? -19.785 23.798 28.607 1.00 97.56 714 GLY A C 1
ATOM 5901 O O . GLY A 1 714 ? -19.229 22.743 28.289 1.00 97.56 714 GLY A O 1
ATOM 5902 N N . GLU A 1 715 ? -20.311 24.616 27.692 1.00 98.31 715 GLU A N 1
ATOM 5903 C CA . GLU A 1 715 ? -20.281 24.343 26.250 1.00 98.31 715 GLU A CA 1
ATOM 5904 C C . GLU A 1 715 ? -18.887 24.573 25.647 1.00 98.31 715 GLU A C 1
ATOM 5906 O O . GLU A 1 715 ? -18.266 25.619 25.827 1.00 98.31 715 GLU A O 1
ATOM 5911 N N . ASN A 1 716 ? -18.416 23.592 24.879 1.00 98.44 716 ASN A N 1
ATOM 5912 C CA . ASN A 1 716 ? -17.190 23.643 24.096 1.00 98.44 716 ASN A CA 1
ATOM 5913 C C . ASN A 1 716 ? -17.532 23.386 22.624 1.00 98.44 716 ASN A C 1
ATOM 5915 O O . ASN A 1 716 ? -18.240 22.429 22.297 1.00 98.44 716 ASN A O 1
ATOM 5919 N N . LYS A 1 717 ? -16.963 24.195 21.728 1.00 98.31 717 LYS A N 1
ATOM 5920 C CA . LYS A 1 717 ? -17.034 23.998 20.278 1.00 98.31 717 LYS A CA 1
ATOM 5921 C C . LYS A 1 717 ? -15.675 23.519 19.772 1.00 98.31 717 LYS A C 1
ATOM 5923 O O . LYS A 1 717 ? -14.709 24.276 19.788 1.00 98.31 717 LYS A O 1
ATOM 5928 N N . ILE A 1 718 ? -15.607 22.271 19.323 1.00 98.50 718 ILE A N 1
ATOM 5929 C CA . ILE A 1 718 ? -14.407 21.675 18.727 1.00 98.50 718 ILE A CA 1
ATOM 5930 C C . ILE A 1 718 ? -14.516 21.811 17.208 1.00 98.50 718 ILE A C 1
ATOM 5932 O O . ILE A 1 718 ? -15.529 21.426 16.621 1.00 98.50 718 ILE A O 1
ATOM 5936 N N . GLU A 1 719 ? -13.468 22.324 16.569 1.00 98.25 719 GLU A N 1
ATOM 5937 C CA . GLU A 1 719 ? -13.332 22.377 15.112 1.00 98.25 719 GLU A CA 1
ATOM 5938 C C . GLU A 1 719 ? -12.091 21.596 14.680 1.00 98.25 719 GLU A C 1
ATOM 5940 O O . GLU A 1 719 ? -11.041 21.696 15.313 1.00 98.25 719 GLU A O 1
ATOM 5945 N N . ARG A 1 720 ? -12.224 20.783 13.627 1.00 98.06 720 ARG A N 1
ATOM 5946 C CA . ARG A 1 720 ? -11.184 19.843 13.186 1.00 98.06 720 ARG A CA 1
ATOM 5947 C C . ARG A 1 720 ? -11.250 19.630 11.677 1.00 98.06 720 ARG A C 1
ATOM 5949 O O . ARG A 1 720 ? -12.319 19.311 11.153 1.00 98.06 720 ARG A O 1
ATOM 5956 N N . LYS A 1 721 ? -10.137 19.802 10.965 1.00 98.00 721 LYS A N 1
ATOM 5957 C CA . LYS A 1 721 ? -10.077 19.688 9.499 1.00 98.00 721 LYS A CA 1
ATOM 5958 C C . LYS A 1 721 ? -9.769 18.263 9.052 1.00 98.00 721 LYS A C 1
ATOM 5960 O O . LYS A 1 721 ? -8.987 17.550 9.677 1.00 98.00 721 LYS A O 1
ATOM 5965 N N . SER A 1 722 ? -10.284 17.886 7.885 1.00 97.56 722 SER A N 1
ATOM 5966 C CA . SER A 1 722 ? -9.988 16.607 7.227 1.00 97.56 722 SER A CA 1
ATOM 5967 C C . SER A 1 722 ? -8.502 16.373 6.926 1.00 97.56 722 SER A C 1
ATOM 5969 O O . SER A 1 722 ? -8.094 15.231 6.742 1.00 97.56 722 SER A O 1
ATOM 5971 N N . THR A 1 723 ? -7.707 17.444 6.848 1.00 95.81 723 THR A N 1
ATOM 5972 C CA . THR A 1 723 ? -6.256 17.433 6.599 1.00 95.81 723 THR A CA 1
ATOM 5973 C C . THR A 1 723 ? -5.405 17.191 7.844 1.00 95.81 723 THR A C 1
ATOM 5975 O O . THR A 1 723 ? -4.202 16.984 7.721 1.00 95.81 723 THR A O 1
ATOM 5978 N N . GLU A 1 724 ? -6.004 17.186 9.037 1.00 95.56 724 GLU A N 1
ATOM 5979 C CA . GLU A 1 724 ? -5.299 16.935 10.301 1.00 95.56 724 GLU A CA 1
ATOM 5980 C C . GLU A 1 724 ? -5.452 15.486 10.803 1.00 95.56 724 GLU A C 1
ATOM 5982 O O . GLU A 1 724 ? -4.982 15.168 11.899 1.00 95.56 724 GLU A O 1
ATOM 5987 N N . SER A 1 725 ? -6.141 14.628 10.039 1.00 96.69 725 SER A N 1
ATOM 5988 C CA . SER A 1 725 ? -6.518 13.270 10.447 1.00 96.69 725 SER A CA 1
ATOM 5989 C C . SER A 1 725 ? -5.315 12.422 10.866 1.00 96.69 725 SER A C 1
ATOM 5991 O O . SER A 1 725 ? -4.328 12.296 10.140 1.00 96.69 725 SER A O 1
ATOM 5993 N N . SER A 1 726 ? -5.427 11.759 12.019 1.00 95.62 726 SER A N 1
ATOM 5994 C CA . SER A 1 726 ? -4.422 10.796 12.491 1.00 95.62 726 SER A CA 1
ATOM 5995 C C . SER A 1 726 ? -4.386 9.481 11.697 1.00 95.62 726 SER A C 1
ATOM 5997 O O . SER A 1 726 ? -3.478 8.675 11.898 1.00 95.62 726 SER A O 1
ATOM 5999 N N . VAL A 1 727 ? -5.311 9.268 10.755 1.00 97.00 727 VAL A N 1
ATOM 6000 C CA . VAL A 1 727 ? -5.342 8.094 9.864 1.00 97.00 727 VAL A CA 1
ATOM 6001 C C . VAL A 1 727 ? -4.428 8.279 8.645 1.00 97.00 727 VAL A C 1
ATOM 6003 O O . VAL A 1 727 ? -3.872 7.305 8.127 1.00 97.00 727 VAL A O 1
ATOM 6006 N N . THR A 1 728 ? -4.251 9.517 8.175 1.00 95.56 728 THR A N 1
ATOM 6007 C CA . THR A 1 728 ? -3.672 9.808 6.856 1.00 95.56 728 THR A CA 1
ATOM 6008 C C . THR A 1 728 ? -2.292 10.462 6.891 1.00 95.56 728 THR A C 1
ATOM 6010 O O . THR A 1 728 ? -1.837 10.974 7.912 1.00 95.56 728 THR A O 1
ATOM 6013 N N . ILE A 1 729 ? -1.618 10.442 5.737 1.00 90.75 729 ILE A N 1
ATOM 6014 C CA . ILE A 1 729 ? -0.451 11.276 5.419 1.00 90.75 729 ILE A CA 1
ATOM 6015 C C . ILE A 1 729 ? -0.761 12.212 4.234 1.00 90.75 729 ILE A C 1
ATOM 6017 O O . ILE A 1 729 ? -1.496 11.813 3.320 1.00 90.75 729 ILE A O 1
ATOM 6021 N N . PRO A 1 730 ? -0.196 13.438 4.203 1.00 88.75 730 PRO A N 1
ATOM 6022 C CA . PRO A 1 730 ? -0.368 14.373 3.090 1.00 88.75 730 PRO A CA 1
ATOM 6023 C C . PRO A 1 730 ? 0.076 13.801 1.738 1.00 88.75 730 PRO A C 1
ATOM 6025 O O . PRO A 1 730 ? 0.992 12.979 1.665 1.00 88.75 730 PRO A O 1
ATOM 6028 N N . PHE A 1 731 ? -0.511 14.302 0.645 1.00 85.50 731 PHE A N 1
ATOM 6029 C CA . PHE A 1 731 ? -0.187 13.854 -0.716 1.00 85.50 731 PHE A CA 1
ATOM 6030 C C . PHE A 1 731 ? 1.322 13.928 -1.012 1.00 85.50 731 PHE A C 1
ATOM 6032 O O . PHE A 1 731 ? 1.904 12.935 -1.447 1.00 85.50 731 PHE A O 1
ATOM 6039 N N . LYS A 1 732 ? 1.978 15.039 -0.646 1.00 80.56 732 LYS A N 1
ATOM 6040 C CA . LYS A 1 732 ? 3.428 15.254 -0.815 1.00 80.56 732 LYS A CA 1
ATOM 6041 C C . LYS A 1 732 ? 4.337 14.256 -0.075 1.00 80.56 732 LYS A C 1
ATOM 6043 O O . LYS A 1 732 ? 5.472 14.039 -0.489 1.00 80.56 732 LYS A O 1
ATOM 6048 N N . ASN A 1 733 ? 3.850 13.602 0.987 1.00 73.50 733 ASN A N 1
ATOM 6049 C CA . ASN A 1 733 ? 4.588 12.520 1.657 1.00 73.50 733 ASN A CA 1
ATOM 6050 C C . ASN A 1 733 ? 4.570 11.224 0.824 1.00 73.50 733 ASN A C 1
ATOM 6052 O O . ASN A 1 733 ? 5.492 10.415 0.899 1.00 73.50 733 ASN A O 1
ATOM 6056 N N . THR A 1 734 ? 3.520 11.034 0.020 1.00 68.75 734 THR A N 1
ATOM 6057 C CA . THR A 1 734 ? 3.338 9.873 -0.868 1.00 68.75 734 THR A CA 1
ATOM 6058 C C . THR A 1 734 ? 3.986 10.111 -2.239 1.00 68.75 734 THR A C 1
ATOM 6060 O O . THR A 1 734 ? 4.604 9.207 -2.808 1.00 68.75 734 THR A O 1
ATOM 6063 N N . PHE A 1 735 ? 3.880 11.342 -2.747 1.00 77.31 735 PHE A N 1
ATOM 6064 C CA . PHE A 1 735 ? 4.405 11.802 -4.031 1.00 77.31 735 PHE A CA 1
ATOM 6065 C C . PHE A 1 735 ? 5.119 13.153 -3.838 1.00 77.31 735 PHE A C 1
ATOM 6067 O O . PHE A 1 735 ? 4.458 14.188 -3.868 1.00 77.31 735 PHE A O 1
ATOM 6074 N N . PRO A 1 736 ? 6.446 13.166 -3.613 1.00 68.94 736 PRO A N 1
ATOM 6075 C CA . PRO A 1 736 ? 7.209 14.402 -3.465 1.00 68.94 736 PRO A CA 1
ATOM 6076 C C . PRO A 1 736 ? 7.079 15.319 -4.686 1.00 68.94 736 PRO A C 1
ATOM 6078 O O . PRO A 1 736 ? 7.098 14.841 -5.824 1.00 68.94 736 PRO A O 1
ATOM 6081 N N . ASP A 1 737 ? 6.983 16.624 -4.435 1.00 60.72 737 ASP A N 1
ATOM 6082 C CA . ASP A 1 737 ? 6.756 17.641 -5.461 1.00 60.72 737 ASP A CA 1
ATOM 6083 C C . ASP A 1 737 ? 7.864 17.657 -6.530 1.00 60.72 737 ASP A C 1
ATOM 6085 O O . ASP A 1 737 ? 9.050 17.464 -6.252 1.00 60.72 737 ASP A O 1
ATOM 6089 N N . LEU A 1 738 ? 7.479 17.887 -7.790 1.00 57.31 738 LEU A N 1
ATOM 6090 C CA . LEU A 1 738 ? 8.386 17.727 -8.937 1.00 57.31 738 LEU A CA 1
ATOM 6091 C C . LEU A 1 738 ? 9.483 18.792 -9.016 1.00 57.31 738 LEU A C 1
ATOM 6093 O O . LEU A 1 738 ? 10.567 18.513 -9.534 1.00 57.31 738 LEU A O 1
ATOM 6097 N N . ASP A 1 739 ? 9.189 19.992 -8.518 1.00 45.66 739 ASP A N 1
ATOM 6098 C CA . ASP A 1 739 ? 10.103 21.132 -8.539 1.00 45.66 739 ASP A CA 1
ATOM 6099 C C . ASP A 1 739 ? 10.812 21.321 -7.182 1.00 45.66 739 ASP A C 1
ATOM 6101 O O . ASP A 1 739 ? 11.890 21.924 -7.128 1.00 45.66 739 ASP A O 1
ATOM 6105 N N . ASP A 1 740 ? 10.289 20.721 -6.101 1.00 45.09 740 ASP A N 1
ATOM 6106 C CA . ASP A 1 740 ? 10.943 20.698 -4.790 1.00 45.09 740 ASP A CA 1
ATOM 6107 C C . ASP A 1 740 ? 12.040 19.625 -4.757 1.00 45.09 740 ASP A C 1
ATOM 6109 O O . ASP A 1 740 ? 11.891 18.522 -4.230 1.00 45.09 740 ASP A O 1
ATOM 6113 N N . LYS A 1 741 ? 13.159 19.962 -5.415 1.00 45.97 741 LYS A N 1
ATOM 6114 C CA . LYS A 1 741 ? 14.520 19.461 -5.157 1.00 45.97 741 LYS A CA 1
ATOM 6115 C C . LYS A 1 741 ? 14.570 18.082 -4.465 1.00 45.97 741 LYS A C 1
ATOM 6117 O O . LYS A 1 741 ? 15.041 18.006 -3.335 1.00 45.97 741 LYS A O 1
ATOM 6122 N N . ARG A 1 742 ? 14.184 17.004 -5.175 1.00 51.75 742 ARG A N 1
ATOM 6123 C CA . ARG A 1 742 ? 14.287 15.556 -4.821 1.00 51.75 742 ARG A CA 1
ATOM 6124 C C . ARG A 1 742 ? 15.011 15.258 -3.485 1.00 51.75 742 ARG A C 1
ATOM 6126 O O . ARG A 1 742 ? 16.165 15.678 -3.386 1.00 51.75 742 ARG A O 1
ATOM 6133 N N . PRO A 1 743 ? 14.494 14.390 -2.577 1.00 47.72 743 PRO A N 1
ATOM 6134 C CA . PRO A 1 743 ? 14.873 14.244 -1.139 1.00 47.72 743 PRO A CA 1
ATOM 6135 C C . PRO A 1 743 ? 16.360 13.990 -0.791 1.00 47.72 743 PRO A C 1
ATOM 6137 O O . PRO A 1 743 ? 16.760 13.929 0.362 1.00 47.72 743 PRO A O 1
ATOM 6140 N N . ILE A 1 744 ? 17.182 13.857 -1.820 1.00 49.16 744 ILE A N 1
ATOM 6141 C CA . ILE A 1 744 ? 18.637 13.931 -1.895 1.00 49.16 744 ILE A CA 1
ATOM 6142 C C . ILE A 1 744 ? 19.210 15.312 -1.481 1.00 49.16 744 ILE A C 1
ATOM 6144 O O . ILE A 1 744 ? 20.397 15.412 -1.170 1.00 49.16 744 ILE A O 1
ATOM 6148 N N . ASN A 1 745 ? 18.433 16.400 -1.534 1.00 41.91 745 ASN A N 1
ATOM 6149 C CA . ASN A 1 745 ? 18.930 17.747 -1.229 1.00 41.91 745 ASN A CA 1
ATOM 6150 C C . ASN A 1 745 ? 18.763 18.097 0.254 1.00 41.91 745 ASN A C 1
ATOM 6152 O O . ASN A 1 745 ? 17.671 18.453 0.682 1.00 41.91 745 ASN A O 1
ATOM 6156 N N . GLY A 1 746 ? 19.867 18.080 1.005 1.00 38.84 746 GLY A N 1
ATOM 6157 C CA . GLY A 1 746 ? 19.944 18.562 2.389 1.00 38.84 746 GLY A CA 1
ATOM 6158 C C . GLY A 1 746 ? 19.843 20.084 2.551 1.00 38.84 746 GLY A C 1
ATOM 6159 O O . GLY A 1 746 ? 20.668 20.681 3.239 1.00 38.84 746 GLY A O 1
ATOM 6160 N N . ASP A 1 747 ? 18.847 20.722 1.930 1.00 33.19 747 ASP A N 1
ATOM 6161 C CA . ASP A 1 747 ? 18.323 21.979 2.467 1.00 33.19 747 ASP A CA 1
ATOM 6162 C C . ASP A 1 747 ? 17.579 21.620 3.764 1.00 33.19 747 ASP A C 1
ATOM 6164 O O . ASP A 1 747 ? 16.625 20.839 3.756 1.00 33.19 747 ASP A O 1
ATOM 6168 N N . SER A 1 748 ? 18.040 22.145 4.902 1.00 31.72 748 SER A N 1
ATOM 6169 C CA . SER A 1 748 ? 17.625 21.730 6.254 1.00 31.72 748 SER A CA 1
ATOM 6170 C C . SER A 1 748 ? 16.225 22.217 6.671 1.00 31.72 748 SER A C 1
ATOM 6172 O O . SER A 1 748 ? 15.983 22.498 7.843 1.00 31.72 748 SER A O 1
ATOM 6174 N N . SER A 1 749 ? 15.323 22.362 5.701 1.00 31.47 749 SER A N 1
ATOM 6175 C CA . SER A 1 749 ? 13.920 22.759 5.841 1.00 31.47 749 SER A CA 1
ATOM 6176 C C . SER A 1 749 ? 12.937 21.631 5.506 1.00 31.47 749 SER A C 1
ATOM 6178 O O . SER A 1 749 ? 11.734 21.816 5.677 1.00 31.47 749 SER A O 1
ATOM 6180 N N . VAL A 1 750 ? 13.416 20.463 5.052 1.00 36.66 750 VAL A N 1
ATOM 6181 C CA . VAL A 1 750 ? 12.598 19.239 5.027 1.00 36.66 750 VAL A CA 1
ATOM 6182 C C . VAL A 1 750 ? 12.287 18.877 6.480 1.00 36.66 750 VAL A C 1
ATOM 6184 O O . VAL A 1 750 ? 13.192 18.526 7.237 1.00 36.66 750 VAL A O 1
ATOM 6187 N N . SER A 1 751 ? 11.030 19.050 6.894 1.00 36.47 751 SER A N 1
ATOM 6188 C CA . SER A 1 751 ? 10.664 18.984 8.310 1.00 36.47 751 SER A CA 1
ATOM 6189 C C . SER A 1 751 ? 10.795 17.575 8.892 1.00 36.47 751 SER A C 1
ATOM 6191 O O . SER A 1 751 ? 10.761 16.566 8.184 1.00 36.47 751 SER A O 1
ATOM 6193 N N . SER A 1 752 ? 10.875 17.506 10.221 1.00 36.00 752 SER A N 1
ATOM 6194 C CA . SER A 1 752 ? 10.934 16.279 11.029 1.00 36.00 752 SER A CA 1
ATOM 6195 C C . SER A 1 752 ? 9.682 15.385 10.951 1.00 36.00 752 SER A C 1
ATOM 6197 O O . SER A 1 752 ? 9.538 14.442 11.729 1.00 36.00 752 SER A O 1
ATOM 6199 N N . ASP A 1 753 ? 8.763 15.667 10.026 1.00 43.44 753 ASP A N 1
ATOM 6200 C CA . ASP A 1 753 ? 7.390 15.153 10.010 1.00 43.44 753 ASP A CA 1
ATOM 6201 C C . ASP A 1 753 ? 7.100 14.284 8.781 1.00 43.44 753 ASP A C 1
ATOM 6203 O O . ASP A 1 753 ? 5.946 13.951 8.499 1.00 43.44 753 ASP A O 1
ATOM 6207 N N . PHE A 1 754 ? 8.148 13.889 8.049 1.00 50.19 754 PHE A N 1
ATOM 6208 C CA . PHE A 1 754 ? 8.046 13.005 6.890 1.00 50.19 754 PHE A CA 1
ATOM 6209 C C . PHE A 1 754 ? 7.748 11.551 7.303 1.00 50.19 754 PHE A C 1
ATOM 6211 O O . PHE A 1 754 ? 8.591 10.656 7.223 1.00 50.19 754 PHE A O 1
ATOM 6218 N N . CYS A 1 755 ? 6.517 11.300 7.747 1.00 64.31 755 CYS A N 1
ATOM 6219 C CA . CYS A 1 755 ? 5.983 9.951 7.881 1.00 64.31 755 CYS A CA 1
ATOM 6220 C C . CYS A 1 755 ? 5.766 9.345 6.487 1.00 64.31 755 CYS A C 1
ATOM 6222 O O . CYS A 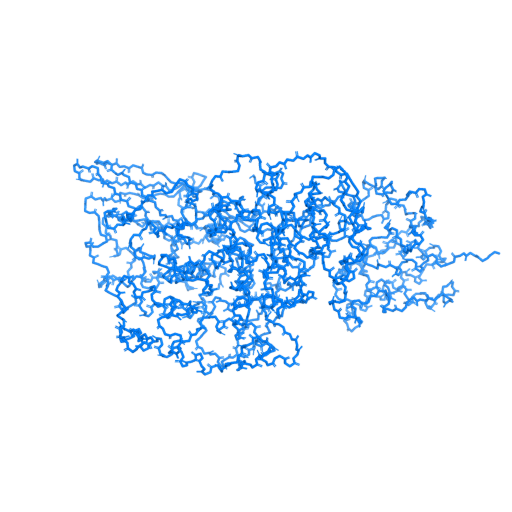1 755 ? 4.960 9.858 5.708 1.00 64.31 755 CYS A O 1
ATOM 6224 N N . SER A 1 756 ? 6.463 8.246 6.182 1.00 70.88 756 SER A N 1
ATOM 6225 C CA . SER A 1 756 ? 6.265 7.460 4.948 1.00 70.88 756 SER A CA 1
ATOM 6226 C C . SER A 1 756 ? 5.169 6.391 5.083 1.00 70.88 756 SER A C 1
ATOM 6228 O O . SER A 1 756 ? 4.712 5.848 4.083 1.00 70.88 756 SER A O 1
ATOM 6230 N N . CYS A 1 757 ? 4.745 6.078 6.312 1.00 84.06 757 CYS A N 1
ATOM 6231 C CA . CYS A 1 757 ? 3.632 5.174 6.599 1.00 84.06 757 CYS A CA 1
ATOM 6232 C C . CYS A 1 757 ? 2.403 5.988 7.023 1.00 84.06 757 CYS A C 1
ATOM 6234 O O . CYS A 1 757 ? 2.458 6.737 7.993 1.00 84.06 757 CYS A O 1
ATOM 6236 N N . GLY A 1 758 ? 1.297 5.806 6.305 1.00 90.81 758 GLY A N 1
ATOM 6237 C CA . GLY A 1 758 ? -0.041 6.289 6.650 1.00 90.81 758 GLY A CA 1
ATOM 6238 C C . GLY A 1 758 ? -0.994 6.068 5.481 1.00 90.81 758 GLY A C 1
ATOM 6239 O O . GLY A 1 758 ? -0.533 5.771 4.376 1.00 90.81 758 GLY A O 1
ATOM 6240 N N . TRP A 1 759 ? -2.304 6.181 5.697 1.00 97.06 759 TRP A N 1
ATOM 6241 C CA . TRP A 1 759 ? -3.266 6.084 4.596 1.00 97.06 759 TRP A CA 1
ATOM 6242 C C . TRP A 1 759 ? -3.137 7.321 3.679 1.00 97.06 759 TRP A C 1
ATOM 6244 O O . TRP A 1 759 ? -2.942 8.428 4.185 1.00 97.06 759 TRP A O 1
ATOM 6254 N N . PRO A 1 760 ? -3.224 7.211 2.344 1.00 96.62 760 PRO A N 1
ATOM 6255 C CA . PRO A 1 760 ? -3.145 8.393 1.486 1.00 96.62 760 PRO A CA 1
ATOM 6256 C C . PRO A 1 760 ? -4.350 9.323 1.707 1.00 96.62 760 PRO A C 1
ATOM 6258 O O . PRO A 1 760 ? -5.499 8.882 1.628 1.00 96.62 760 PRO A O 1
ATOM 6261 N N . GLN A 1 761 ? -4.097 10.620 1.940 1.00 96.31 761 GLN A N 1
ATOM 6262 C CA . GLN A 1 761 ? -5.143 11.629 2.184 1.00 96.31 761 GLN A CA 1
ATOM 6263 C C . GLN A 1 761 ? -6.260 11.607 1.129 1.00 96.31 761 GLN A C 1
ATOM 6265 O O . GLN A 1 761 ? -7.436 11.665 1.478 1.00 96.31 761 GLN A O 1
ATOM 6270 N N . HIS A 1 762 ? -5.911 11.461 -0.154 1.00 97.19 762 HIS A N 1
ATOM 6271 C CA . HIS A 1 762 ? -6.874 11.468 -1.262 1.00 97.19 762 HIS A CA 1
ATOM 6272 C C . HIS A 1 762 ? -7.862 10.284 -1.245 1.00 97.19 762 HIS A C 1
ATOM 6274 O O . HIS A 1 762 ? -8.881 10.333 -1.929 1.00 97.19 762 HIS A O 1
ATOM 6280 N N . MET A 1 763 ? -7.607 9.261 -0.417 1.00 98.19 763 MET A N 1
ATOM 6281 C CA . MET A 1 763 ? -8.482 8.104 -0.178 1.00 98.19 763 MET A CA 1
ATOM 6282 C C . MET A 1 763 ? -9.101 8.095 1.237 1.00 98.19 763 MET A C 1
ATOM 6284 O O . MET A 1 763 ? -9.590 7.051 1.683 1.00 98.19 763 MET A O 1
ATOM 6288 N N . LEU A 1 764 ? -9.064 9.211 1.984 1.00 98.44 764 LEU A N 1
ATOM 6289 C CA . LEU A 1 764 ? -9.685 9.315 3.316 1.00 98.44 764 LEU A CA 1
ATOM 6290 C C . LEU A 1 764 ? -11.188 9.000 3.262 1.00 98.44 764 LEU A C 1
ATOM 6292 O O . LEU A 1 764 ? -11.699 8.271 4.113 1.00 98.44 764 LEU A O 1
ATOM 6296 N N . VAL A 1 765 ? -11.873 9.524 2.246 1.00 98.56 765 VAL A N 1
ATOM 6297 C CA . VAL A 1 765 ? -13.318 9.394 2.022 1.00 98.56 765 VAL A CA 1
ATOM 6298 C C . VAL A 1 765 ? -13.577 8.339 0.931 1.00 98.56 765 VAL A C 1
ATOM 6300 O O . VAL A 1 765 ? -12.916 8.402 -0.106 1.00 98.56 765 VAL A O 1
ATOM 6303 N N . PRO A 1 766 ? -14.527 7.395 1.107 1.00 98.38 766 PRO A N 1
ATOM 6304 C CA . PRO A 1 766 ? -14.921 6.462 0.046 1.00 98.38 766 PRO A CA 1
ATOM 6305 C C . PRO A 1 766 ? -15.455 7.186 -1.196 1.00 98.38 766 PRO A C 1
ATOM 6307 O O . PRO A 1 766 ? -16.005 8.276 -1.074 1.00 98.38 766 PRO A O 1
ATOM 6310 N N . LYS A 1 767 ? -15.401 6.581 -2.389 1.00 98.56 767 LYS A N 1
ATOM 6311 C CA . LYS A 1 767 ? -15.839 7.250 -3.635 1.00 98.56 767 LYS A CA 1
ATOM 6312 C C . LYS A 1 767 ? -17.286 7.757 -3.622 1.00 98.56 767 LYS A C 1
ATOM 6314 O O . LYS A 1 767 ? -17.589 8.742 -4.281 1.00 98.56 767 LYS A O 1
ATOM 6319 N N . GLY A 1 768 ? -18.212 7.081 -2.946 1.00 97.94 768 GLY A N 1
ATOM 6320 C CA . GLY A 1 768 ? -19.633 7.444 -2.987 1.00 97.94 768 GLY A CA 1
ATOM 6321 C C . GLY A 1 768 ? -20.298 7.213 -4.355 1.00 97.94 768 GLY A C 1
ATOM 6322 O O . GLY A 1 768 ? -19.863 6.384 -5.158 1.00 97.94 768 GLY A O 1
ATOM 6323 N N . LYS A 1 769 ? -21.407 7.918 -4.608 1.00 96.81 769 LYS A N 1
ATOM 6324 C CA . LYS A 1 769 ? -22.269 7.741 -5.798 1.00 96.81 769 LYS A CA 1
ATOM 6325 C C . LYS A 1 769 ? -22.658 9.087 -6.416 1.00 96.81 769 LYS A C 1
ATOM 6327 O O . LYS A 1 769 ? -22.690 10.091 -5.707 1.00 96.81 769 LYS A O 1
ATOM 6332 N N . LYS A 1 770 ? -23.014 9.118 -7.708 1.00 96.62 770 LYS A N 1
ATOM 6333 C CA . LYS A 1 770 ? -23.512 10.341 -8.386 1.00 96.62 770 LYS A CA 1
ATOM 6334 C C . LYS A 1 770 ? -24.843 10.792 -7.778 1.00 96.62 770 LYS A C 1
ATOM 6336 O O . LYS A 1 770 ? -25.048 11.964 -7.495 1.00 96.62 770 LYS A O 1
ATOM 6341 N N . GLU A 1 771 ? -25.699 9.817 -7.498 1.00 95.06 771 GLU A N 1
ATOM 6342 C CA . GLU A 1 771 ? -26.957 9.929 -6.759 1.00 95.06 771 GLU A CA 1
ATOM 6343 C C . GLU A 1 771 ? -26.780 10.191 -5.244 1.00 95.06 771 GLU A C 1
ATOM 6345 O O . GLU A 1 771 ? -27.757 10.453 -4.547 1.00 95.06 771 GLU A O 1
ATOM 6350 N N . GLY A 1 772 ? -25.543 10.160 -4.733 1.00 96.25 772 GLY A N 1
ATOM 6351 C CA . GLY A 1 772 ? -25.220 10.211 -3.307 1.00 96.25 772 GLY A CA 1
ATOM 6352 C C . GLY A 1 772 ? -25.223 8.833 -2.635 1.00 96.25 772 GLY A C 1
ATOM 6353 O O . GLY A 1 772 ? -26.057 7.974 -2.915 1.00 96.25 772 GLY A O 1
ATOM 6354 N N . PHE A 1 773 ? -24.260 8.601 -1.743 1.00 97.81 773 PHE A N 1
ATOM 6355 C CA . PHE A 1 773 ? -24.165 7.396 -0.919 1.00 97.81 773 PHE A CA 1
ATOM 6356 C C . PHE A 1 773 ? -24.375 7.757 0.553 1.00 97.81 773 PHE A C 1
ATOM 6358 O O . PHE A 1 773 ? -23.667 8.612 1.085 1.00 97.81 773 PHE A O 1
ATOM 6365 N N . ARG A 1 774 ? -25.369 7.137 1.197 1.00 97.62 774 ARG A N 1
ATOM 6366 C CA . ARG A 1 774 ? -25.778 7.459 2.570 1.00 97.62 774 ARG A CA 1
ATOM 6367 C C . ARG A 1 774 ? -24.898 6.728 3.575 1.00 97.62 774 ARG A C 1
ATOM 6369 O O . ARG A 1 774 ? -24.869 5.495 3.615 1.00 97.62 774 ARG A O 1
ATOM 6376 N N . MET A 1 775 ? -24.218 7.496 4.412 1.00 98.06 775 MET A N 1
ATOM 6377 C CA . MET A 1 775 ? -23.389 6.997 5.502 1.00 98.06 775 MET A CA 1
ATOM 6378 C C . MET A 1 775 ? -23.820 7.642 6.821 1.00 98.06 775 MET A C 1
ATOM 6380 O O . MET A 1 775 ? -24.470 8.687 6.847 1.00 98.06 775 MET A O 1
ATOM 6384 N N . GLN A 1 776 ? -23.476 7.000 7.928 1.00 97.62 776 GLN A N 1
ATOM 6385 C CA . GLN A 1 776 ? -23.663 7.536 9.268 1.00 97.62 776 GLN A CA 1
ATOM 6386 C C . GLN A 1 776 ? -22.310 8.008 9.790 1.00 97.62 776 GLN A C 1
ATOM 6388 O O . GLN A 1 776 ? -21.371 7.218 9.844 1.00 97.62 776 GLN A O 1
ATOM 6393 N N . LEU A 1 777 ? -22.223 9.288 10.147 1.00 98.44 777 LEU A N 1
ATOM 6394 C CA . LEU A 1 777 ? -21.104 9.868 10.878 1.00 98.44 777 LEU A CA 1
ATOM 6395 C C . LEU A 1 777 ? -21.320 9.600 12.361 1.00 98.44 777 LEU A C 1
ATOM 6397 O O . LEU A 1 777 ? -22.336 10.014 12.914 1.00 98.44 777 LEU A O 1
ATOM 6401 N N . PHE A 1 778 ? -20.373 8.915 12.987 1.00 98.75 778 PHE A N 1
ATOM 6402 C CA . PHE A 1 778 ? -20.352 8.646 14.416 1.00 98.75 778 PHE A CA 1
ATOM 6403 C C . PHE A 1 778 ? -19.190 9.404 15.057 1.00 98.75 778 PHE A C 1
ATOM 6405 O O . PHE A 1 778 ? -18.060 9.357 14.567 1.00 98.75 778 PHE A O 1
ATOM 6412 N N . VAL A 1 779 ? -19.474 10.080 16.167 1.00 98.81 779 VAL A N 1
ATOM 6413 C CA . VAL A 1 779 ? -18.474 10.750 17.001 1.00 98.81 779 VAL A CA 1
ATOM 6414 C C . VAL A 1 779 ? -18.657 10.288 18.438 1.00 98.81 779 VAL A C 1
ATOM 6416 O O . VAL A 1 779 ? -19.775 10.270 18.952 1.00 98.81 779 VAL A O 1
ATOM 6419 N N . MET A 1 780 ? -17.547 9.953 19.083 1.00 98.81 780 MET A N 1
ATOM 6420 C CA . MET A 1 780 ? -17.451 9.636 20.505 1.00 98.81 780 MET A CA 1
ATOM 6421 C C . MET A 1 780 ? -16.380 10.515 21.147 1.00 98.81 780 MET A C 1
ATOM 6423 O O . MET A 1 780 ? -15.383 10.835 20.499 1.00 98.81 780 MET A O 1
ATOM 6427 N N . ILE A 1 781 ? -16.553 10.859 22.423 1.00 98.75 781 ILE A N 1
ATOM 6428 C CA . ILE A 1 781 ? -15.477 11.394 23.263 1.00 98.75 781 ILE A CA 1
ATOM 6429 C C . ILE A 1 781 ? -15.312 10.466 24.472 1.00 98.75 781 ILE A C 1
ATOM 6431 O O . ILE A 1 781 ? -16.161 10.457 25.358 1.00 98.75 781 ILE A O 1
ATOM 6435 N N . SER A 1 782 ? -14.256 9.654 24.508 1.00 98.44 782 SER A N 1
ATOM 6436 C CA . SER A 1 782 ? -13.930 8.803 25.668 1.00 98.44 782 SER A CA 1
ATOM 6437 C C . SER A 1 782 ? -13.152 9.579 26.736 1.00 98.44 782 SER A C 1
ATOM 6439 O O . SER A 1 782 ? -12.489 10.566 26.408 1.00 98.44 782 SER A O 1
ATOM 6441 N N . ASP A 1 783 ? -13.217 9.145 28.002 1.00 97.62 783 ASP A N 1
ATOM 6442 C CA . ASP A 1 783 ? -12.366 9.701 29.063 1.00 97.62 783 ASP A CA 1
ATOM 6443 C C . ASP A 1 783 ? -10.894 9.381 28.762 1.00 97.62 783 ASP A C 1
ATOM 6445 O O . ASP A 1 783 ? -10.528 8.225 28.535 1.00 97.62 783 ASP A O 1
ATOM 6449 N N . TYR A 1 784 ? -10.045 10.412 28.758 1.00 96.38 784 TYR A N 1
ATOM 6450 C CA . TYR A 1 784 ? -8.630 10.264 28.423 1.00 96.38 784 TYR A CA 1
ATOM 6451 C C . TYR A 1 784 ? -7.860 9.442 29.467 1.00 96.38 784 TYR A C 1
ATOM 6453 O O . TYR A 1 784 ? -6.802 8.912 29.144 1.00 96.38 784 TYR A O 1
ATOM 6461 N N . THR A 1 785 ? -8.351 9.317 30.703 1.00 94.81 785 THR A N 1
ATOM 6462 C CA . THR A 1 785 ? -7.665 8.558 31.766 1.00 94.81 785 THR A CA 1
ATOM 6463 C C . THR A 1 785 ? -7.522 7.069 31.428 1.00 94.81 785 THR A C 1
ATO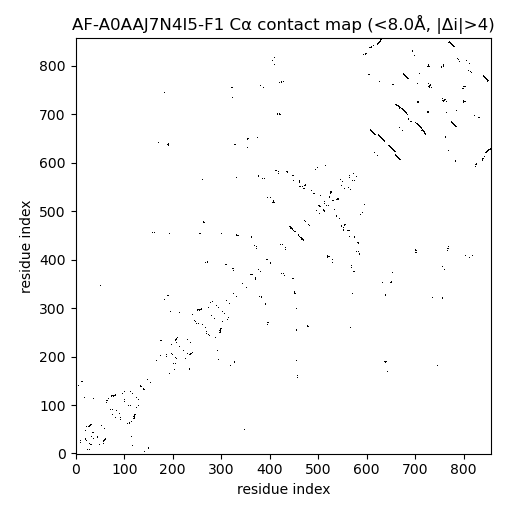M 6465 O O . THR A 1 785 ? -6.440 6.517 31.610 1.00 94.81 785 THR A O 1
ATOM 6468 N N . ASP A 1 786 ? -8.550 6.458 30.834 1.00 93.81 786 ASP A N 1
ATOM 6469 C CA . ASP A 1 786 ? -8.523 5.086 30.300 1.00 93.81 786 ASP A CA 1
ATOM 6470 C C . ASP A 1 786 ? -7.781 4.959 28.955 1.00 93.81 786 ASP A C 1
ATOM 6472 O O . ASP A 1 786 ? -7.372 3.865 28.568 1.00 93.81 786 ASP A O 1
ATOM 6476 N N . ASP A 1 787 ? -7.684 6.050 28.189 1.00 95.50 787 ASP A N 1
ATOM 6477 C CA . ASP A 1 787 ? -7.077 6.060 26.851 1.00 95.50 787 ASP A CA 1
ATOM 6478 C C . ASP A 1 787 ? -5.557 6.315 26.895 1.00 95.50 787 ASP A C 1
ATOM 6480 O O . ASP A 1 787 ? -4.845 6.027 25.929 1.00 95.50 787 ASP A O 1
ATOM 6484 N N . ALA A 1 788 ? -5.058 6.893 27.990 1.00 93.81 788 ALA A N 1
ATOM 6485 C CA . ALA A 1 788 ? -3.700 7.404 28.112 1.00 93.81 788 ALA A CA 1
ATOM 6486 C C . ALA A 1 788 ? -2.625 6.308 28.071 1.00 93.81 788 ALA A C 1
ATOM 6488 O O . ALA A 1 788 ? -2.749 5.236 28.661 1.00 93.81 788 ALA A O 1
ATOM 6489 N N . VAL A 1 789 ? -1.496 6.630 27.433 1.00 92.94 789 VAL A N 1
ATOM 6490 C CA . VAL A 1 789 ? -0.305 5.777 27.400 1.00 92.94 789 VAL A CA 1
ATOM 6491 C C . VAL A 1 789 ? 0.907 6.596 27.824 1.00 92.94 789 VAL A C 1
ATOM 6493 O O . VAL A 1 789 ? 1.335 7.496 27.105 1.00 92.94 789 VAL A O 1
ATOM 6496 N N . GLU A 1 790 ? 1.474 6.277 28.988 1.00 88.94 790 GLU A N 1
ATOM 6497 C CA . GLU A 1 790 ? 2.652 6.969 29.521 1.00 88.94 790 GLU A CA 1
ATOM 6498 C C . GLU A 1 790 ? 3.916 6.660 28.697 1.00 88.94 790 GLU A C 1
ATOM 6500 O O . GLU A 1 790 ? 4.364 5.504 28.596 1.00 88.94 790 GLU A O 1
ATOM 6505 N N . GLN A 1 791 ? 4.455 7.721 28.089 1.00 86.94 791 GLN A N 1
ATOM 6506 C CA . GLN A 1 791 ? 5.707 7.809 27.330 1.00 86.94 791 GLN A CA 1
ATOM 6507 C C . GLN A 1 791 ? 6.007 9.286 27.007 1.00 86.94 791 GLN A C 1
ATOM 6509 O O . GLN A 1 791 ? 5.082 10.097 26.965 1.00 86.94 791 GLN A O 1
ATOM 6514 N N . ASP A 1 792 ? 7.267 9.645 26.735 1.00 76.56 792 ASP A N 1
ATOM 6515 C CA . ASP A 1 792 ? 7.597 11.010 26.289 1.00 76.56 792 ASP A CA 1
ATOM 6516 C C . ASP A 1 792 ? 6.999 11.287 24.897 1.00 76.56 792 ASP A C 1
ATOM 6518 O O . ASP A 1 792 ? 7.200 10.506 23.960 1.00 76.56 792 ASP A O 1
ATOM 6522 N N . GLU A 1 793 ? 6.300 12.417 24.741 1.00 59.41 793 GLU A N 1
ATOM 6523 C CA . GLU A 1 793 ? 5.730 12.818 23.451 1.00 59.41 793 GLU A CA 1
ATOM 6524 C C . GLU A 1 793 ? 6.834 13.098 22.419 1.00 59.41 793 GLU A C 1
ATOM 6526 O O . GLU A 1 793 ? 7.715 13.933 22.633 1.00 59.41 793 GLU A O 1
ATOM 6531 N N . SER A 1 794 ? 6.777 12.430 21.261 1.00 58.22 794 SER A N 1
ATOM 6532 C CA . SER A 1 794 ? 7.619 12.792 20.122 1.00 58.22 794 SER A CA 1
ATOM 6533 C C . SER A 1 794 ? 7.098 14.069 19.460 1.00 58.22 794 SER A C 1
ATOM 6535 O O . SER A 1 794 ? 5.897 14.240 19.234 1.00 58.22 794 SER A O 1
ATOM 6537 N N . THR A 1 795 ? 8.019 14.969 19.120 1.00 56.53 795 THR A N 1
ATOM 6538 C CA . THR A 1 795 ? 7.741 16.154 18.295 1.00 56.53 795 THR A CA 1
ATOM 6539 C C . THR A 1 795 ? 7.769 15.847 16.799 1.00 56.53 795 THR A C 1
ATOM 6541 O O . THR A 1 795 ? 7.193 16.600 16.025 1.00 56.53 795 THR A O 1
ATOM 6544 N N . SER A 1 796 ? 8.401 14.742 16.395 1.00 56.84 796 SER A N 1
ATOM 6545 C CA . SER A 1 796 ? 8.501 14.277 15.012 1.00 56.84 796 SER A CA 1
ATOM 6546 C C . SER A 1 796 ? 7.425 13.247 14.650 1.00 56.84 796 SER A C 1
ATOM 6548 O O . SER A 1 796 ? 7.025 12.429 15.482 1.00 56.84 796 SER A O 1
ATOM 6550 N N . CYS A 1 797 ? 7.009 13.276 13.379 1.00 65.75 797 CYS A N 1
ATOM 6551 C CA . CYS A 1 797 ? 6.163 12.285 12.699 1.00 65.75 797 CYS A CA 1
ATOM 6552 C C . CYS A 1 797 ? 4.915 11.821 13.495 1.00 65.75 797 CYS A C 1
ATOM 6554 O O . CYS A 1 797 ? 4.873 10.724 14.050 1.00 65.75 797 CYS A O 1
ATOM 6556 N N . ARG A 1 798 ? 3.865 12.660 13.502 1.00 73.00 798 ARG A N 1
ATOM 6557 C CA . ARG A 1 798 ? 2.550 12.380 14.129 1.00 73.00 798 ARG A CA 1
ATOM 6558 C C . ARG A 1 798 ? 1.386 12.230 13.128 1.00 73.00 798 ARG A C 1
ATOM 6560 O O . ARG A 1 798 ? 0.231 12.391 13.510 1.00 73.00 798 ARG A O 1
ATOM 6567 N N . THR A 1 799 ? 1.667 11.927 11.858 1.00 80.94 799 THR A N 1
ATOM 6568 C CA . THR A 1 799 ? 0.654 11.610 10.823 1.00 80.94 799 THR A CA 1
ATOM 6569 C C . THR A 1 799 ? 0.611 10.100 10.545 1.00 80.94 799 THR A C 1
ATOM 6571 O O . THR A 1 799 ? 1.575 9.396 10.832 1.00 80.94 799 THR A O 1
ATOM 6574 N N . GLY A 1 800 ? -0.519 9.569 10.061 1.00 88.19 800 GLY A N 1
ATOM 6575 C CA . GLY A 1 800 ? -0.712 8.126 9.810 1.00 88.19 800 GLY A CA 1
ATOM 6576 C C . GLY A 1 800 ? -0.791 7.214 11.052 1.00 88.19 800 GLY A C 1
ATOM 6577 O O . GLY A 1 800 ? -0.897 5.991 10.917 1.00 88.19 800 GLY A O 1
ATOM 6578 N N . VAL A 1 801 ? -0.741 7.791 12.255 1.00 92.12 801 VAL A N 1
ATOM 6579 C CA . VAL A 1 801 ? -0.596 7.116 13.558 1.00 92.12 801 VAL A CA 1
ATOM 6580 C C . VAL A 1 801 ? -1.642 6.029 13.816 1.00 92.12 801 VAL A C 1
ATOM 6582 O O . VAL A 1 801 ? -1.293 4.987 14.370 1.00 92.12 801 VAL A O 1
ATOM 6585 N N . SER A 1 802 ? -2.901 6.199 13.396 1.00 95.12 802 SER A N 1
ATOM 6586 C CA . SER A 1 802 ? -3.943 5.197 13.680 1.00 95.12 802 SER A CA 1
ATOM 6587 C C . SER A 1 802 ? -3.643 3.823 13.072 1.00 95.12 802 SER A C 1
ATOM 6589 O O . SER A 1 802 ? -3.976 2.815 13.697 1.00 95.12 802 SER A O 1
ATOM 6591 N N . PHE A 1 803 ? -2.975 3.769 11.910 1.00 96.19 803 PHE A N 1
ATOM 6592 C CA . PHE A 1 803 ? -2.586 2.519 11.233 1.00 96.19 803 PHE A CA 1
ATOM 6593 C C . PHE A 1 803 ? -1.084 2.205 11.332 1.00 96.19 803 PHE A C 1
ATOM 6595 O O . PHE A 1 803 ? -0.698 1.058 11.126 1.00 96.19 803 PHE A O 1
ATOM 6602 N N . CYS A 1 804 ? -0.233 3.191 11.634 1.00 92.94 804 CYS A N 1
ATOM 6603 C CA . CYS A 1 804 ? 1.230 3.045 11.648 1.00 92.94 804 CYS A CA 1
ATOM 6604 C C . CYS A 1 804 ? 1.880 3.230 13.033 1.00 92.94 804 CYS A C 1
ATOM 6606 O O . CYS A 1 804 ? 3.105 3.174 13.134 1.00 92.94 804 CYS A O 1
ATOM 6608 N N . GLY A 1 805 ? 1.081 3.446 14.084 1.00 91.44 805 GLY A N 1
ATOM 6609 C CA . GLY A 1 805 ? 1.542 3.653 15.456 1.00 91.44 805 GLY A CA 1
ATOM 6610 C C . GLY A 1 805 ? 2.421 4.895 15.627 1.00 91.44 805 GLY A C 1
ATOM 6611 O O . GLY A 1 805 ? 2.352 5.844 14.848 1.00 91.44 805 GLY A O 1
ATOM 6612 N N . LEU A 1 806 ? 3.264 4.882 16.661 1.00 88.38 806 LEU A N 1
ATOM 6613 C CA . LEU A 1 806 ? 4.376 5.821 16.803 1.00 88.38 806 LEU A CA 1
ATOM 6614 C C . LEU A 1 806 ? 5.695 5.059 16.668 1.00 88.38 806 LEU A C 1
ATOM 6616 O O . LEU A 1 806 ? 5.882 3.991 17.252 1.00 88.38 806 LEU A O 1
ATOM 6620 N N . ARG A 1 807 ? 6.623 5.621 15.895 1.00 82.31 807 ARG A N 1
ATOM 6621 C CA . ARG A 1 807 ? 7.934 5.020 15.638 1.00 82.31 807 ARG A CA 1
ATOM 6622 C C . ARG A 1 807 ? 8.759 4.946 16.925 1.00 82.31 807 ARG A C 1
ATOM 6624 O O . ARG A 1 807 ? 8.906 5.946 17.620 1.00 82.31 807 ARG A O 1
ATOM 6631 N N . ASP A 1 808 ? 9.305 3.762 17.204 1.00 82.31 808 ASP A N 1
ATOM 6632 C CA . ASP A 1 808 ? 10.139 3.449 18.377 1.00 82.31 808 ASP A CA 1
ATOM 6633 C C . ASP A 1 808 ? 9.473 3.799 19.731 1.00 82.31 808 ASP A C 1
ATOM 6635 O O . ASP A 1 808 ? 10.136 4.105 20.724 1.00 82.31 808 ASP A O 1
ATOM 6639 N N . ARG A 1 809 ? 8.134 3.753 19.761 1.00 88.81 809 ARG A N 1
ATOM 6640 C CA . ARG A 1 809 ? 7.247 4.139 20.869 1.00 88.81 809 ARG A CA 1
ATOM 6641 C C . ARG A 1 809 ? 6.060 3.166 20.977 1.00 88.81 809 ARG A C 1
ATOM 6643 O O . ARG A 1 809 ? 5.890 2.289 20.132 1.00 88.81 809 ARG A O 1
ATOM 6650 N N . LYS A 1 810 ? 5.244 3.307 22.025 1.00 93.31 810 LYS A N 1
ATOM 6651 C CA . LYS A 1 810 ? 3.976 2.574 22.192 1.00 93.31 810 LYS A CA 1
ATOM 6652 C C . LYS A 1 810 ? 2.876 3.185 21.319 1.00 93.31 810 LYS A C 1
ATOM 6654 O O . LYS A 1 810 ? 2.884 4.398 21.080 1.00 93.31 810 LYS A O 1
ATOM 6659 N N . TYR A 1 811 ? 1.892 2.383 20.919 1.00 94.62 811 TYR A N 1
ATOM 6660 C CA . TYR A 1 811 ? 0.670 2.866 20.274 1.00 94.62 811 TYR A CA 1
ATOM 6661 C C . TYR A 1 811 ? -0.070 3.831 21.230 1.00 94.62 811 TYR A C 1
ATOM 6663 O O . TYR A 1 811 ? -0.344 3.445 22.367 1.00 94.62 811 TYR A O 1
ATOM 6671 N N . PRO A 1 812 ? -0.372 5.086 20.838 1.00 94.00 812 PRO A N 1
ATOM 6672 C CA . PRO A 1 812 ? -0.736 6.163 21.772 1.00 94.00 812 PRO A CA 1
ATOM 6673 C C . PRO A 1 812 ? -2.229 6.188 22.157 1.00 94.00 812 PRO A C 1
ATOM 6675 O O . PRO A 1 812 ? -2.845 7.249 22.215 1.00 94.00 812 PRO A O 1
ATOM 6678 N N . ASP A 1 813 ? -2.818 5.016 22.373 1.00 95.94 813 ASP A N 1
ATOM 6679 C CA . ASP A 1 813 ? -4.227 4.815 22.729 1.00 95.94 813 ASP A CA 1
ATOM 6680 C C . ASP A 1 813 ? -4.349 3.447 23.413 1.00 95.94 813 ASP A C 1
ATOM 6682 O O . ASP A 1 813 ? -4.133 2.414 22.776 1.00 95.94 813 ASP A O 1
ATOM 6686 N N . ALA A 1 814 ? -4.629 3.425 24.716 1.00 96.38 814 ALA A N 1
ATOM 6687 C CA . ALA A 1 814 ? -4.641 2.203 25.522 1.00 96.38 814 ALA A CA 1
ATOM 6688 C C . ALA A 1 814 ? -5.853 1.289 25.252 1.00 96.38 814 ALA A C 1
ATOM 6690 O O . ALA A 1 814 ? -5.815 0.108 25.611 1.00 96.38 814 ALA A O 1
ATOM 6691 N N . ARG A 1 815 ? -6.905 1.792 24.587 1.00 97.06 815 ARG A N 1
ATOM 6692 C CA . ARG A 1 815 ? -8.052 0.980 24.145 1.00 97.06 815 ARG A CA 1
ATOM 6693 C C . ARG A 1 815 ? -7.631 0.003 23.042 1.00 97.06 815 ARG A C 1
ATOM 6695 O O . ARG A 1 815 ? -6.605 0.185 22.383 1.00 97.06 815 ARG A O 1
ATOM 6702 N N . SER A 1 816 ? -8.442 -1.030 22.800 1.00 97.19 816 SER A N 1
ATOM 6703 C CA . SER A 1 816 ? -8.217 -1.916 21.650 1.00 97.19 816 SER A CA 1
ATOM 6704 C C . SER A 1 816 ? -8.432 -1.162 20.334 1.00 97.19 816 SER A C 1
ATOM 6706 O O . SER A 1 816 ? -9.259 -0.252 20.239 1.00 97.19 816 SER A O 1
ATOM 6708 N N . MET A 1 817 ? -7.669 -1.522 19.310 1.00 98.38 817 MET A N 1
ATOM 6709 C CA . MET A 1 817 ? -7.736 -0.869 18.009 1.00 98.38 817 MET A CA 1
ATOM 6710 C C . MET A 1 817 ? -9.084 -1.183 17.335 1.00 98.38 817 MET A C 1
ATOM 6712 O O . MET A 1 817 ? -9.483 -2.344 17.222 1.00 98.38 817 MET A O 1
ATOM 6716 N N . GLY A 1 818 ? -9.805 -0.130 16.940 1.00 97.50 818 GLY A N 1
ATOM 6717 C CA . GLY A 1 818 ? -11.197 -0.197 16.474 1.00 97.50 818 GLY A CA 1
ATOM 6718 C C . GLY A 1 818 ? -12.255 0.146 17.527 1.00 97.50 818 GLY A C 1
ATOM 6719 O O . GLY A 1 818 ? -13.436 0.201 17.191 1.00 97.50 818 GLY A O 1
ATOM 6720 N N . TYR A 1 819 ? -11.862 0.427 18.773 1.00 98.44 819 TYR A N 1
ATOM 6721 C CA . TYR A 1 819 ? -12.770 0.889 19.825 1.00 98.44 819 TYR A CA 1
ATOM 6722 C C . TYR A 1 819 ? -13.584 2.133 19.392 1.00 98.44 819 TYR A C 1
ATOM 6724 O O . TYR A 1 819 ? -12.981 3.116 18.941 1.00 98.44 819 TYR A O 1
ATOM 6732 N N . PRO A 1 820 ? -14.928 2.141 19.546 1.00 97.88 820 PRO A N 1
ATOM 6733 C CA . PRO A 1 820 ? -15.752 1.198 20.322 1.00 97.88 820 PRO A CA 1
ATOM 6734 C C . PRO A 1 820 ? -16.406 0.051 19.514 1.00 97.88 820 PRO A C 1
ATOM 6736 O O . PRO A 1 820 ? -17.278 -0.644 20.037 1.00 97.88 820 PRO A O 1
ATOM 6739 N N . PHE A 1 821 ? -16.037 -0.143 18.243 1.00 98.38 821 PHE A N 1
ATOM 6740 C CA . PHE A 1 821 ? -16.715 -1.050 17.301 1.00 98.38 821 PHE A CA 1
ATOM 6741 C C . PHE A 1 821 ? -16.063 -2.430 17.135 1.00 98.38 821 PHE A C 1
ATOM 6743 O O . PHE A 1 821 ? -16.602 -3.274 16.418 1.00 98.38 821 PHE A O 1
ATOM 6750 N N . ASP A 1 822 ? -14.932 -2.701 17.786 1.00 97.38 822 ASP A N 1
ATOM 6751 C CA . ASP A 1 822 ? -14.232 -3.979 17.649 1.00 97.38 822 ASP A CA 1
ATOM 6752 C C . ASP A 1 822 ? -15.027 -5.162 18.240 1.00 97.38 822 ASP A C 1
ATOM 6754 O O . ASP A 1 822 ? -14.931 -6.272 17.716 1.00 97.38 822 ASP A O 1
ATOM 6758 N N . ARG A 1 823 ? -15.880 -4.935 19.250 1.00 95.81 823 ARG A N 1
ATOM 6759 C CA . ARG A 1 823 ? -16.652 -5.982 19.957 1.00 95.81 823 ARG A CA 1
ATOM 6760 C C . ARG A 1 823 ? -18.147 -5.994 19.635 1.00 95.81 823 ARG A C 1
ATOM 6762 O O . ARG A 1 823 ? -18.720 -5.008 19.169 1.00 95.81 823 ARG A O 1
ATOM 6769 N N . GLN A 1 824 ? -18.805 -7.111 19.947 1.00 95.81 824 GLN A N 1
ATOM 6770 C CA . GLN A 1 824 ? -20.268 -7.214 19.916 1.00 95.81 824 GLN A CA 1
ATOM 6771 C C . GLN A 1 824 ? -20.939 -6.251 20.917 1.00 95.81 824 GLN A C 1
ATOM 6773 O O . GLN A 1 824 ? -20.368 -5.943 21.967 1.00 95.81 824 GLN A O 1
ATOM 6778 N N . PRO A 1 825 ? -22.161 -5.769 20.622 1.00 95.25 825 PRO A N 1
ATOM 6779 C CA . PRO A 1 825 ? -22.829 -4.775 21.449 1.00 95.25 825 PRO A CA 1
ATOM 6780 C C . PRO A 1 825 ? -23.456 -5.372 22.716 1.00 95.25 825 PRO A C 1
ATOM 6782 O O . PRO A 1 825 ? -23.773 -6.567 22.786 1.00 95.25 825 PRO A O 1
ATOM 6785 N N . ARG A 1 826 ? -23.722 -4.484 23.686 1.00 95.31 826 ARG A N 1
ATOM 6786 C CA . ARG A 1 826 ? -24.569 -4.728 24.869 1.00 95.31 826 ARG A CA 1
ATOM 6787 C C . ARG A 1 826 ? -25.899 -5.386 24.480 1.00 95.31 826 ARG A C 1
ATOM 6789 O O . ARG A 1 826 ? -26.426 -5.152 23.393 1.00 95.31 826 ARG A O 1
ATOM 6796 N N . ASP A 1 827 ? -26.455 -6.208 25.363 1.00 93.19 827 ASP A N 1
ATOM 6797 C CA . ASP A 1 827 ? -27.688 -6.942 25.067 1.00 93.19 827 ASP A CA 1
ATOM 6798 C C . ASP A 1 827 ? -28.884 -6.024 24.772 1.00 93.19 827 ASP A C 1
ATOM 6800 O O . ASP A 1 827 ? -28.999 -4.911 25.280 1.00 93.19 827 ASP A O 1
ATOM 6804 N N . GLY A 1 828 ? -29.760 -6.478 23.872 1.00 92.44 828 GLY A N 1
ATOM 6805 C CA . GLY A 1 828 ? -30.897 -5.701 23.364 1.00 92.44 828 GLY A CA 1
ATOM 6806 C C . GLY A 1 828 ? -30.563 -4.665 22.277 1.00 92.44 828 GLY A C 1
ATOM 6807 O O . GLY A 1 828 ? -31.458 -4.302 21.510 1.00 92.44 828 GLY A O 1
ATOM 6808 N N . VAL A 1 829 ? -29.303 -4.233 22.139 1.00 95.56 829 VAL A N 1
ATOM 6809 C CA . VAL A 1 829 ? -28.873 -3.265 21.114 1.00 95.56 829 VAL A CA 1
ATOM 6810 C C . VAL A 1 829 ? -28.892 -3.908 19.724 1.00 95.56 829 VAL A C 1
ATOM 6812 O O . VAL A 1 829 ? -28.125 -4.823 19.432 1.00 95.56 829 VAL A O 1
ATOM 6815 N N . LYS A 1 830 ? -29.762 -3.409 18.839 1.00 94.88 830 LYS A N 1
ATOM 6816 C CA . LYS A 1 830 ? -29.895 -3.877 17.444 1.00 94.88 830 LYS A CA 1
ATOM 6817 C C . LYS A 1 830 ? -29.501 -2.821 16.412 1.00 94.88 830 LYS A C 1
ATOM 6819 O O . LYS A 1 830 ? -29.194 -3.171 15.274 1.00 94.88 830 LYS A O 1
ATOM 6824 N N . THR A 1 831 ? -29.496 -1.546 16.793 1.00 94.81 831 THR A N 1
ATOM 6825 C CA . THR A 1 831 ? -29.194 -0.401 15.920 1.00 94.81 831 THR A CA 1
ATOM 6826 C C . THR A 1 831 ? -28.124 0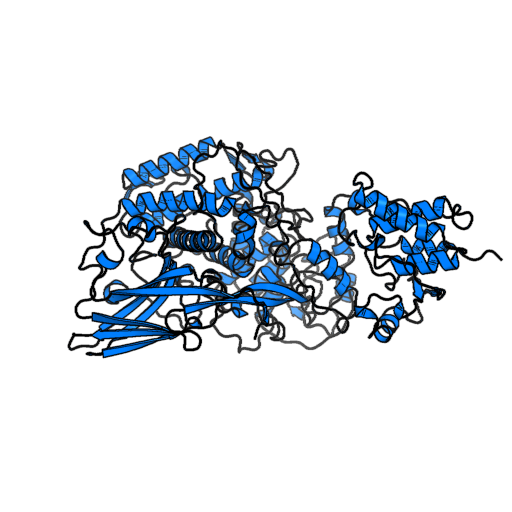.494 16.539 1.00 94.81 831 THR A C 1
ATOM 6828 O O . THR A 1 831 ? -27.980 0.540 17.759 1.00 94.81 831 THR A O 1
ATOM 6831 N N . LEU A 1 832 ? -27.414 1.263 15.708 1.00 94.69 832 LEU A N 1
ATOM 6832 C CA . LEU A 1 832 ? -26.413 2.231 16.168 1.00 94.69 832 LEU A CA 1
ATOM 6833 C C . LEU A 1 832 ? -26.990 3.281 17.134 1.00 94.69 832 LEU A C 1
ATOM 6835 O O . LEU A 1 832 ? -26.317 3.668 18.081 1.00 94.69 832 LEU A O 1
ATOM 6839 N N . ALA A 1 833 ? -28.254 3.679 16.963 1.00 94.19 833 ALA A N 1
ATOM 6840 C CA . ALA A 1 833 ? -28.925 4.615 17.868 1.00 94.19 833 ALA A CA 1
ATOM 6841 C C . ALA A 1 833 ? -29.138 4.049 19.289 1.00 94.19 833 ALA A C 1
ATOM 6843 O O . ALA A 1 833 ? -29.179 4.812 20.245 1.00 94.19 833 ALA A O 1
ATOM 6844 N N . GLN A 1 834 ? -29.238 2.722 19.441 1.00 95.88 834 GLN A N 1
ATOM 6845 C CA . GLN A 1 834 ? -29.355 2.051 20.745 1.00 95.88 834 GLN A CA 1
ATOM 6846 C C . GLN A 1 834 ? -27.992 1.799 21.416 1.00 95.88 834 GLN A C 1
ATOM 6848 O O . GLN A 1 834 ? -27.943 1.425 22.586 1.00 95.88 834 GLN A O 1
ATOM 6853 N N . PHE A 1 835 ? -26.887 1.970 20.686 1.00 96.94 835 PHE A N 1
ATOM 6854 C CA . PHE A 1 835 ? -25.535 1.820 21.226 1.00 96.94 835 PHE A CA 1
ATOM 6855 C C . PHE A 1 835 ? -25.052 3.078 21.969 1.00 96.94 835 PHE A C 1
ATOM 6857 O O . PHE A 1 835 ? -24.214 2.976 22.863 1.00 96.94 835 PHE A O 1
ATOM 6864 N N . LEU A 1 836 ? -25.597 4.248 21.621 1.00 96.94 836 LEU A N 1
ATOM 6865 C CA . LEU A 1 836 ? -25.113 5.547 22.091 1.00 96.94 836 LEU A CA 1
ATOM 6866 C C . LEU A 1 836 ? -25.193 5.710 23.619 1.00 96.94 836 LEU A C 1
ATOM 6868 O O . LEU A 1 836 ? -26.179 5.334 24.253 1.00 96.94 836 LEU A O 1
ATOM 6872 N N . THR A 1 837 ? -24.158 6.327 24.178 1.00 96.50 837 THR A N 1
ATOM 6873 C CA . THR A 1 837 ? -24.098 6.929 25.521 1.00 96.50 837 THR A CA 1
ATOM 6874 C C . THR A 1 837 ? -24.058 8.463 25.396 1.00 96.50 837 THR A C 1
ATOM 6876 O O . THR A 1 837 ? -24.086 8.982 24.278 1.00 96.50 837 THR A O 1
ATOM 6879 N N . GLY A 1 838 ? -24.055 9.225 26.500 1.00 94.56 838 GLY A N 1
ATOM 6880 C CA . GLY A 1 838 ? -24.202 10.695 26.440 1.00 94.56 838 GLY A CA 1
ATOM 6881 C C . GLY A 1 838 ? -23.061 11.387 25.684 1.00 94.56 838 GLY A C 1
ATOM 6882 O O . GLY A 1 838 ? -23.261 12.349 24.938 1.00 94.56 838 GLY A O 1
ATOM 6883 N N . ASN A 1 839 ? -21.869 10.814 25.803 1.00 98.25 839 ASN A N 1
ATOM 6884 C CA . ASN A 1 839 ? -20.641 11.193 25.113 1.00 98.25 839 ASN A CA 1
ATOM 6885 C C . ASN A 1 839 ? -20.542 10.710 23.648 1.00 98.25 839 ASN A C 1
ATOM 6887 O O . ASN A 1 839 ? -19.452 10.742 23.071 1.00 98.25 839 ASN A O 1
ATOM 6891 N N . MET A 1 840 ? -21.640 10.239 23.044 1.00 98.62 840 MET A N 1
ATOM 6892 C CA . MET A 1 840 ? -21.697 9.780 21.653 1.00 98.62 840 MET A CA 1
ATOM 6893 C C . MET A 1 840 ? -22.781 10.507 20.851 1.00 98.62 840 MET A C 1
ATOM 6895 O O . MET A 1 840 ? -23.859 10.823 21.352 1.00 98.62 840 MET A O 1
ATOM 6899 N N . LYS A 1 841 ? -22.539 10.697 19.552 1.00 98.44 841 LYS A N 1
ATOM 6900 C CA . LYS A 1 841 ? -23.527 11.237 18.612 1.00 98.44 841 LYS A CA 1
ATOM 6901 C C . LYS A 1 841 ? -23.445 10.542 17.261 1.00 98.44 841 LYS A C 1
ATOM 6903 O O . LYS A 1 841 ? -22.371 10.136 16.820 1.00 98.44 841 LYS A O 1
ATOM 6908 N N . VAL A 1 842 ? -24.590 10.449 16.587 1.00 97.69 842 VAL A N 1
ATOM 6909 C CA . VAL A 1 842 ? -24.684 9.995 15.199 1.00 97.69 842 VAL A CA 1
ATOM 6910 C C . VAL A 1 842 ? -25.413 11.030 14.345 1.00 97.69 842 VAL A C 1
ATOM 6912 O O . VAL A 1 842 ? -26.441 11.565 14.756 1.00 97.69 842 VAL A O 1
ATOM 6915 N N . GLY A 1 843 ? -24.890 11.286 13.150 1.00 96.06 843 GLY A N 1
ATOM 6916 C CA . GLY A 1 843 ? -25.497 12.110 12.108 1.00 96.06 843 GLY A CA 1
ATOM 6917 C C . GLY A 1 843 ? -25.532 11.359 10.777 1.00 96.06 843 GLY A C 1
ATOM 6918 O O . GLY A 1 843 ? -24.804 10.387 10.581 1.00 96.06 843 GLY A O 1
ATOM 6919 N N . GLU A 1 844 ? -26.379 11.788 9.845 1.00 96.81 844 GLU A N 1
ATOM 6920 C CA . GLU A 1 844 ? -26.370 11.269 8.472 1.00 96.81 844 GLU A CA 1
ATOM 6921 C C . GLU A 1 844 ? -25.512 12.170 7.582 1.00 96.81 844 GLU A C 1
ATOM 6923 O O . GLU A 1 844 ? -25.683 13.388 7.598 1.00 96.81 844 GLU A O 1
ATOM 6928 N N . VAL A 1 845 ? -24.617 11.571 6.793 1.00 97.44 845 VAL A N 1
ATOM 6929 C CA . VAL A 1 845 ? -23.796 12.263 5.791 1.00 97.44 845 VAL A CA 1
ATOM 6930 C C . VAL A 1 845 ? -23.958 11.607 4.420 1.00 97.44 845 VAL A C 1
ATOM 6932 O O . VAL A 1 845 ? -24.114 10.390 4.307 1.00 97.44 845 VAL A O 1
ATOM 6935 N N . THR A 1 846 ? -23.933 12.411 3.357 1.00 98.12 846 THR A N 1
ATOM 6936 C CA . THR A 1 846 ? -24.069 11.924 1.974 1.00 98.12 846 THR A CA 1
ATOM 6937 C C . THR A 1 846 ? -22.770 12.112 1.204 1.00 98.12 846 THR A C 1
ATOM 6939 O O . THR A 1 846 ? -22.344 13.244 0.987 1.00 98.12 846 THR A O 1
ATOM 6942 N N . VAL A 1 847 ? -22.171 11.020 0.729 1.00 98.38 847 VAL A N 1
ATOM 6943 C CA . VAL A 1 847 ? -20.968 11.064 -0.114 1.00 98.38 847 VAL A CA 1
ATOM 6944 C C . VAL A 1 847 ? -21.367 11.138 -1.589 1.00 98.38 847 VAL A C 1
ATOM 6946 O O . VAL A 1 847 ? -21.935 10.186 -2.136 1.00 98.38 847 VAL A O 1
ATOM 6949 N N . ARG A 1 848 ? -21.109 12.279 -2.231 1.00 98.06 848 ARG A N 1
ATOM 6950 C CA . ARG A 1 848 ? -21.466 12.573 -3.625 1.00 98.06 848 ARG A CA 1
ATOM 6951 C C . ARG A 1 848 ? -20.234 12.539 -4.521 1.00 98.06 848 ARG A C 1
ATOM 6953 O O . ARG A 1 848 ? -19.230 13.191 -4.238 1.00 98.06 848 ARG A O 1
ATOM 6960 N N . PHE A 1 849 ? -20.347 11.794 -5.615 1.00 98.25 849 PHE A N 1
ATOM 6961 C CA . PHE A 1 849 ? -19.282 11.606 -6.591 1.00 98.25 849 PHE A CA 1
ATOM 6962 C C . PHE A 1 849 ? -19.502 12.461 -7.843 1.00 98.25 849 PHE A C 1
ATOM 6964 O O . PHE A 1 849 ? -20.447 12.223 -8.599 1.00 98.25 849 PHE A O 1
ATOM 6971 N N . SER A 1 850 ? -18.601 13.411 -8.093 1.00 97.06 850 SER A N 1
ATOM 6972 C CA . SER A 1 850 ? -18.514 14.150 -9.353 1.00 97.06 850 SER A CA 1
ATOM 6973 C C . SER A 1 850 ? -17.530 13.459 -10.294 1.00 97.06 850 SER A C 1
ATOM 6975 O O . SER A 1 850 ? -16.340 13.347 -10.014 1.00 97.06 850 SER A O 1
ATOM 6977 N N . ASP A 1 851 ? -18.011 13.012 -11.451 1.00 95.19 851 ASP A N 1
ATOM 6978 C CA . ASP A 1 851 ? -17.208 12.292 -12.451 1.00 95.19 851 ASP A CA 1
ATOM 6979 C C . ASP A 1 851 ? -16.484 13.274 -13.382 1.00 95.19 851 ASP A C 1
ATOM 6981 O O . ASP A 1 851 ? -16.619 13.254 -14.603 1.00 95.19 851 ASP A O 1
ATOM 6985 N N . THR A 1 852 ? -15.761 14.188 -12.743 1.00 93.75 852 THR A N 1
ATOM 6986 C CA . THR A 1 852 ? -15.027 15.314 -13.319 1.00 93.75 852 THR A CA 1
ATOM 6987 C C . THR A 1 852 ? -13.573 15.213 -12.894 1.00 93.75 852 THR A C 1
ATOM 6989 O O . THR A 1 852 ? -13.296 14.915 -11.731 1.00 93.75 852 THR A O 1
ATOM 6992 N N . ILE A 1 853 ? -12.654 15.487 -13.818 1.00 92.12 853 ILE A N 1
ATOM 6993 C CA . ILE A 1 853 ? -11.228 15.607 -13.511 1.00 92.12 853 ILE A CA 1
ATOM 6994 C C . ILE A 1 853 ? -10.946 17.053 -13.100 1.00 92.12 853 ILE A C 1
ATOM 6996 O O . ILE A 1 853 ? -11.261 17.984 -13.840 1.00 92.12 853 ILE A O 1
ATOM 7000 N N . VAL A 1 854 ? -10.366 17.221 -11.916 1.00 89.62 854 VAL A N 1
ATOM 7001 C CA . VAL A 1 854 ? -9.885 18.492 -11.370 1.00 89.62 854 VAL A CA 1
ATOM 7002 C C . VAL A 1 854 ? -8.350 18.447 -11.376 1.00 89.62 854 VAL A C 1
ATOM 7004 O O . VAL A 1 854 ? -7.792 17.451 -10.906 1.00 89.62 854 VAL A O 1
ATOM 7007 N N . PRO A 1 855 ? -7.644 19.465 -11.900 1.00 74.69 855 PRO A N 1
ATOM 7008 C CA . PRO A 1 855 ? -6.184 19.524 -11.811 1.00 74.69 855 PRO A CA 1
ATOM 7009 C C . PRO A 1 855 ? -5.699 19.479 -10.355 1.00 74.69 855 PRO A C 1
ATOM 7011 O O . PRO A 1 855 ? -6.381 19.988 -9.466 1.00 74.69 855 PRO A O 1
ATOM 7014 N N . SER A 1 856 ? -4.515 18.914 -10.109 1.00 64.88 856 SER A N 1
ATOM 7015 C CA . SER A 1 856 ? -3.805 19.117 -8.841 1.00 64.88 856 SER A CA 1
ATOM 7016 C C . SER A 1 856 ? -3.501 20.610 -8.643 1.00 64.88 856 SER A C 1
ATOM 7018 O O . SER A 1 856 ? -2.890 21.222 -9.523 1.00 64.88 856 SER A O 1
ATOM 7020 N N . SER A 1 857 ? -3.934 21.170 -7.512 1.00 45.12 857 SER A N 1
ATOM 7021 C CA . SER A 1 857 ? -3.708 22.561 -7.085 1.00 45.12 857 SER A CA 1
ATOM 7022 C C . SER A 1 857 ? -2.504 22.690 -6.159 1.00 45.12 857 SER A C 1
ATOM 7024 O O . SER A 1 857 ? -2.520 21.941 -5.155 1.00 45.12 857 SER A O 1
#

Sequence (857 aa):
MTTDRSGILYLFVRPTEPVYVPKGDKKVVFDIPSHYLPEKHRLRHSELFSHFHDSTVSKIKIKQITLPDLRIPMQLDRRQPFSLFIPRHRKIAARLIDIFMGMKTYEDLLSVAVYCRDRVNPNLFIYALSVAMLHRPDTKDLPIPPLSLVFPDKYLARGVFSRAREEASIPNHKTIKMTTDRSGILYLFVRPTEPVYVPKGDKKVVFDIPSHYLPEKHRLRHSELFSHFHDSTVSKIKIKQITLPDLRIPMQLDRRQPFSLFIPRHRKIAARLIDIFMGMKTYEDLLSVAVYCRDRVNPNLFIYALSVAMLHRPDTKDLPIPPLSLVFPDKYLARGVFSRAREEASIPVNLRETIDISKYDTATDVEVEHRVAYWREDIGINLHHWHWHLVYPHDSNITIVNKDRRGELFYYMHQQMMARYNCERLCNRLGRVKRFINWREPIPEAYFPKLDSLVASRTWPARPTGAVLRDVNRQVDEANFDIQDLERWRDRIYEAIHTGSVINTKGERIPLTEKDGIDVLGNILESSMLSPNRNIYGDLHNFGHMALSTVHDPDHRHLESFGVMGDNATAMRDPIFYRWHAFIDDVFQEHKDTLPKYTVEQLDFLGVEIADIKLTTNDQPNVLNTFWTESEMDLSYGVDFKAHGPIRVRFTHLNHTEFLYTIVVNNRNNEPRKGTVRIFIGPKEDERGMPFTYSQQKNLMIEMDKFAVTLQPGENKIERKSTESSVTIPFKNTFPDLDDKRPINGDSSVSSDFCSCGWPQHMLVPKGKKEGFRMQLFVMISDYTDDAVEQDESTSCRTGVSFCGLRDRKYPDARSMGYPFDRQPRDGVKTLAQFLTGNMKVGEVTVRFSDTIVPSS

Foldseek 3Di:
DDDDLCVLLQCLFQLLAAQQAFGDPQREHEPDDLVLDDPLCSVPVVVSCVVRVDPSHHYDYADDDDADDCVLQLVQPQPHDQDCVDVSSVVSLVVLLCCLLPQPDSSSNSNRLNSCSNRGHSVSSLVSNVVSQCPDPRRVPPDRDDVCNSCVVVVDDLVVVLVVCLVVLAFDDDAADEDDDLLVLLQCLFALSHAQQFQGDPLRAGEPADLVLDDPVCSVVVVVSCVRRVDPGHHYDYADDDDADDLVLLLLAPQQDDAFCLQPSNLSSLQVLLCCLLPQDASSSNSNNLSSCSNRGHSVSSLLSNLLNLCPDPRRNLAFRPQVCQSFVLLQAFPVQVSVLLNQLSPPQVSGDAAEGDLQDWHDVVQVVSLCLLPLRPQQNLLQLQVLCSQQPQGHPCSRNPDFLSLLLLLQLLLLVLLLVQLQCLQSLHARAAAPPPQQWFDQFWTDPNGAGSRNSGGFDIGDGRQGFAAAAAVSSVDGGGPVVLVQLLVLLVVCLVVQWDQAPVRDTDGLDPQCNSSQSSCLACPGPSNRHCPRNNRNLSVVLVRQQCSPPRNCPVVDDGHQSRHSSRNSSGSVSSNHSVNVSVSSLSNQAPHDAQDLVNAADPQKFWPDKWKAFPNDIQEKEKEKEKDKAWNSRNDDSSRDHTHIYIYIHMATGKMKMKIKMARQDQAKFKWKKWKWKWFQARSVRHGAWLLRTLSNTNTQAIGMDIGGHTIDIDMDMSQVGQQEDEPCLNGPDPPPDPSSDPPVPPDLASDSHHRHSRSSDHQAYQVWGKMKMKIFIGGCVQFADDDDDDPGHRHNCLSNNDRPDHRGTSDRRSPPSSHDHDPPRTHPVSRDDRRMDMDMHIYHHDHDYDYDD

Mean predicted aligned error: 9.52 Å

Nearest PDB structures (foldseek):
  8jib-assembly1_F  TM=9.814E-01  e=6.729E-79  Aedes aegypti
  8ji8-assembly1_B  TM=9.834E-01  e=5.849E-79  Aedes aegypti
  8ji8-assembly1_C  TM=9.809E-01  e=8.498E-79  Aedes aegypti
  8jib-assembly1_D  TM=9.821E-01  e=2.064E-78  Aedes aegypti
  8jib-assembly1_A  TM=9.826E-01  e=4.097E-77  Aedes aegypti

Solvent-accessible surface area (backbone atoms only — not comparable to full-atom values): 47476 Å² total; per-residue (Å²): 134,84,78,83,71,64,70,62,58,52,68,50,50,62,44,88,58,60,65,60,54,61,31,68,95,76,31,36,29,50,50,64,60,51,86,59,44,60,77,92,45,39,90,50,36,67,63,54,43,66,72,54,62,43,95,89,41,45,73,46,81,51,61,91,69,90,80,78,88,48,80,57,42,48,69,47,50,61,83,58,89,74,47,76,85,44,69,69,47,38,58,29,38,50,55,45,24,53,58,49,60,71,37,90,45,71,59,51,32,46,31,51,52,58,49,42,52,77,58,30,18,45,64,49,46,53,51,25,50,50,55,30,31,64,72,33,95,89,41,46,90,56,88,76,79,57,58,63,77,50,47,37,80,81,77,45,65,56,65,52,58,56,54,60,42,66,80,64,62,79,72,85,84,87,62,67,68,77,85,90,65,84,46,64,61,53,52,63,52,41,24,43,85,57,59,66,65,50,60,31,70,86,58,39,34,28,52,49,68,57,59,85,61,45,60,73,97,43,40,91,47,37,67,62,53,40,66,72,57,64,50,92,65,47,25,66,49,80,52,57,90,70,89,81,77,90,49,73,60,43,50,71,46,52,57,48,56,84,76,34,72,60,39,56,48,44,32,58,30,37,31,55,45,25,52,57,51,60,69,37,90,45,65,57,50,33,46,28,52,50,60,50,41,53,74,59,29,21,44,66,51,46,55,51,25,51,50,47,30,35,68,71,35,93,86,40,48,89,59,79,78,80,49,58,64,41,39,47,37,40,63,67,42,49,44,69,53,64,58,50,51,49,54,44,33,75,42,60,66,95,73,50,70,71,44,77,50,71,77,66,78,62,64,50,85,88,42,73,75,45,73,52,36,67,59,35,57,30,63,47,55,29,45,21,52,31,35,45,48,56,67,57,35,47,67,59,57,66,90,60,41,72,51,62,62,52,17,36,42,54,48,40,44,50,42,41,52,51,15,48,51,35,52,41,26,55,40,67,77,38,64,67,76,64,56,58,83,63,66,82,49,57,39,69,79,51,42,51,69,54,28,36,37,77,70,40,43,40,69,47,51,54,48,58,64,52,48,44,56,60,56,30,48,26,74,92,43,63,42,73,53,48,64,65,54,51,52,54,18,52,55,48,47,52,50,25,51,78,65,45,31,45,60,33,80,86,66,52,75,45,68,51,42,94,81,53,20,57,24,54,48,27,18,32,45,46,36,28,79,76,24,62,30,50,89,68,39,42,42,44,51,33,49,49,29,46,40,70,13,21,49,87,40,33,54,40,84,76,73,62,72,57,13,46,48,32,30,62,55,33,18,60,52,36,76,62,44,55,16,46,50,45,35,56,42,47,59,52,45,61,45,34,63,71,46,85,50,65,53,67,78,78,60,34,24,94,51,33,33,46,77,47,75,45,40,36,26,91,87,37,70,33,42,47,50,23,33,34,30,42,48,76,48,55,47,50,46,20,43,86,53,63,46,77,66,80,41,43,33,32,42,60,41,62,28,59,65,72,36,37,43,39,38,35,33,34,26,74,40,96,55,72,47,54,25,33,40,40,33,32,41,24,67,43,49,48,87,84,68,46,72,56,42,32,84,68,34,33,71,32,47,27,80,56,34,60,50,78,48,78,40,50,54,40,80,38,79,48,75,48,51,66,89,70,24,21,37,25,26,59,61,57,57,68,52,67,55,91,83,62,62,61,91,60,50,83,61,92,73,74,64,72,55,70,37,68,35,25,41,38,45,47,64,71,62,71,59,32,22,76,90,46,31,61,26,35,39,37,42,36,38,37,48,29,81,72,31,58,57,96,69,86,83,73,91,48,41,78,42,0,27,76,63,56,42,37,86,101,47,61,50,84,46,60,57,64,80,60,68,88,41,59,47,53,72,47,87,92,49,53,38,66,84,64,66,59,45,57,20,29,44,76,42,73,32,32,25,28,30,46,99,46,80,42,75,71,127

InterPro domains:
  IPR000896 Hemocyanin/hexamerin middle domain [PF00372] (327-588)
  IPR002227 Tyrosinase copper-binding domain [PS00498] (574-585)
  IPR005203 Hemocyanin, C-terminal [PF03723] (597-849)
  IPR005204 Hemocyanin, N-terminal [PF03722] (27-140)
  IPR005204 Hemocyanin, N-terminal [PF03722] (204-317)
  IPR008922 Di-copper centre-containing domain superfamily [G3DSA:1.10.1280.10] (320-594)
  IPR008922 Di-copper centre-containing domain superfamily [SSF48056] (326-595)
  IPR013788 Hemocyanin/hexamerin [PR00187] (371-384)
  IPR013788 Hemocyanin/hexamerin [PR00187] (385-402)
  IPR013788 Hemocyanin/hexamerin [PR00187] (404-415)
  IPR013788 Hemocyanin/hexamerin [PR00187] (573-588)
  IPR013788 Hemocyanin/hexamerin [PS00209] (374-393)
  IPR013788 Hemocyanin/hexamerin [PS00210] (570-578)
  IPR013788 Hemocyanin/hexamerin [PTHR11511] (179-855)
  IPR014756 Immunoglobulin E-set [SSF81296] (598-850)
  IPR036697 Hemocyanin, N-terminal domain superfamily [G3DSA:1.20.1370.10] (1-142)
  IPR036697 Hemocyanin, N-terminal domain superfamily [G3DSA:1.20.1370.10] (171-319)
  IPR036697 Hemocyanin, N-terminal domain superfamily [SSF48050] (7-145)
  IPR036697 Hemocyanin, N-terminal domain superfamily [SSF48050] (184-322)
  IPR037020 Hemocyanin, C-terminal domain superfamily [G3DSA:2.60.40.1520] (595-857)

Secondary structure (DSSP, 8-state):
-----GGGGGGGSSTTS-TTS-BTTTTEEEE--GGGS-HHHHTTHHHHHHHHS-TTSEEEE----PPP--TTGGGS-TTS---TTSHHHHHHHHHHHHHHHT-SSHHHHHHHHHHHHTTS-HHHHHHHHHHHHHH-TTTTTS-PPPHHHH-GGGTS-HHHHHHHHHTT-------------GGGGGGGTSSTTS-TTS-BTTTTBEEE--GGGS-HHHHTTHHHHHHHH--TTS-EEEPPP-PPP--TTGGGS-TTS---SSSHHHHHHHHHHHHHHHT-SSHHHHHHHHHHHHTTS-HHHHHHHHHHHHHH-TTTTTSPPPPHHHH-GGGTS-HHHHHHHHHHHTS-GGG---EEPPS--S--TTSGGGGGHHHHT-HHHHHHHHHHHHHS-SSS-HHHH--TTHHHHHHHHHHHHHHHHHHHHHHTT-PPPPP---TTS-B---B----B-TTT--BPP-BPTTB----EEEGGGTEEE-HHHHHHHHHHHHHHHHTTEEE-TTSPEEE--TTTHHHHHHHHHHT-TT-TTHHHHTTHHHHHHHHHHHTTSTTSTT-----GGGSTTTGGGSHHHHHHHHHHHHHHHHHHHHSPPP-STTT--TTEEEEEEEEEETTEETEEEEEEEEEEEEGGGT---SS-S--EEEEEEEEE---EEEEEEEE-SSS-EEEEEEEEEEESB-TTSPBPPHHHHGGGPEEEEEEEEEEPSEEEEEEEEGGG-TTEE-HHHHS--SSS-TTT---TTS-TT----SEEGGGSS---BTT-EEEEEEEEEEEHHHH---SPPPSS--SSHHHH--TTS--S--SPTTTTSSSPPPTT--SHHHH--TTEEEEEEEEEEEEEEEE--

pLDDT: mean 88.84, std 13.53, range [31.02, 98.88]

Radius of gyration: 30.12 Å; Cα contacts (8 Å, |Δi|>4): 1558; chains: 1; bounding box: 73×55×100 Å